Protein AF-A0A7X1NZU0-F1 (afdb_monomer)

pLDDT: mean 84.85, std 11.04, range [37.91, 98.69]

Structure (mmCIF, N/CA/C/O backbone):
data_AF-A0A7X1NZU0-F1
#
_entry.id   AF-A0A7X1NZU0-F1
#
loop_
_atom_site.group_PDB
_atom_site.id
_atom_site.type_symbol
_atom_site.label_atom_id
_atom_site.label_alt_id
_atom_site.label_comp_id
_atom_site.label_asym_id
_atom_site.label_entity_id
_atom_site.label_seq_id
_atom_site.pdbx_PDB_ins_code
_atom_site.Cartn_x
_atom_site.Cartn_y
_atom_site.Cartn_z
_atom_site.occupancy
_atom_site.B_iso_or_equiv
_atom_site.auth_seq_id
_atom_site.auth_comp_id
_atom_site.auth_asym_id
_atom_site.auth_atom_id
_atom_site.pdbx_PDB_model_num
ATOM 1 N N . MET A 1 1 ? -29.567 12.110 51.178 1.00 80.38 1 MET A N 1
ATOM 2 C CA . MET A 1 1 ? -29.678 10.906 50.322 1.00 80.38 1 MET A CA 1
ATOM 3 C C . MET A 1 1 ? -31.088 10.750 49.734 1.00 80.38 1 MET A C 1
ATOM 5 O O . MET A 1 1 ? -32.025 10.454 50.471 1.00 80.38 1 MET A O 1
ATOM 9 N N . ASN A 1 2 ? -31.245 10.931 48.419 1.00 90.25 2 ASN A N 1
ATOM 10 C CA . ASN A 1 2 ? -32.491 10.744 47.661 1.00 90.25 2 ASN A CA 1
ATOM 11 C C . ASN A 1 2 ? -32.398 9.494 46.767 1.00 90.25 2 ASN A C 1
ATOM 13 O O . ASN A 1 2 ? -31.315 9.110 46.330 1.00 90.25 2 ASN A O 1
ATOM 17 N N . ARG A 1 3 ? -33.528 8.828 46.491 1.00 91.94 3 ARG A N 1
ATOM 18 C CA . ARG A 1 3 ? -33.565 7.568 45.722 1.00 91.94 3 ARG A CA 1
ATOM 19 C C . ARG A 1 3 ? -34.517 7.679 44.540 1.00 91.94 3 ARG A C 1
ATOM 21 O O . ARG A 1 3 ? -35.705 7.935 44.725 1.00 91.94 3 ARG A O 1
ATOM 28 N N . PHE A 1 4 ? -34.007 7.399 43.350 1.00 92.56 4 PHE A N 1
ATOM 29 C CA . PHE A 1 4 ? -34.728 7.475 42.088 1.00 92.56 4 PHE A CA 1
ATOM 30 C C . PHE A 1 4 ? -34.817 6.083 41.447 1.00 92.56 4 PHE A C 1
ATOM 32 O O . PHE A 1 4 ? -33.901 5.265 41.548 1.00 92.56 4 PHE A O 1
ATOM 39 N N . SER A 1 5 ? -35.950 5.794 40.806 1.00 91.25 5 SER A N 1
ATOM 40 C CA . SER A 1 5 ? -36.188 4.535 40.094 1.00 91.25 5 SER A CA 1
ATOM 41 C C . SER A 1 5 ? -37.012 4.800 38.845 1.00 91.25 5 SER A C 1
ATOM 43 O O . SER A 1 5 ? -38.098 5.372 38.948 1.00 91.25 5 SER A O 1
ATOM 45 N N . SER A 1 6 ? -36.524 4.303 37.710 1.00 89.56 6 SER A N 1
ATOM 46 C CA . SER A 1 6 ? -37.203 4.318 36.402 1.00 89.56 6 SER A CA 1
ATOM 47 C C . SER A 1 6 ? -38.642 3.784 36.454 1.00 89.56 6 SER A C 1
ATOM 49 O O . SER A 1 6 ? -39.528 4.310 35.790 1.00 89.56 6 SER A O 1
ATOM 51 N N . ARG A 1 7 ? -38.917 2.787 37.312 1.00 92.12 7 ARG A N 1
ATOM 52 C CA . ARG A 1 7 ? -40.268 2.233 37.528 1.00 92.12 7 ARG A CA 1
ATOM 53 C C . ARG A 1 7 ? -41.239 3.238 38.143 1.00 92.12 7 ARG A C 1
ATOM 55 O O . ARG A 1 7 ? -42.443 3.120 37.944 1.00 92.12 7 ARG A O 1
ATOM 62 N N . ARG A 1 8 ? -40.743 4.149 38.983 1.00 90.00 8 ARG A N 1
ATOM 63 C CA . ARG A 1 8 ? -41.583 5.109 39.717 1.00 90.00 8 ARG A CA 1
ATOM 64 C C . ARG A 1 8 ? -41.727 6.425 38.970 1.00 90.00 8 ARG A C 1
ATOM 66 O O . ARG A 1 8 ? -42.782 7.040 39.052 1.00 90.00 8 ARG A O 1
ATOM 73 N N . GLN A 1 9 ? -40.667 6.856 38.296 1.00 91.00 9 GLN A N 1
ATOM 74 C CA . GLN A 1 9 ? -40.617 8.122 37.582 1.00 91.00 9 GLN A CA 1
ATOM 75 C C . GLN A 1 9 ? -39.526 8.091 36.501 1.00 91.00 9 GLN A C 1
ATOM 77 O O . GLN A 1 9 ? -38.510 7.419 36.698 1.00 91.00 9 GLN A O 1
ATOM 82 N N . PRO A 1 10 ? -39.691 8.843 35.398 1.00 87.44 10 PRO A N 1
ATOM 83 C CA . PRO A 1 10 ? -38.648 8.998 34.385 1.00 87.44 10 PRO A CA 1
ATOM 84 C C . PRO A 1 10 ? -37.390 9.623 35.002 1.00 87.44 10 PRO A C 1
ATOM 86 O O . PRO A 1 10 ? -37.458 10.702 35.598 1.00 87.44 10 PRO A O 1
ATOM 89 N N . LEU A 1 11 ? -36.250 8.930 34.935 1.00 89.19 11 LEU A N 1
ATOM 90 C CA . LEU A 1 11 ? -35.016 9.359 35.609 1.00 89.19 11 LEU A CA 1
ATOM 91 C C . LEU A 1 11 ? -34.400 10.600 34.960 1.00 89.19 11 LEU A C 1
ATOM 93 O O . LEU A 1 11 ? -33.833 11.447 35.648 1.00 89.19 11 LEU A O 1
ATOM 97 N N . ASP A 1 12 ? -34.553 10.731 33.650 1.00 86.31 12 ASP A N 1
ATOM 98 C CA . ASP A 1 12 ? -34.140 11.897 32.883 1.00 86.31 12 ASP A CA 1
ATOM 99 C C . ASP A 1 12 ? -34.797 13.189 33.388 1.00 86.31 12 ASP A C 1
ATOM 101 O O . ASP A 1 12 ? -34.105 14.156 33.703 1.00 86.31 12 ASP A O 1
ATOM 105 N N . ALA A 1 13 ? -36.124 13.184 33.531 1.00 86.00 13 ALA A N 1
ATOM 106 C CA . ALA A 1 13 ? -36.895 14.360 33.913 1.00 86.00 13 ALA A CA 1
ATOM 107 C C . ALA A 1 13 ? -36.887 14.607 35.428 1.00 86.00 13 ALA A C 1
ATOM 109 O O . ALA A 1 13 ? -36.926 15.753 35.867 1.00 86.00 13 ALA A O 1
ATOM 110 N N . SER A 1 14 ? -36.849 13.541 36.236 1.00 88.25 14 SER A N 1
ATOM 111 C CA . SER A 1 14 ? -36.921 13.655 37.700 1.00 88.25 14 SER A CA 1
ATOM 112 C C . SER A 1 14 ? -35.572 13.894 38.378 1.00 88.25 14 SER A C 1
ATOM 114 O O . SER A 1 14 ? -35.549 14.463 39.469 1.00 88.25 14 SER A O 1
ATOM 116 N N . PHE A 1 15 ? -34.463 13.478 37.758 1.00 90.56 15 PHE A N 1
ATOM 117 C CA . PHE A 1 15 ? -33.125 13.574 38.342 1.00 90.56 15 PHE A CA 1
ATOM 118 C C . PHE A 1 15 ? -32.142 14.318 37.436 1.00 90.56 15 PHE A C 1
ATOM 120 O O . PHE A 1 15 ? -31.637 15.371 37.821 1.00 90.56 15 PHE A O 1
ATOM 127 N N . LEU A 1 16 ? -31.871 13.802 36.237 1.00 87.75 16 LEU A N 1
ATOM 128 C CA . LEU A 1 16 ? -30.718 14.245 35.451 1.00 87.75 16 LEU A CA 1
ATOM 129 C C . LEU A 1 16 ? -30.868 15.689 34.942 1.00 87.75 16 LEU A C 1
ATOM 131 O O . LEU A 1 16 ? -30.032 16.545 35.238 1.00 87.75 16 LEU A O 1
ATOM 135 N N . ALA A 1 17 ? -31.949 15.985 34.217 1.00 87.50 17 ALA A N 1
ATOM 136 C CA . ALA A 1 17 ? -32.152 17.295 33.603 1.00 87.50 17 ALA A CA 1
ATOM 137 C C . ALA A 1 17 ? -32.243 18.445 34.631 1.00 87.50 17 ALA A C 1
ATOM 139 O O . ALA A 1 17 ? -31.556 19.451 34.440 1.00 87.50 17 ALA A O 1
ATOM 140 N N . PRO A 1 18 ? -32.982 18.319 35.755 1.00 88.25 18 PRO A N 1
ATOM 141 C CA . PRO A 1 18 ? -33.034 19.371 36.772 1.00 88.25 18 PRO A CA 1
ATOM 142 C C . PRO A 1 18 ? -31.688 19.676 37.439 1.00 88.25 18 PRO A C 1
ATOM 144 O O . PRO A 1 18 ? -31.484 20.796 37.897 1.00 88.25 18 PRO A O 1
ATOM 147 N N . ARG A 1 19 ? -30.791 18.687 37.551 1.00 90.00 19 ARG A N 1
ATOM 148 C CA . ARG A 1 19 ? -29.483 18.849 38.214 1.00 90.00 19 ARG A CA 1
ATOM 149 C C . ARG A 1 19 ? -28.446 19.456 37.284 1.00 90.00 19 ARG A C 1
ATOM 151 O O . ARG A 1 19 ? -27.620 20.243 37.734 1.00 90.00 19 ARG A O 1
ATOM 158 N N . LEU A 1 20 ? -28.505 19.110 36.002 1.00 88.19 20 LEU A N 1
ATOM 159 C CA . LEU A 1 20 ? -27.616 19.666 34.985 1.00 88.19 20 LEU A CA 1
ATOM 160 C C . LEU A 1 20 ? -28.007 21.093 34.574 1.00 88.19 20 LEU A C 1
ATOM 162 O O . LEU A 1 20 ? -27.150 21.843 34.108 1.00 88.19 20 LEU A O 1
ATOM 166 N N . ALA A 1 21 ? -29.264 21.490 34.804 1.00 86.88 21 ALA A N 1
ATOM 167 C CA . ALA A 1 21 ? -29.762 22.831 34.521 1.00 86.88 21 ALA A CA 1
ATOM 168 C C . ALA A 1 21 ? -28.911 23.932 35.189 1.00 86.88 21 ALA A C 1
ATOM 170 O O . ALA A 1 21 ? -28.971 24.134 36.403 1.00 86.88 21 ALA A O 1
ATOM 171 N N . GLY A 1 22 ? -28.109 24.659 34.402 1.00 84.81 22 GLY A N 1
ATOM 172 C CA . GLY A 1 22 ? -27.225 25.716 34.915 1.00 84.81 22 GLY A CA 1
ATOM 173 C C . GLY A 1 22 ? -26.055 25.221 35.777 1.00 84.81 22 GLY A C 1
ATOM 174 O O . GLY A 1 22 ? -25.446 26.024 36.488 1.00 84.81 22 GLY A O 1
ATOM 175 N N . ALA A 1 23 ? -25.739 23.923 35.751 1.00 90.75 23 ALA A N 1
ATOM 176 C CA . ALA A 1 23 ? -24.642 23.348 36.526 1.00 90.75 23 ALA A CA 1
ATOM 177 C C . ALA A 1 23 ? -23.287 23.981 36.159 1.00 90.75 23 ALA A C 1
ATOM 179 O O . ALA A 1 23 ? -23.013 24.289 34.999 1.00 90.75 23 ALA A O 1
ATOM 180 N N . ARG A 1 24 ? -22.415 24.165 37.156 1.00 92.69 24 ARG A N 1
ATOM 181 C CA . ARG A 1 24 ? -21.053 24.692 36.981 1.00 92.69 24 ARG A CA 1
ATOM 182 C C . ARG A 1 24 ? -20.054 23.632 36.531 1.00 92.69 24 ARG A C 1
ATOM 184 O O . ARG A 1 24 ? -19.055 23.992 35.929 1.00 92.69 24 ARG A O 1
ATOM 191 N N . SER A 1 25 ? -20.280 22.359 36.839 1.00 93.12 25 SER A N 1
ATOM 192 C CA . SER A 1 25 ? -19.470 21.252 36.322 1.00 93.12 25 SER A CA 1
ATOM 193 C C . SER A 1 25 ? -20.208 19.927 36.464 1.00 93.12 25 SER A C 1
ATOM 195 O O . SER A 1 25 ? -21.092 19.796 37.319 1.00 93.12 25 SER A O 1
ATOM 197 N N . TYR A 1 26 ? -19.821 18.949 35.650 1.00 94.19 26 TYR A N 1
ATOM 198 C CA . TYR A 1 26 ? -20.347 17.592 35.717 1.00 94.19 26 TYR A CA 1
ATOM 199 C C . TYR A 1 26 ? -19.242 16.570 35.444 1.00 94.19 26 TYR A C 1
ATOM 201 O O . TYR A 1 26 ? -18.741 16.485 34.326 1.00 94.19 26 TYR A O 1
ATOM 209 N N . ASP A 1 27 ? -18.892 15.790 36.462 1.00 95.25 27 ASP A N 1
ATOM 210 C CA . ASP A 1 27 ? -17.913 14.709 36.374 1.00 95.25 27 ASP A CA 1
ATOM 211 C C . ASP A 1 27 ? -18.631 13.362 36.393 1.00 95.25 27 ASP A C 1
ATOM 213 O O . ASP A 1 27 ? -19.483 13.116 37.253 1.00 95.25 27 ASP A O 1
ATOM 217 N N . ARG A 1 28 ? -18.315 12.488 35.436 1.00 93.25 28 ARG A N 1
ATOM 218 C CA . ARG A 1 28 ? -19.093 11.275 35.182 1.00 93.25 28 ARG A CA 1
ATOM 219 C C . ARG A 1 28 ? -18.225 10.050 34.929 1.00 93.25 28 ARG A C 1
ATOM 221 O O . ARG A 1 28 ? -17.462 10.019 33.972 1.00 93.25 28 ARG A O 1
ATOM 228 N N . ILE A 1 29 ? -18.431 9.008 35.732 1.00 93.12 29 ILE A N 1
ATOM 229 C CA . ILE A 1 29 ? -17.956 7.644 35.480 1.00 93.12 29 ILE A CA 1
ATOM 230 C C . ILE A 1 29 ? -19.071 6.872 34.762 1.00 93.12 29 ILE A C 1
ATOM 232 O O . ILE A 1 29 ? -20.167 6.698 35.309 1.00 93.12 29 ILE A O 1
ATOM 236 N N . ALA A 1 30 ? -18.802 6.425 33.537 1.00 88.19 30 ALA A N 1
ATOM 237 C CA . ALA A 1 30 ? -19.724 5.672 32.691 1.00 88.19 30 ALA A CA 1
ATOM 238 C C . ALA A 1 30 ? -19.099 4.345 32.234 1.00 88.19 30 ALA A C 1
ATOM 240 O O . ALA A 1 30 ? -17.885 4.211 32.165 1.00 88.19 30 ALA A O 1
ATOM 241 N N . GLY A 1 31 ? -19.925 3.358 31.886 1.00 82.38 31 GLY A N 1
ATOM 242 C CA . GLY A 1 31 ? -19.428 2.076 31.380 1.00 82.38 31 GLY A CA 1
ATOM 243 C C . GLY A 1 31 ? -18.942 2.119 29.928 1.00 82.38 31 GLY A C 1
ATOM 244 O O . GLY A 1 31 ? -18.157 1.273 29.543 1.00 82.38 31 GLY A O 1
ATOM 245 N N . TYR A 1 32 ? -19.410 3.064 29.113 1.00 79.50 32 TYR A N 1
ATOM 246 C CA . TYR A 1 32 ? -18.971 3.273 27.726 1.00 79.50 32 TYR A CA 1
ATOM 247 C C . TYR A 1 32 ? -19.440 4.648 27.241 1.00 79.50 32 TYR A C 1
ATOM 249 O O . TYR A 1 32 ? -20.365 5.238 27.814 1.00 79.50 32 TYR A O 1
ATOM 257 N N . PHE A 1 33 ? -18.822 5.158 26.178 1.00 81.62 33 PHE A N 1
ATOM 258 C CA . PHE A 1 33 ? -19.240 6.399 25.533 1.00 81.62 33 PHE A CA 1
ATOM 259 C C . PHE A 1 33 ? -20.371 6.156 24.521 1.00 81.62 33 PHE A C 1
ATOM 261 O O . PHE A 1 33 ? -20.329 5.216 23.731 1.00 81.62 33 PHE A O 1
ATOM 268 N N . SER A 1 34 ? -21.390 7.021 24.511 1.00 79.56 34 SER A N 1
ATOM 269 C CA . SER A 1 34 ? -22.478 6.962 23.529 1.00 79.56 34 SER A CA 1
ATOM 270 C C . SER A 1 34 ? -22.952 8.353 23.134 1.00 79.56 34 SER A C 1
ATOM 272 O O . SER A 1 34 ? -23.269 9.182 23.984 1.00 79.56 34 SER A O 1
ATOM 274 N N . SER A 1 35 ? -23.116 8.584 21.829 1.00 72.94 35 SER A N 1
ATOM 275 C CA . SER A 1 35 ? -23.696 9.833 21.315 1.00 72.94 35 SER A CA 1
ATOM 276 C C . SER A 1 35 ? -25.173 10.022 21.694 1.00 72.94 35 SER A C 1
ATOM 278 O O . SER A 1 35 ? -25.672 11.148 21.675 1.00 72.94 35 SER A O 1
ATOM 280 N N . SER A 1 36 ? -25.868 8.942 22.077 1.00 74.44 36 SER A N 1
ATOM 281 C CA . SER A 1 36 ? -27.295 8.942 22.437 1.00 74.44 36 SER A CA 1
ATOM 282 C C . SER A 1 36 ? -27.631 9.777 23.675 1.00 74.44 36 SER A C 1
ATOM 284 O O . SER A 1 36 ? -28.788 10.158 23.846 1.00 74.44 36 SER A O 1
ATOM 286 N N . ILE A 1 37 ? -26.650 10.124 24.518 1.00 73.19 37 ILE A N 1
ATOM 287 C CA . ILE A 1 37 ? -26.910 10.925 25.720 1.00 73.19 37 ILE A CA 1
ATOM 288 C C . ILE A 1 37 ? -27.588 12.267 25.413 1.00 73.19 37 ILE A C 1
ATOM 290 O O . ILE A 1 37 ? -28.444 12.739 26.166 1.00 73.19 37 ILE A O 1
ATOM 294 N N . LEU A 1 38 ? -27.268 12.869 24.269 1.00 72.88 38 LEU A N 1
ATOM 295 C CA . LEU A 1 38 ? -27.811 14.172 23.893 1.00 72.88 38 LEU A CA 1
ATOM 296 C C . LEU A 1 38 ? -29.312 14.146 23.575 1.00 72.88 38 LEU A C 1
ATOM 298 O O . LEU A 1 38 ? -29.935 15.203 23.553 1.00 72.88 38 LEU A O 1
ATOM 302 N N . GLU A 1 39 ? -29.915 12.975 23.364 1.00 67.44 39 GLU A N 1
ATOM 303 C CA . GLU A 1 39 ? -31.372 12.841 23.205 1.00 67.44 39 GLU A CA 1
ATOM 304 C C . GLU A 1 39 ? -32.126 12.900 24.539 1.00 67.44 39 GLU A C 1
ATOM 306 O O . GLU A 1 39 ? -33.325 13.182 24.579 1.00 67.44 39 GLU A O 1
ATOM 311 N N . VAL A 1 40 ? -31.433 12.615 25.639 1.00 61.59 40 VAL A N 1
ATOM 312 C CA . VAL A 1 40 ? -32.014 12.615 26.985 1.00 61.59 40 VAL A CA 1
ATOM 313 C C . VAL A 1 40 ? -31.716 13.913 27.695 1.00 61.59 40 VAL A C 1
ATOM 315 O O . VAL A 1 40 ? -32.620 14.554 28.219 1.00 61.59 40 VAL A O 1
ATOM 318 N N . ALA A 1 41 ? -30.439 14.277 27.726 1.00 62.31 41 ALA A N 1
ATOM 319 C CA . ALA A 1 41 ? -29.941 15.359 28.552 1.00 62.31 41 ALA A CA 1
ATOM 320 C C . ALA A 1 41 ? -29.442 16.539 27.723 1.00 62.31 41 ALA A C 1
ATOM 322 O O . ALA A 1 41 ? -28.926 17.478 28.305 1.00 62.31 41 ALA A O 1
ATOM 323 N N . GLY A 1 42 ? -29.575 16.521 26.391 1.00 66.81 42 GLY A N 1
ATOM 324 C CA . GLY A 1 42 ? -28.952 17.513 25.509 1.00 66.81 42 GLY A CA 1
ATOM 325 C C . GLY A 1 42 ? -29.249 18.960 25.897 1.00 66.81 42 GLY A C 1
ATOM 326 O O . GLY A 1 42 ? -28.319 19.737 26.045 1.00 66.81 42 GLY A O 1
ATOM 327 N N . GLU A 1 43 ? -30.513 19.311 26.144 1.00 68.62 43 GLU A N 1
ATOM 328 C CA . GLU A 1 43 ? -30.887 20.677 26.557 1.00 68.62 43 GLU A CA 1
ATOM 329 C C . GLU A 1 43 ? -30.343 21.037 27.949 1.00 68.62 43 GLU A C 1
ATOM 331 O O . GLU A 1 43 ? -29.894 22.159 28.183 1.00 68.62 43 GLU A O 1
ATOM 336 N N . ALA A 1 44 ? -30.317 20.072 28.871 1.00 71.81 44 ALA A N 1
ATOM 337 C CA . ALA A 1 44 ? -29.794 20.276 30.216 1.00 71.81 44 ALA A CA 1
ATOM 338 C C . ALA A 1 44 ? -28.258 20.393 30.225 1.00 71.81 44 ALA A C 1
ATOM 340 O O . ALA A 1 44 ? -27.717 21.286 30.872 1.00 71.81 44 ALA A O 1
ATOM 341 N N . LEU A 1 45 ? -27.561 19.568 29.441 1.00 77.81 45 LEU A N 1
ATOM 342 C CA . LEU A 1 45 ? -26.121 19.659 29.190 1.00 77.81 45 LEU A CA 1
ATOM 343 C C . LEU A 1 45 ? -25.766 20.981 28.491 1.00 77.81 45 LEU A C 1
ATOM 345 O O . LEU A 1 45 ? -24.744 21.576 28.811 1.00 77.81 45 LEU A O 1
ATOM 349 N N . GLU A 1 46 ? -26.606 21.477 27.573 1.00 77.38 46 GLU A N 1
ATOM 350 C CA . GLU A 1 46 ? -26.407 22.771 26.888 1.00 77.38 46 GLU A CA 1
ATOM 351 C C . GLU A 1 46 ? -26.550 23.960 27.836 1.00 77.38 46 GLU A C 1
ATOM 353 O O . GLU A 1 46 ? -25.858 24.967 27.674 1.00 77.38 46 GLU A O 1
ATOM 358 N N . SER A 1 47 ? -27.413 23.828 28.843 1.00 78.25 47 SER A N 1
ATOM 359 C CA . SER A 1 47 ? -27.602 24.846 29.874 1.00 78.25 47 SER A CA 1
ATOM 360 C C . SER A 1 47 ? -26.498 24.867 30.940 1.00 78.25 47 SER A C 1
ATOM 362 O O . SER A 1 47 ? -26.398 25.848 31.683 1.00 78.25 47 SER A O 1
ATOM 364 N N . ALA A 1 48 ? -25.674 23.818 31.036 1.00 81.25 48 ALA A N 1
ATOM 365 C CA . ALA A 1 48 ? -24.540 23.787 31.951 1.00 81.25 48 ALA A CA 1
ATOM 366 C C . ALA A 1 48 ? -23.506 24.860 31.555 1.00 81.25 48 ALA A C 1
ATOM 368 O O . ALA A 1 48 ? -23.183 25.056 30.381 1.00 81.25 48 ALA A O 1
ATOM 369 N N . GLN A 1 49 ? -22.999 25.594 32.544 1.00 81.00 49 GLN A N 1
ATOM 370 C CA . GLN A 1 49 ? -22.121 26.748 32.332 1.00 81.00 49 GLN A CA 1
ATOM 371 C C . GLN A 1 49 ? -20.631 26.394 32.329 1.00 81.00 49 GLN A C 1
ATOM 373 O O . GLN A 1 49 ? -19.839 27.170 31.795 1.00 81.00 49 GLN A O 1
ATOM 378 N N . GLY A 1 50 ? -20.241 25.251 32.898 1.00 81.69 50 GLY A N 1
ATOM 379 C CA . GLY A 1 50 ? -18.840 24.826 32.952 1.00 81.69 50 GLY A CA 1
ATOM 380 C C . GLY A 1 50 ? -18.598 23.399 32.450 1.00 81.69 50 GLY A C 1
ATOM 381 O O . GLY A 1 50 ? -19.453 22.845 31.759 1.00 81.69 50 GLY A O 1
ATOM 382 N N . PRO A 1 51 ? -17.403 22.838 32.706 1.00 88.38 51 PRO A N 1
ATOM 383 C CA . PRO A 1 51 ? -16.908 21.668 31.989 1.00 88.38 51 PRO A CA 1
ATOM 384 C C . PRO A 1 51 ? -17.653 20.387 32.368 1.00 88.38 51 PRO A C 1
ATOM 386 O O . PRO A 1 51 ? -17.999 20.164 33.533 1.00 88.38 51 PRO A O 1
ATOM 389 N N . ILE A 1 52 ? -17.848 19.530 31.368 1.00 91.81 52 ILE A N 1
ATOM 390 C CA . ILE A 1 52 ? -18.358 18.170 31.514 1.00 91.81 52 ILE A CA 1
ATOM 391 C C . ILE A 1 52 ? -17.196 17.213 31.247 1.00 91.81 52 ILE A C 1
ATOM 393 O O . ILE A 1 52 ? -16.635 17.217 30.151 1.00 91.81 52 ILE A O 1
ATOM 397 N N . ARG A 1 53 ? -16.832 16.394 32.233 1.00 94.25 53 ARG A N 1
ATOM 398 C CA . ARG A 1 53 ? -15.749 15.411 32.131 1.00 94.25 53 ARG A CA 1
ATOM 399 C C . ARG A 1 53 ? -16.322 14.008 32.266 1.00 94.25 53 ARG A C 1
ATOM 401 O O . ARG A 1 53 ? -16.956 13.688 33.268 1.00 94.25 53 ARG A O 1
ATOM 408 N N . LEU A 1 54 ? -16.104 13.166 31.265 1.00 92.19 54 LEU A N 1
ATOM 409 C CA . LEU A 1 54 ? -16.627 11.805 31.226 1.00 92.19 54 LEU A CA 1
ATOM 410 C C . LEU A 1 54 ? -15.492 10.797 31.085 1.00 92.19 54 LEU A C 1
ATOM 412 O O . LEU A 1 54 ? -14.702 10.870 30.148 1.00 92.19 54 LEU A O 1
ATOM 416 N N . ILE A 1 55 ? -15.432 9.837 32.002 1.00 91.81 55 ILE A N 1
ATOM 417 C CA . ILE A 1 55 ? -14.530 8.694 31.914 1.00 91.81 55 ILE A CA 1
ATOM 418 C C . ILE A 1 55 ? -15.318 7.423 31.631 1.00 91.81 55 ILE A C 1
ATOM 420 O O . ILE A 1 55 ? -16.388 7.211 32.207 1.00 91.81 55 ILE A O 1
ATOM 424 N N . CYS A 1 56 ? -14.813 6.599 30.718 1.00 88.69 56 CYS A N 1
ATOM 425 C CA . CYS A 1 56 ? -15.474 5.365 30.318 1.00 88.69 56 CYS A CA 1
ATOM 426 C C . CYS A 1 56 ? -14.506 4.242 29.948 1.00 88.69 56 CYS A C 1
ATOM 428 O O . CYS A 1 56 ? -13.321 4.484 29.734 1.00 88.69 56 CYS A O 1
ATOM 430 N N . ASN A 1 57 ? -15.018 3.014 29.892 1.00 86.38 57 ASN A N 1
ATOM 431 C CA . ASN A 1 57 ? -14.287 1.861 29.374 1.00 86.38 57 ASN A CA 1
ATOM 432 C C . ASN A 1 57 ? -14.315 1.796 27.847 1.00 86.38 57 ASN A C 1
ATOM 434 O O . ASN A 1 57 ? -15.160 2.413 27.195 1.00 86.38 57 ASN A O 1
ATOM 438 N N . SER A 1 58 ? -13.395 0.994 27.323 1.00 78.88 58 SER A N 1
ATOM 439 C CA . SER A 1 58 ? -13.280 0.597 25.921 1.00 78.88 58 SER A CA 1
ATOM 440 C C . SER A 1 58 ? -12.679 -0.791 25.824 1.00 78.88 58 SER A C 1
ATOM 442 O O . SER A 1 58 ? -11.913 -1.195 26.703 1.00 78.88 58 SER A O 1
ATOM 444 N N . GLY A 1 59 ? -12.878 -1.436 24.677 1.00 66.88 59 GLY A N 1
ATOM 445 C CA . GLY A 1 59 ? -12.162 -2.661 24.308 1.00 66.88 59 GLY A CA 1
ATOM 446 C C . GLY A 1 59 ? -10.651 -2.488 24.063 1.00 66.88 59 GLY A C 1
ATOM 447 O O . GLY A 1 59 ? -10.075 -3.291 23.330 1.00 66.88 59 GLY A O 1
ATOM 448 N N . LEU A 1 60 ? -10.012 -1.447 24.612 1.00 69.06 60 LEU A N 1
ATOM 449 C CA . LEU A 1 60 ? -8.571 -1.212 24.523 1.00 69.06 60 LEU A CA 1
ATOM 450 C C . LEU A 1 60 ? -7.782 -2.250 25.338 1.00 69.06 60 LEU A C 1
ATOM 452 O O . LEU A 1 60 ? -8.074 -2.492 26.512 1.00 69.06 60 LEU A O 1
ATOM 456 N N . ASP A 1 61 ? -6.732 -2.797 24.726 1.00 64.94 61 ASP A N 1
ATOM 457 C CA . ASP A 1 61 ? -5.719 -3.626 25.387 1.00 64.94 61 ASP A CA 1
ATOM 458 C C . ASP A 1 61 ? -4.818 -2.748 26.274 1.00 64.94 61 ASP A C 1
ATOM 460 O O . ASP A 1 61 ? -4.498 -1.603 25.926 1.00 64.94 61 ASP A O 1
ATOM 464 N N . ALA A 1 62 ? -4.381 -3.259 27.429 1.00 71.06 62 ALA A N 1
ATOM 465 C CA . ALA A 1 62 ? -3.519 -2.493 28.328 1.00 71.06 62 ALA A CA 1
ATOM 466 C C . ALA A 1 62 ? -2.165 -2.126 27.683 1.00 71.06 62 ALA A C 1
ATOM 468 O O . ALA A 1 62 ? -1.572 -1.101 28.035 1.00 71.06 62 ALA A O 1
ATOM 469 N N . GLN A 1 63 ? -1.687 -2.931 26.731 1.00 64.00 63 GLN A N 1
ATOM 470 C CA . GLN A 1 63 ? -0.471 -2.686 25.956 1.00 64.00 63 GLN A CA 1
ATOM 471 C C . GLN A 1 63 ? -0.656 -1.582 24.910 1.00 64.00 63 GLN A C 1
ATOM 473 O O . GLN A 1 63 ? 0.283 -0.826 24.655 1.00 64.00 63 GLN A O 1
ATOM 478 N N . ASP A 1 64 ? -1.858 -1.425 24.347 1.00 65.50 64 ASP A N 1
ATOM 479 C CA . ASP A 1 64 ? -2.142 -0.385 23.349 1.00 65.50 64 ASP A CA 1
ATOM 480 C C . ASP A 1 64 ? -2.084 1.022 23.969 1.00 65.50 64 ASP A C 1
ATOM 482 O O . ASP A 1 64 ? -1.786 2.004 23.291 1.00 65.50 64 ASP A O 1
ATOM 486 N N . VAL A 1 65 ? -2.276 1.133 25.284 1.00 66.75 65 VAL A N 1
ATOM 487 C CA . VAL A 1 65 ? -2.175 2.402 26.021 1.00 66.75 65 VAL A CA 1
ATOM 488 C C . VAL A 1 65 ? -0.725 2.846 26.255 1.00 66.75 65 VAL A C 1
ATOM 490 O O . VAL A 1 65 ? -0.473 4.018 26.529 1.00 66.75 65 VAL A O 1
ATOM 493 N N . VAL A 1 66 ? 0.256 1.948 26.095 1.00 66.31 66 VAL A N 1
ATOM 494 C CA . VAL A 1 66 ? 1.683 2.273 26.289 1.00 66.31 66 VAL A CA 1
ATOM 495 C C . VAL A 1 66 ? 2.159 3.330 25.290 1.00 66.31 66 VAL A C 1
ATOM 497 O O . VAL A 1 66 ? 3.042 4.126 25.610 1.00 66.31 66 VAL A O 1
ATOM 500 N N . THR A 1 67 ? 1.554 3.382 24.099 1.00 68.25 67 THR A N 1
ATOM 501 C CA . THR A 1 67 ? 1.833 4.426 23.106 1.00 68.25 67 THR A CA 1
ATOM 502 C C . THR A 1 67 ? 0.568 5.223 22.810 1.00 68.25 67 THR A C 1
ATOM 504 O O . THR A 1 67 ? -0.494 4.661 22.551 1.00 68.25 67 THR A O 1
ATOM 507 N N . ALA A 1 68 ? 0.679 6.554 22.766 1.00 67.75 68 ALA A N 1
ATOM 508 C CA . ALA A 1 68 ? -0.458 7.416 22.434 1.00 67.75 68 ALA A CA 1
ATOM 509 C C . ALA A 1 68 ? -1.076 7.060 21.066 1.00 67.75 68 ALA A C 1
ATOM 511 O O . ALA A 1 68 ? -2.282 7.170 20.872 1.00 67.75 68 ALA A O 1
ATOM 512 N N . LYS A 1 69 ? -0.257 6.587 20.121 1.00 67.94 69 LYS A N 1
ATOM 513 C CA . LYS A 1 69 ? -0.679 6.245 18.760 1.00 67.94 69 LYS A CA 1
ATOM 514 C C . LYS A 1 69 ? -1.537 4.978 18.699 1.00 67.94 69 LYS A C 1
ATOM 516 O O . LYS A 1 69 ? -2.553 4.985 18.006 1.00 67.94 69 LYS A O 1
ATOM 521 N N . ALA A 1 70 ? -1.149 3.914 19.406 1.00 68.88 70 ALA A N 1
ATOM 522 C CA . ALA A 1 70 ? -1.917 2.668 19.421 1.00 68.88 70 ALA A CA 1
ATOM 523 C C . ALA A 1 70 ? -3.289 2.872 20.079 1.00 68.88 70 ALA A C 1
ATOM 525 O O . ALA A 1 70 ? -4.301 2.464 19.510 1.00 68.88 70 ALA A O 1
ATOM 526 N N . ALA A 1 71 ? -3.344 3.624 21.182 1.00 74.06 71 ALA A N 1
ATOM 527 C CA . ALA A 1 71 ? -4.605 3.964 21.830 1.00 74.06 71 ALA A CA 1
ATOM 528 C C . ALA A 1 71 ? -5.552 4.767 20.919 1.00 74.06 71 ALA A C 1
ATOM 530 O O . ALA A 1 71 ? -6.735 4.449 20.819 1.00 74.06 71 ALA A O 1
ATOM 531 N N . GLN A 1 72 ? -5.043 5.771 20.194 1.00 80.12 72 GLN A N 1
ATOM 532 C CA . GLN A 1 72 ? -5.847 6.545 19.235 1.00 80.12 72 GLN A CA 1
ATOM 533 C C . GLN A 1 72 ? -6.400 5.670 18.098 1.00 80.12 72 GLN A C 1
ATOM 535 O O . GLN A 1 72 ? -7.567 5.801 17.723 1.00 80.12 72 GLN A O 1
ATOM 540 N N . ALA A 1 73 ? -5.583 4.758 17.560 1.00 75.19 73 ALA A N 1
ATOM 541 C CA . ALA A 1 73 ? -5.999 3.847 16.495 1.00 75.19 73 ALA A CA 1
ATOM 542 C C . ALA A 1 73 ? -7.083 2.863 16.961 1.00 75.19 73 ALA A C 1
ATOM 544 O O . ALA A 1 73 ? -8.053 2.630 16.239 1.00 75.19 73 ALA A O 1
ATOM 545 N N . ALA A 1 74 ? -6.953 2.321 18.169 1.00 75.88 74 ALA A N 1
ATOM 546 C CA . ALA A 1 74 ? -7.909 1.361 18.698 1.00 75.88 74 ALA A CA 1
ATOM 547 C C . ALA A 1 74 ? -9.250 2.021 19.092 1.00 75.88 74 ALA A C 1
ATOM 549 O O . ALA A 1 74 ? -10.306 1.476 18.771 1.00 75.88 74 ALA A O 1
ATOM 550 N N . LEU A 1 75 ? -9.239 3.253 19.624 1.00 81.12 75 LEU A N 1
ATOM 551 C CA . LEU A 1 75 ? -10.463 4.053 19.816 1.00 81.12 75 LEU A CA 1
ATOM 552 C C . LEU A 1 75 ? -11.192 4.346 18.498 1.00 81.12 75 LEU A C 1
ATOM 554 O O . LEU A 1 75 ? -12.420 4.300 18.433 1.00 81.12 75 LEU A O 1
ATOM 558 N N . ARG A 1 76 ? -10.442 4.637 17.429 1.00 85.25 76 ARG A N 1
ATOM 559 C CA . ARG A 1 76 ? -11.014 4.790 16.087 1.00 85.25 76 ARG A CA 1
ATOM 560 C C . ARG A 1 76 ? -11.687 3.502 15.616 1.00 85.25 76 ARG A C 1
ATOM 562 O O . ARG A 1 76 ? -12.797 3.569 15.096 1.00 85.25 76 ARG A O 1
ATOM 569 N N . GLN A 1 77 ? -11.031 2.354 15.782 1.00 79.88 77 GLN A N 1
ATOM 570 C CA . GLN A 1 77 ? -11.594 1.063 15.380 1.00 79.88 77 GLN A CA 1
ATOM 571 C C . GLN A 1 77 ? -12.880 0.740 16.140 1.00 79.88 77 GLN A C 1
ATOM 573 O O . GLN A 1 77 ? -13.851 0.311 15.524 1.00 79.88 77 GLN A O 1
ATOM 578 N N . GLU A 1 78 ? -12.918 0.996 17.448 1.00 81.25 78 GLU A N 1
ATOM 579 C CA . GLU A 1 78 ? -14.127 0.818 18.256 1.00 81.25 78 GLU A CA 1
ATOM 580 C C . GLU A 1 78 ? -15.265 1.734 17.785 1.00 81.25 78 GLU A C 1
ATOM 582 O O . GLU A 1 78 ? -16.387 1.273 17.560 1.00 81.25 78 GLU A O 1
ATOM 587 N N . TRP A 1 79 ? -14.972 3.020 17.558 1.00 85.94 79 TRP A N 1
ATOM 588 C CA . TRP A 1 79 ? -15.953 3.975 17.047 1.00 85.94 79 TRP A CA 1
ATOM 589 C C . TRP A 1 79 ? -16.530 3.538 15.698 1.00 85.94 79 TRP A C 1
ATOM 591 O O . TRP A 1 79 ? -17.750 3.447 15.553 1.00 85.94 79 TRP A O 1
ATOM 601 N N . CYS A 1 80 ? -15.679 3.219 14.723 1.00 86.12 80 CYS A N 1
ATOM 602 C CA . CYS A 1 80 ? -16.128 2.773 13.408 1.00 86.12 80 CYS A CA 1
ATOM 603 C C . CYS A 1 80 ? -16.848 1.419 13.452 1.00 86.12 80 CYS A C 1
ATOM 605 O O . CYS A 1 80 ? -17.824 1.234 12.730 1.00 86.12 80 CYS A O 1
ATOM 607 N N . GLY A 1 81 ? -16.418 0.500 14.322 1.00 84.19 81 GLY A N 1
ATOM 608 C CA . GLY A 1 81 ? -17.051 -0.807 14.520 1.00 84.19 81 GLY A CA 1
ATOM 609 C C . GLY A 1 81 ? -18.466 -0.725 15.100 1.00 84.19 81 GLY A C 1
ATOM 610 O O . GLY A 1 81 ? -19.250 -1.657 14.943 1.00 84.19 81 GLY A O 1
ATOM 611 N N . SER A 1 82 ? -18.833 0.403 15.719 1.00 81.94 82 SER A N 1
ATOM 612 C CA . SER A 1 82 ? -20.221 0.677 16.122 1.00 81.94 82 SER A CA 1
ATOM 613 C C . SER A 1 82 ? -21.131 1.107 14.960 1.00 81.94 82 SER A C 1
ATOM 615 O O . SER A 1 82 ? -22.337 1.270 15.154 1.00 81.94 82 SER A O 1
ATOM 617 N N . HIS A 1 83 ? -20.568 1.282 13.759 1.00 87.38 83 HIS A N 1
ATOM 618 C CA . HIS A 1 83 ? -21.246 1.721 12.538 1.00 87.38 83 HIS A CA 1
ATOM 619 C C . HIS A 1 83 ? -22.144 2.964 12.728 1.00 87.38 83 HIS A C 1
ATOM 621 O O . HIS A 1 83 ? -23.342 2.927 12.419 1.00 87.38 83 HIS A O 1
ATOM 627 N N . PRO A 1 84 ? -21.609 4.088 13.243 1.00 86.56 84 PRO A N 1
ATOM 628 C CA . PRO A 1 84 ? -22.385 5.296 13.531 1.00 86.56 84 PRO A CA 1
ATOM 629 C C . PRO A 1 84 ? -23.060 5.915 12.293 1.00 86.56 84 PRO A C 1
ATOM 631 O O . PRO A 1 84 ? -24.073 6.603 12.429 1.00 86.56 84 PRO A O 1
ATOM 634 N N . GLU A 1 85 ? -22.553 5.641 11.092 1.00 87.38 85 GLU A N 1
ATOM 635 C CA . GLU A 1 85 ? -23.139 6.002 9.798 1.00 87.38 85 GLU A CA 1
ATOM 636 C C . GLU A 1 85 ? -24.518 5.360 9.553 1.00 87.38 85 GLU A C 1
ATOM 638 O O . GLU A 1 85 ? -25.352 5.942 8.856 1.00 87.38 85 GLU A O 1
ATOM 643 N N . ASN A 1 86 ? -24.805 4.218 10.189 1.00 87.94 86 ASN A N 1
ATOM 644 C CA . ASN A 1 86 ? -26.063 3.481 10.032 1.00 87.94 86 ASN A CA 1
ATOM 645 C C . ASN A 1 86 ? -27.201 4.016 10.919 1.00 87.94 86 ASN A C 1
ATOM 647 O O . ASN A 1 86 ? -28.335 3.554 10.812 1.00 87.94 86 ASN A O 1
ATOM 651 N N . LEU A 1 87 ? -26.940 5.012 11.777 1.00 81.38 87 LEU A N 1
ATOM 652 C CA . LEU A 1 87 ? -27.943 5.585 12.690 1.00 81.38 87 LEU A CA 1
ATOM 653 C C . LEU A 1 87 ? -28.976 6.494 11.987 1.00 81.38 87 LEU A C 1
ATOM 655 O O . LEU A 1 87 ? -29.930 6.946 12.624 1.00 81.38 87 LEU A O 1
ATOM 659 N N . GLY A 1 88 ? -28.816 6.736 10.682 1.00 75.75 88 GLY A N 1
ATOM 660 C CA . GLY A 1 88 ? -29.794 7.412 9.826 1.00 75.75 88 GLY A CA 1
ATOM 661 C C . GLY A 1 88 ? -29.903 8.932 10.020 1.00 75.75 88 GLY A C 1
ATOM 662 O O . GLY A 1 88 ? -29.196 9.547 10.817 1.00 75.75 88 GLY A O 1
ATOM 663 N N . GLU A 1 89 ? -30.824 9.557 9.277 1.00 77.38 89 GLU A N 1
ATOM 664 C CA . GLU A 1 89 ? -31.038 11.019 9.259 1.00 77.38 89 GLU A CA 1
ATOM 665 C C . GLU A 1 89 ? -31.393 11.606 10.634 1.00 77.38 89 GLU A C 1
ATOM 667 O O . GLU A 1 89 ? -30.936 12.694 10.989 1.00 77.38 89 GLU A O 1
ATOM 672 N N . GLY A 1 90 ? -32.156 10.866 11.448 1.00 75.12 90 GLY A N 1
ATOM 673 C CA . GLY A 1 90 ? -32.562 11.304 12.789 1.00 75.12 90 GLY A CA 1
ATOM 674 C C . GLY A 1 90 ? -31.381 11.577 13.731 1.00 75.12 90 GLY A C 1
ATOM 675 O O . GLY A 1 90 ? -31.493 12.396 14.643 1.00 75.12 90 GLY A O 1
ATOM 676 N N . ALA A 1 91 ? -30.221 10.963 13.477 1.00 82.75 91 ALA A N 1
ATOM 677 C CA . ALA A 1 91 ? -29.013 11.143 14.272 1.00 82.75 91 ALA A CA 1
ATOM 678 C C . ALA A 1 91 ? -28.210 12.411 13.927 1.00 82.75 91 ALA A C 1
ATOM 680 O O . ALA A 1 91 ? -27.371 12.825 14.729 1.00 82.75 91 ALA A O 1
ATOM 681 N N . LYS A 1 92 ? -28.444 13.070 12.781 1.00 85.75 92 LYS A N 1
ATOM 682 C CA . LYS A 1 92 ? -27.616 14.213 12.341 1.00 85.75 92 LYS A CA 1
ATOM 683 C C . LYS A 1 92 ? -27.633 15.373 13.321 1.00 85.75 92 LYS A C 1
ATOM 685 O O . LYS A 1 92 ? -26.586 15.899 13.690 1.00 85.75 92 LYS A O 1
ATOM 690 N N . HIS A 1 93 ? -28.820 15.747 13.792 1.00 84.62 93 HIS A N 1
ATOM 691 C CA . HIS A 1 93 ? -28.968 16.832 14.757 1.00 84.62 93 HIS A CA 1
ATOM 692 C C . HIS A 1 93 ? -28.265 16.512 16.087 1.00 84.62 93 HIS A C 1
ATOM 694 O O . HIS A 1 93 ? -27.630 17.381 16.689 1.00 84.62 93 HIS A O 1
ATOM 700 N N . ARG A 1 94 ? -28.305 15.241 16.505 1.00 83.69 94 ARG A N 1
ATOM 701 C CA . ARG A 1 94 ? -27.587 14.735 17.679 1.00 83.69 94 ARG A CA 1
ATOM 702 C C . ARG A 1 94 ? -26.074 14.832 17.498 1.00 83.69 94 ARG A C 1
ATOM 704 O O . ARG A 1 94 ? -25.399 15.371 18.370 1.00 83.69 94 ARG A O 1
ATOM 711 N N . PHE A 1 95 ? -25.544 14.389 16.359 1.00 89.00 95 PHE A N 1
ATOM 712 C CA . PHE A 1 95 ? -24.123 14.534 16.039 1.00 89.00 95 PHE A CA 1
ATOM 713 C C . PHE A 1 95 ? -23.697 16.005 15.954 1.00 89.00 95 PHE A C 1
ATOM 715 O O . PHE A 1 95 ? -22.653 16.368 16.486 1.00 89.00 95 PHE A O 1
ATOM 722 N N . ALA A 1 96 ? -24.531 16.884 15.388 1.00 89.00 96 ALA A N 1
ATOM 723 C CA . ALA A 1 96 ? -24.255 18.319 15.305 1.00 89.00 96 ALA A CA 1
ATOM 724 C C . ALA A 1 96 ? -24.149 18.980 16.686 1.00 89.00 96 ALA A C 1
ATOM 726 O O . ALA A 1 96 ? -23.351 19.901 16.879 1.00 89.00 96 ALA A O 1
ATOM 727 N N . ARG A 1 97 ? -24.971 18.541 17.647 1.00 86.75 97 ARG A N 1
ATOM 728 C CA . ARG A 1 97 ? -24.854 18.960 19.047 1.00 86.75 97 ARG A CA 1
ATOM 729 C C . ARG A 1 97 ? -23.575 18.394 19.663 1.00 86.75 97 ARG A C 1
ATOM 731 O O . ARG A 1 97 ? -22.782 19.169 20.184 1.00 86.75 97 ARG A O 1
ATOM 738 N N . LEU A 1 98 ? -23.317 17.092 19.524 1.00 87.38 98 LEU A N 1
ATOM 739 C CA . LEU A 1 98 ? -22.133 16.438 20.095 1.00 87.38 98 LEU A CA 1
ATOM 740 C C . LEU A 1 98 ? -20.827 17.071 19.624 1.00 87.38 98 LEU A C 1
ATOM 742 O O . LEU A 1 98 ? -19.967 17.392 20.441 1.00 87.38 98 LEU A O 1
ATOM 746 N N . TYR A 1 99 ? -20.715 17.314 18.319 1.00 90.12 99 TYR A N 1
ATOM 747 C CA . TYR A 1 99 ? -19.558 17.962 17.722 1.00 90.12 99 TYR A CA 1
ATOM 748 C C . TYR A 1 99 ? -19.290 19.330 18.354 1.00 90.12 99 TYR A C 1
ATOM 750 O O . TYR A 1 99 ? -18.155 19.624 18.709 1.00 90.12 99 TYR A O 1
ATOM 758 N N . ARG A 1 100 ? -20.330 20.149 18.577 1.00 88.69 100 ARG A N 1
ATOM 759 C CA . ARG A 1 100 ? -20.182 21.458 19.234 1.00 88.69 100 ARG A CA 1
ATOM 760 C C . ARG A 1 100 ? -19.614 21.335 20.648 1.00 88.69 100 ARG A C 1
ATOM 762 O O . ARG A 1 100 ? -18.766 22.143 21.019 1.00 88.69 100 ARG A O 1
ATOM 769 N N . PHE A 1 101 ? -20.039 20.343 21.429 1.00 87.12 101 PHE A N 1
ATOM 770 C CA . PHE A 1 101 ? -19.514 20.118 22.782 1.00 87.12 101 PHE A CA 1
ATOM 771 C C . PHE A 1 101 ? -18.059 19.655 22.787 1.00 87.12 101 PHE A C 1
ATOM 773 O O . PHE A 1 101 ? -17.258 20.194 23.551 1.00 87.12 101 PHE A O 1
ATOM 780 N N . LEU A 1 102 ? -17.723 18.690 21.929 1.00 87.94 102 LEU A N 1
ATOM 781 C CA . LEU A 1 102 ? -16.371 18.144 21.827 1.00 87.94 102 LEU A CA 1
ATOM 782 C C . LEU A 1 102 ? -15.394 19.191 21.268 1.00 87.94 102 LEU A C 1
ATOM 784 O O . LEU A 1 102 ? -14.362 19.461 21.876 1.00 87.94 102 LEU A O 1
ATOM 788 N N . ALA A 1 103 ? -15.753 19.862 20.168 1.00 87.81 103 ALA A N 1
ATOM 789 C CA . ALA A 1 103 ? -14.905 20.866 19.522 1.00 87.81 103 ALA A CA 1
ATOM 790 C C . ALA A 1 103 ? -14.681 22.115 20.394 1.00 87.81 103 ALA A C 1
ATOM 792 O O . ALA A 1 103 ? -13.602 22.699 20.369 1.00 87.81 103 ALA A O 1
ATOM 793 N N . SER A 1 104 ? -15.671 22.514 21.206 1.00 87.88 104 SER A N 1
ATOM 794 C CA . SER A 1 104 ? -15.517 23.621 22.167 1.00 87.88 104 SER A CA 1
ATOM 795 C C . SER A 1 104 ? -14.812 23.225 23.469 1.00 87.88 104 SER A C 1
ATOM 797 O O . SER A 1 104 ? -14.638 24.081 24.335 1.00 87.88 104 SER A O 1
ATOM 799 N N . ARG A 1 105 ? -14.435 21.945 23.633 1.00 86.50 105 ARG A N 1
ATOM 800 C CA . ARG A 1 105 ? -13.918 21.357 24.884 1.00 86.50 105 ARG A CA 1
ATOM 801 C C . ARG A 1 105 ? -14.841 21.554 26.094 1.00 86.50 105 ARG A C 1
ATOM 803 O O . ARG A 1 105 ? -14.397 21.522 27.235 1.00 86.50 105 ARG A O 1
ATOM 810 N N . ARG A 1 106 ? -16.144 21.743 25.860 1.00 87.56 106 ARG A N 1
ATOM 811 C CA . ARG A 1 106 ? -17.157 21.716 26.928 1.00 87.56 106 ARG A CA 1
ATOM 812 C C . ARG A 1 106 ? -17.417 20.303 27.431 1.00 87.56 106 ARG A C 1
ATOM 814 O O . ARG A 1 106 ? -17.783 20.146 28.590 1.00 87.56 106 ARG A O 1
ATOM 821 N N . LEU A 1 107 ? -17.247 19.310 26.562 1.00 89.75 107 LEU A N 1
ATOM 822 C CA . LEU A 1 107 ? -17.250 17.895 26.909 1.00 89.75 107 LEU A CA 1
ATOM 823 C C . LEU A 1 107 ? -15.857 17.325 26.659 1.00 89.75 107 LEU A C 1
ATOM 825 O O . LEU A 1 107 ? -15.386 17.319 25.523 1.00 89.75 107 LEU A O 1
ATOM 829 N N . GLU A 1 108 ? -15.231 16.815 27.710 1.00 92.56 108 GLU A N 1
ATOM 830 C CA . GLU A 1 108 ? -13.981 16.070 27.639 1.00 92.56 108 GLU A CA 1
ATOM 831 C C . GLU A 1 108 ? -14.252 14.605 27.965 1.00 92.56 108 GLU A C 1
ATOM 833 O O . GLU A 1 108 ? -14.874 14.290 28.980 1.00 92.56 108 GLU A O 1
ATOM 838 N N . VAL A 1 109 ? -13.773 13.705 27.110 1.00 90.81 109 VAL A N 1
ATOM 839 C CA . VAL A 1 109 ? -13.942 12.262 27.285 1.00 90.81 109 VAL A CA 1
ATOM 840 C C . VAL A 1 109 ? -12.569 11.613 27.408 1.00 90.81 109 VAL A C 1
ATOM 842 O O . VAL A 1 109 ? -11.698 11.846 26.566 1.00 90.81 109 VAL A O 1
ATOM 845 N N . ARG A 1 110 ? -12.384 10.795 28.447 1.00 92.06 110 ARG A N 1
ATOM 846 C CA . ARG A 1 110 ? -11.233 9.900 28.606 1.00 92.06 110 ARG A CA 1
ATOM 847 C C . ARG A 1 110 ? -11.687 8.451 28.646 1.00 92.06 110 ARG A C 1
ATOM 849 O O . ARG A 1 110 ? -12.775 8.141 29.131 1.00 92.06 110 ARG A O 1
ATOM 856 N N . VAL A 1 111 ? -10.837 7.576 28.136 1.00 89.25 111 VAL A N 1
ATOM 857 C CA . VAL A 1 111 ? -11.151 6.172 27.928 1.00 89.25 111 VAL A CA 1
ATOM 858 C C . VAL A 1 111 ? -10.097 5.288 28.592 1.00 89.25 111 VAL A C 1
ATOM 860 O O . VAL A 1 111 ? -8.905 5.600 28.549 1.00 89.25 111 VAL A O 1
ATOM 863 N N . LEU A 1 112 ? -10.552 4.223 29.252 1.00 88.75 112 LEU A N 1
ATOM 864 C CA . LEU A 1 112 ? -9.746 3.279 30.025 1.00 88.75 112 LEU A CA 1
ATOM 865 C C . LEU A 1 112 ? -9.740 1.877 29.381 1.00 88.75 112 LEU A C 1
ATOM 867 O O . LEU A 1 112 ? -10.763 1.467 28.825 1.00 88.75 112 LEU A O 1
ATOM 871 N N . PRO A 1 113 ? -8.625 1.126 29.496 1.00 84.00 113 PRO A N 1
ATOM 872 C CA . PRO A 1 113 ? -8.513 -0.237 28.977 1.00 84.00 113 PRO A CA 1
ATOM 873 C C . PRO A 1 113 ? -9.188 -1.283 29.877 1.00 84.00 113 PRO A C 1
ATOM 875 O O . PRO A 1 113 ? -8.908 -1.358 31.081 1.00 84.00 113 PRO A O 1
ATOM 878 N N . ASP A 1 114 ? -10.014 -2.141 29.273 1.00 82.25 114 ASP A N 1
ATOM 879 C CA . ASP A 1 114 ? -10.774 -3.196 29.960 1.00 82.25 114 ASP A CA 1
ATOM 880 C C . ASP A 1 114 ? -9.881 -4.212 30.682 1.00 82.25 114 ASP A C 1
ATOM 882 O O . ASP A 1 114 ? -10.188 -4.629 31.796 1.00 82.25 114 ASP A O 1
ATOM 886 N N . GLU A 1 115 ? -8.751 -4.599 30.091 1.00 76.44 115 GLU A N 1
ATOM 887 C CA . GLU A 1 115 ? -7.880 -5.650 30.638 1.00 76.44 115 GLU A CA 1
ATOM 888 C C . GLU A 1 115 ? -7.272 -5.276 32.001 1.00 76.44 115 GLU A C 1
ATOM 890 O O . GLU A 1 115 ? -7.032 -6.136 32.850 1.00 76.44 115 GLU A O 1
ATOM 895 N N . ARG A 1 116 ? -7.050 -3.977 32.236 1.00 80.56 116 ARG A N 1
ATOM 896 C CA . ARG A 1 116 ? -6.415 -3.483 33.462 1.00 80.56 116 ARG A CA 1
ATOM 897 C C . ARG A 1 116 ? -7.415 -3.130 34.551 1.00 80.56 116 ARG A C 1
ATOM 899 O O . ARG A 1 116 ? -7.158 -3.394 35.723 1.00 80.56 116 ARG A O 1
ATOM 906 N N . PHE A 1 117 ? -8.499 -2.462 34.175 1.00 81.69 117 PHE A N 1
ATOM 907 C CA . PHE A 1 117 ? -9.473 -1.932 35.130 1.00 81.69 117 PHE A CA 1
ATOM 908 C C . PHE A 1 117 ? -10.697 -2.844 35.284 1.00 81.69 117 PHE A C 1
ATOM 910 O O . PHE A 1 117 ? -11.528 -2.606 36.160 1.00 81.69 117 PHE A O 1
ATOM 917 N N . GLY A 1 118 ? -10.805 -3.896 34.463 1.00 77.00 118 GLY A N 1
ATOM 918 C CA . GLY A 1 118 ? -12.057 -4.612 34.262 1.00 77.00 118 GLY A CA 1
ATOM 919 C C . GLY A 1 118 ? -13.113 -3.697 33.640 1.00 77.00 118 GLY A C 1
ATOM 920 O O . GLY A 1 118 ? -12.888 -2.506 33.422 1.00 77.00 118 GLY A O 1
ATOM 921 N N . LEU A 1 119 ? -14.310 -4.231 33.398 1.00 74.38 119 LEU A N 1
ATOM 922 C CA . LEU A 1 119 ? -15.450 -3.386 33.053 1.00 74.38 119 LEU A CA 1
ATOM 923 C C . LEU A 1 119 ? -15.800 -2.513 34.271 1.00 74.38 119 LEU A C 1
ATOM 925 O O . LEU A 1 119 ? -16.141 -3.053 35.328 1.00 74.38 119 LEU A O 1
ATOM 929 N N . ILE A 1 120 ? -15.771 -1.179 34.154 1.00 76.50 120 ILE A N 1
ATOM 930 C CA . ILE A 1 120 ? -16.226 -0.313 35.249 1.00 76.50 120 ILE A CA 1
ATOM 931 C C . ILE A 1 120 ? -17.735 -0.492 35.418 1.00 76.50 120 ILE A C 1
ATOM 933 O O . ILE A 1 120 ? -18.577 0.029 34.681 1.00 76.50 120 ILE A O 1
ATOM 937 N N . HIS A 1 121 ? -18.089 -1.277 36.432 1.00 71.38 121 HIS A N 1
ATOM 938 C CA . HIS A 1 121 ? -19.475 -1.573 36.759 1.00 71.38 121 HIS A CA 1
ATOM 939 C C . HIS A 1 121 ? -20.152 -0.434 37.528 1.00 71.38 121 HIS A C 1
ATOM 941 O O . HIS A 1 121 ? -21.372 -0.288 37.403 1.00 71.38 121 HIS A O 1
ATOM 947 N N . GLY A 1 122 ? -19.394 0.358 38.293 1.00 75.94 122 GLY A N 1
ATOM 948 C CA . GLY A 1 122 ? -19.903 1.476 39.086 1.00 75.94 122 GLY A CA 1
ATOM 949 C C . GLY A 1 122 ? -20.151 2.714 38.228 1.00 75.94 122 GLY A C 1
ATOM 950 O O . GLY A 1 122 ? -19.206 3.325 37.743 1.00 75.94 122 GLY A O 1
ATOM 951 N N . LYS A 1 123 ? -21.420 3.104 38.048 1.00 90.31 123 LYS A N 1
ATOM 952 C CA . LYS A 1 123 ? -21.771 4.364 37.380 1.00 90.31 123 LYS A CA 1
ATOM 953 C C . LYS A 1 123 ? -22.007 5.404 38.447 1.00 90.31 123 LYS A C 1
ATOM 955 O O . LYS A 1 123 ? -23.019 5.354 39.145 1.00 90.31 123 LYS A O 1
ATOM 960 N N . ALA A 1 124 ? -21.093 6.352 38.541 1.00 93.56 124 ALA A N 1
ATOM 961 C CA . ALA A 1 124 ? -21.140 7.413 39.530 1.00 93.56 124 ALA A CA 1
ATOM 962 C C . ALA A 1 124 ? -20.893 8.775 38.882 1.00 93.56 124 ALA A C 1
ATOM 964 O O . ALA A 1 124 ? -20.452 8.848 37.735 1.00 93.56 124 ALA A O 1
ATOM 965 N N . GLY A 1 125 ? -21.222 9.856 39.569 1.00 94.88 125 GLY A N 1
ATOM 966 C CA . GLY A 1 125 ? -20.899 11.193 39.095 1.00 94.88 125 GLY A CA 1
ATOM 967 C C . GLY A 1 125 ? -21.086 12.257 40.158 1.00 94.88 125 GLY A C 1
ATOM 968 O O . GLY A 1 125 ? -21.811 12.052 41.130 1.00 94.88 125 GLY A O 1
ATOM 969 N N . VAL A 1 126 ? -20.435 13.397 39.950 1.00 96.25 126 VAL A N 1
ATOM 970 C CA . VAL A 1 126 ? -20.534 14.591 40.792 1.00 96.25 126 VAL A CA 1
ATOM 971 C C . VAL A 1 126 ? -21.028 15.742 39.930 1.00 96.25 126 VAL A C 1
ATOM 973 O O . VAL A 1 126 ? -20.468 16.031 38.873 1.00 96.25 126 VAL A O 1
ATOM 976 N N . ILE A 1 127 ? -22.084 16.413 40.382 1.00 94.88 127 ILE A N 1
ATOM 977 C CA . ILE A 1 127 ? -22.629 17.605 39.734 1.00 94.88 127 ILE A CA 1
ATOM 978 C C . ILE A 1 127 ? -22.410 18.790 40.669 1.00 94.88 127 ILE A C 1
ATOM 980 O O . ILE A 1 127 ? -22.878 18.786 41.811 1.00 94.88 127 ILE A O 1
ATOM 984 N N . THR A 1 128 ? -21.728 19.824 40.177 1.00 95.00 128 THR A N 1
ATOM 985 C CA . THR A 1 128 ? -21.661 21.119 40.860 1.00 95.00 128 THR A CA 1
ATOM 986 C C . THR A 1 128 ? -22.821 21.975 40.369 1.00 95.00 128 THR A C 1
ATOM 988 O O . THR A 1 128 ? -22.840 22.409 39.220 1.00 95.00 128 THR A O 1
ATOM 991 N N . LEU A 1 129 ? -23.796 22.226 41.233 1.00 92.25 129 LEU A N 1
ATOM 992 C CA . LEU A 1 129 ? -25.011 22.977 40.929 1.00 92.25 129 LEU A CA 1
ATOM 993 C C . LEU A 1 129 ? -24.714 24.471 40.707 1.00 92.25 129 LEU A C 1
ATOM 995 O O . LEU A 1 129 ? -23.664 24.993 41.090 1.00 92.25 129 LEU A O 1
ATOM 999 N N . ALA A 1 130 ? -25.674 25.196 40.126 1.00 88.00 130 ALA A N 1
ATOM 1000 C CA . ALA A 1 130 ? -25.551 26.628 39.824 1.00 88.00 130 ALA A CA 1
ATOM 1001 C C . ALA A 1 130 ? -25.174 27.491 41.051 1.00 88.00 130 ALA A C 1
ATOM 1003 O O . ALA A 1 130 ? -24.397 28.448 40.947 1.00 88.00 130 ALA A O 1
ATOM 1004 N N . ASN A 1 131 ? -25.687 27.121 42.231 1.00 89.06 131 ASN A N 1
ATOM 1005 C CA . ASN A 1 131 ? -25.429 27.789 43.510 1.00 89.06 131 ASN A CA 1
ATOM 1006 C C . ASN A 1 131 ? -24.058 27.446 44.132 1.00 89.06 131 ASN A C 1
ATOM 1008 O O . ASN A 1 131 ? -23.723 27.985 45.182 1.00 89.06 131 ASN A O 1
ATOM 1012 N N . GLY A 1 132 ? -23.266 26.578 43.495 1.00 88.00 132 GLY A N 1
ATOM 1013 C CA . GLY A 1 132 ? -21.963 26.121 43.981 1.00 88.00 132 GLY A CA 1
ATOM 1014 C C . GLY A 1 132 ? -22.013 24.909 44.918 1.00 88.00 132 GLY A C 1
ATOM 1015 O O . GLY A 1 132 ? -20.958 24.365 45.232 1.00 88.00 132 GLY A O 1
ATOM 1016 N N . GLY A 1 133 ? -23.202 24.461 45.335 1.00 92.25 133 GLY A N 1
ATOM 1017 C CA . GLY A 1 133 ? -23.369 23.195 46.050 1.00 92.25 133 GLY A CA 1
ATOM 1018 C C . GLY A 1 133 ? -23.035 22.005 45.153 1.00 92.25 133 GLY A C 1
ATOM 1019 O O . GLY A 1 133 ? -23.195 22.079 43.935 1.00 92.25 133 GLY A O 1
ATOM 1020 N N . LYS A 1 134 ? -22.572 20.904 45.743 1.00 95.38 134 LYS A N 1
ATOM 1021 C CA . LYS A 1 134 ? -22.254 19.671 45.019 1.00 95.38 134 LYS A CA 1
ATOM 1022 C C . LYS A 1 134 ? -23.198 18.553 45.431 1.00 95.38 134 LYS A C 1
ATOM 1024 O O . LYS A 1 134 ? -23.594 18.474 46.589 1.00 95.38 134 LYS A O 1
ATOM 1029 N N . THR A 1 135 ? -23.516 17.677 44.492 1.00 95.06 135 THR A N 1
ATOM 1030 C CA . THR A 1 135 ? -24.201 16.420 44.785 1.00 95.06 135 THR A CA 1
ATOM 1031 C C . THR A 1 135 ? -23.523 15.285 44.037 1.00 95.06 135 THR A C 1
ATOM 1033 O O . THR A 1 135 ? -23.117 15.453 42.884 1.00 95.06 135 THR A O 1
ATOM 1036 N N . ALA A 1 136 ? -23.361 14.150 44.705 1.00 95.94 136 ALA A N 1
ATOM 1037 C CA . ALA A 1 136 ? -22.885 12.921 44.105 1.00 95.94 136 ALA A CA 1
ATOM 1038 C C . ALA A 1 136 ? -24.058 11.990 43.828 1.00 95.94 136 ALA A C 1
ATOM 1040 O O . ALA A 1 136 ? -25.072 12.002 44.525 1.00 95.94 136 ALA A O 1
ATOM 1041 N N . PHE A 1 137 ? -23.922 11.146 42.816 1.00 94.69 137 PHE A N 1
ATOM 1042 C CA . PHE A 1 137 ? -24.882 10.087 42.570 1.00 94.69 137 PHE A CA 1
ATOM 1043 C C . PHE A 1 137 ? -24.204 8.811 42.106 1.00 94.69 137 PHE A C 1
ATOM 1045 O O . PHE A 1 137 ? -23.134 8.846 41.505 1.00 94.69 137 PHE A O 1
ATOM 1052 N N . MET A 1 138 ? -24.853 7.682 42.376 1.00 93.19 138 MET A N 1
ATOM 1053 C CA . MET A 1 138 ? -24.412 6.352 41.969 1.00 93.19 138 MET A CA 1
ATOM 1054 C C . MET A 1 138 ? -25.593 5.490 41.541 1.00 93.19 138 MET A C 1
ATOM 1056 O O . MET A 1 138 ? -26.702 5.641 42.056 1.00 93.19 138 MET A O 1
ATOM 1060 N N . GLY A 1 139 ? -25.372 4.560 40.618 1.00 90.25 139 GLY A N 1
ATOM 1061 C CA . GLY A 1 139 ? -26.432 3.671 40.168 1.00 90.25 139 GLY A CA 1
ATOM 1062 C C . GLY A 1 139 ? -26.037 2.732 39.040 1.00 90.25 139 GLY A C 1
ATOM 1063 O O . GLY A 1 139 ? -24.860 2.488 38.772 1.00 90.25 139 GLY A O 1
ATOM 1064 N N . SER A 1 140 ? -27.062 2.202 38.379 1.00 86.50 140 SER A N 1
ATOM 1065 C CA . SER A 1 140 ? -26.925 1.288 37.242 1.00 86.50 140 SER A CA 1
ATOM 1066 C C . SER A 1 140 ? -27.014 1.992 35.878 1.00 86.50 140 SER A C 1
ATOM 1068 O O . SER A 1 140 ? -26.554 1.436 34.880 1.00 86.50 140 SER A O 1
ATOM 1070 N N . ALA A 1 141 ? -27.501 3.240 35.846 1.00 85.31 141 ALA A N 1
ATOM 1071 C CA . ALA A 1 141 ? -27.696 4.002 34.617 1.00 85.31 141 ALA A CA 1
ATOM 1072 C C . ALA A 1 141 ? -26.363 4.411 33.968 1.00 85.31 141 ALA A C 1
ATOM 1074 O O . ALA A 1 141 ? -25.568 5.136 34.571 1.00 85.31 141 ALA A O 1
ATOM 1075 N N . ASN A 1 142 ? -26.144 3.973 32.726 1.00 84.00 142 ASN A N 1
ATOM 1076 C CA . ASN A 1 142 ? -25.086 4.468 31.840 1.00 84.00 142 ASN A CA 1
ATOM 1077 C C . ASN A 1 142 ? -25.481 5.780 31.149 1.00 84.00 142 ASN A C 1
ATOM 1079 O O . ASN A 1 142 ? -26.650 6.151 31.112 1.00 84.00 142 ASN A O 1
ATOM 1083 N N . GLU A 1 143 ? -24.508 6.451 30.535 1.00 83.94 143 GLU A N 1
ATOM 1084 C CA . GLU A 1 143 ? -24.712 7.729 29.850 1.00 83.94 143 GLU A CA 1
ATOM 1085 C C . GLU A 1 143 ? -25.303 7.536 28.438 1.00 83.94 143 GLU A C 1
ATOM 1087 O O . GLU A 1 143 ? -24.662 7.783 27.420 1.00 83.94 143 GLU A O 1
ATOM 1092 N N . THR A 1 144 ? -26.533 7.011 28.371 1.00 80.94 144 THR A N 1
ATOM 1093 C CA . THR A 1 144 ? -27.217 6.667 27.111 1.00 80.94 144 THR A CA 1
ATOM 1094 C C . THR A 1 144 ? -28.707 6.977 27.140 1.00 80.94 144 THR A C 1
ATOM 1096 O O . THR A 1 144 ? -29.311 7.069 28.211 1.00 80.94 144 THR A O 1
ATOM 1099 N N . PHE A 1 145 ? -29.329 7.040 25.956 1.00 81.00 145 PHE A N 1
ATOM 1100 C CA . PHE A 1 145 ? -30.782 7.180 25.858 1.00 81.00 145 PHE A CA 1
ATOM 1101 C C . PHE A 1 145 ? -31.541 6.052 26.546 1.00 81.00 145 PHE A C 1
ATOM 1103 O O . PHE A 1 145 ? -32.428 6.290 27.368 1.00 81.00 145 PHE A O 1
ATOM 1110 N N . SER A 1 146 ? -31.152 4.816 26.235 1.00 82.94 146 SER A N 1
ATOM 1111 C CA . SER A 1 146 ? -31.803 3.632 26.784 1.00 82.94 146 SER A CA 1
ATOM 1112 C C . SER A 1 146 ? -31.740 3.599 28.310 1.00 82.94 146 SER A C 1
ATOM 1114 O O . SER A 1 146 ? -32.774 3.422 28.939 1.00 82.94 146 SER A O 1
ATOM 1116 N N . ALA A 1 147 ? -30.582 3.871 28.917 1.00 83.62 147 ALA A N 1
ATOM 1117 C CA . ALA A 1 147 ? -30.424 3.846 30.369 1.00 83.62 147 ALA A CA 1
ATOM 1118 C C . ALA A 1 147 ? -31.334 4.866 31.070 1.00 83.62 147 ALA A C 1
ATOM 1120 O O . ALA A 1 147 ? -32.059 4.532 32.000 1.00 83.62 147 ALA A O 1
ATOM 1121 N N . TRP A 1 148 ? -31.352 6.113 30.607 1.00 87.06 148 TRP A N 1
ATOM 1122 C CA . TRP A 1 148 ? -32.083 7.160 31.316 1.00 87.06 148 TRP A CA 1
ATOM 1123 C C . TRP A 1 148 ? -33.600 7.167 31.060 1.00 87.06 148 TRP A C 1
ATOM 1125 O O . TRP A 1 148 ? -34.338 7.670 31.911 1.00 87.06 148 TRP A O 1
ATOM 1135 N N . LYS A 1 149 ? -34.076 6.614 29.931 1.00 83.69 149 LYS A N 1
ATOM 1136 C CA . LYS A 1 149 ? -35.504 6.642 29.547 1.00 83.69 149 LYS A CA 1
ATOM 1137 C C . LYS A 1 149 ? -36.194 5.287 29.412 1.00 83.69 149 LYS A C 1
ATOM 1139 O O . LYS A 1 149 ? -37.390 5.211 29.677 1.00 83.69 149 LYS A O 1
ATOM 1144 N N . LEU A 1 150 ? -35.499 4.252 28.945 1.00 84.81 150 LEU A N 1
ATOM 1145 C CA . LEU A 1 150 ? -36.133 2.990 28.533 1.00 84.81 150 LEU A CA 1
ATOM 1146 C C . LEU A 1 150 ? -35.883 1.844 29.517 1.00 84.81 150 LEU A C 1
ATOM 1148 O O . LEU A 1 150 ? -36.770 1.027 29.755 1.00 84.81 150 LEU A O 1
ATOM 1152 N N . ASN A 1 151 ? -34.677 1.769 30.072 1.00 89.12 151 ASN A N 1
ATOM 1153 C CA . ASN A 1 151 ? -34.228 0.644 30.872 1.00 89.12 151 ASN A CA 1
ATOM 1154 C C . ASN A 1 151 ? -34.710 0.763 32.316 1.00 89.12 151 ASN A C 1
ATOM 1156 O O . ASN A 1 151 ? -34.905 1.851 32.867 1.00 89.12 151 ASN A O 1
ATOM 1160 N N . TYR A 1 152 ? -34.838 -0.393 32.963 1.00 91.50 152 TYR A N 1
ATOM 1161 C CA . TYR A 1 152 ? -35.034 -0.432 34.400 1.00 91.50 152 TYR A CA 1
ATOM 1162 C C . TYR A 1 152 ? -33.727 -0.074 35.121 1.00 91.50 152 TYR A C 1
ATOM 1164 O O . TYR A 1 152 ? -32.868 -0.926 35.326 1.00 91.50 152 TYR A O 1
ATOM 1172 N N . GLU A 1 153 ? -33.598 1.189 35.520 1.00 91.50 153 GLU A N 1
ATOM 1173 C CA . GLU A 1 153 ? -32.450 1.700 36.272 1.00 91.50 153 GLU A CA 1
ATOM 1174 C C . GLU A 1 153 ? -32.813 2.211 37.677 1.00 91.50 153 GLU A C 1
ATOM 1176 O O . GLU A 1 153 ? -33.952 2.630 37.950 1.00 91.50 153 GLU A O 1
ATOM 1181 N N . LEU A 1 154 ? -31.808 2.214 38.558 1.00 92.25 154 LEU A N 1
ATOM 1182 C CA . LEU A 1 154 ? -31.838 2.802 39.897 1.00 92.25 154 LEU A CA 1
ATOM 1183 C C . LEU A 1 154 ? -30.706 3.823 40.044 1.00 92.25 154 LEU A C 1
ATOM 1185 O O . LEU A 1 154 ? -29.575 3.550 39.642 1.00 92.25 154 LEU A O 1
ATOM 1189 N N . VAL A 1 155 ? -31.007 4.976 40.650 1.00 92.31 155 VAL A N 1
ATOM 1190 C CA . VAL A 1 155 ? -30.034 6.052 40.910 1.00 92.31 155 VAL A CA 1
ATOM 1191 C C . VAL A 1 155 ? -30.207 6.576 42.330 1.00 92.31 155 VAL A C 1
ATOM 1193 O O . VAL A 1 155 ? -31.321 6.871 42.766 1.00 92.31 155 VAL A O 1
ATOM 1196 N N . TRP A 1 156 ? -29.111 6.659 43.073 1.00 93.75 156 TRP A N 1
ATOM 1197 C CA . TRP A 1 156 ? -29.051 7.186 44.434 1.00 93.75 156 TRP A CA 1
ATOM 1198 C C . TRP A 1 156 ? -28.256 8.487 44.418 1.00 93.75 156 TRP A C 1
ATOM 1200 O O . TRP A 1 156 ? -27.140 8.499 43.917 1.00 93.75 156 TRP A O 1
ATOM 1210 N N . GLU A 1 157 ? -28.833 9.559 44.951 1.00 95.25 157 GLU A N 1
ATOM 1211 C CA . GLU A 1 157 ? -28.233 10.896 45.061 1.00 95.25 157 GLU A CA 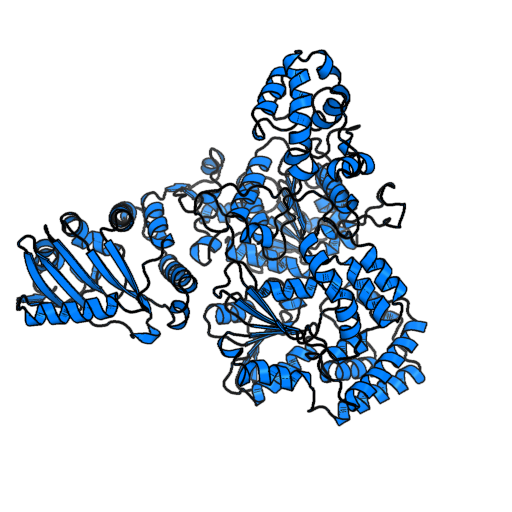1
ATOM 1212 C C . GLU A 1 157 ? -27.861 11.156 46.526 1.00 95.25 157 GLU A C 1
ATOM 1214 O O . GLU A 1 157 ? -28.666 10.898 47.425 1.00 95.25 157 GLU A O 1
ATOM 1219 N N . ASP A 1 158 ? -26.668 11.680 46.780 1.00 94.75 158 ASP A N 1
ATOM 1220 C CA . ASP A 1 158 ? -26.174 12.053 48.102 1.00 94.75 158 ASP A CA 1
ATOM 1221 C C . ASP A 1 158 ? -25.371 13.359 48.016 1.00 94.75 158 ASP A C 1
ATOM 1223 O O . ASP A 1 158 ? -24.404 13.480 47.269 1.00 94.75 158 ASP A O 1
ATOM 1227 N N . ASP A 1 159 ? -25.820 14.374 48.745 1.00 93.94 159 ASP A N 1
ATOM 1228 C CA . ASP A 1 159 ? -25.232 15.710 48.825 1.00 93.94 159 ASP A CA 1
ATOM 1229 C C . ASP A 1 159 ? -24.365 15.912 50.079 1.00 93.94 159 ASP A C 1
ATOM 1231 O O . ASP A 1 159 ? -23.891 17.022 50.330 1.00 93.94 159 ASP A O 1
ATOM 1235 N N . SER A 1 160 ? -24.128 14.858 50.869 1.00 95.56 160 SER A N 1
ATOM 1236 C CA . SER A 1 160 ? -23.208 14.935 52.001 1.00 95.56 160 SER A CA 1
ATOM 1237 C C . SER A 1 160 ? -21.766 15.190 51.533 1.00 95.56 160 SER A C 1
ATOM 1239 O O . SER A 1 160 ? -21.341 14.644 50.508 1.00 95.56 160 SER A O 1
ATOM 1241 N N . PRO A 1 161 ? -20.978 15.992 52.280 1.00 93.56 161 PRO A N 1
ATOM 1242 C CA . PRO A 1 161 ? -19.582 16.256 51.937 1.00 93.56 161 PRO A CA 1
ATOM 1243 C C . PRO A 1 161 ? -18.753 14.980 51.759 1.00 93.56 161 PRO A C 1
ATOM 1245 O O . PRO A 1 161 ? -17.964 14.908 50.822 1.00 93.56 161 PRO A O 1
ATOM 1248 N N . ASP A 1 162 ? -18.986 13.970 52.602 1.00 94.19 162 ASP A N 1
ATOM 1249 C CA . ASP A 1 162 ? -18.266 12.694 52.561 1.00 94.19 162 ASP A CA 1
ATOM 1250 C C . ASP A 1 162 ? -18.573 11.906 51.279 1.00 94.19 162 ASP A C 1
ATOM 1252 O O . ASP A 1 162 ? -17.654 11.421 50.622 1.00 94.19 162 ASP A O 1
ATOM 1256 N N . ALA A 1 163 ? -19.846 11.813 50.869 1.00 93.38 163 ALA A N 1
ATOM 1257 C CA . ALA A 1 163 ? -20.220 11.109 49.641 1.00 93.38 163 ALA A CA 1
ATOM 1258 C C . ALA A 1 163 ? -19.705 11.828 48.386 1.00 93.38 163 ALA A C 1
ATOM 1260 O O . ALA A 1 163 ? -19.224 11.185 47.451 1.00 93.38 163 ALA A O 1
ATOM 1261 N N . VAL A 1 164 ? -19.776 13.164 48.373 1.00 96.19 164 VAL A N 1
ATOM 1262 C CA . VAL A 1 164 ? -19.225 13.984 47.288 1.00 96.19 164 VAL A CA 1
ATOM 1263 C C . VAL A 1 164 ? -17.715 13.814 47.186 1.00 96.19 164 VAL A C 1
ATOM 1265 O O . VAL A 1 164 ? -17.217 13.611 46.082 1.00 96.19 164 VAL A O 1
ATOM 1268 N N . ALA A 1 165 ? -16.998 13.885 48.310 1.00 95.31 165 ALA A N 1
ATOM 1269 C CA . ALA A 1 165 ? -15.553 13.692 48.341 1.00 95.31 165 ALA A CA 1
ATOM 1270 C C . ALA A 1 165 ? -15.174 12.295 47.839 1.00 95.31 165 ALA A C 1
ATOM 1272 O O . ALA A 1 165 ? -14.340 12.188 46.950 1.00 95.31 165 ALA A O 1
ATOM 1273 N N . TRP A 1 166 ? -15.861 11.252 48.311 1.00 95.88 166 TRP A N 1
ATOM 1274 C CA . TRP A 1 166 ? -15.583 9.874 47.913 1.00 95.88 166 TRP A CA 1
ATOM 1275 C C . TRP A 1 166 ? -15.765 9.640 46.404 1.00 95.88 166 TRP A C 1
ATOM 1277 O O . TRP A 1 166 ? -14.863 9.131 45.745 1.00 95.88 166 TRP A O 1
ATOM 1287 N N . VAL A 1 167 ? -16.895 10.062 45.814 1.00 95.25 167 VAL A N 1
ATOM 1288 C CA . VAL A 1 167 ? -17.106 9.896 44.360 1.00 95.25 167 VAL A CA 1
ATOM 1289 C C . VAL A 1 167 ? -16.132 10.760 43.551 1.00 95.25 167 VAL A C 1
ATOM 1291 O O . VAL A 1 167 ? -15.680 10.335 42.488 1.00 95.25 167 VAL A O 1
ATOM 1294 N N . GLN A 1 168 ? -15.803 11.964 44.031 1.00 96.69 168 GLN A N 1
ATOM 1295 C CA . GLN A 1 168 ? -14.827 12.833 43.373 1.00 96.69 168 GLN A CA 1
ATOM 1296 C C . GLN A 1 168 ? -13.421 12.218 43.394 1.00 96.69 168 GLN A C 1
ATOM 1298 O O . GLN A 1 168 ? -12.748 12.260 42.371 1.00 96.69 168 GLN A O 1
ATOM 1303 N N . GLU A 1 169 ? -12.996 11.630 44.515 1.00 96.00 169 GLU A N 1
ATOM 1304 C CA . GLU A 1 169 ? -11.707 10.941 44.646 1.00 96.00 169 GLU A CA 1
ATOM 1305 C C . GLU A 1 169 ? -11.604 9.760 43.674 1.00 96.00 169 GLU A C 1
ATOM 1307 O O . GLU A 1 169 ? -10.611 9.654 42.954 1.00 96.00 169 GLU A O 1
ATOM 1312 N N . GLU A 1 170 ? -12.649 8.932 43.573 1.00 94.25 170 GLU A N 1
ATOM 1313 C CA . GLU A 1 170 ? -12.705 7.836 42.596 1.00 94.25 170 GLU A CA 1
ATOM 1314 C C . GLU A 1 170 ? -12.635 8.356 41.152 1.00 94.25 170 GLU A C 1
ATOM 1316 O O . GLU A 1 170 ? -11.878 7.838 40.326 1.00 94.25 170 GLU A O 1
ATOM 1321 N N . PHE A 1 171 ? -13.388 9.415 40.836 1.00 94.88 171 PHE A N 1
ATOM 1322 C CA . PHE A 1 171 ? -13.344 10.028 39.511 1.00 94.88 171 PHE A CA 1
ATOM 1323 C C . PHE A 1 171 ? -11.953 10.584 39.194 1.00 94.88 171 PHE A C 1
ATOM 1325 O O . PHE A 1 171 ? -11.419 10.304 38.124 1.00 94.88 171 PHE A O 1
ATOM 1332 N N . ASP A 1 172 ? -11.353 11.355 40.102 1.00 95.69 172 ASP A N 1
ATOM 1333 C CA . ASP A 1 172 ? -10.056 11.994 39.885 1.00 95.69 172 ASP A CA 1
ATOM 1334 C C . ASP A 1 172 ? -8.920 10.957 39.817 1.00 95.69 172 ASP A C 1
ATOM 1336 O O . ASP A 1 172 ? -7.988 11.135 39.029 1.00 95.69 172 ASP A O 1
ATOM 1340 N N . ALA A 1 173 ? -9.018 9.840 40.550 1.00 93.19 173 ALA A N 1
ATOM 1341 C CA . ALA A 1 173 ? -8.083 8.718 40.456 1.00 93.19 173 ALA A CA 1
ATOM 1342 C C . ALA A 1 173 ? -8.115 8.054 39.070 1.00 93.19 173 ALA A C 1
ATOM 1344 O O . ALA A 1 173 ? -7.067 7.803 38.469 1.00 93.19 173 ALA A O 1
ATOM 1345 N N . LEU A 1 174 ? -9.313 7.813 38.530 1.00 93.12 174 LEU A N 1
ATOM 1346 C CA . LEU A 1 174 ? -9.475 7.273 37.181 1.00 93.12 174 LEU A CA 1
ATOM 1347 C C . LEU A 1 174 ? -9.062 8.299 36.119 1.00 93.12 174 LEU A C 1
ATOM 1349 O O . LEU A 1 174 ? -8.324 7.969 35.192 1.00 93.12 174 LEU A O 1
ATOM 1353 N N . TRP A 1 175 ? -9.496 9.552 36.261 1.00 93.69 175 TRP A N 1
ATOM 1354 C CA . TRP A 1 175 ? -9.221 10.633 35.315 1.00 93.69 175 TRP A CA 1
ATOM 1355 C C . TRP A 1 175 ? -7.729 10.948 35.232 1.00 93.69 175 TRP A C 1
ATOM 1357 O O . TRP A 1 175 ? -7.207 11.149 34.137 1.00 93.69 175 TRP A O 1
ATOM 1367 N N . GLY A 1 176 ? -7.040 10.982 36.375 1.00 91.94 176 GLY A N 1
ATOM 1368 C CA . GLY A 1 176 ? -5.605 11.241 36.498 1.00 91.94 176 GLY A CA 1
ATOM 1369 C C . GLY A 1 176 ? -4.709 10.031 36.224 1.00 91.94 176 GLY A C 1
ATOM 1370 O O . GLY A 1 176 ? -3.486 10.170 36.257 1.00 91.94 176 GLY A O 1
ATOM 1371 N N . SER A 1 177 ? -5.284 8.857 35.948 1.00 89.94 177 SER A N 1
ATOM 1372 C CA . SER A 1 177 ? -4.532 7.653 35.599 1.00 89.94 177 SER A CA 1
ATOM 1373 C C . SER A 1 177 ? -3.646 7.885 34.374 1.00 89.94 177 SER A C 1
ATOM 1375 O O . SER A 1 177 ? -4.083 8.439 33.366 1.00 89.94 177 SER A O 1
ATOM 1377 N N . LEU A 1 178 ? -2.418 7.361 34.419 1.00 84.44 178 LEU A N 1
ATOM 1378 C CA . LEU A 1 178 ? -1.504 7.341 33.268 1.00 84.44 178 LEU A CA 1
ATOM 1379 C C . LEU A 1 178 ? -2.067 6.550 32.075 1.00 84.44 178 LEU A C 1
ATOM 1381 O O . LEU A 1 178 ? -1.577 6.701 30.962 1.00 84.44 178 LEU A O 1
ATOM 1385 N N . PHE A 1 179 ? -3.083 5.715 32.312 1.00 84.94 179 PHE A N 1
ATOM 1386 C CA . PHE A 1 179 ? -3.726 4.878 31.299 1.00 84.94 179 PHE A CA 1
ATOM 1387 C C . PHE A 1 179 ? -5.044 5.464 30.773 1.00 84.94 179 PHE A C 1
ATOM 1389 O O . PHE A 1 179 ? -5.683 4.847 29.926 1.00 84.94 179 PHE A O 1
ATOM 1396 N N . ALA A 1 180 ? -5.479 6.621 31.280 1.00 87.88 180 ALA A N 1
ATOM 1397 C CA . ALA A 1 180 ? -6.678 7.296 30.799 1.00 87.88 180 ALA A CA 1
ATOM 1398 C C . ALA A 1 180 ? -6.345 8.123 29.554 1.00 87.88 180 ALA A C 1
ATOM 1400 O O . ALA A 1 180 ? -5.712 9.178 29.637 1.00 87.88 180 ALA A O 1
ATOM 1401 N N . VAL A 1 181 ? -6.783 7.646 28.390 1.00 88.00 181 VAL A N 1
ATOM 1402 C CA . VAL A 1 181 ? -6.451 8.261 27.100 1.00 88.00 181 VAL A CA 1
ATOM 1403 C C . VAL A 1 181 ? -7.580 9.195 26.659 1.00 88.00 181 VAL A C 1
ATOM 1405 O O . VAL A 1 181 ? -8.745 8.810 26.754 1.00 88.00 181 VAL A O 1
ATOM 1408 N N . PRO A 1 182 ? -7.292 10.417 26.175 1.00 89.94 182 PRO A N 1
ATOM 1409 C CA . PRO A 1 182 ? -8.311 11.275 25.576 1.00 89.94 182 PRO A CA 1
ATOM 1410 C C . PRO A 1 182 ? -9.012 10.601 24.392 1.00 89.94 182 PRO A C 1
ATOM 1412 O O . PRO A 1 182 ? -8.383 9.852 23.640 1.00 89.94 182 PRO A O 1
ATOM 1415 N N . LEU A 1 183 ? -10.295 10.915 24.196 1.00 86.56 183 LEU A N 1
ATOM 1416 C CA . LEU A 1 183 ? -11.046 10.493 23.013 1.00 86.56 183 LEU A CA 1
ATOM 1417 C C . LEU A 1 183 ? -10.289 10.859 21.734 1.00 86.56 183 LEU A C 1
ATOM 1419 O O . LEU A 1 183 ? -9.680 11.928 21.648 1.00 86.56 183 LEU A O 1
ATOM 1423 N N . ALA A 1 184 ? -10.329 9.965 20.749 1.00 86.00 184 ALA A N 1
ATOM 1424 C CA . ALA A 1 184 ? -9.543 10.155 19.548 1.00 86.00 184 ALA A CA 1
ATOM 1425 C C . ALA A 1 184 ? -10.007 11.356 18.715 1.00 86.00 184 ALA A C 1
ATOM 1427 O O . ALA A 1 184 ? -11.208 11.559 18.528 1.00 86.00 184 ALA A O 1
ATOM 1428 N N . GLU A 1 185 ? -9.056 12.124 18.178 1.00 85.00 185 GLU A N 1
ATOM 1429 C CA . GLU A 1 185 ? -9.341 13.314 17.356 1.00 85.00 185 GLU A CA 1
ATOM 1430 C C . GLU A 1 185 ? -10.205 12.956 16.140 1.00 85.00 185 GLU A C 1
ATOM 1432 O O . GLU A 1 185 ? -11.226 13.595 15.890 1.00 85.00 185 GLU A O 1
ATOM 1437 N N . PHE A 1 186 ? -9.889 11.828 15.495 1.00 86.62 186 PHE A N 1
ATOM 1438 C CA . PHE A 1 186 ? -10.692 11.246 14.419 1.00 86.62 186 PHE A CA 1
ATOM 1439 C C . PHE A 1 186 ? -12.173 11.078 14.796 1.00 86.62 186 PHE A C 1
ATOM 1441 O O . PHE A 1 186 ? -13.047 11.330 13.975 1.00 86.62 186 PHE A O 1
ATOM 1448 N N . VAL A 1 187 ? -12.483 10.663 16.031 1.00 87.25 187 VAL A N 1
ATOM 1449 C CA . VAL A 1 187 ? -13.878 10.475 16.468 1.00 87.25 187 VAL A CA 1
ATOM 1450 C C . VAL A 1 187 ? -14.602 11.817 16.513 1.00 87.25 187 VAL A C 1
ATOM 1452 O O . VAL A 1 187 ? -15.754 11.913 16.097 1.00 87.25 187 VAL A O 1
ATOM 1455 N N . VAL A 1 188 ? -13.930 12.874 16.974 1.00 88.31 188 VAL A N 1
ATOM 1456 C CA . VAL A 1 188 ? -14.497 14.228 17.002 1.00 88.31 188 VAL A CA 1
ATOM 1457 C C . VAL A 1 188 ? -14.771 14.724 15.579 1.00 88.31 188 VAL A C 1
ATOM 1459 O O . VAL A 1 188 ? -15.863 15.228 15.304 1.00 88.31 188 VAL A O 1
ATOM 1462 N N . GLU A 1 189 ? -13.816 14.549 14.668 1.00 89.56 189 GLU A N 1
ATOM 1463 C CA . GLU A 1 189 ? -13.956 14.929 13.259 1.00 89.56 189 GLU A CA 1
ATOM 1464 C C . GLU A 1 189 ? -15.064 14.142 12.551 1.00 89.56 189 GLU A C 1
ATOM 1466 O O . GLU A 1 189 ? -15.922 14.744 11.897 1.00 89.56 189 GLU A O 1
ATOM 1471 N N . ASP A 1 190 ? -15.114 12.820 12.743 1.00 90.56 190 ASP A N 1
ATOM 1472 C CA . ASP A 1 190 ? -16.121 11.944 12.143 1.00 90.56 190 ASP A CA 1
ATOM 1473 C C . ASP A 1 190 ? -17.525 12.270 12.669 1.00 90.56 190 ASP A C 1
ATOM 1475 O O . ASP A 1 190 ? -18.472 12.322 11.891 1.00 90.56 190 ASP A O 1
ATOM 1479 N N . VAL A 1 191 ? -17.687 12.611 13.954 1.00 89.81 191 VAL A N 1
ATOM 1480 C CA . VAL A 1 191 ? -18.965 13.130 14.480 1.00 89.81 191 VAL A CA 1
ATOM 1481 C C . VAL A 1 191 ? -19.373 14.423 13.759 1.00 89.81 191 VAL A C 1
ATOM 1483 O O . VAL A 1 191 ? -20.541 14.589 13.397 1.00 89.81 191 VAL A O 1
ATOM 1486 N N . GLY A 1 192 ? -18.428 15.333 13.507 1.00 91.31 192 GLY A N 1
ATOM 1487 C CA . GLY A 1 192 ? -18.676 16.560 12.745 1.00 91.31 192 GLY A CA 1
ATOM 1488 C C . GLY A 1 192 ? -19.055 16.300 11.284 1.00 91.31 192 GLY A C 1
ATOM 1489 O O . GLY A 1 192 ? -19.942 16.968 10.745 1.00 91.31 192 GLY A O 1
ATOM 1490 N N . ARG A 1 193 ? -18.425 15.306 10.653 1.00 93.00 193 ARG A N 1
ATOM 1491 C CA . ARG A 1 193 ? -18.747 14.823 9.303 1.00 93.00 193 ARG A CA 1
ATOM 1492 C C . ARG A 1 193 ? -20.147 14.208 9.257 1.00 93.00 193 ARG A C 1
ATOM 1494 O O . ARG A 1 193 ? -20.975 14.638 8.456 1.00 93.00 193 ARG A O 1
ATOM 1501 N N . LEU A 1 194 ? -20.447 13.277 10.164 1.00 91.75 194 LEU A N 1
ATOM 1502 C CA . LEU A 1 194 ? -21.737 12.589 10.282 1.00 91.75 194 LEU A CA 1
ATOM 1503 C C . LEU A 1 194 ? -22.900 13.560 10.521 1.00 91.75 194 LEU A C 1
ATOM 1505 O O . LEU A 1 194 ? -23.990 13.363 9.988 1.00 91.75 194 LEU A O 1
ATOM 1509 N N . ALA A 1 195 ? -22.663 14.650 11.254 1.00 91.12 195 ALA A N 1
ATOM 1510 C CA . ALA A 1 195 ? -23.640 15.720 11.451 1.00 91.12 195 ALA A CA 1
ATOM 1511 C C . ALA A 1 195 ? -24.090 16.395 10.143 1.00 91.12 195 ALA A C 1
ATOM 1513 O O . ALA A 1 195 ? -25.217 16.885 10.062 1.00 91.12 195 ALA A O 1
ATOM 1514 N N . ARG A 1 196 ? -23.215 16.431 9.132 1.00 93.25 196 ARG A N 1
ATOM 1515 C CA . ARG A 1 196 ? -23.453 17.052 7.820 1.00 93.25 196 ARG A CA 1
ATOM 1516 C C . ARG A 1 196 ? -23.644 16.032 6.697 1.00 93.25 196 ARG A C 1
ATOM 1518 O O . ARG A 1 196 ? -23.795 16.443 5.552 1.00 93.25 196 ARG A O 1
ATOM 1525 N N . ARG A 1 197 ? -23.603 14.731 7.009 1.00 93.06 197 ARG A N 1
ATOM 1526 C CA . ARG A 1 197 ? -23.530 13.642 6.026 1.00 93.06 197 ARG A CA 1
ATOM 1527 C C . ARG A 1 197 ? -24.628 13.754 4.969 1.00 93.06 197 ARG A C 1
ATOM 1529 O O . ARG A 1 197 ? -25.781 13.946 5.327 1.00 93.06 197 ARG A O 1
ATOM 1536 N N . GLU A 1 198 ? -24.314 13.580 3.695 1.00 92.56 198 GLU A N 1
ATOM 1537 C CA . GLU A 1 198 ? -25.289 13.572 2.598 1.00 92.56 198 GLU A CA 1
ATOM 1538 C C . GLU A 1 198 ? -25.020 12.372 1.688 1.00 92.56 198 GLU A C 1
ATOM 1540 O O . GLU A 1 198 ? -23.894 12.183 1.239 1.00 92.56 198 GLU A O 1
ATOM 1545 N N . VAL A 1 199 ? -26.044 11.558 1.412 1.00 93.50 199 VAL A N 1
ATOM 1546 C CA . VAL A 1 199 ? -25.904 10.407 0.509 1.00 93.50 199 VAL A CA 1
ATOM 1547 C C . VAL A 1 199 ? -26.271 10.816 -0.913 1.00 93.50 199 VAL A C 1
ATOM 1549 O O . VAL A 1 199 ? -27.395 11.241 -1.184 1.00 93.50 199 VAL A O 1
ATOM 1552 N N . VAL A 1 200 ? -25.336 10.637 -1.839 1.00 94.81 200 VAL A N 1
ATOM 1553 C CA . VAL A 1 200 ? -25.576 10.771 -3.275 1.00 94.81 200 VAL A CA 1
ATOM 1554 C C . VAL A 1 200 ? -26.053 9.418 -3.798 1.00 94.81 200 VAL A C 1
ATOM 1556 O O . VAL A 1 200 ? -25.306 8.444 -3.814 1.00 94.81 200 VAL A O 1
ATOM 1559 N N . HIS A 1 201 ? -27.328 9.343 -4.178 1.00 92.44 201 HIS A N 1
ATOM 1560 C CA . HIS A 1 201 ? -28.001 8.082 -4.513 1.00 92.44 201 HIS A CA 1
ATOM 1561 C C . HIS A 1 201 ? -27.820 7.605 -5.962 1.00 92.44 201 HIS A C 1
ATOM 1563 O O . HIS A 1 201 ? -28.221 6.489 -6.260 1.00 92.44 201 HIS A O 1
ATOM 1569 N N . SER A 1 202 ? -27.249 8.424 -6.850 1.00 93.69 202 SER A N 1
ATOM 1570 C CA . SER A 1 202 ? -27.024 8.083 -8.263 1.00 93.69 202 SER A CA 1
ATOM 1571 C C . SER A 1 202 ? -25.612 8.481 -8.679 1.00 93.69 202 SER A C 1
ATOM 1573 O O . SER A 1 202 ? -25.097 9.523 -8.256 1.00 93.69 202 SER A O 1
ATOM 1575 N N . ILE A 1 203 ? -24.998 7.652 -9.523 1.00 92.88 203 ILE A N 1
ATOM 1576 C CA . ILE A 1 203 ? -23.662 7.896 -10.071 1.00 92.88 203 ILE A CA 1
ATOM 1577 C C . ILE A 1 203 ? -23.691 9.057 -11.062 1.00 92.88 203 ILE A C 1
ATOM 1579 O O . ILE A 1 203 ? -22.775 9.872 -11.061 1.00 92.88 203 ILE A O 1
ATOM 1583 N N . GLU A 1 204 ? -24.755 9.200 -11.849 1.00 92.75 204 GLU A N 1
ATOM 1584 C CA . GLU A 1 204 ? -24.954 10.320 -12.771 1.00 92.75 204 GLU A CA 1
ATOM 1585 C C . GLU A 1 204 ? -24.934 11.653 -12.024 1.00 92.75 204 GLU A C 1
ATOM 1587 O O . GLU A 1 204 ? -24.196 12.557 -12.408 1.00 92.75 204 GLU A O 1
ATOM 1592 N N . LYS A 1 205 ? -25.657 11.748 -10.898 1.00 93.12 205 LYS A N 1
ATOM 1593 C CA . LYS A 1 205 ? -25.637 12.952 -10.054 1.00 93.12 205 LYS A CA 1
ATOM 1594 C C . LYS A 1 205 ? -24.240 13.217 -9.486 1.00 93.12 205 LYS A C 1
ATOM 1596 O O . LYS A 1 205 ? -23.814 14.365 -9.411 1.00 93.12 205 LYS A O 1
ATOM 1601 N N . TRP A 1 206 ? -23.515 12.171 -9.088 1.00 94.31 206 TRP A N 1
ATOM 1602 C CA . TRP A 1 206 ? -22.138 12.324 -8.611 1.00 94.31 206 TRP A CA 1
ATOM 1603 C C . TRP A 1 206 ? -21.187 12.789 -9.729 1.00 94.31 206 TRP A C 1
ATOM 1605 O O . TRP A 1 206 ? -20.343 13.647 -9.489 1.00 94.31 206 TRP A O 1
ATOM 1615 N N . ARG A 1 207 ? -21.357 12.307 -10.969 1.00 93.62 207 ARG A N 1
ATOM 1616 C CA . ARG A 1 207 ? -20.543 12.689 -12.141 1.00 93.62 207 ARG A CA 1
ATOM 1617 C C . ARG A 1 207 ? -20.643 14.174 -12.503 1.00 93.62 207 ARG A C 1
ATOM 1619 O O . ARG A 1 207 ? -19.699 14.705 -13.086 1.00 93.62 207 ARG A O 1
ATOM 1626 N N . GLU A 1 208 ? -21.747 14.845 -12.175 1.00 91.31 208 GLU A N 1
ATOM 1627 C CA . GLU A 1 208 ? -21.922 16.284 -12.435 1.00 91.31 208 GLU A CA 1
ATOM 1628 C C . GLU A 1 208 ? -20.923 17.142 -11.642 1.00 91.31 208 GLU A C 1
ATOM 1630 O O . GLU A 1 208 ? -20.367 18.112 -12.163 1.00 91.31 208 GLU A O 1
ATOM 1635 N N . ALA A 1 209 ? -20.659 16.763 -10.391 1.00 90.44 209 ALA A N 1
ATOM 1636 C CA . ALA A 1 209 ? -19.716 17.429 -9.500 1.00 90.44 209 ALA A CA 1
ATOM 1637 C C . ALA A 1 209 ? -18.966 16.374 -8.667 1.00 90.44 209 ALA A C 1
ATOM 1639 O O . ALA A 1 209 ? -19.260 16.202 -7.483 1.00 90.44 209 ALA A O 1
ATOM 1640 N N . PRO A 1 210 ? -18.016 15.642 -9.280 1.00 90.31 210 PRO A N 1
ATOM 1641 C CA . PRO A 1 210 ? -17.403 14.493 -8.638 1.00 90.31 210 PRO A CA 1
ATOM 1642 C C . PRO A 1 210 ? -16.487 14.962 -7.514 1.00 90.31 210 PRO A C 1
ATOM 1644 O O . PRO A 1 210 ? -15.470 15.616 -7.756 1.00 90.31 210 PRO A O 1
ATOM 1647 N N . GLU A 1 211 ? -16.861 14.600 -6.291 1.00 92.38 211 GLU A N 1
ATOM 1648 C CA . GLU A 1 211 ? -16.037 14.710 -5.091 1.00 92.38 211 GLU A CA 1
ATOM 1649 C C . GLU A 1 211 ? -15.369 13.346 -4.838 1.00 92.38 211 GLU A C 1
ATOM 1651 O O . GLU A 1 211 ? -16.068 12.401 -4.452 1.00 92.38 211 GLU A O 1
ATOM 1656 N N . PRO A 1 212 ? -14.048 13.203 -5.071 1.00 92.44 212 PRO A N 1
ATOM 1657 C CA . PRO A 1 212 ? -13.326 11.941 -4.905 1.00 92.44 212 PRO A CA 1
ATOM 1658 C C . PRO A 1 212 ? -13.507 11.288 -3.537 1.00 92.44 212 PRO A C 1
ATOM 1660 O O . PRO A 1 212 ? -13.693 10.074 -3.451 1.00 92.44 212 PRO A O 1
ATOM 1663 N N . ALA A 1 213 ? -13.496 12.088 -2.466 1.00 93.75 213 ALA A N 1
ATOM 1664 C CA . ALA A 1 213 ? -13.614 11.567 -1.110 1.00 93.75 213 ALA A CA 1
ATOM 1665 C C . ALA A 1 213 ? -14.954 10.850 -0.884 1.00 93.75 213 ALA A C 1
ATOM 1667 O O . ALA A 1 213 ? -15.002 9.858 -0.156 1.00 93.75 213 ALA A O 1
ATOM 1668 N N . ALA A 1 214 ? -16.025 11.284 -1.558 1.00 94.31 214 ALA A N 1
ATOM 1669 C CA . ALA A 1 214 ? -17.360 10.721 -1.386 1.00 94.31 214 ALA A CA 1
ATOM 1670 C C . ALA A 1 214 ? -17.453 9.243 -1.796 1.00 94.31 214 ALA A C 1
ATOM 1672 O O . ALA A 1 214 ? -18.287 8.518 -1.256 1.00 94.31 214 ALA A O 1
ATOM 1673 N N . ALA A 1 215 ? -16.600 8.779 -2.714 1.00 92.69 215 ALA A N 1
ATOM 1674 C CA . ALA A 1 215 ? -16.560 7.375 -3.114 1.00 92.69 215 ALA A CA 1
ATOM 1675 C C . ALA A 1 215 ? -15.850 6.477 -2.086 1.00 92.69 215 ALA A C 1
ATOM 1677 O O . ALA A 1 215 ? -16.127 5.285 -2.053 1.00 92.69 215 ALA A O 1
ATOM 1678 N N . VAL A 1 216 ? -14.970 7.023 -1.232 1.00 92.56 216 VAL A N 1
ATOM 1679 C CA . VAL A 1 216 ? -14.007 6.227 -0.440 1.00 92.56 216 VAL A CA 1
ATOM 1680 C C . VAL A 1 216 ? -14.133 6.441 1.073 1.00 92.56 216 VAL A C 1
ATOM 1682 O O . VAL A 1 216 ? -13.752 5.560 1.841 1.00 92.56 216 VAL A O 1
ATOM 1685 N N . ILE A 1 217 ? -14.677 7.569 1.541 1.00 91.56 217 ILE A N 1
ATOM 1686 C CA . ILE A 1 217 ? -14.639 7.982 2.960 1.00 91.56 217 ILE A CA 1
ATOM 1687 C C . ILE A 1 217 ? -15.353 7.019 3.929 1.00 91.56 217 ILE A C 1
ATOM 1689 O O . ILE A 1 217 ? -15.034 6.980 5.116 1.00 91.56 217 ILE A O 1
ATOM 1693 N N . GLU A 1 218 ? -16.287 6.205 3.430 1.00 91.75 218 GLU A N 1
ATOM 1694 C CA . GLU A 1 218 ? -16.972 5.150 4.199 1.00 91.75 218 GLU A CA 1
ATOM 1695 C C . GLU A 1 218 ? -16.573 3.725 3.786 1.00 91.75 218 GLU A C 1
ATOM 1697 O O . GLU A 1 218 ? -17.168 2.757 4.248 1.00 91.75 218 GLU A O 1
ATOM 1702 N N . SER A 1 219 ? -15.537 3.575 2.958 1.00 91.88 219 SER A N 1
ATOM 1703 C CA . SER A 1 219 ? -14.981 2.263 2.615 1.00 91.88 219 SER A CA 1
ATOM 1704 C C . SER A 1 219 ? -14.164 1.658 3.776 1.00 91.88 219 SER A C 1
ATOM 1706 O O . SER A 1 219 ? -13.748 2.385 4.695 1.00 91.88 219 SER A O 1
ATOM 1708 N N . PRO A 1 220 ? -13.880 0.340 3.751 1.00 90.38 220 PRO A N 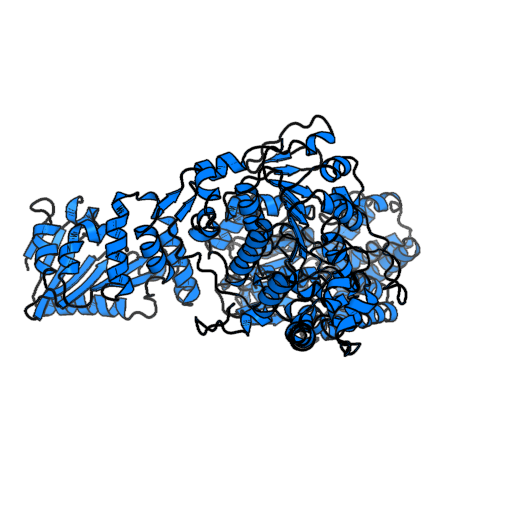1
ATOM 1709 C CA . PRO A 1 220 ? -13.126 -0.335 4.812 1.00 90.38 220 PRO A CA 1
ATOM 1710 C C . PRO A 1 220 ? -11.756 0.288 5.125 1.00 90.38 220 PRO A C 1
ATOM 1712 O O . PRO A 1 220 ? -11.296 0.227 6.266 1.00 90.38 220 PRO A O 1
ATOM 1715 N N . VAL A 1 221 ? -11.092 0.946 4.170 1.00 88.94 221 VAL A N 1
ATOM 1716 C CA . VAL A 1 221 ? -9.810 1.626 4.417 1.00 88.94 221 VAL A CA 1
ATOM 1717 C C . VAL A 1 221 ? -9.945 2.775 5.422 1.00 88.94 221 VAL A C 1
ATOM 1719 O O . VAL A 1 221 ? -9.031 3.018 6.209 1.00 88.94 221 VAL A O 1
ATOM 1722 N N . TYR A 1 222 ? -11.091 3.461 5.451 1.00 87.94 222 TYR A N 1
ATOM 1723 C CA . TYR A 1 222 ? -11.367 4.540 6.400 1.00 87.94 222 TYR A CA 1
ATOM 1724 C C . TYR A 1 222 ? -12.079 4.046 7.660 1.00 87.94 222 TYR A C 1
ATOM 1726 O O . TYR A 1 222 ? -11.807 4.567 8.745 1.00 87.94 222 TYR A O 1
ATOM 1734 N N . ARG A 1 223 ? -12.967 3.053 7.538 1.00 87.56 223 ARG A N 1
ATOM 1735 C CA . ARG A 1 223 ? -13.757 2.554 8.673 1.00 87.56 223 ARG A CA 1
ATOM 1736 C C . ARG A 1 223 ? -13.007 1.504 9.494 1.00 87.56 223 ARG A C 1
ATOM 1738 O O . ARG A 1 223 ? -12.990 1.590 10.712 1.00 87.56 223 ARG A O 1
ATOM 1745 N N . GLU A 1 224 ? -12.322 0.562 8.862 1.00 81.75 224 GLU A N 1
ATOM 1746 C CA . GLU A 1 224 ? -11.652 -0.549 9.560 1.00 81.75 224 GLU A CA 1
ATOM 1747 C C . GLU A 1 224 ? -10.139 -0.331 9.728 1.00 81.75 224 GLU A C 1
ATOM 1749 O O . GLU A 1 224 ? -9.504 -0.915 10.612 1.00 81.75 224 GLU A O 1
ATOM 1754 N N . HIS A 1 225 ? -9.555 0.535 8.895 1.00 80.69 225 HIS A N 1
ATOM 1755 C CA . HIS A 1 225 ? -8.126 0.848 8.887 1.00 80.69 225 HIS A CA 1
ATOM 1756 C C . HIS A 1 225 ? -7.874 2.335 9.195 1.00 80.69 225 HIS A C 1
ATOM 1758 O O . HIS A 1 225 ? -8.762 3.068 9.626 1.00 80.69 225 HIS A O 1
ATOM 1764 N N . VAL A 1 226 ? -6.628 2.789 9.021 1.00 74.81 226 VAL A N 1
ATOM 1765 C CA . VAL A 1 226 ? -6.169 4.138 9.398 1.00 74.81 226 VAL A CA 1
ATOM 1766 C C . VAL A 1 226 ? -6.422 5.217 8.332 1.00 74.81 226 VAL A C 1
ATOM 1768 O O . VAL A 1 226 ? -6.043 6.371 8.532 1.00 74.81 226 VAL A O 1
ATOM 1771 N N . GLY A 1 227 ? -7.147 4.911 7.254 1.00 84.00 227 GLY A N 1
ATOM 1772 C CA . GLY A 1 227 ? -7.409 5.842 6.154 1.00 84.00 227 GLY A CA 1
ATOM 1773 C C . GLY A 1 227 ? -6.194 6.036 5.246 1.00 84.00 227 GLY A C 1
ATOM 1774 O O . GLY A 1 227 ? -5.315 5.176 5.181 1.00 84.00 227 GLY A O 1
ATOM 1775 N N . LEU A 1 228 ? -6.162 7.166 4.536 1.00 87.69 228 LEU A N 1
ATOM 1776 C CA . LEU A 1 228 ? -5.114 7.501 3.570 1.00 87.69 228 LEU A CA 1
ATOM 1777 C C . LEU A 1 228 ? -4.174 8.579 4.096 1.00 87.69 228 LEU A C 1
ATOM 1779 O O . LEU A 1 228 ? -4.596 9.567 4.696 1.00 87.69 228 LEU A O 1
ATOM 1783 N N . TRP A 1 229 ? -2.892 8.436 3.781 1.00 85.88 229 TRP A N 1
ATOM 1784 C CA . TRP A 1 229 ? -1.893 9.460 4.082 1.00 85.88 229 TRP A CA 1
ATOM 1785 C C . TRP A 1 229 ? -1.941 10.612 3.080 1.00 85.88 229 TRP A C 1
ATOM 1787 O O . TRP A 1 229 ? -2.413 10.464 1.950 1.00 85.88 229 TRP A O 1
ATOM 1797 N N . ALA A 1 230 ? -1.416 11.771 3.483 1.00 85.88 230 ALA A N 1
ATOM 1798 C CA . ALA A 1 230 ? -1.452 12.993 2.681 1.00 85.88 230 ALA A CA 1
ATOM 1799 C C . ALA A 1 230 ? -0.872 12.795 1.271 1.00 85.88 230 ALA A C 1
ATOM 1801 O O . ALA A 1 230 ? -1.482 13.212 0.287 1.00 85.88 230 ALA A O 1
ATOM 1802 N N . HIS A 1 231 ? 0.254 12.082 1.145 1.00 86.62 231 HIS A N 1
ATOM 1803 C CA . HIS A 1 231 ? 0.860 11.804 -0.158 1.00 86.62 231 HIS A CA 1
ATOM 1804 C C . HIS A 1 231 ? -0.038 10.927 -1.037 1.00 86.62 231 HIS A C 1
ATOM 1806 O O . HIS A 1 231 ? -0.137 11.163 -2.242 1.00 86.62 231 HIS A O 1
ATOM 1812 N N . GLN A 1 232 ? -0.740 9.957 -0.452 1.00 91.62 232 GLN A N 1
ATOM 1813 C CA . GLN A 1 232 ? -1.654 9.102 -1.205 1.00 91.62 232 GLN A CA 1
ATOM 1814 C C . GLN A 1 232 ? -2.828 9.909 -1.750 1.00 91.62 232 GLN A C 1
ATOM 1816 O O . GLN A 1 232 ? -3.098 9.853 -2.948 1.00 91.62 232 GLN A O 1
ATOM 1821 N N . LYS A 1 233 ? -3.464 10.723 -0.897 1.00 92.38 233 LYS A N 1
ATOM 1822 C CA . LYS A 1 233 ? -4.566 11.607 -1.303 1.00 92.38 233 LYS A CA 1
ATOM 1823 C C . LYS A 1 233 ? -4.126 12.590 -2.390 1.00 92.38 233 LYS A C 1
ATOM 1825 O O . LYS A 1 233 ? -4.843 12.781 -3.370 1.00 92.38 233 LYS A O 1
ATOM 1830 N N . HIS A 1 234 ? -2.925 13.157 -2.260 1.00 90.88 234 HIS A N 1
ATOM 1831 C CA . HIS A 1 234 ? -2.355 14.067 -3.252 1.00 90.88 234 HIS A CA 1
ATOM 1832 C C . HIS A 1 234 ? -2.195 13.409 -4.629 1.00 90.88 234 HIS A C 1
ATOM 1834 O O . HIS A 1 234 ? -2.622 13.983 -5.627 1.00 90.88 234 HIS A O 1
ATOM 1840 N N . PHE A 1 235 ? -1.633 12.197 -4.701 1.00 93.75 235 PHE A N 1
ATOM 1841 C CA . PHE A 1 235 ? -1.477 11.505 -5.985 1.00 93.75 235 PHE A CA 1
ATOM 1842 C C . PHE A 1 235 ? -2.822 11.118 -6.597 1.00 93.75 235 PHE A C 1
ATOM 1844 O O . PHE A 1 235 ? -3.019 11.326 -7.790 1.00 93.75 235 PHE A O 1
ATOM 1851 N N . VAL A 1 236 ? -3.754 10.592 -5.796 1.00 95.88 236 VAL A N 1
ATOM 1852 C CA . VAL A 1 236 ? -5.087 10.230 -6.296 1.00 95.88 236 VAL A CA 1
ATOM 1853 C C . VAL A 1 236 ? -5.786 11.457 -6.880 1.00 95.88 236 VAL A C 1
ATOM 1855 O O . VAL A 1 236 ? -6.322 11.390 -7.985 1.00 95.88 236 VAL A O 1
ATOM 1858 N N . LYS A 1 237 ? -5.718 12.601 -6.188 1.00 93.25 237 LYS A N 1
ATOM 1859 C CA . LYS A 1 237 ? -6.241 13.872 -6.695 1.00 93.25 237 LYS A CA 1
ATOM 1860 C C . LYS A 1 237 ? -5.554 14.290 -7.997 1.00 93.25 237 LYS A C 1
ATOM 1862 O O . LYS A 1 237 ? -6.244 14.585 -8.967 1.00 93.25 237 LYS A O 1
ATOM 1867 N N . LEU A 1 238 ? -4.221 14.279 -8.031 1.00 92.94 238 LEU A N 1
ATOM 1868 C CA . LEU A 1 238 ? -3.431 14.624 -9.215 1.00 92.94 238 LEU A CA 1
ATOM 1869 C C . LEU A 1 238 ? -3.823 13.766 -10.428 1.00 92.94 238 LEU A C 1
ATOM 1871 O O . LEU A 1 238 ? -4.080 14.294 -11.510 1.00 92.94 238 LEU A O 1
ATOM 1875 N N . ALA A 1 239 ? -3.893 12.447 -10.246 1.00 95.94 239 ALA A N 1
ATOM 1876 C CA . ALA A 1 239 ? -4.223 11.509 -11.307 1.00 95.94 239 ALA A CA 1
ATOM 1877 C C . ALA A 1 239 ? -5.685 11.641 -11.755 1.00 95.94 239 ALA A C 1
ATOM 1879 O O . ALA A 1 239 ? -5.959 11.637 -12.954 1.00 95.94 239 ALA A O 1
ATOM 1880 N N . PHE A 1 240 ? -6.625 11.817 -10.826 1.00 96.31 240 PHE A N 1
ATOM 1881 C CA . PHE A 1 240 ? -8.036 11.990 -11.164 1.00 96.31 240 PHE A CA 1
ATOM 1882 C C . PHE A 1 240 ? -8.308 13.318 -11.885 1.00 96.31 240 PHE A C 1
ATOM 1884 O O . PHE A 1 240 ? -8.985 13.332 -12.914 1.00 96.31 240 PHE A O 1
ATOM 1891 N N . ASP A 1 241 ? -7.721 14.424 -11.419 1.00 93.25 241 ASP A N 1
ATOM 1892 C CA . ASP A 1 241 ? -7.834 15.728 -12.081 1.00 93.25 241 ASP A CA 1
ATOM 1893 C C . ASP A 1 241 ? -7.233 15.677 -13.499 1.00 93.25 241 ASP A C 1
ATOM 1895 O O . ASP A 1 241 ? -7.835 16.180 -14.451 1.00 93.25 241 ASP A O 1
ATOM 1899 N N . ALA A 1 242 ? -6.095 14.995 -13.678 1.00 93.75 242 ALA A N 1
ATOM 1900 C CA . ALA A 1 242 ? -5.499 14.772 -14.995 1.00 93.75 242 ALA A CA 1
ATOM 1901 C C . ALA A 1 242 ? -6.371 13.887 -15.903 1.00 93.75 242 ALA A C 1
ATOM 1903 O O . ALA A 1 242 ? -6.503 14.178 -17.093 1.00 93.75 242 ALA A O 1
ATOM 1904 N N . HIS A 1 243 ? -7.011 12.842 -15.361 1.00 95.62 243 HIS A N 1
ATOM 1905 C CA . HIS A 1 243 ? -7.941 11.997 -16.116 1.00 95.62 243 HIS A CA 1
ATOM 1906 C C . HIS A 1 243 ? -9.140 12.788 -16.646 1.00 95.62 243 HIS A C 1
ATOM 1908 O O . HIS A 1 243 ? -9.566 12.575 -17.783 1.00 95.62 243 HIS A O 1
ATOM 1914 N N . ARG A 1 244 ? -9.675 13.715 -15.845 1.00 92.62 244 ARG A N 1
ATOM 1915 C CA . ARG A 1 244 ? -10.758 14.619 -16.263 1.00 92.62 244 ARG A CA 1
ATOM 1916 C C . ARG A 1 244 ? -10.298 15.654 -17.290 1.00 92.62 244 ARG A C 1
ATOM 1918 O O . ARG A 1 244 ? -11.123 16.194 -18.024 1.00 92.62 244 ARG A O 1
ATOM 1925 N N . GLY A 1 245 ? -8.994 15.909 -17.359 1.00 90.62 245 GLY A N 1
ATOM 1926 C CA . GLY A 1 245 ? -8.369 16.724 -18.389 1.00 90.62 245 GLY A CA 1
ATOM 1927 C C . GLY A 1 245 ? -8.432 16.100 -19.793 1.00 90.62 245 GLY A C 1
ATOM 1928 O O . GLY A 1 245 ? -8.867 14.962 -19.986 1.00 90.62 245 GLY A O 1
ATOM 1929 N N . PRO A 1 246 ? -7.984 16.837 -20.817 1.00 88.88 246 PRO A N 1
ATOM 1930 C CA . PRO A 1 246 ? -8.144 16.422 -22.210 1.00 88.88 246 PRO A CA 1
ATOM 1931 C C . PRO A 1 246 ? -7.233 15.264 -22.638 1.00 88.88 246 PRO A C 1
ATOM 1933 O O . PRO A 1 246 ? -7.570 14.554 -23.581 1.00 88.88 246 PRO A O 1
ATOM 1936 N N . PHE A 1 247 ? -6.113 15.042 -21.945 1.00 90.88 247 PHE A N 1
ATOM 1937 C CA . PHE A 1 247 ? -5.100 14.044 -22.325 1.00 90.88 247 PHE A CA 1
ATOM 1938 C C . PHE A 1 247 ? -5.137 12.756 -21.494 1.00 90.88 247 PHE A C 1
ATOM 1940 O O . PHE A 1 247 ? -4.333 11.854 -21.735 1.00 90.88 247 PHE A O 1
ATOM 1947 N N . GLY A 1 248 ? -6.041 12.678 -20.514 1.00 94.06 248 GLY A N 1
ATOM 1948 C CA . GLY A 1 248 ? -6.041 11.614 -19.519 1.00 94.06 248 GLY A CA 1
ATOM 1949 C C . GLY A 1 248 ? -4.849 11.687 -18.552 1.00 94.06 248 GLY A C 1
ATOM 1950 O O . GLY A 1 248 ? -3.962 12.536 -18.664 1.00 94.06 248 GLY A O 1
ATOM 1951 N N . ALA A 1 249 ? -4.824 10.779 -17.578 1.00 96.44 249 ALA A N 1
ATOM 1952 C CA . ALA A 1 249 ? -3.742 10.681 -16.605 1.00 96.44 249 ALA A CA 1
ATOM 1953 C C . ALA A 1 249 ? -2.602 9.825 -17.166 1.00 96.44 249 ALA A C 1
ATOM 1955 O O . ALA A 1 249 ? -2.808 8.660 -17.491 1.00 96.44 249 ALA A O 1
ATOM 1956 N N . ARG A 1 250 ? -1.395 10.384 -17.273 1.00 96.94 250 ARG A N 1
ATOM 1957 C CA . ARG A 1 250 ? -0.209 9.683 -17.786 1.00 96.94 250 ARG A CA 1
ATOM 1958 C C . ARG A 1 250 ? 0.916 9.830 -16.773 1.00 96.94 250 ARG A C 1
ATOM 1960 O O . ARG A 1 250 ? 1.579 10.860 -16.773 1.00 96.94 250 ARG A O 1
ATOM 1967 N N . PHE A 1 251 ? 1.108 8.859 -15.885 1.00 96.94 251 PHE A N 1
ATOM 1968 C CA . PHE A 1 251 ? 2.077 8.993 -14.789 1.00 96.94 251 PHE A CA 1
ATOM 1969 C C . PHE A 1 251 ? 2.872 7.714 -14.543 1.00 96.94 251 PHE A C 1
ATOM 1971 O O . PHE A 1 251 ? 2.340 6.611 -14.640 1.00 96.94 251 PHE A O 1
ATOM 1978 N N . VAL A 1 252 ? 4.133 7.887 -14.152 1.00 95.25 252 VAL A N 1
ATOM 1979 C CA . VAL A 1 252 ? 4.937 6.884 -13.459 1.00 95.25 252 VAL A CA 1
ATOM 1980 C C . VAL A 1 252 ? 4.857 7.181 -11.962 1.00 95.25 252 VAL A C 1
ATOM 1982 O O . VAL A 1 252 ? 5.448 8.149 -11.485 1.00 95.25 252 VAL A O 1
ATOM 1985 N N . LEU A 1 253 ? 4.123 6.364 -11.211 1.00 94.19 253 LEU A N 1
ATOM 1986 C CA . LEU A 1 253 ? 4.140 6.374 -9.753 1.00 94.19 253 LEU A CA 1
ATOM 1987 C C . LEU A 1 253 ? 5.370 5.600 -9.271 1.00 94.19 253 LEU A C 1
ATOM 1989 O O . LEU A 1 253 ? 5.361 4.372 -9.184 1.00 94.19 253 LEU A O 1
ATOM 1993 N N . ALA A 1 254 ? 6.424 6.347 -8.967 1.00 88.69 254 ALA A N 1
ATOM 1994 C CA . ALA A 1 254 ? 7.737 5.854 -8.581 1.00 88.69 254 ALA A CA 1
ATOM 1995 C C . ALA A 1 254 ? 7.957 5.809 -7.054 1.00 88.69 254 ALA A C 1
ATOM 1997 O O . ALA A 1 254 ? 9.089 5.714 -6.598 1.00 88.69 254 ALA A O 1
ATOM 1998 N N . ASP A 1 255 ? 6.902 5.922 -6.242 1.00 86.19 255 ASP A N 1
ATOM 1999 C CA . ASP A 1 255 ? 7.007 5.891 -4.779 1.00 86.19 255 ASP A CA 1
ATOM 2000 C C . ASP A 1 255 ? 7.811 4.694 -4.254 1.00 86.19 255 ASP A C 1
ATOM 2002 O O . ASP A 1 255 ? 7.626 3.549 -4.687 1.00 86.19 255 ASP A O 1
ATOM 2006 N N . GLN A 1 256 ? 8.614 4.942 -3.218 1.00 79.12 256 GLN A N 1
ATOM 2007 C CA . GLN A 1 256 ? 9.341 3.895 -2.506 1.00 79.12 256 GLN A CA 1
ATOM 2008 C C . GLN A 1 256 ? 8.406 2.772 -2.003 1.00 79.12 256 GLN A C 1
ATOM 2010 O O . GLN A 1 256 ? 7.216 2.970 -1.720 1.00 79.12 256 GLN A O 1
ATOM 2015 N N . VAL A 1 257 ? 8.944 1.552 -1.894 1.00 76.38 257 VAL A N 1
ATOM 2016 C CA . VAL A 1 257 ? 8.239 0.388 -1.333 1.00 76.38 257 VAL A CA 1
ATOM 2017 C C . VAL A 1 257 ? 7.643 0.724 0.040 1.00 76.38 257 VAL A C 1
ATOM 2019 O O . VAL A 1 257 ? 8.276 1.360 0.878 1.00 76.38 257 VAL A O 1
ATOM 2022 N N . GLY A 1 258 ? 6.402 0.291 0.272 1.00 74.75 258 GLY A N 1
ATOM 2023 C CA . GLY A 1 258 ? 5.703 0.504 1.543 1.00 74.75 258 GLY A CA 1
ATOM 2024 C C . GLY A 1 258 ? 4.941 1.829 1.667 1.00 74.75 258 GLY A C 1
ATOM 2025 O O . GLY A 1 258 ? 4.221 1.994 2.648 1.00 74.75 258 GLY A O 1
ATOM 2026 N N . LEU A 1 259 ? 5.009 2.729 0.676 1.00 81.56 259 LEU A N 1
ATOM 2027 C CA . LEU A 1 259 ? 4.213 3.972 0.649 1.00 81.56 259 LEU A CA 1
ATOM 2028 C C . LEU A 1 259 ? 2.773 3.792 0.116 1.00 81.56 259 LEU A C 1
ATOM 2030 O O . LEU A 1 259 ? 2.011 4.756 0.038 1.00 81.56 259 LEU A O 1
ATOM 2034 N N . GLY A 1 260 ? 2.383 2.558 -0.225 1.00 85.56 260 GLY A N 1
ATOM 2035 C CA . GLY A 1 260 ? 1.019 2.192 -0.620 1.00 85.56 260 GLY A CA 1
ATOM 2036 C C . GLY A 1 260 ? 0.653 2.580 -2.056 1.00 85.56 260 GLY A C 1
ATOM 2037 O O . GLY A 1 260 ? -0.347 3.261 -2.264 1.00 85.56 260 GLY A O 1
ATOM 2038 N N . LYS A 1 261 ? 1.467 2.171 -3.042 1.00 89.94 261 LYS A N 1
ATOM 2039 C CA . LYS A 1 261 ? 1.199 2.388 -4.479 1.00 89.94 261 LYS A CA 1
ATOM 2040 C C . LYS A 1 261 ? -0.082 1.699 -4.953 1.00 89.94 261 LYS A C 1
ATOM 2042 O O . LYS A 1 261 ? -0.886 2.332 -5.623 1.00 89.94 261 LYS A O 1
ATOM 2047 N N . THR A 1 262 ? -0.291 0.445 -4.553 1.00 90.06 262 THR A N 1
ATOM 2048 C CA . THR A 1 262 ? -1.467 -0.356 -4.931 1.00 90.06 262 THR A CA 1
ATOM 2049 C C . THR A 1 262 ? -2.764 0.349 -4.553 1.00 90.06 262 THR A C 1
ATOM 2051 O O . THR A 1 262 ? -3.604 0.575 -5.410 1.00 90.06 262 THR A O 1
ATOM 2054 N N . LEU A 1 263 ? -2.876 0.828 -3.311 1.00 91.31 263 LEU A N 1
ATOM 2055 C CA . LEU A 1 263 ? -4.048 1.566 -2.835 1.00 91.31 263 LEU A CA 1
ATOM 2056 C C . LEU A 1 263 ? -4.269 2.898 -3.578 1.00 91.31 263 LEU A C 1
ATOM 2058 O O . LEU A 1 263 ? -5.397 3.230 -3.930 1.00 91.31 263 LEU A O 1
ATOM 2062 N N . GLN A 1 264 ? -3.196 3.647 -3.859 1.00 94.88 264 GLN A N 1
ATOM 2063 C CA . GLN A 1 264 ? -3.260 4.880 -4.659 1.00 94.88 264 GLN A CA 1
ATOM 2064 C C . GLN A 1 264 ? -3.809 4.615 -6.070 1.00 94.88 264 GLN A C 1
ATOM 2066 O O . GLN A 1 264 ? -4.683 5.332 -6.560 1.00 94.88 264 GLN A O 1
ATOM 2071 N N . LEU A 1 265 ? -3.307 3.566 -6.718 1.00 97.19 265 LEU A N 1
ATOM 2072 C CA . LEU A 1 265 ? -3.732 3.147 -8.048 1.00 97.19 265 LEU A CA 1
ATOM 2073 C C . LEU A 1 265 ? -5.158 2.583 -8.054 1.00 97.19 265 LEU A C 1
ATOM 2075 O O . LEU A 1 265 ? -5.932 2.925 -8.940 1.00 97.19 265 LEU A O 1
ATOM 2079 N N . ALA A 1 266 ? -5.515 1.781 -7.053 1.00 96.12 266 ALA A N 1
ATOM 2080 C CA . ALA A 1 266 ? -6.835 1.188 -6.866 1.00 96.12 266 ALA A CA 1
ATOM 2081 C C . ALA A 1 266 ? -7.936 2.247 -6.738 1.00 96.12 266 ALA A C 1
ATOM 2083 O O . ALA A 1 266 ? -8.930 2.195 -7.457 1.00 96.12 266 ALA A O 1
ATOM 2084 N N . ILE A 1 267 ? -7.729 3.255 -5.886 1.00 96.88 267 ILE A N 1
ATOM 2085 C CA . ILE A 1 267 ? -8.692 4.352 -5.730 1.00 96.88 267 ILE A CA 1
ATOM 2086 C C . ILE A 1 267 ? -8.766 5.182 -7.013 1.00 96.88 267 ILE A C 1
ATOM 2088 O O . ILE A 1 267 ? -9.845 5.579 -7.443 1.00 96.88 267 ILE A O 1
ATOM 2092 N N . THR A 1 268 ? -7.628 5.428 -7.665 1.00 97.88 268 THR A N 1
ATOM 2093 C CA . THR A 1 268 ? -7.623 6.130 -8.954 1.00 97.88 268 THR A CA 1
ATOM 2094 C C . THR A 1 268 ? -8.415 5.345 -10.008 1.00 97.88 268 THR A C 1
ATOM 2096 O O . THR A 1 268 ? -9.203 5.938 -10.739 1.00 97.88 268 THR A O 1
ATOM 2099 N N . ALA A 1 269 ? -8.264 4.018 -10.058 1.00 97.38 269 ALA A N 1
ATOM 2100 C CA . ALA A 1 269 ? -9.033 3.134 -10.931 1.00 97.38 269 ALA A CA 1
ATOM 2101 C C . ALA A 1 269 ? -10.532 3.168 -10.619 1.00 97.38 269 ALA A C 1
ATOM 2103 O O . ALA A 1 269 ? -11.325 3.266 -11.550 1.00 97.38 269 ALA A O 1
ATOM 2104 N N . GLU A 1 270 ? -10.919 3.132 -9.340 1.00 97.12 270 GLU A N 1
ATOM 2105 C CA . GLU A 1 270 ? -12.313 3.267 -8.903 1.00 97.12 270 GLU A CA 1
ATOM 2106 C C . GLU A 1 270 ? -12.916 4.587 -9.389 1.00 97.12 270 GLU A C 1
ATOM 2108 O O . GLU A 1 270 ? -13.948 4.586 -10.056 1.00 97.12 270 GLU A O 1
ATOM 2113 N N . LEU A 1 271 ? -12.257 5.714 -9.112 1.00 97.12 271 LEU A N 1
ATOM 2114 C CA . LEU A 1 271 ? -12.753 7.034 -9.496 1.00 97.12 271 LEU A CA 1
ATOM 2115 C C . LEU A 1 271 ? -12.878 7.176 -11.016 1.00 97.12 271 LEU A C 1
ATOM 2117 O O . LEU A 1 271 ? -13.893 7.677 -11.500 1.00 97.12 271 LEU A O 1
ATOM 2121 N N . ILE A 1 272 ? -11.880 6.696 -11.768 1.00 97.31 272 ILE A N 1
ATOM 2122 C CA . ILE A 1 272 ? -11.920 6.681 -13.234 1.00 97.31 272 ILE A CA 1
ATOM 2123 C C . ILE A 1 272 ? -13.053 5.781 -13.732 1.00 97.31 272 ILE A C 1
ATOM 2125 O O . ILE A 1 272 ? -13.807 6.198 -14.608 1.00 97.31 272 ILE A O 1
ATOM 2129 N N . ALA A 1 273 ? -13.220 4.586 -13.160 1.00 96.25 273 ALA A N 1
ATOM 2130 C CA . ALA A 1 273 ? -14.307 3.686 -13.519 1.00 96.25 273 ALA A CA 1
ATOM 2131 C C . ALA A 1 273 ? -15.670 4.335 -13.257 1.00 96.25 273 ALA A C 1
ATOM 2133 O O . ALA A 1 273 ? -16.544 4.247 -14.110 1.00 96.25 273 ALA A O 1
ATOM 2134 N N . LEU A 1 274 ? -15.850 5.025 -12.128 1.00 95.56 274 LEU A N 1
ATOM 2135 C CA . LEU A 1 274 ? -17.101 5.704 -11.789 1.00 95.56 274 LEU A CA 1
ATOM 2136 C C . LEU A 1 274 ? -17.417 6.875 -12.728 1.00 95.56 274 LEU A C 1
ATOM 2138 O O . LEU A 1 274 ? -18.594 7.142 -12.960 1.00 95.56 274 LEU A O 1
ATOM 2142 N N . THR A 1 275 ? -16.417 7.555 -13.298 1.00 94.00 275 THR A N 1
ATOM 2143 C CA . THR A 1 275 ? -16.631 8.652 -14.265 1.00 94.00 275 THR A CA 1
ATOM 2144 C C . THR A 1 275 ? -16.662 8.225 -15.729 1.00 94.00 275 THR A C 1
ATOM 2146 O O . THR A 1 275 ? -17.265 8.922 -16.540 1.00 94.00 275 THR A O 1
ATOM 2149 N N . GLY A 1 276 ? -15.996 7.125 -16.067 1.00 91.62 276 GLY A N 1
ATOM 2150 C CA . GLY A 1 276 ? -15.863 6.611 -17.424 1.00 91.62 276 GLY A CA 1
ATOM 2151 C C . GLY A 1 276 ? -16.921 5.570 -17.779 1.00 91.62 276 GLY A C 1
ATOM 2152 O O . GLY A 1 276 ? -17.748 5.189 -16.949 1.00 91.62 276 GLY A O 1
ATOM 2153 N N . ASP A 1 277 ? -16.872 5.066 -19.005 1.00 90.06 277 ASP A N 1
ATOM 2154 C CA . ASP A 1 277 ? -17.778 4.023 -19.511 1.00 90.06 277 ASP A CA 1
ATOM 2155 C C . ASP A 1 277 ? -17.019 2.836 -20.133 1.00 90.06 277 ASP A C 1
ATOM 2157 O O . ASP A 1 277 ? -17.619 1.799 -20.409 1.00 90.06 277 ASP A O 1
ATOM 2161 N N . LYS A 1 278 ? -15.700 2.958 -20.321 1.00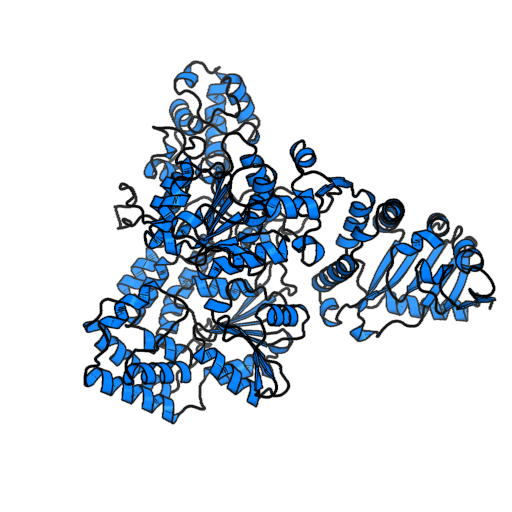 95.56 278 LYS A N 1
ATOM 2162 C CA . LYS A 1 278 ? -14.829 1.924 -20.882 1.00 95.56 278 LYS A CA 1
ATOM 2163 C C . LYS A 1 278 ? -14.187 1.061 -19.780 1.00 95.56 278 LYS A C 1
ATOM 2165 O O . LYS A 1 278 ? -14.130 1.459 -18.612 1.00 95.56 278 LYS A O 1
ATOM 2170 N N . PRO A 1 279 ? -13.677 -0.128 -20.144 1.00 97.12 279 PRO A N 1
ATOM 2171 C CA . PRO A 1 279 ? -12.952 -1.019 -19.242 1.00 97.12 279 PRO A CA 1
ATOM 2172 C C . PRO A 1 279 ? -11.742 -0.401 -18.527 1.00 97.12 279 PRO A C 1
ATOM 2174 O O . PRO A 1 279 ? -11.089 0.515 -19.039 1.00 97.12 279 PRO A O 1
ATOM 2177 N N . ILE A 1 280 ? -11.397 -0.991 -17.377 1.00 98.19 280 ILE A N 1
ATOM 2178 C CA . ILE A 1 280 ? -10.139 -0.771 -16.654 1.00 98.19 280 ILE A CA 1
ATOM 2179 C C . ILE A 1 280 ? -9.332 -2.070 -16.630 1.00 98.19 280 ILE A C 1
ATOM 2181 O O . ILE A 1 280 ? -9.843 -3.105 -16.196 1.00 98.19 280 ILE A O 1
ATOM 2185 N N . LEU A 1 281 ? -8.066 -2.010 -17.044 1.00 98.38 281 LEU A N 1
ATOM 2186 C CA . LEU A 1 281 ? -7.150 -3.152 -17.046 1.00 98.38 281 LEU A CA 1
ATOM 2187 C C . LEU A 1 281 ? -5.994 -2.929 -16.069 1.00 98.38 281 LEU A C 1
ATOM 2189 O O . LEU A 1 281 ? -5.287 -1.927 -16.149 1.00 98.38 281 LEU A O 1
ATOM 2193 N N . VAL A 1 282 ? -5.759 -3.899 -15.191 1.00 98.50 282 VAL A N 1
ATOM 2194 C CA . VAL A 1 282 ? -4.587 -3.954 -14.313 1.00 98.50 282 VAL A CA 1
ATOM 2195 C C . VAL A 1 282 ? -3.675 -5.087 -14.772 1.00 98.50 282 VAL A C 1
ATOM 2197 O O . VAL A 1 282 ? -4.091 -6.240 -14.849 1.00 98.50 282 VAL A O 1
ATOM 2200 N N . LEU A 1 283 ? -2.418 -4.764 -15.059 1.00 97.81 283 LEU A N 1
ATOM 2201 C CA . LEU A 1 283 ? -1.356 -5.709 -15.372 1.00 97.81 283 LEU A CA 1
ATOM 2202 C C . LEU A 1 283 ? -0.428 -5.822 -14.169 1.00 97.81 283 LEU A C 1
ATOM 2204 O O . LEU A 1 283 ? 0.256 -4.859 -13.831 1.00 97.81 283 LEU A O 1
ATOM 2208 N N . ALA A 1 284 ? -0.380 -6.995 -13.542 1.00 93.75 284 ALA A N 1
ATOM 2209 C CA . ALA A 1 284 ? 0.461 -7.243 -12.372 1.00 93.75 284 ALA A CA 1
ATOM 2210 C C . ALA A 1 284 ? 1.249 -8.560 -12.510 1.00 93.75 284 ALA A C 1
ATOM 2212 O O . ALA A 1 284 ? 0.823 -9.463 -13.233 1.00 93.75 284 ALA A O 1
ATOM 2213 N N . PRO A 1 285 ? 2.407 -8.718 -11.847 1.00 87.19 285 PRO A N 1
ATOM 2214 C CA . PRO A 1 285 ? 3.071 -10.016 -11.701 1.00 87.19 285 PRO A CA 1
ATOM 2215 C C . PRO A 1 285 ? 2.121 -11.116 -11.201 1.00 87.19 285 PRO A C 1
ATOM 2217 O O . PRO A 1 285 ? 1.234 -10.846 -10.397 1.00 87.19 285 PRO A O 1
ATOM 2220 N N . LYS A 1 286 ? 2.321 -12.371 -11.637 1.00 82.12 286 LYS A N 1
ATOM 2221 C CA . LYS A 1 286 ? 1.465 -13.516 -11.254 1.00 82.12 286 LYS A CA 1
ATOM 2222 C C . LYS A 1 286 ? 1.259 -13.666 -9.732 1.00 82.12 286 LYS A C 1
ATOM 2224 O O . LYS A 1 286 ? 0.117 -13.897 -9.350 1.00 82.12 286 LYS A O 1
ATOM 2229 N N . PRO A 1 287 ? 2.269 -13.486 -8.859 1.00 76.12 287 PRO A N 1
ATOM 2230 C CA . PRO A 1 287 ? 2.051 -13.553 -7.409 1.00 76.12 287 PRO A CA 1
ATOM 2231 C C . PRO A 1 287 ? 1.117 -12.455 -6.874 1.00 76.12 287 PRO A C 1
ATOM 2233 O O . PRO A 1 287 ? 0.420 -12.659 -5.884 1.00 76.12 287 PRO A O 1
ATOM 2236 N N . LEU A 1 288 ? 1.056 -11.308 -7.559 1.00 83.25 288 LEU A N 1
ATOM 2237 C CA . LEU A 1 288 ? 0.328 -10.121 -7.114 1.00 83.25 288 LEU A CA 1
ATOM 2238 C C . LEU A 1 288 ? -1.109 -10.036 -7.647 1.00 83.25 288 LEU A C 1
ATOM 2240 O O . LEU A 1 288 ? -1.879 -9.244 -7.116 1.00 83.25 288 LEU A O 1
ATOM 2244 N N . VAL A 1 289 ? -1.512 -10.823 -8.656 1.00 88.88 289 VAL A N 1
ATOM 2245 C CA . VAL A 1 289 ? -2.859 -10.684 -9.263 1.00 88.88 289 VAL A CA 1
ATOM 2246 C C . VAL A 1 289 ? -3.987 -10.923 -8.254 1.00 88.88 289 VAL A C 1
ATOM 2248 O O . VAL A 1 289 ? -4.942 -10.152 -8.201 1.00 88.88 289 VAL A O 1
ATOM 2251 N N . TRP A 1 290 ? -3.844 -11.942 -7.405 1.00 85.00 290 TRP A N 1
ATOM 2252 C CA . TRP A 1 290 ? -4.815 -12.252 -6.355 1.00 85.00 290 TRP A CA 1
ATOM 2253 C C . TRP A 1 290 ? -4.739 -11.247 -5.210 1.00 85.00 290 TRP A C 1
ATOM 2255 O O . TRP A 1 290 ? -5.768 -10.816 -4.710 1.00 85.00 290 TRP A O 1
ATOM 2265 N N . GLN A 1 291 ? -3.532 -10.790 -4.864 1.00 82.44 291 GLN A N 1
ATOM 2266 C CA . GLN A 1 291 ? -3.360 -9.726 -3.876 1.00 82.44 291 GLN A CA 1
ATOM 2267 C C . GLN A 1 291 ? -4.073 -8.440 -4.312 1.00 82.44 291 GLN A C 1
ATOM 2269 O O . GLN A 1 291 ? -4.705 -7.785 -3.491 1.00 82.44 291 GLN A O 1
ATOM 2274 N N . TRP A 1 292 ? -3.994 -8.082 -5.596 1.00 91.75 292 TRP A N 1
ATOM 2275 C CA . TRP A 1 292 ? -4.723 -6.946 -6.150 1.00 91.75 292 TRP A CA 1
ATOM 2276 C C . TRP A 1 292 ? -6.233 -7.107 -5.958 1.00 91.75 292 TRP A C 1
ATOM 2278 O O . TRP A 1 292 ? -6.867 -6.198 -5.429 1.00 91.75 292 TRP A O 1
ATOM 2288 N N . GLN A 1 293 ? -6.807 -8.257 -6.324 1.00 93.69 293 GLN A N 1
ATOM 2289 C CA . GLN A 1 293 ? -8.236 -8.525 -6.123 1.00 93.69 293 GLN A CA 1
ATOM 2290 C C . GLN A 1 293 ? -8.627 -8.469 -4.639 1.00 93.69 293 GLN A C 1
ATOM 2292 O O . GLN A 1 293 ? -9.599 -7.800 -4.287 1.00 93.69 293 GLN A O 1
ATOM 2297 N N . ASP A 1 294 ? -7.836 -9.098 -3.769 1.00 85.56 294 ASP A N 1
ATOM 2298 C CA . ASP A 1 294 ? -8.056 -9.110 -2.324 1.00 85.56 294 ASP A CA 1
ATOM 2299 C C . ASP A 1 294 ? -7.993 -7.702 -1.722 1.00 85.56 294 ASP A C 1
ATOM 2301 O O . ASP A 1 294 ? -8.799 -7.367 -0.855 1.00 85.56 294 ASP A O 1
ATOM 2305 N N . GLU A 1 295 ? -7.038 -6.865 -2.134 1.00 87.75 295 GLU A N 1
ATOM 2306 C CA . GLU A 1 295 ? -6.920 -5.491 -1.638 1.00 87.75 295 GLU A CA 1
ATOM 2307 C C . GLU A 1 295 ? -8.089 -4.620 -2.113 1.00 87.75 295 GLU A C 1
ATOM 2309 O O . GLU A 1 295 ? -8.652 -3.880 -1.306 1.00 87.75 295 GLU A O 1
ATOM 2314 N N . LEU A 1 296 ? -8.501 -4.739 -3.380 1.00 93.38 296 LEU A N 1
ATOM 2315 C CA . LEU A 1 296 ? -9.669 -4.032 -3.921 1.00 93.38 296 LEU A CA 1
ATOM 2316 C C . LEU A 1 296 ? -10.942 -4.414 -3.145 1.00 93.38 296 LEU A C 1
ATOM 2318 O O . LEU A 1 296 ? -11.675 -3.534 -2.685 1.00 93.38 296 LEU A O 1
ATOM 2322 N N . ALA A 1 297 ? -11.161 -5.708 -2.907 1.00 91.06 297 ALA A N 1
ATOM 2323 C CA . ALA A 1 297 ? -12.322 -6.195 -2.171 1.00 91.06 297 ALA A CA 1
ATOM 2324 C C . ALA A 1 297 ? -12.285 -5.794 -0.684 1.00 91.06 297 ALA A C 1
ATOM 2326 O O . ALA A 1 297 ? -13.240 -5.213 -0.174 1.00 91.06 297 ALA A O 1
ATOM 2327 N N . ASN A 1 298 ? -11.178 -6.052 0.020 1.00 85.88 298 ASN A N 1
ATOM 2328 C CA . ASN A 1 298 ? -11.117 -5.904 1.478 1.00 85.88 298 ASN A CA 1
ATOM 2329 C C . ASN A 1 298 ? -10.861 -4.470 1.956 1.00 85.88 298 ASN A C 1
ATOM 2331 O O . ASN A 1 298 ? -11.216 -4.145 3.086 1.00 85.88 298 ASN A O 1
ATOM 2335 N N . LEU A 1 299 ? -10.203 -3.619 1.159 1.00 88.31 299 LEU A N 1
ATOM 2336 C CA . LEU A 1 299 ? -9.909 -2.236 1.556 1.00 88.31 299 LEU A CA 1
ATOM 2337 C C . LEU A 1 299 ? -10.925 -1.241 0.999 1.00 88.31 299 LEU A C 1
ATOM 2339 O O . LEU A 1 299 ? -11.193 -0.237 1.654 1.00 88.31 299 LEU A O 1
ATOM 2343 N N . LEU A 1 300 ? -11.491 -1.496 -0.183 1.00 92.06 300 LEU A N 1
ATOM 2344 C CA . LEU A 1 300 ? -12.349 -0.529 -0.878 1.00 92.06 300 LEU A CA 1
ATOM 2345 C C . LEU A 1 300 ? -13.792 -1.020 -1.086 1.00 92.06 300 LEU A C 1
ATOM 2347 O O . LEU A 1 300 ? -14.658 -0.215 -1.443 1.00 92.06 300 LEU A O 1
ATOM 2351 N N . ASP A 1 301 ? -14.078 -2.299 -0.806 1.00 92.69 301 ASP A N 1
ATOM 2352 C CA . ASP A 1 301 ? -15.325 -2.973 -1.209 1.00 92.69 301 ASP A CA 1
ATOM 2353 C C . ASP A 1 301 ? -15.565 -2.827 -2.723 1.00 92.69 301 ASP A C 1
ATOM 2355 O O . ASP A 1 301 ? -16.649 -2.461 -3.188 1.00 92.69 301 ASP A O 1
ATOM 2359 N N . LEU A 1 302 ? -14.495 -3.051 -3.492 1.00 94.56 302 LEU A N 1
ATOM 2360 C CA . LEU A 1 302 ? -14.437 -2.817 -4.928 1.00 94.56 302 LEU A CA 1
ATOM 2361 C C . LEU A 1 302 ? -14.450 -4.147 -5.708 1.00 94.56 302 LEU A C 1
ATOM 2363 O O . LEU A 1 302 ? -13.500 -4.923 -5.592 1.00 94.56 302 LEU A O 1
ATOM 2367 N N . PRO A 1 303 ? -15.490 -4.416 -6.522 1.00 96.38 303 PRO A N 1
ATOM 2368 C CA . PRO A 1 303 ? -15.563 -5.611 -7.364 1.00 96.38 303 PRO A CA 1
ATOM 2369 C C . PRO A 1 303 ? -14.491 -5.629 -8.460 1.00 96.38 303 PRO A C 1
ATOM 2371 O O . PRO A 1 303 ? -14.300 -4.635 -9.167 1.00 96.38 303 PRO A O 1
ATOM 2374 N N . ALA A 1 304 ? -13.831 -6.772 -8.642 1.00 97.69 304 ALA A N 1
ATOM 2375 C CA . ALA A 1 304 ? -12.801 -6.971 -9.660 1.00 97.69 304 ALA A CA 1
ATOM 2376 C C . ALA A 1 304 ? -12.664 -8.456 -10.014 1.00 97.69 304 ALA A C 1
ATOM 2378 O O . ALA A 1 304 ? -12.895 -9.326 -9.174 1.00 97.69 304 ALA A O 1
ATOM 2379 N N . ALA A 1 305 ? -12.245 -8.754 -11.244 1.00 97.88 305 ALA A N 1
ATOM 2380 C CA . ALA A 1 305 ? -12.021 -10.130 -11.687 1.00 97.88 305 ALA A CA 1
ATOM 2381 C C . ALA A 1 305 ? -10.580 -10.364 -12.144 1.00 97.88 305 ALA A C 1
ATOM 2383 O O . ALA A 1 305 ? -9.962 -9.492 -12.753 1.00 97.88 305 ALA A O 1
ATOM 2384 N N . VAL A 1 306 ? -10.058 -11.557 -11.868 1.00 97.50 306 VAL A N 1
ATOM 2385 C CA . VAL A 1 306 ? -8.714 -12.010 -12.242 1.00 97.50 306 VAL A CA 1
ATOM 2386 C C . VAL A 1 306 ? -8.812 -12.994 -13.398 1.00 97.50 306 VAL A C 1
ATOM 2388 O O . VAL A 1 306 ? -9.627 -13.913 -13.366 1.00 97.50 306 VAL A O 1
ATOM 2391 N N . TRP A 1 307 ? -7.965 -12.831 -14.412 1.00 95.69 307 TRP A N 1
ATOM 2392 C CA . TRP A 1 307 ? -7.774 -13.849 -15.439 1.00 95.69 307 TRP A CA 1
ATOM 2393 C C . TRP A 1 307 ? -6.751 -14.881 -14.955 1.00 95.69 307 TRP A C 1
ATOM 2395 O O . TRP A 1 307 ? -5.557 -14.584 -14.861 1.00 95.69 307 TRP A O 1
ATOM 2405 N N . ASP A 1 308 ? -7.202 -16.105 -14.676 1.00 87.81 308 ASP A N 1
ATOM 2406 C CA . ASP A 1 308 ? -6.362 -17.182 -14.122 1.00 87.81 308 ASP A CA 1
ATOM 2407 C C . ASP A 1 308 ? -5.444 -17.859 -15.164 1.00 87.81 308 ASP A C 1
ATOM 2409 O O . ASP A 1 308 ? -4.644 -18.736 -14.838 1.00 87.81 308 ASP A O 1
ATOM 2413 N N . GLY A 1 309 ? -5.542 -17.430 -16.426 1.00 86.81 309 GLY A N 1
ATOM 2414 C CA . GLY A 1 309 ? -4.874 -18.027 -17.582 1.00 86.81 309 GLY A CA 1
ATOM 2415 C C . GLY A 1 309 ? -5.841 -18.718 -18.543 1.00 86.81 309 GLY A C 1
ATOM 2416 O O . GLY A 1 309 ? -5.506 -18.883 -19.716 1.00 86.81 309 GLY A O 1
ATOM 2417 N N . ARG A 1 310 ? -7.050 -19.055 -18.086 1.00 88.38 310 ARG A N 1
ATOM 2418 C CA . ARG A 1 310 ? -8.090 -19.738 -18.862 1.00 88.38 310 ARG A CA 1
ATOM 2419 C C . ARG A 1 310 ? -9.434 -19.013 -18.822 1.00 88.38 310 ARG A C 1
ATOM 2421 O O . ARG A 1 310 ? -10.137 -19.012 -19.836 1.00 88.38 310 ARG A O 1
ATOM 2428 N N . GLN A 1 311 ? -9.806 -18.462 -17.674 1.00 93.50 311 GLN A N 1
ATOM 2429 C CA . GLN A 1 311 ? -11.117 -17.882 -17.404 1.00 93.50 311 GLN A CA 1
ATOM 2430 C C . GLN A 1 311 ? -11.032 -16.725 -16.401 1.00 93.50 311 GLN A C 1
ATOM 2432 O O . GLN A 1 311 ? -10.003 -16.503 -15.761 1.00 93.50 311 GLN A O 1
ATOM 2437 N N . TRP A 1 312 ? -12.126 -15.972 -16.282 1.00 97.06 312 TRP A N 1
ATOM 2438 C CA . TRP A 1 312 ? -12.252 -14.920 -15.278 1.00 97.06 312 TRP A CA 1
ATOM 2439 C C . TRP A 1 312 ? -12.757 -15.501 -13.959 1.00 97.06 312 TRP A C 1
ATOM 2441 O O . TRP A 1 312 ? -13.732 -16.248 -13.949 1.00 97.06 312 TRP A O 1
ATOM 2451 N N . VAL A 1 313 ? -12.132 -15.110 -12.855 1.00 96.25 313 VAL A N 1
ATOM 2452 C CA . VAL A 1 313 ? -12.557 -15.434 -11.491 1.00 96.25 313 VAL A CA 1
ATOM 2453 C C . VAL A 1 313 ? -12.847 -14.128 -10.769 1.00 96.25 313 VAL A C 1
ATOM 2455 O O . VAL A 1 313 ? -11.969 -13.271 -10.668 1.00 96.25 313 VAL A O 1
ATOM 2458 N N . ASP A 1 314 ? -14.083 -13.932 -10.319 1.00 95.94 314 ASP A N 1
ATOM 2459 C CA . ASP A 1 314 ? -14.469 -12.702 -9.622 1.00 95.94 314 ASP A CA 1
ATOM 2460 C C . ASP A 1 314 ? -14.128 -12.722 -8.125 1.00 95.94 314 ASP A C 1
ATOM 2462 O O . ASP A 1 314 ? -13.636 -13.717 -7.593 1.00 95.94 314 ASP A O 1
ATOM 2466 N N . GLU A 1 315 ? -14.366 -11.602 -7.441 1.00 92.75 315 GLU A N 1
ATOM 2467 C CA . GLU A 1 315 ? -14.057 -11.429 -6.018 1.00 92.75 315 GLU A CA 1
ATOM 2468 C C . GLU A 1 315 ? -14.811 -12.393 -5.083 1.00 92.75 315 GLU A C 1
ATOM 2470 O O . GLU A 1 315 ? -14.435 -12.543 -3.922 1.00 92.75 315 GLU A O 1
ATOM 2475 N N . ALA A 1 316 ? -15.870 -13.050 -5.569 1.00 91.12 316 ALA A N 1
ATOM 2476 C CA . ALA A 1 316 ? -16.608 -14.074 -4.836 1.00 91.12 316 ALA A CA 1
ATOM 2477 C C . ALA A 1 316 ? -16.083 -15.497 -5.115 1.00 91.12 316 ALA A C 1
ATOM 2479 O O . ALA A 1 316 ? -16.652 -16.471 -4.617 1.00 91.12 316 ALA A O 1
ATOM 2480 N N . GLY A 1 317 ? -15.017 -15.632 -5.912 1.00 90.19 317 GLY A N 1
ATOM 2481 C CA . GLY A 1 317 ? -14.468 -16.913 -6.347 1.00 90.19 317 GLY A CA 1
ATOM 2482 C C . GLY A 1 317 ? -15.314 -17.603 -7.418 1.00 90.19 317 GLY A C 1
ATOM 2483 O O . GLY A 1 317 ? -15.156 -18.804 -7.636 1.00 90.19 317 GLY A O 1
ATOM 2484 N N . ILE A 1 318 ? -16.232 -16.883 -8.072 1.00 93.75 318 ILE A N 1
ATOM 2485 C CA . ILE A 1 318 ? -17.057 -17.452 -9.137 1.00 93.75 318 ILE A CA 1
ATOM 2486 C C . ILE A 1 318 ? -16.231 -17.485 -10.419 1.00 93.75 318 ILE A C 1
ATOM 2488 O O . ILE A 1 318 ? -15.755 -16.457 -10.902 1.00 93.75 318 ILE A O 1
ATOM 2492 N N . GLU A 1 319 ? -16.096 -18.682 -10.979 1.00 95.62 319 GLU A N 1
ATOM 2493 C CA . GLU A 1 319 ? -15.465 -18.921 -12.272 1.00 95.62 319 GLU A CA 1
ATOM 2494 C C . GLU A 1 319 ? -16.460 -18.641 -13.407 1.00 95.62 319 GLU A C 1
ATOM 2496 O O . GLU A 1 319 ? -17.536 -19.242 -13.481 1.00 95.62 319 GLU A O 1
ATOM 2501 N N . HIS A 1 320 ? -16.102 -17.734 -14.313 1.00 93.38 320 HIS A N 1
ATOM 2502 C CA . HIS A 1 320 ? -16.921 -17.349 -15.461 1.00 93.38 320 HIS A CA 1
ATOM 2503 C C . HIS A 1 320 ? -16.473 -18.134 -16.702 1.00 93.38 320 HIS A C 1
ATOM 2505 O O . HIS A 1 320 ? -15.357 -17.911 -17.181 1.00 93.38 320 HIS A O 1
ATOM 2511 N N . PRO A 1 321 ? -17.310 -19.039 -17.252 1.00 86.00 321 PRO A N 1
ATOM 2512 C CA . PRO A 1 321 ? -16.902 -19.957 -18.310 1.00 86.00 321 PRO A CA 1
ATOM 2513 C C . PRO A 1 321 ? -16.325 -19.255 -19.543 1.00 86.00 321 PRO A C 1
ATOM 2515 O O . PRO A 1 321 ? -16.927 -18.341 -20.106 1.00 86.00 321 PRO A O 1
ATOM 2518 N N . SER A 1 322 ? -15.176 -19.747 -20.001 1.00 87.19 322 SER A N 1
ATOM 2519 C CA . SER A 1 322 ? -14.461 -19.243 -21.175 1.00 87.19 322 SER A CA 1
ATOM 2520 C C . SER A 1 322 ? -14.670 -20.157 -22.384 1.00 87.19 322 SER A C 1
ATOM 2522 O O . SER A 1 322 ? -14.534 -21.378 -22.285 1.00 87.19 322 SER A O 1
ATOM 2524 N N . ALA A 1 323 ? -14.978 -19.563 -23.538 1.00 85.25 323 ALA A N 1
ATOM 2525 C CA . ALA A 1 323 ? -15.101 -20.251 -24.827 1.00 85.25 323 ALA A CA 1
ATOM 2526 C C . ALA A 1 323 ? -13.775 -20.287 -25.617 1.00 85.25 323 ALA A C 1
ATOM 2528 O O . ALA A 1 323 ? -13.756 -20.709 -26.771 1.00 85.25 323 ALA A O 1
ATOM 2529 N N . GLY A 1 324 ? -12.670 -19.842 -25.006 1.00 87.50 324 GLY A N 1
ATOM 2530 C CA . GLY A 1 324 ? -11.353 -19.729 -25.634 1.00 87.50 324 GLY A CA 1
ATOM 2531 C C . GLY A 1 324 ? -10.636 -18.415 -25.287 1.00 87.50 324 GLY A C 1
ATOM 2532 O O . GLY A 1 324 ? -11.166 -17.620 -24.504 1.00 87.50 324 GLY A O 1
ATOM 2533 N N . PRO A 1 325 ? -9.455 -18.164 -25.886 1.00 85.81 325 PRO A N 1
ATOM 2534 C CA . PRO A 1 325 ? -8.612 -16.989 -25.624 1.00 85.81 325 PRO A CA 1
ATOM 2535 C C . PRO A 1 325 ? -9.333 -15.639 -25.733 1.00 85.81 325 PRO A C 1
ATOM 2537 O O . PRO A 1 325 ? -9.094 -14.743 -24.929 1.00 85.81 325 PRO A O 1
ATOM 2540 N N . GLU A 1 326 ? -10.271 -15.511 -26.676 1.00 90.19 326 GLU A N 1
ATOM 2541 C CA . GLU A 1 326 ? -11.071 -14.297 -26.896 1.00 90.19 326 GLU A CA 1
ATOM 2542 C C . GLU A 1 326 ? -11.959 -13.907 -25.703 1.00 90.19 326 GLU A C 1
ATOM 2544 O O . GLU A 1 326 ? -12.378 -12.753 -25.586 1.00 90.19 326 GLU A O 1
ATOM 2549 N N . SER A 1 327 ? -12.230 -14.847 -24.791 1.00 92.69 327 SER A N 1
ATOM 2550 C CA . SER A 1 327 ? -13.070 -14.613 -23.610 1.00 92.69 327 SER A CA 1
ATOM 2551 C C . SER A 1 327 ? -12.446 -13.612 -22.640 1.00 92.69 327 SER A C 1
ATOM 2553 O O . SER A 1 327 ? -13.164 -13.033 -21.826 1.00 92.69 327 SER A O 1
ATOM 2555 N N . ILE A 1 328 ? -11.144 -13.324 -22.763 1.00 93.88 328 ILE A N 1
ATOM 2556 C CA . ILE A 1 328 ? -10.506 -12.240 -22.012 1.00 93.88 328 ILE A CA 1
ATOM 2557 C C . ILE A 1 328 ? -11.173 -10.881 -22.285 1.00 93.88 328 ILE A C 1
ATOM 2559 O O . ILE A 1 328 ? -11.188 -10.021 -21.416 1.00 93.88 328 ILE A O 1
ATOM 2563 N N . ARG A 1 329 ? -11.823 -10.685 -23.441 1.00 93.81 329 ARG A N 1
ATOM 2564 C CA . ARG A 1 329 ? -12.571 -9.449 -23.735 1.00 93.81 329 ARG A CA 1
ATOM 2565 C C . ARG A 1 329 ? -13.828 -9.273 -22.880 1.00 93.81 329 ARG A C 1
ATOM 2567 O O . ARG A 1 329 ? -14.364 -8.175 -22.815 1.00 93.81 329 ARG A O 1
ATOM 2574 N N . LYS A 1 330 ? -14.306 -10.344 -22.243 1.00 93.94 330 LYS A N 1
ATOM 2575 C CA . LYS A 1 330 ? -15.578 -10.406 -21.511 1.00 93.94 330 LYS A CA 1
ATOM 2576 C C . LYS A 1 330 ? -15.346 -10.501 -20.003 1.00 93.94 330 LYS A C 1
ATOM 2578 O O . LYS A 1 330 ? -15.850 -11.417 -19.356 1.00 93.94 330 LYS A O 1
ATOM 2583 N N . CYS A 1 331 ? -14.551 -9.588 -19.446 1.00 96.31 331 CYS A N 1
ATOM 2584 C CA . CYS A 1 331 ? -14.393 -9.505 -17.996 1.00 96.31 331 CYS A CA 1
ATOM 2585 C C . CYS A 1 331 ? -15.766 -9.266 -17.341 1.00 96.31 331 CYS A C 1
ATOM 2587 O O . CYS A 1 331 ? -16.495 -8.377 -17.785 1.00 96.31 331 CYS A O 1
ATOM 2589 N N . PRO A 1 332 ? -16.139 -10.007 -16.286 1.00 96.56 332 PRO A N 1
ATOM 2590 C CA . PRO A 1 332 ? -17.439 -9.870 -15.631 1.00 96.56 332 PRO A CA 1
ATOM 2591 C C . PRO A 1 332 ? -17.528 -8.646 -14.705 1.00 96.56 332 PRO A C 1
ATOM 2593 O O . PRO A 1 332 ? -18.536 -8.480 -14.022 1.00 96.56 332 PRO A O 1
ATOM 2596 N N . ARG A 1 333 ? -16.474 -7.823 -14.634 1.00 96.88 333 ARG A N 1
ATOM 2597 C CA . ARG A 1 333 ? -16.365 -6.618 -13.800 1.00 96.88 333 ARG A CA 1
ATOM 2598 C C . ARG A 1 333 ? -15.758 -5.472 -14.601 1.00 96.88 333 ARG A C 1
ATOM 2600 O O . ARG A 1 333 ? -15.055 -5.704 -15.582 1.00 96.88 333 ARG A O 1
ATOM 2607 N N . ARG A 1 334 ? -15.945 -4.232 -14.137 1.00 96.62 334 ARG A N 1
ATOM 2608 C CA . ARG A 1 334 ? -15.342 -3.040 -14.759 1.00 96.62 334 ARG A CA 1
ATOM 2609 C C . ARG A 1 334 ? -13.817 -3.070 -14.690 1.00 96.62 334 ARG A C 1
ATOM 2611 O O . ARG A 1 334 ? -13.157 -2.593 -15.612 1.00 96.62 334 ARG A O 1
ATOM 2618 N N . ILE A 1 335 ? -13.274 -3.657 -13.624 1.00 98.25 335 ILE A N 1
ATOM 2619 C CA . ILE A 1 335 ? -11.839 -3.801 -13.372 1.00 98.25 335 ILE A CA 1
ATOM 2620 C C . ILE A 1 335 ? -11.438 -5.261 -13.591 1.00 98.25 335 ILE A C 1
ATOM 2622 O O . ILE A 1 335 ? -11.870 -6.149 -12.855 1.00 98.25 335 ILE A O 1
ATOM 2626 N N . GLY A 1 336 ? -10.612 -5.496 -14.611 1.00 98.00 336 GLY A N 1
ATOM 2627 C CA . GLY A 1 336 ? -10.006 -6.797 -14.891 1.00 98.00 336 GLY A CA 1
ATOM 2628 C C . GLY A 1 336 ? -8.513 -6.793 -14.578 1.00 98.00 336 GLY A C 1
ATOM 2629 O O . GLY A 1 336 ? -7.803 -5.852 -14.929 1.00 98.00 336 GLY A O 1
ATOM 2630 N N . ILE A 1 337 ? -8.035 -7.851 -13.930 1.00 98.38 337 ILE A N 1
ATOM 2631 C CA . ILE A 1 337 ? -6.642 -8.034 -13.520 1.00 98.38 337 ILE A CA 1
ATOM 2632 C C . ILE A 1 337 ? -6.043 -9.189 -14.321 1.00 98.38 337 ILE A C 1
ATOM 2634 O O . ILE A 1 337 ? -6.588 -10.292 -14.350 1.00 98.38 337 ILE A O 1
ATOM 2638 N N . VAL A 1 338 ? -4.906 -8.947 -14.968 1.00 96.75 338 VAL A N 1
ATOM 2639 C CA . VAL A 1 338 ? -4.243 -9.910 -15.851 1.00 96.75 338 VAL A CA 1
ATOM 2640 C C . VAL A 1 338 ? -2.760 -9.992 -15.506 1.00 96.75 338 VAL A C 1
ATOM 2642 O O . VAL A 1 338 ? -2.104 -8.990 -15.219 1.00 96.75 338 VAL A O 1
ATOM 2645 N N . SER A 1 339 ? -2.206 -11.205 -15.545 1.00 94.38 339 SER A N 1
ATOM 2646 C CA . SER A 1 339 ? -0.784 -11.393 -15.275 1.00 94.38 339 SER A CA 1
ATOM 2647 C C . SER A 1 339 ? 0.093 -10.820 -16.392 1.00 94.38 339 SER A C 1
ATOM 2649 O O . SER A 1 339 ? -0.066 -11.177 -17.562 1.00 94.38 339 SER A O 1
ATOM 2651 N N . THR A 1 340 ? 1.111 -10.036 -16.030 1.00 92.31 340 THR A N 1
ATOM 2652 C CA . THR A 1 340 ? 2.177 -9.617 -16.959 1.00 92.31 340 THR A CA 1
ATOM 2653 C C . THR A 1 340 ? 2.940 -10.807 -17.549 1.00 92.31 340 THR A C 1
ATOM 2655 O O . THR A 1 340 ? 3.488 -10.685 -18.643 1.00 92.31 340 THR A O 1
ATOM 2658 N N . GLY A 1 341 ? 2.916 -11.977 -16.897 1.00 88.38 341 GLY A N 1
ATOM 2659 C CA . GLY A 1 341 ? 3.514 -13.218 -17.401 1.00 88.38 341 GLY A CA 1
ATOM 2660 C C . GLY A 1 341 ? 2.926 -13.697 -18.736 1.00 88.38 341 GLY A C 1
ATOM 2661 O O . GLY A 1 341 ? 3.625 -14.294 -19.554 1.00 88.38 341 GLY A O 1
ATOM 2662 N N . LEU A 1 342 ? 1.650 -13.395 -19.004 1.00 88.50 342 LEU A N 1
ATOM 2663 C CA . LEU A 1 342 ? 1.014 -13.721 -20.286 1.00 88.50 342 LEU A CA 1
ATOM 2664 C C . LEU A 1 342 ? 1.572 -12.854 -21.421 1.00 88.50 342 LEU A C 1
ATOM 2666 O O . LEU A 1 342 ? 1.789 -13.346 -22.528 1.00 88.50 342 LEU A O 1
ATOM 2670 N N . VAL A 1 343 ? 1.870 -11.587 -21.116 1.00 87.81 343 VAL A N 1
ATOM 2671 C CA . VAL A 1 343 ? 2.471 -10.627 -22.052 1.00 87.81 343 VAL A CA 1
ATOM 2672 C C . VAL A 1 343 ? 3.929 -10.990 -22.317 1.00 87.81 343 VAL A C 1
ATOM 2674 O O . VAL A 1 343 ? 4.375 -11.018 -23.465 1.00 87.81 343 VAL A O 1
ATOM 2677 N N . THR A 1 344 ? 4.695 -11.319 -21.271 1.00 85.38 344 THR A N 1
ATOM 2678 C CA . THR A 1 344 ? 6.114 -11.673 -21.428 1.00 85.38 344 THR A CA 1
ATOM 2679 C C . THR A 1 344 ? 6.306 -12.927 -22.278 1.00 85.38 344 THR A C 1
ATOM 2681 O O . THR A 1 344 ? 7.266 -12.979 -23.047 1.00 85.38 344 THR A O 1
ATOM 2684 N N . ARG A 1 345 ? 5.369 -13.882 -22.233 1.00 85.00 345 ARG A N 1
ATOM 2685 C CA . ARG A 1 345 ? 5.373 -15.104 -23.058 1.00 85.00 345 ARG A CA 1
ATOM 2686 C C . ARG A 1 345 ? 4.787 -14.946 -24.459 1.00 85.00 345 ARG A C 1
ATOM 2688 O O . ARG A 1 345 ? 4.859 -15.901 -25.225 1.00 85.00 345 ARG A O 1
ATOM 2695 N N . ARG A 1 346 ? 4.249 -13.771 -24.810 1.00 82.88 346 ARG A N 1
ATOM 2696 C CA . ARG A 1 346 ? 3.502 -13.545 -26.064 1.00 82.88 346 ARG A CA 1
ATOM 2697 C C . ARG A 1 346 ? 2.359 -14.548 -26.240 1.00 82.88 346 ARG A C 1
ATOM 2699 O O . ARG A 1 346 ? 2.243 -15.196 -27.277 1.00 82.88 346 ARG A O 1
ATOM 2706 N N . SER A 1 347 ? 1.558 -14.718 -25.193 1.00 83.88 347 SER A N 1
ATOM 2707 C CA . SER A 1 347 ? 0.342 -15.521 -25.292 1.00 83.88 347 SER A CA 1
ATOM 2708 C C . SER A 1 347 ? -0.613 -14.897 -26.311 1.00 83.88 347 SER A C 1
ATOM 2710 O O . SER A 1 347 ? -0.834 -13.691 -26.278 1.00 83.88 347 SER A O 1
ATOM 2712 N N . GLU A 1 348 ? -1.251 -15.709 -27.154 1.00 87.31 348 GLU A N 1
ATOM 2713 C CA . GLU A 1 348 ? -2.290 -15.245 -28.095 1.00 87.31 348 GLU A CA 1
ATOM 2714 C C . GLU A 1 348 ? -3.439 -14.502 -27.387 1.00 87.31 348 GLU A C 1
ATOM 2716 O O . GLU A 1 348 ? -4.101 -13.642 -27.959 1.00 87.31 348 GLU A O 1
ATOM 2721 N N . VAL A 1 349 ? -3.652 -14.795 -26.099 1.00 86.75 349 VAL A N 1
ATOM 2722 C CA . VAL A 1 349 ? -4.653 -14.139 -25.253 1.00 86.75 349 VAL A CA 1
ATOM 2723 C C . VAL A 1 349 ? -4.381 -12.634 -25.116 1.00 86.75 349 VAL A C 1
ATOM 2725 O O . VAL A 1 349 ? -5.322 -11.860 -24.961 1.00 86.75 349 VAL A O 1
ATOM 2728 N N . THR A 1 350 ? -3.122 -12.187 -25.174 1.00 87.38 350 THR A N 1
ATOM 2729 C CA . THR A 1 350 ? -2.786 -10.767 -24.971 1.00 87.38 350 THR A CA 1
ATOM 2730 C C . THR A 1 350 ? -3.020 -9.898 -26.202 1.00 87.38 350 THR A C 1
ATOM 2732 O O . THR A 1 350 ? -3.184 -8.689 -26.054 1.00 87.38 350 THR A O 1
ATOM 2735 N N . ASP A 1 351 ? -3.157 -10.492 -27.387 1.00 87.88 351 ASP A N 1
ATOM 2736 C CA . ASP A 1 351 ? -3.452 -9.752 -28.623 1.00 87.88 351 ASP A CA 1
ATOM 2737 C C . ASP A 1 351 ? -4.870 -9.151 -28.594 1.00 87.88 351 ASP A C 1
ATOM 2739 O O . ASP A 1 351 ? -5.156 -8.115 -29.193 1.00 87.88 351 ASP A O 1
ATOM 2743 N N . TYR A 1 352 ? -5.786 -9.771 -27.845 1.00 90.75 352 TYR A N 1
ATOM 2744 C CA . TYR A 1 352 ? -7.158 -9.294 -27.709 1.00 90.75 352 TYR A CA 1
ATOM 2745 C C . TYR A 1 352 ? -7.267 -7.957 -26.961 1.00 90.75 352 TYR A C 1
ATOM 2747 O O . TYR A 1 352 ? -7.875 -7.051 -27.539 1.00 90.75 352 TYR A O 1
ATOM 2755 N N . PRO A 1 353 ? -6.732 -7.801 -25.728 1.00 88.62 353 PRO A N 1
ATOM 2756 C CA . PRO A 1 353 ? -6.751 -6.528 -25.017 1.00 88.62 353 PRO A CA 1
ATOM 2757 C C . PRO A 1 353 ? -5.852 -5.466 -25.660 1.00 88.62 353 PRO A C 1
ATOM 2759 O O . PRO A 1 353 ? -6.167 -4.293 -25.526 1.00 88.62 353 PRO A O 1
ATOM 2762 N N . ALA A 1 354 ? -4.796 -5.818 -26.405 1.00 88.62 354 ALA A N 1
ATOM 2763 C CA . ALA A 1 354 ? -3.947 -4.826 -27.087 1.00 88.62 354 ALA A CA 1
ATOM 2764 C C . ALA A 1 354 ? -4.722 -3.899 -28.050 1.00 88.62 354 ALA A C 1
ATOM 2766 O O . ALA A 1 354 ? -4.301 -2.774 -28.309 1.00 88.62 354 ALA A O 1
ATOM 2767 N N . HIS A 1 355 ? -5.868 -4.363 -28.558 1.00 87.12 355 HIS A N 1
ATOM 2768 C CA . HIS A 1 355 ? -6.714 -3.645 -29.517 1.00 87.12 355 HIS A CA 1
ATOM 2769 C C . HIS A 1 355 ? -8.071 -3.208 -28.941 1.00 87.12 355 HIS A C 1
ATOM 2771 O O . HIS A 1 355 ? -8.986 -2.881 -29.697 1.00 87.12 355 HIS A O 1
ATOM 2777 N N . MET A 1 356 ? -8.233 -3.245 -27.617 1.00 94.56 356 MET A N 1
ATOM 2778 C CA . MET A 1 356 ? -9.412 -2.717 -26.930 1.00 94.56 356 MET A CA 1
ATOM 2779 C C . MET A 1 356 ? -9.148 -1.297 -26.439 1.00 94.56 356 MET A C 1
ATOM 2781 O O . MET A 1 356 ? -8.027 -0.970 -26.056 1.00 94.56 356 MET A O 1
ATOM 2785 N N . ASP A 1 357 ? -10.194 -0.473 -26.396 1.00 96.50 357 ASP A N 1
ATOM 2786 C CA . ASP A 1 357 ? -10.097 0.844 -25.779 1.00 96.50 357 ASP A CA 1
ATOM 2787 C C . ASP A 1 357 ? -10.355 0.771 -24.267 1.00 96.50 357 ASP A C 1
ATOM 2789 O O . ASP A 1 357 ? -11.367 0.219 -23.831 1.00 96.50 357 ASP A O 1
ATOM 2793 N N . PHE A 1 358 ? -9.505 1.425 -23.476 1.00 97.62 358 PHE A N 1
ATOM 2794 C CA . PHE A 1 358 ? -9.611 1.471 -22.014 1.00 97.62 358 PHE A CA 1
ATOM 2795 C C . PHE A 1 358 ? -9.726 2.903 -21.495 1.00 97.62 358 PHE A C 1
ATOM 2797 O O . PHE A 1 358 ? -9.075 3.822 -22.004 1.00 97.62 358 PHE A O 1
ATOM 2804 N N . ASP A 1 359 ? -10.488 3.092 -20.416 1.00 97.62 359 ASP A N 1
ATOM 2805 C CA . ASP A 1 359 ? -10.454 4.351 -19.663 1.00 97.62 359 ASP A CA 1
ATOM 2806 C C . ASP A 1 359 ? -9.186 4.448 -18.811 1.00 97.62 359 ASP A C 1
ATOM 2808 O O . ASP A 1 359 ? -8.617 5.534 -18.659 1.00 97.62 359 ASP A O 1
ATOM 2812 N N . CYS A 1 360 ? -8.705 3.311 -18.304 1.00 98.38 360 CYS A N 1
ATOM 2813 C CA . CYS A 1 360 ? -7.441 3.232 -17.591 1.00 98.38 360 CYS A CA 1
ATOM 2814 C C . CYS A 1 360 ? -6.739 1.887 -17.802 1.00 98.38 360 CYS A C 1
ATOM 2816 O O . CYS A 1 360 ? -7.363 0.831 -17.687 1.00 98.38 360 CYS A O 1
ATOM 2818 N N . VAL A 1 361 ? -5.430 1.935 -18.039 1.00 98.56 361 VAL A N 1
ATOM 2819 C CA . VAL A 1 361 ? -4.533 0.781 -17.924 1.00 98.56 361 VAL A CA 1
ATOM 2820 C C . VAL A 1 361 ? -3.517 1.074 -16.829 1.00 98.56 361 VAL A C 1
ATOM 2822 O O . VAL A 1 361 ? -2.900 2.142 -16.799 1.00 98.56 361 VAL A O 1
ATOM 2825 N N . ILE A 1 362 ? -3.336 0.114 -15.931 1.00 98.69 362 ILE A N 1
ATOM 2826 C CA . ILE A 1 362 ? -2.375 0.172 -14.835 1.00 98.69 362 ILE A CA 1
ATOM 2827 C C . ILE A 1 362 ? -1.357 -0.938 -15.041 1.00 98.69 362 ILE A C 1
ATOM 2829 O O . ILE A 1 362 ? -1.737 -2.088 -15.235 1.00 98.69 362 ILE A O 1
ATOM 2833 N N . VAL A 1 363 ? -0.070 -0.606 -14.988 1.00 98.00 363 VAL A N 1
ATOM 2834 C CA . VAL A 1 363 ? 1.017 -1.590 -15.054 1.00 98.00 363 VAL A CA 1
ATOM 2835 C C . VAL A 1 363 ? 1.799 -1.530 -13.757 1.00 98.00 363 VAL A C 1
ATOM 2837 O O . VAL A 1 363 ? 2.522 -0.564 -13.511 1.00 98.00 363 VAL A O 1
ATOM 2840 N N . ASP A 1 364 ? 1.632 -2.550 -12.926 1.00 94.75 364 ASP A N 1
ATOM 2841 C CA . ASP A 1 364 ? 2.388 -2.714 -11.692 1.00 94.75 364 ASP A CA 1
ATOM 2842 C C . ASP A 1 364 ? 3.744 -3.377 -11.971 1.00 94.75 364 ASP A C 1
ATOM 2844 O O . ASP A 1 364 ? 3.898 -4.161 -12.912 1.00 94.75 364 ASP A O 1
ATOM 2848 N N . GLU A 1 365 ? 4.744 -3.035 -11.164 1.00 89.56 365 GLU A N 1
ATOM 2849 C CA . GLU A 1 365 ? 6.153 -3.392 -11.378 1.00 89.56 365 GLU A CA 1
ATOM 2850 C C . GLU A 1 365 ? 6.674 -3.076 -12.795 1.00 89.56 365 GLU A C 1
ATOM 2852 O O . GLU A 1 365 ? 7.375 -3.855 -13.449 1.00 89.56 365 GLU A O 1
ATOM 2857 N N . ALA A 1 366 ? 6.361 -1.867 -13.266 1.00 92.31 366 ALA A N 1
ATOM 2858 C CA . ALA A 1 366 ? 6.693 -1.366 -14.595 1.00 92.31 366 ALA A CA 1
ATOM 2859 C C . ALA A 1 366 ? 8.204 -1.298 -14.889 1.00 92.31 366 ALA A C 1
ATOM 2861 O O . ALA A 1 366 ? 8.576 -1.221 -16.056 1.00 92.31 366 ALA A O 1
ATOM 2862 N N . HIS A 1 367 ? 9.090 -1.406 -13.889 1.00 85.62 367 HIS A N 1
ATOM 2863 C CA . HIS A 1 367 ? 10.536 -1.557 -14.126 1.00 85.62 367 HIS A CA 1
ATOM 2864 C C . HIS A 1 367 ? 10.879 -2.814 -14.949 1.00 85.62 367 HIS A C 1
ATOM 2866 O O . HIS A 1 367 ? 11.941 -2.888 -15.567 1.00 85.62 367 HIS A O 1
ATOM 2872 N N . ARG A 1 368 ? 9.972 -3.800 -15.007 1.00 87.38 368 ARG A N 1
ATOM 2873 C CA . ARG A 1 368 ? 10.092 -4.970 -15.887 1.00 87.38 368 ARG A CA 1
ATOM 2874 C C . ARG A 1 368 ? 9.911 -4.622 -17.368 1.00 87.38 368 ARG A C 1
ATOM 2876 O O . ARG A 1 368 ? 10.340 -5.395 -18.224 1.00 87.38 368 ARG A O 1
ATOM 2883 N N . ALA A 1 369 ? 9.298 -3.486 -17.705 1.00 90.19 369 ALA A N 1
ATOM 2884 C CA . ALA A 1 369 ? 9.155 -2.994 -19.073 1.00 90.19 369 ALA A CA 1
ATOM 2885 C C . ALA A 1 369 ? 10.436 -2.257 -19.497 1.00 90.19 369 ALA A C 1
ATOM 2887 O O . ALA A 1 369 ? 10.565 -1.050 -19.319 1.00 90.19 369 ALA A O 1
ATOM 2888 N N . ARG A 1 370 ? 11.401 -2.991 -20.063 1.00 86.06 370 ARG A N 1
ATOM 2889 C CA . ARG A 1 370 ? 12.753 -2.477 -20.338 1.00 86.06 370 ARG A CA 1
ATOM 2890 C C . ARG A 1 370 ? 13.243 -2.777 -21.747 1.00 86.06 370 ARG A C 1
ATOM 2892 O O . ARG A 1 370 ? 12.777 -3.702 -22.418 1.00 86.06 370 ARG A O 1
ATOM 2899 N N . ARG A 1 371 ? 14.250 -2.022 -22.179 1.00 88.69 371 ARG A N 1
ATOM 2900 C CA . ARG A 1 371 ? 15.043 -2.336 -23.373 1.00 88.69 371 ARG A CA 1
ATOM 2901 C C . ARG A 1 371 ? 16.018 -3.492 -23.112 1.00 88.69 371 ARG A C 1
ATOM 2903 O O . ARG A 1 371 ? 16.495 -3.681 -21.994 1.00 88.69 371 ARG A O 1
ATOM 2910 N N . LYS A 1 372 ? 16.324 -4.260 -24.159 1.00 84.25 372 LYS A N 1
ATOM 2911 C 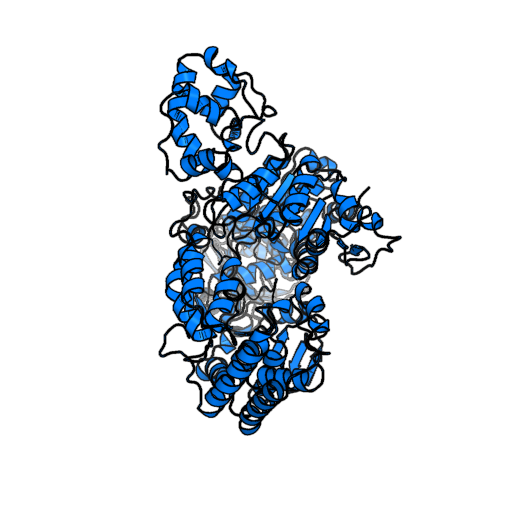CA . LYS A 1 372 ? 17.277 -5.385 -24.133 1.00 84.25 372 LYS A CA 1
ATOM 2912 C C . LYS A 1 372 ? 18.721 -4.949 -24.398 1.00 84.25 372 LYS A C 1
ATOM 2914 O O . LYS A 1 372 ? 19.652 -5.596 -23.934 1.00 84.25 372 LYS A O 1
ATOM 2919 N N . ASN A 1 373 ? 18.915 -3.867 -25.149 1.00 81.94 373 ASN A N 1
ATOM 2920 C CA . ASN A 1 373 ? 20.221 -3.357 -25.568 1.00 81.94 373 ASN A CA 1
ATOM 2921 C C . ASN A 1 373 ? 20.739 -2.262 -24.617 1.00 81.94 373 ASN A C 1
ATOM 2923 O O . ASN A 1 373 ? 20.671 -1.079 -24.926 1.00 81.94 373 ASN A O 1
ATOM 2927 N N . LEU A 1 374 ? 21.252 -2.670 -23.453 1.00 74.31 374 LEU A N 1
ATOM 2928 C CA . LEU A 1 374 ? 21.884 -1.794 -22.445 1.00 74.31 374 LEU A CA 1
ATOM 2929 C C . LEU A 1 374 ? 23.374 -2.126 -22.255 1.00 74.31 374 LEU A C 1
ATOM 2931 O O . LEU A 1 374 ? 23.886 -2.149 -21.139 1.00 74.31 374 LEU A O 1
ATOM 2935 N N . ALA A 1 375 ? 24.085 -2.443 -23.340 1.00 70.31 375 ALA A N 1
ATOM 2936 C CA . ALA A 1 375 ? 25.537 -2.564 -23.256 1.00 70.31 375 ALA A CA 1
ATOM 2937 C C . ALA A 1 375 ? 26.174 -1.169 -23.131 1.00 70.31 375 ALA A C 1
ATOM 2939 O O . ALA A 1 375 ? 25.662 -0.195 -23.681 1.00 70.31 375 ALA A O 1
ATOM 2940 N N . SER A 1 376 ? 27.306 -1.081 -22.429 1.00 63.06 376 SER A N 1
ATOM 2941 C CA . SER A 1 376 ? 28.031 0.185 -22.261 1.00 63.06 376 SER A CA 1
ATOM 2942 C C . SER A 1 376 ? 28.372 0.811 -23.619 1.00 63.06 376 SER A C 1
ATOM 2944 O O . SER A 1 376 ? 28.961 0.146 -24.475 1.00 63.06 376 SER A O 1
ATOM 2946 N N . GLY A 1 377 ? 27.992 2.075 -23.807 1.00 68.19 377 GLY A N 1
ATOM 2947 C CA . GLY A 1 377 ? 28.143 2.824 -25.058 1.00 68.19 377 GLY A CA 1
ATOM 2948 C C . GLY A 1 377 ? 26.966 2.705 -26.037 1.00 68.19 377 GLY A C 1
ATOM 2949 O O . GLY A 1 377 ? 27.000 3.358 -27.078 1.00 68.19 377 GLY A O 1
ATOM 2950 N N . GLN A 1 378 ? 25.946 1.897 -25.724 1.00 74.88 378 GLN A N 1
ATOM 2951 C CA . GLN A 1 378 ? 24.723 1.714 -26.524 1.00 74.88 378 GLN A CA 1
ATOM 2952 C C . GLN A 1 378 ? 23.479 2.312 -25.848 1.00 74.88 378 GLN A C 1
ATOM 2954 O O . GLN A 1 378 ? 22.352 2.082 -26.284 1.00 74.88 378 GLN A O 1
ATOM 2959 N N . GLU A 1 379 ? 23.652 3.089 -24.775 1.00 78.88 379 GLU A N 1
ATOM 2960 C CA . GLU A 1 379 ? 22.556 3.594 -23.940 1.00 78.88 379 GLU A CA 1
ATOM 2961 C C . GLU A 1 379 ? 21.567 4.455 -24.740 1.00 78.88 379 GLU A C 1
ATOM 2963 O O . GLU A 1 379 ? 20.376 4.476 -24.443 1.00 78.88 379 GLU A O 1
ATOM 2968 N N . TYR A 1 380 ? 22.045 5.136 -25.782 1.00 81.75 380 TYR A N 1
ATOM 2969 C CA . TYR A 1 380 ? 21.250 6.039 -26.616 1.00 81.75 380 TYR A CA 1
ATOM 2970 C C . TYR A 1 380 ? 20.954 5.496 -28.019 1.00 81.75 380 TYR A C 1
ATOM 2972 O O . TYR A 1 380 ? 20.414 6.230 -28.850 1.00 81.75 380 TYR A O 1
ATOM 2980 N N . ASP A 1 381 ? 21.265 4.224 -28.276 1.00 83.06 381 ASP A N 1
ATOM 2981 C CA . ASP A 1 381 ? 20.826 3.541 -29.489 1.00 83.06 381 ASP A CA 1
ATOM 2982 C C . ASP A 1 381 ? 19.300 3.351 -29.478 1.00 83.06 381 ASP A C 1
ATOM 2984 O O . ASP A 1 381 ? 18.632 3.459 -28.441 1.00 83.06 381 ASP A O 1
ATOM 2988 N N . ALA A 1 382 ? 18.734 3.046 -30.651 1.00 81.81 382 ALA A N 1
ATOM 2989 C CA . ALA A 1 382 ? 17.316 2.727 -30.769 1.00 81.81 382 ALA A CA 1
ATOM 2990 C C . ALA A 1 382 ? 16.953 1.575 -29.817 1.00 81.81 382 ALA A C 1
ATOM 2992 O O . ALA A 1 382 ? 17.556 0.499 -29.865 1.00 81.81 382 ALA A O 1
ATOM 2993 N N . ALA A 1 383 ? 15.975 1.810 -28.940 1.00 85.06 383 ALA A N 1
ATOM 2994 C CA . ALA A 1 383 ? 15.569 0.833 -27.941 1.00 85.06 383 ALA A CA 1
ATOM 2995 C C . ALA A 1 383 ? 15.050 -0.443 -28.616 1.00 85.06 383 ALA A C 1
ATOM 2997 O O . ALA A 1 383 ? 14.139 -0.387 -29.442 1.00 85.06 383 ALA A O 1
ATOM 2998 N N . GLN A 1 384 ? 15.592 -1.597 -28.229 1.00 89.62 384 GLN A N 1
ATOM 2999 C CA . GLN A 1 384 ? 15.025 -2.905 -28.545 1.00 89.62 384 GLN A CA 1
ATOM 3000 C C . GLN A 1 384 ? 14.146 -3.336 -27.368 1.00 89.62 384 GLN A C 1
ATOM 3002 O O . GLN A 1 384 ? 14.679 -3.849 -26.378 1.00 89.62 384 GLN A O 1
ATOM 3007 N N . PRO A 1 385 ? 12.823 -3.098 -27.410 1.00 91.56 385 PRO A N 1
ATOM 3008 C CA . PRO A 1 385 ? 11.966 -3.360 -26.265 1.00 91.56 385 PRO A CA 1
ATOM 3009 C C . PRO A 1 385 ? 11.872 -4.860 -25.973 1.00 91.56 385 PRO A C 1
ATOM 3011 O O . PRO A 1 385 ? 11.887 -5.706 -26.875 1.00 91.56 385 PRO A O 1
ATOM 3014 N N . ASN A 1 386 ? 11.751 -5.209 -24.694 1.00 92.25 386 ASN A N 1
ATOM 3015 C CA . ASN A 1 386 ? 11.225 -6.514 -24.322 1.00 92.25 386 ASN A CA 1
ATOM 3016 C C . ASN A 1 386 ? 9.713 -6.594 -24.586 1.00 92.25 386 ASN A C 1
ATOM 3018 O O . ASN A 1 386 ? 9.082 -5.616 -24.980 1.00 92.25 386 ASN A O 1
ATOM 3022 N N . ASN A 1 387 ? 9.139 -7.785 -24.411 1.00 92.12 387 ASN A N 1
ATOM 3023 C CA . ASN A 1 387 ? 7.740 -8.027 -24.766 1.00 92.12 387 ASN A CA 1
ATOM 3024 C C . ASN A 1 387 ? 6.782 -7.130 -23.967 1.00 92.12 387 ASN A C 1
ATOM 3026 O O . ASN A 1 387 ? 5.835 -6.608 -24.540 1.00 92.12 387 ASN A O 1
ATOM 3030 N N . LEU A 1 388 ? 7.075 -6.878 -22.685 1.00 93.62 388 LEU A N 1
ATOM 3031 C CA . LEU A 1 388 ? 6.255 -5.997 -21.856 1.00 93.62 388 LEU A CA 1
ATOM 3032 C C . LEU A 1 388 ? 6.336 -4.533 -22.314 1.00 93.62 388 LEU A C 1
ATOM 3034 O O . LEU A 1 388 ? 5.300 -3.909 -22.498 1.00 93.62 388 LEU A O 1
ATOM 3038 N N . LEU A 1 389 ? 7.532 -3.987 -22.565 1.00 94.81 389 LEU A N 1
ATOM 3039 C CA . LEU A 1 389 ? 7.670 -2.610 -23.062 1.00 94.81 389 LEU A CA 1
ATOM 3040 C C . LEU A 1 389 ? 7.028 -2.429 -24.445 1.00 94.81 389 LEU A C 1
ATOM 3042 O O . LEU A 1 389 ? 6.415 -1.395 -24.705 1.00 94.81 389 LEU A O 1
ATOM 3046 N N . ALA A 1 390 ? 7.146 -3.429 -25.323 1.00 94.69 390 ALA A N 1
ATOM 3047 C CA . ALA A 1 390 ? 6.490 -3.417 -26.628 1.00 94.69 390 ALA A CA 1
ATOM 3048 C C . ALA A 1 390 ? 4.962 -3.375 -26.481 1.00 94.69 390 ALA A C 1
ATOM 3050 O O . ALA A 1 390 ? 4.322 -2.517 -27.080 1.00 94.69 390 ALA A O 1
ATOM 3051 N N . PHE A 1 391 ? 4.406 -4.225 -25.616 1.00 95.56 391 PHE A N 1
ATOM 3052 C CA . PHE A 1 391 ? 2.974 -4.268 -25.334 1.00 95.56 391 PHE A CA 1
ATOM 3053 C C . PHE A 1 391 ? 2.449 -2.957 -24.734 1.00 95.56 391 PHE A C 1
ATOM 3055 O O . PHE A 1 391 ? 1.423 -2.442 -25.167 1.00 95.56 391 PHE A O 1
ATOM 3062 N N . VAL A 1 392 ? 3.167 -2.362 -23.772 1.00 96.19 392 VAL A N 1
ATOM 3063 C CA . VAL A 1 392 ? 2.761 -1.074 -23.180 1.00 96.19 392 VAL A CA 1
ATOM 3064 C C . VAL A 1 392 ? 2.744 0.031 -24.241 1.00 96.19 392 VAL A C 1
ATOM 3066 O O . VAL A 1 392 ? 1.819 0.839 -24.265 1.00 96.19 392 VAL A O 1
ATOM 3069 N N . ARG A 1 393 ? 3.719 0.057 -25.159 1.00 95.62 393 ARG A N 1
ATOM 3070 C CA . ARG A 1 393 ? 3.728 1.006 -26.288 1.00 95.62 393 ARG A CA 1
ATOM 3071 C C . ARG A 1 393 ? 2.563 0.785 -27.254 1.00 95.62 393 ARG A C 1
ATOM 3073 O O . ARG A 1 393 ? 2.051 1.759 -27.797 1.00 95.62 393 ARG A O 1
ATOM 3080 N N . GLU A 1 394 ? 2.158 -0.464 -27.456 1.00 95.44 394 GLU A N 1
ATOM 3081 C CA . GLU A 1 394 ? 1.053 -0.845 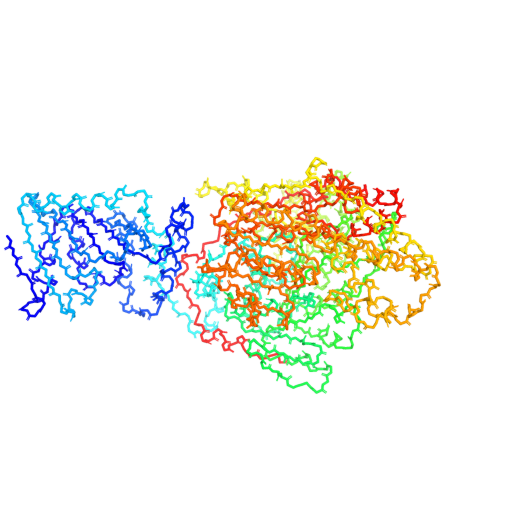-28.339 1.00 95.44 394 GLU A CA 1
ATOM 3082 C C . GLU A 1 394 ? -0.323 -0.483 -27.763 1.00 95.44 394 GLU A C 1
ATOM 3084 O O . GLU A 1 394 ? -1.152 0.066 -28.482 1.00 95.44 394 GLU A O 1
ATOM 3089 N N . ILE A 1 395 ? -0.552 -0.706 -26.464 1.00 96.06 395 ILE A N 1
ATOM 3090 C CA . ILE A 1 395 ? -1.844 -0.423 -25.812 1.00 96.06 395 ILE A CA 1
ATOM 3091 C C . ILE A 1 395 ? -2.025 1.063 -25.442 1.00 96.06 395 ILE A C 1
ATOM 3093 O O . ILE A 1 395 ? -3.146 1.553 -25.291 1.00 96.06 395 ILE A O 1
ATOM 3097 N N . SER A 1 396 ? -0.927 1.812 -25.299 1.00 96.44 396 SER A N 1
ATOM 3098 C CA . SER A 1 396 ? -0.929 3.212 -24.845 1.00 96.44 396 SER A CA 1
ATOM 3099 C C . SER A 1 396 ? -1.795 4.173 -25.692 1.00 96.44 396 SER A C 1
ATOM 3101 O O . SER A 1 396 ? -2.504 4.990 -25.089 1.00 96.44 396 SER A O 1
ATOM 3103 N N . PRO A 1 397 ? -1.840 4.077 -27.041 1.00 96.06 397 PRO A N 1
ATOM 3104 C CA . PRO A 1 397 ? -2.739 4.880 -27.878 1.00 96.06 397 PRO A CA 1
ATOM 3105 C C . PRO A 1 397 ? -4.230 4.557 -27.703 1.00 96.06 397 PRO A C 1
ATOM 3107 O O . PRO A 1 397 ? -5.065 5.429 -27.926 1.00 96.06 397 PRO A O 1
ATOM 3110 N N . HIS A 1 398 ? -4.564 3.333 -27.286 1.00 95.81 398 HIS A N 1
ATOM 3111 C CA . HIS A 1 398 ? -5.938 2.871 -27.041 1.00 95.81 398 HIS A CA 1
ATOM 3112 C C . HIS A 1 398 ? -6.407 3.120 -25.602 1.00 95.81 398 HIS A C 1
ATOM 3114 O O . HIS A 1 398 ? -7.490 2.714 -25.187 1.00 95.81 398 HIS A O 1
ATOM 3120 N N . THR A 1 399 ? -5.593 3.807 -24.810 1.00 96.81 399 THR A N 1
ATOM 3121 C CA . THR A 1 399 ? -5.842 4.010 -23.390 1.00 96.81 399 THR A CA 1
ATOM 3122 C C . THR A 1 399 ? -6.039 5.494 -23.112 1.00 96.81 399 THR A C 1
ATOM 3124 O O . THR A 1 399 ? -5.218 6.307 -23.520 1.00 96.81 399 THR A O 1
ATOM 3127 N N . ARG A 1 400 ? -7.084 5.892 -22.380 1.00 96.38 400 ARG A N 1
ATOM 3128 C CA . ARG A 1 400 ? -7.230 7.295 -21.949 1.00 96.38 400 ARG A CA 1
ATOM 3129 C C . ARG A 1 400 ? -6.206 7.644 -20.864 1.00 96.38 400 ARG A C 1
ATOM 3131 O O . ARG A 1 400 ? -5.383 8.536 -21.069 1.00 96.38 400 ARG A O 1
ATOM 3138 N N . SER A 1 401 ? -6.221 6.922 -19.743 1.00 98.19 401 SER A N 1
ATOM 3139 C CA . SER A 1 401 ? -5.244 7.064 -18.655 1.00 98.19 401 SER A CA 1
ATOM 3140 C C . SER A 1 401 ? -4.294 5.867 -18.567 1.00 98.19 401 SER A C 1
ATOM 3142 O O . SER A 1 401 ? -4.743 4.740 -18.426 1.00 98.19 401 SER A O 1
ATOM 3144 N N . LEU A 1 402 ? -2.982 6.092 -18.587 1.00 98.38 402 LEU A N 1
ATOM 3145 C CA . LEU A 1 402 ? -1.971 5.044 -18.423 1.00 98.38 402 LEU A CA 1
ATOM 3146 C C . LEU A 1 402 ? -1.121 5.343 -17.187 1.00 98.38 402 LEU A C 1
ATOM 3148 O O . LEU A 1 402 ? -0.429 6.363 -17.134 1.00 98.38 402 LEU A O 1
ATOM 3152 N N . LEU A 1 403 ? -1.183 4.455 -16.196 1.00 98.50 403 LEU A N 1
ATOM 3153 C CA . LEU A 1 403 ? -0.463 4.585 -14.932 1.00 98.50 403 LEU A CA 1
ATOM 3154 C C . LEU A 1 403 ? 0.553 3.449 -14.803 1.00 98.50 403 LEU A C 1
ATOM 3156 O O . LEU A 1 403 ? 0.195 2.275 -14.794 1.00 98.50 403 LEU A O 1
ATOM 3160 N N . LEU A 1 404 ? 1.829 3.797 -14.692 1.00 97.88 404 LEU A N 1
ATOM 3161 C CA . LEU A 1 404 ? 2.921 2.848 -14.490 1.00 97.88 404 LEU A CA 1
ATOM 3162 C C . LEU A 1 404 ? 3.367 2.939 -13.032 1.00 97.88 404 LEU A C 1
ATOM 3164 O O . LEU A 1 404 ? 3.710 4.024 -12.576 1.00 97.88 404 LEU A O 1
ATOM 3168 N N . ALA A 1 405 ? 3.382 1.839 -12.287 1.00 94.69 405 ALA A N 1
ATOM 3169 C CA . ALA A 1 405 ? 3.900 1.813 -10.922 1.00 94.69 405 ALA A CA 1
ATOM 3170 C C . ALA A 1 405 ? 5.212 1.047 -10.844 1.00 94.69 405 ALA A C 1
ATOM 3172 O O . ALA A 1 405 ? 5.361 -0.037 -11.397 1.00 94.69 405 ALA A O 1
ATOM 3173 N N . THR A 1 406 ? 6.178 1.615 -10.134 1.00 88.38 406 THR A N 1
ATOM 3174 C CA . THR A 1 406 ? 7.450 0.958 -9.831 1.00 88.38 406 THR A CA 1
ATOM 3175 C C . THR A 1 406 ? 8.056 1.589 -8.583 1.00 88.38 406 THR A C 1
ATOM 3177 O O . THR A 1 406 ? 7.726 2.716 -8.238 1.00 88.38 406 THR A O 1
ATOM 3180 N N . ALA A 1 407 ? 8.914 0.882 -7.855 1.00 79.19 407 ALA A N 1
ATOM 3181 C CA . ALA A 1 407 ? 9.775 1.529 -6.862 1.00 79.19 407 ALA A CA 1
ATOM 3182 C C . ALA A 1 407 ? 11.083 2.052 -7.477 1.00 79.19 407 ALA A C 1
ATOM 3184 O O . ALA A 1 407 ? 11.689 2.959 -6.926 1.00 79.19 407 ALA A O 1
ATOM 3185 N N . THR A 1 408 ? 11.506 1.497 -8.617 1.00 74.25 408 THR A N 1
ATOM 3186 C CA . THR A 1 408 ? 12.800 1.761 -9.260 1.00 74.25 408 THR A CA 1
ATOM 3187 C C . THR A 1 408 ? 12.580 2.211 -10.708 1.00 74.25 408 THR A C 1
ATOM 3189 O O . THR A 1 408 ? 12.656 1.408 -11.638 1.00 74.25 408 THR A O 1
ATOM 3192 N N . PRO A 1 409 ? 12.260 3.496 -10.957 1.00 72.19 409 PRO A N 1
ATOM 3193 C CA . PRO A 1 409 ? 12.126 4.004 -12.327 1.00 72.19 409 PRO A CA 1
ATOM 3194 C C . PRO A 1 409 ? 13.468 4.008 -13.080 1.00 72.19 409 PRO A C 1
ATOM 3196 O O . PRO A 1 409 ? 13.485 4.040 -14.305 1.00 72.19 409 PRO A O 1
ATOM 3199 N N . VAL A 1 410 ? 14.587 3.967 -12.349 1.00 77.00 410 VAL A N 1
ATOM 3200 C CA . VAL A 1 410 ? 15.948 3.796 -12.865 1.00 77.00 410 VAL A CA 1
ATOM 3201 C C . VAL A 1 410 ? 16.583 2.613 -12.142 1.00 77.00 410 VAL A C 1
ATOM 3203 O O . VAL A 1 410 ? 16.505 2.544 -10.916 1.00 77.00 410 VAL A O 1
ATOM 3206 N N . GLN A 1 411 ? 17.215 1.705 -12.886 1.00 70.69 411 GLN A N 1
ATOM 3207 C CA . GLN A 1 411 ? 17.953 0.570 -12.330 1.00 70.69 411 GLN A CA 1
ATOM 3208 C C . GLN A 1 411 ? 19.461 0.812 -12.422 1.00 70.69 411 GLN A C 1
ATOM 3210 O O . GLN A 1 411 ? 20.157 0.859 -11.411 1.00 70.69 411 GLN A O 1
ATOM 3215 N N . LEU A 1 412 ? 19.958 1.005 -13.641 1.00 71.56 412 LEU A N 1
ATOM 3216 C CA . LEU A 1 412 ? 21.364 1.298 -13.925 1.00 71.56 412 LEU A CA 1
ATOM 3217 C C . LEU A 1 412 ? 21.523 2.621 -14.659 1.00 71.56 412 LEU A C 1
ATOM 3219 O O . LEU A 1 412 ? 22.451 3.376 -14.379 1.00 71.56 412 LEU A O 1
ATOM 3223 N N . HIS A 1 413 ? 20.627 2.902 -15.604 1.00 78.56 413 HIS A N 1
ATOM 3224 C CA . HIS A 1 413 ? 20.816 3.981 -16.559 1.00 78.56 413 HIS A CA 1
ATOM 3225 C C . HIS A 1 413 ? 19.584 4.895 -16.596 1.00 78.56 413 HIS A C 1
ATOM 3227 O O . HIS A 1 413 ? 18.465 4.403 -16.730 1.00 78.56 413 HIS A O 1
ATOM 3233 N N . PRO A 1 414 ? 19.749 6.232 -16.572 1.00 82.56 414 PRO A N 1
ATOM 3234 C CA . PRO A 1 414 ? 18.623 7.180 -16.583 1.00 82.56 414 PRO A CA 1
ATOM 3235 C C . PRO A 1 414 ? 17.687 7.035 -17.793 1.00 82.56 414 PRO A C 1
ATOM 3237 O O . PRO A 1 414 ? 16.523 7.427 -17.736 1.00 82.56 414 PRO A O 1
ATOM 3240 N N . ILE A 1 415 ? 18.190 6.440 -18.880 1.00 87.25 415 ILE A N 1
ATOM 3241 C CA . ILE A 1 415 ? 17.416 6.093 -20.072 1.00 87.25 415 ILE A CA 1
ATOM 3242 C C . ILE A 1 415 ? 16.220 5.181 -19.771 1.00 87.25 415 ILE A C 1
ATOM 3244 O O . ILE A 1 415 ? 15.211 5.265 -20.459 1.00 87.25 415 ILE A O 1
ATOM 3248 N N . GLU A 1 416 ? 16.295 4.356 -18.728 1.00 86.81 416 GLU A N 1
ATOM 3249 C CA . GLU A 1 416 ? 15.220 3.434 -18.351 1.00 86.81 416 GLU A CA 1
ATOM 3250 C C . GLU A 1 416 ? 13.964 4.200 -17.907 1.00 86.81 416 GLU A C 1
ATOM 3252 O O . GLU A 1 416 ? 12.858 3.875 -18.332 1.00 86.81 416 GLU A O 1
ATOM 3257 N N . ALA A 1 417 ? 14.125 5.296 -17.159 1.00 88.31 417 ALA A N 1
ATOM 3258 C CA . ALA A 1 417 ? 13.005 6.171 -16.811 1.00 88.31 417 ALA A CA 1
ATOM 3259 C C . ALA A 1 417 ? 12.443 6.892 -18.046 1.00 88.31 417 ALA A C 1
ATOM 3261 O O . ALA A 1 417 ? 11.231 7.083 -18.162 1.00 88.31 417 ALA A O 1
ATOM 3262 N N . TRP A 1 418 ? 13.312 7.268 -18.991 1.00 92.00 418 TRP A N 1
ATOM 3263 C CA . TRP A 1 418 ? 12.876 7.852 -20.257 1.00 92.00 418 TRP A CA 1
ATOM 3264 C C . TRP A 1 418 ? 12.086 6.847 -21.109 1.00 92.00 418 TRP A C 1
ATOM 3266 O O . TRP A 1 418 ? 11.099 7.239 -21.719 1.00 92.00 418 TRP A O 1
ATOM 3276 N N . ASP A 1 419 ? 12.441 5.558 -21.109 1.00 93.19 419 ASP A N 1
ATOM 3277 C CA . ASP A 1 419 ? 11.691 4.518 -21.831 1.00 93.19 419 ASP A CA 1
ATOM 3278 C C . ASP A 1 419 ? 10.250 4.382 -21.335 1.00 93.19 419 ASP A C 1
ATOM 3280 O O . ASP A 1 419 ? 9.333 4.207 -22.144 1.00 93.19 419 ASP A O 1
ATOM 3284 N N . LEU A 1 420 ? 10.043 4.495 -20.019 1.00 93.94 420 LEU A N 1
ATOM 3285 C CA . LEU A 1 420 ? 8.708 4.507 -19.421 1.00 93.94 420 LEU A CA 1
ATOM 3286 C C . LEU A 1 420 ? 7.921 5.753 -19.852 1.00 93.94 420 LEU A C 1
ATOM 3288 O O . LEU A 1 420 ? 6.748 5.645 -20.208 1.00 93.94 420 LEU A O 1
ATOM 3292 N N . LEU A 1 421 ? 8.564 6.925 -19.887 1.00 94.25 421 LEU A N 1
ATOM 3293 C CA . LEU A 1 421 ? 7.946 8.158 -20.389 1.00 94.25 421 LEU A CA 1
ATOM 3294 C C . LEU A 1 421 ? 7.619 8.087 -21.883 1.00 94.25 421 LEU A C 1
ATOM 3296 O O . LEU A 1 421 ? 6.573 8.575 -22.302 1.00 94.25 421 LEU A O 1
ATOM 3300 N N . ASP A 1 422 ? 8.482 7.473 -22.688 1.00 95.06 422 ASP A N 1
ATOM 3301 C CA . ASP A 1 422 ? 8.241 7.262 -24.114 1.00 95.06 422 ASP A CA 1
ATOM 3302 C C . ASP A 1 422 ? 7.035 6.343 -24.335 1.00 95.06 422 ASP A C 1
ATOM 3304 O O . ASP A 1 422 ? 6.173 6.650 -25.156 1.00 95.06 422 ASP A O 1
ATOM 3308 N N . ALA A 1 423 ? 6.897 5.285 -23.529 1.00 95.56 423 ALA A N 1
ATOM 3309 C CA . ALA A 1 423 ? 5.709 4.436 -23.541 1.00 95.56 423 ALA A CA 1
ATOM 3310 C C . ALA A 1 423 ? 4.431 5.202 -23.132 1.00 95.56 423 ALA A C 1
ATOM 3312 O O . ALA A 1 423 ? 3.386 5.048 -23.770 1.00 95.56 423 ALA A O 1
ATOM 3313 N N . LEU A 1 424 ? 4.513 6.088 -22.129 1.00 95.81 424 LEU A N 1
ATOM 3314 C CA . LEU A 1 424 ? 3.414 6.996 -21.765 1.00 95.81 424 LEU A CA 1
ATOM 3315 C C . LEU A 1 424 ? 3.060 7.989 -22.886 1.00 95.81 424 LEU A C 1
ATOM 3317 O O . LEU A 1 424 ? 1.894 8.359 -23.014 1.00 95.81 424 LEU A O 1
ATOM 3321 N N . ALA A 1 425 ? 4.047 8.418 -23.678 1.00 95.75 425 ALA A N 1
ATOM 3322 C CA . ALA A 1 425 ? 3.900 9.393 -24.760 1.00 95.75 425 ALA A CA 1
ATOM 3323 C C . ALA A 1 425 ? 3.355 8.798 -26.072 1.00 95.75 425 ALA A C 1
ATOM 3325 O O . ALA A 1 425 ? 3.049 9.544 -27.009 1.00 95.75 425 ALA A O 1
ATOM 3326 N N . CYS A 1 426 ? 3.250 7.472 -26.187 1.00 94.44 426 CYS A N 1
ATOM 3327 C CA . CYS A 1 426 ? 2.631 6.824 -27.342 1.00 94.44 426 CYS A CA 1
ATOM 3328 C C . CYS A 1 426 ? 1.141 7.202 -27.426 1.00 94.44 426 CYS A C 1
ATOM 3330 O O . CYS A 1 426 ? 0.355 6.887 -26.540 1.00 94.44 426 CYS A O 1
ATOM 3332 N N . GLY A 1 427 ? 0.749 7.901 -28.495 1.00 89.88 427 GLY A N 1
ATOM 3333 C CA . GLY A 1 427 ? -0.626 8.384 -28.678 1.00 89.88 427 GLY A CA 1
ATOM 3334 C C . GLY A 1 427 ? -0.986 9.648 -27.883 1.00 89.88 427 GLY A C 1
ATOM 3335 O O . GLY A 1 427 ? -2.137 10.069 -27.931 1.00 89.88 427 GLY A O 1
ATOM 3336 N N . SER A 1 428 ? -0.031 10.280 -27.184 1.00 93.19 428 SER A N 1
ATOM 3337 C CA . SER A 1 428 ? -0.260 11.537 -26.459 1.00 93.19 428 SER A CA 1
ATOM 3338 C C . SER A 1 428 ? 0.940 12.482 -26.533 1.00 93.19 428 SER A C 1
ATOM 3340 O O . SER A 1 428 ? 2.013 12.216 -25.989 1.00 93.19 428 SER A O 1
ATOM 3342 N N . ASP A 1 429 ? 0.732 13.649 -27.143 1.00 93.62 429 ASP A N 1
ATOM 3343 C CA . ASP A 1 429 ? 1.756 14.694 -27.237 1.00 93.62 429 ASP A CA 1
ATOM 3344 C C . ASP A 1 429 ? 1.963 15.449 -25.916 1.00 93.62 429 ASP A C 1
ATOM 3346 O O . ASP A 1 429 ? 2.928 16.193 -25.781 1.00 93.62 429 ASP A O 1
ATOM 3350 N N . ALA A 1 430 ? 1.098 15.259 -24.915 1.00 92.88 430 ALA A N 1
ATOM 3351 C CA . ALA A 1 430 ? 1.184 15.974 -23.641 1.00 92.88 430 ALA A CA 1
ATOM 3352 C C . ALA A 1 430 ? 2.377 15.552 -22.769 1.00 92.88 430 ALA A C 1
ATOM 3354 O O . ALA A 1 430 ? 2.780 16.328 -21.900 1.00 92.88 430 ALA A O 1
ATOM 3355 N N . VAL A 1 431 ? 2.934 14.357 -23.017 1.00 95.19 431 VAL A N 1
ATOM 3356 C CA . VAL A 1 431 ? 4.012 13.766 -22.211 1.00 95.19 431 VAL A CA 1
ATOM 3357 C C . VAL A 1 431 ? 5.383 14.243 -22.682 1.00 95.19 431 VAL A C 1
ATOM 3359 O O . VAL A 1 431 ? 5.997 15.063 -22.016 1.00 95.19 431 VAL A O 1
ATOM 3362 N N . LEU A 1 432 ? 5.865 13.783 -23.844 1.00 96.06 432 LEU A N 1
ATOM 3363 C CA . LEU A 1 432 ? 7.178 14.165 -24.398 1.00 96.06 432 LEU A CA 1
ATOM 3364 C C . LEU A 1 432 ? 7.086 15.148 -25.577 1.00 96.06 432 LEU A C 1
ATOM 3366 O O . LEU A 1 432 ? 8.100 15.433 -26.213 1.00 96.06 432 LEU A O 1
ATOM 3370 N N . GLY A 1 433 ? 5.897 15.672 -25.880 1.00 94.06 433 GLY A N 1
ATOM 3371 C CA . GLY A 1 433 ? 5.674 16.530 -27.042 1.00 94.06 433 GLY A CA 1
ATOM 3372 C C . GLY A 1 433 ? 5.379 15.750 -28.326 1.00 94.06 433 GLY A C 1
ATOM 3373 O O . GLY A 1 433 ? 5.485 14.524 -28.383 1.00 94.06 433 GLY A O 1
ATOM 3374 N N . ALA A 1 434 ? 5.043 16.479 -29.383 1.00 93.06 434 ALA A N 1
ATOM 3375 C CA . ALA A 1 434 ? 4.859 15.971 -30.736 1.00 93.06 434 ALA A CA 1
ATOM 3376 C C . ALA A 1 434 ? 6.191 15.612 -31.419 1.00 93.06 434 ALA A C 1
ATOM 3378 O O . ALA A 1 434 ? 7.287 15.786 -30.872 1.00 93.06 434 ALA A O 1
ATOM 3379 N N . TYR A 1 435 ? 6.103 15.128 -32.660 1.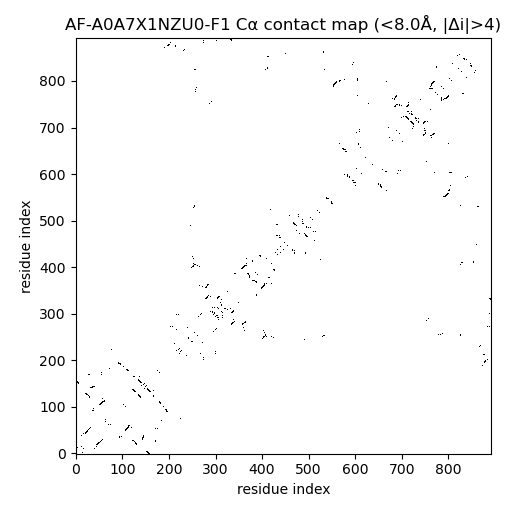00 86.88 435 TYR A N 1
ATOM 3380 C CA . TYR A 1 435 ? 7.269 14.832 -33.491 1.00 86.88 435 TYR A CA 1
ATOM 3381 C C . TYR A 1 435 ? 8.265 16.007 -33.530 1.00 86.88 435 TYR A C 1
ATOM 3383 O O . TYR A 1 435 ? 7.892 17.168 -33.698 1.00 86.88 435 TYR A O 1
ATOM 3391 N N . GLY A 1 436 ? 9.554 15.696 -33.363 1.00 87.12 436 GLY A N 1
ATOM 3392 C CA . GLY A 1 436 ? 10.636 16.685 -33.351 1.00 87.12 436 GLY A CA 1
ATOM 3393 C C . GLY A 1 436 ? 10.871 17.399 -32.014 1.00 87.12 436 GLY A C 1
ATOM 3394 O O . GLY A 1 436 ? 11.823 18.174 -31.934 1.00 87.12 436 GLY A O 1
ATOM 3395 N N . ALA A 1 437 ? 10.073 17.132 -30.971 1.00 93.69 437 ALA A N 1
ATOM 3396 C CA . ALA A 1 437 ? 10.315 17.646 -29.622 1.00 93.69 437 ALA A CA 1
ATOM 3397 C C . ALA A 1 437 ? 11.735 17.300 -29.124 1.00 93.69 437 ALA A C 1
ATOM 3399 O O . ALA A 1 437 ? 12.143 16.137 -29.228 1.00 93.69 437 ALA A O 1
ATOM 3400 N N . PRO A 1 438 ? 12.481 18.252 -28.530 1.00 94.12 438 PRO A N 1
ATOM 3401 C CA . PRO A 1 438 ? 13.787 17.964 -27.935 1.00 94.12 438 PRO A CA 1
ATOM 3402 C C . PRO A 1 438 ? 13.732 16.877 -26.848 1.00 94.12 438 PRO A C 1
ATOM 3404 O O . PRO A 1 438 ? 14.653 16.072 -26.741 1.00 94.12 438 PRO A O 1
ATOM 3407 N N . TRP A 1 439 ? 12.618 16.773 -26.114 1.00 94.81 439 TRP A N 1
ATOM 3408 C CA . TRP A 1 439 ? 12.396 15.747 -25.084 1.00 94.81 439 TRP A CA 1
ATOM 3409 C C . TRP A 1 439 ? 12.344 14.316 -25.621 1.00 94.81 439 TRP A C 1
ATOM 3411 O O . TRP A 1 439 ? 12.639 13.376 -24.884 1.00 94.81 439 TRP A O 1
ATOM 3421 N N . ARG A 1 440 ? 12.028 14.135 -26.912 1.00 93.25 440 ARG A N 1
ATOM 3422 C CA . ARG A 1 440 ? 12.074 12.827 -27.581 1.00 93.25 440 ARG A CA 1
ATOM 3423 C C . ARG A 1 440 ? 13.496 12.395 -27.963 1.00 93.25 440 ARG A C 1
ATOM 3425 O O . ARG A 1 440 ? 13.680 11.312 -28.508 1.00 93.25 440 ARG A O 1
ATOM 3432 N N . ARG A 1 441 ? 14.511 13.227 -27.696 1.00 93.25 441 ARG A N 1
ATOM 3433 C CA . ARG A 1 441 ? 15.933 12.904 -27.881 1.00 93.25 441 ARG A CA 1
ATOM 3434 C C . ARG A 1 441 ? 16.545 12.621 -26.508 1.00 93.25 441 ARG A C 1
ATOM 3436 O O . ARG A 1 441 ? 16.999 13.561 -25.853 1.00 93.25 441 ARG A O 1
ATOM 3443 N N . PRO A 1 442 ? 16.582 11.354 -26.062 1.00 90.62 442 PRO A N 1
ATOM 3444 C CA . PRO A 1 442 ? 16.877 11.021 -24.671 1.00 90.62 442 PRO A CA 1
ATOM 3445 C C . PRO A 1 442 ? 18.212 11.577 -24.186 1.00 90.62 442 PRO A C 1
ATOM 3447 O O . PRO A 1 442 ? 18.273 12.120 -23.093 1.00 90.62 442 PRO A O 1
ATOM 3450 N N . ARG A 1 443 ? 19.261 11.523 -25.016 1.00 90.31 443 ARG A N 1
ATOM 3451 C CA . ARG A 1 443 ? 20.578 12.066 -24.664 1.00 90.31 443 ARG A CA 1
ATOM 3452 C C . ARG A 1 443 ? 20.517 13.551 -24.309 1.00 90.31 443 ARG A C 1
ATOM 3454 O O . ARG A 1 443 ? 20.925 13.933 -23.225 1.00 90.31 443 ARG A O 1
ATOM 3461 N N . GLN A 1 444 ? 19.943 14.366 -25.197 1.00 91.19 444 GLN A N 1
ATOM 3462 C CA . GLN A 1 444 ? 19.835 15.815 -24.992 1.00 91.19 444 GLN A CA 1
ATOM 3463 C C . GLN A 1 444 ? 18.948 16.143 -23.785 1.00 91.19 444 GLN A C 1
ATOM 3465 O O . GLN A 1 444 ? 19.269 17.034 -23.006 1.00 91.19 444 GLN A O 1
ATOM 3470 N N . ALA A 1 445 ? 17.828 15.430 -23.636 1.00 91.00 445 ALA A N 1
ATOM 3471 C CA . ALA A 1 445 ? 16.876 15.659 -22.556 1.00 91.00 445 ALA A CA 1
ATOM 3472 C C . ALA A 1 445 ? 17.460 15.300 -21.183 1.00 91.00 445 ALA A C 1
ATOM 3474 O O . ALA A 1 445 ? 17.333 16.077 -20.238 1.00 91.00 445 ALA A O 1
ATOM 3475 N N . LEU A 1 446 ? 18.115 14.142 -21.082 1.00 88.56 446 LEU A N 1
ATOM 3476 C CA . LEU A 1 446 ? 18.705 13.661 -19.839 1.00 88.56 446 LEU A CA 1
ATOM 3477 C C . LEU A 1 446 ? 19.929 14.498 -19.458 1.00 88.56 446 LEU A C 1
ATOM 3479 O O . LEU A 1 446 ? 19.950 15.011 -18.346 1.00 88.56 446 LEU A O 1
ATOM 3483 N N . GLU A 1 447 ? 20.875 14.748 -20.371 1.00 87.19 447 GLU A N 1
ATOM 3484 C CA . GLU A 1 447 ? 22.044 15.610 -20.103 1.00 87.19 447 GLU A CA 1
ATOM 3485 C C . GLU A 1 447 ? 21.616 17.000 -19.569 1.00 87.19 447 GLU A C 1
ATOM 3487 O O . GLU A 1 447 ? 22.225 17.535 -18.639 1.00 87.19 447 GLU A O 1
ATOM 3492 N N . LEU A 1 448 ? 20.520 17.569 -20.095 1.00 87.94 448 LEU A N 1
ATOM 3493 C CA . LEU A 1 448 ? 19.972 18.852 -19.642 1.00 87.94 448 LEU A CA 1
ATOM 3494 C C . LEU A 1 448 ? 19.324 18.773 -18.248 1.00 87.94 448 LEU A C 1
ATOM 3496 O O . LEU A 1 448 ? 19.595 19.618 -17.396 1.00 87.94 448 LEU A O 1
ATOM 3500 N N . VAL A 1 449 ? 18.462 17.781 -17.998 1.00 84.88 449 VAL A N 1
ATOM 3501 C CA . VAL A 1 449 ? 17.731 17.649 -16.719 1.00 84.88 449 VAL A CA 1
ATOM 3502 C C . VAL A 1 449 ? 18.656 17.233 -15.576 1.00 84.88 449 VAL A C 1
ATOM 3504 O O . VAL A 1 449 ? 18.487 17.693 -14.445 1.00 84.88 449 VAL A O 1
ATOM 3507 N N . MET A 1 450 ? 19.658 16.406 -15.870 1.00 81.44 450 MET A N 1
ATOM 3508 C CA . MET A 1 450 ? 20.688 16.006 -14.910 1.00 81.44 450 MET A CA 1
ATOM 3509 C C . MET A 1 450 ? 21.693 17.140 -14.634 1.00 81.44 450 MET A C 1
ATOM 3511 O O . MET A 1 450 ? 22.443 17.082 -13.662 1.00 81.44 450 MET A O 1
ATOM 3515 N N . GLY A 1 451 ? 21.678 18.210 -15.440 1.00 82.81 451 GLY A N 1
ATOM 3516 C CA . GLY A 1 451 ? 22.584 19.351 -15.301 1.00 82.81 451 GLY A CA 1
ATOM 3517 C C . GLY A 1 451 ? 24.010 19.066 -15.773 1.00 82.81 451 GLY A C 1
ATOM 3518 O O . GLY A 1 451 ? 24.931 19.776 -15.375 1.00 82.81 451 GLY A O 1
ATOM 3519 N N . GLU A 1 452 ? 24.196 18.043 -16.609 1.00 83.94 452 GLU A N 1
ATOM 3520 C CA . GLU A 1 452 ? 25.477 17.716 -17.249 1.00 83.94 452 GLU A CA 1
ATOM 3521 C C . GLU A 1 452 ? 25.834 18.739 -18.336 1.00 83.94 452 GLU A C 1
ATOM 3523 O O . GLU A 1 452 ? 27.009 18.995 -18.602 1.00 83.94 452 GLU A O 1
ATOM 3528 N N . VAL A 1 453 ? 24.815 19.365 -18.932 1.00 88.00 453 VAL A N 1
ATOM 3529 C CA . VAL A 1 453 ? 24.943 20.457 -19.902 1.00 88.00 453 VAL A CA 1
ATOM 3530 C C . VAL A 1 453 ? 24.235 21.703 -19.353 1.00 88.00 453 VAL A C 1
ATOM 3532 O O . VAL A 1 453 ? 23.130 21.592 -18.812 1.00 88.00 453 VAL A O 1
ATOM 3535 N N . PRO A 1 454 ? 24.831 22.909 -19.468 1.00 88.75 454 PRO A N 1
ATOM 3536 C CA . PRO A 1 454 ? 24.184 24.134 -19.011 1.00 88.75 454 PRO A CA 1
ATOM 3537 C C . PRO A 1 454 ? 22.891 24.420 -19.796 1.00 88.75 454 PRO A C 1
ATOM 3539 O O . PRO A 1 454 ? 22.832 24.153 -21.001 1.00 88.75 454 PRO A O 1
ATOM 3542 N N . PRO A 1 455 ? 21.869 25.022 -19.156 1.00 89.50 455 PRO A N 1
ATOM 3543 C CA . PRO A 1 455 ? 20.661 25.440 -19.854 1.00 89.50 455 PRO A CA 1
ATOM 3544 C C . PRO A 1 455 ? 20.972 26.368 -21.038 1.00 89.50 455 PRO A C 1
ATOM 3546 O O . PRO A 1 455 ? 21.835 27.243 -20.910 1.00 89.50 455 PRO A O 1
ATOM 3549 N N . PRO A 1 456 ? 20.266 26.232 -22.176 1.00 92.69 456 PRO A N 1
ATOM 3550 C CA . PRO A 1 456 ? 20.420 27.149 -23.297 1.00 92.69 456 PRO A CA 1
ATOM 3551 C C . PRO A 1 456 ? 20.154 28.594 -22.866 1.00 92.69 456 PRO A C 1
ATOM 3553 O O . PRO A 1 456 ? 19.212 28.864 -22.120 1.00 92.69 456 PRO A O 1
ATOM 3556 N N . VAL A 1 457 ? 20.973 29.523 -23.362 1.00 89.00 457 VAL A N 1
ATOM 3557 C CA . VAL A 1 457 ? 20.858 30.963 -23.061 1.00 89.00 457 VAL A CA 1
ATOM 3558 C C . VAL A 1 457 ? 19.937 31.672 -24.060 1.00 89.00 457 VAL A C 1
ATOM 3560 O O . VAL A 1 457 ? 19.294 32.661 -23.723 1.00 89.00 457 VAL A O 1
ATOM 3563 N N . GLU A 1 458 ? 19.847 31.160 -25.288 1.00 91.56 458 GLU A N 1
ATOM 3564 C CA . GLU A 1 458 ? 19.024 31.740 -26.349 1.00 91.56 458 GLU A CA 1
ATOM 3565 C C . GLU A 1 458 ? 17.531 31.461 -26.125 1.00 91.56 458 GLU A C 1
ATOM 3567 O O . GLU A 1 458 ? 17.105 30.304 -26.087 1.00 91.56 458 GLU A O 1
ATOM 3572 N N . GLU A 1 459 ? 16.718 32.522 -26.055 1.00 89.94 459 GLU A N 1
ATOM 3573 C CA . GLU A 1 459 ? 15.266 32.439 -25.820 1.00 89.94 459 GLU A CA 1
ATOM 3574 C C . GLU A 1 459 ? 14.539 31.566 -26.853 1.00 89.94 459 GLU A C 1
ATOM 3576 O O . GLU A 1 459 ? 13.584 30.871 -26.515 1.00 89.94 459 GLU A O 1
ATOM 3581 N N . LEU A 1 460 ? 15.004 31.561 -28.108 1.00 90.31 460 LEU A N 1
ATOM 3582 C CA . LEU A 1 460 ? 14.427 30.725 -29.163 1.00 90.31 460 LEU A CA 1
ATOM 3583 C C . LEU A 1 460 ? 14.665 29.231 -28.899 1.00 90.31 460 LEU A C 1
ATOM 3585 O O . LEU A 1 460 ? 13.773 28.416 -29.114 1.00 90.31 460 LEU A O 1
ATOM 3589 N N . VAL A 1 461 ? 15.846 28.863 -28.399 1.00 92.88 461 VAL A N 1
ATOM 3590 C CA . VAL A 1 461 ? 16.152 27.471 -28.044 1.00 92.88 461 VAL A CA 1
ATOM 3591 C C . VAL A 1 461 ? 15.357 27.069 -26.804 1.00 92.88 461 VAL A C 1
ATOM 3593 O O . VAL A 1 461 ? 14.764 25.995 -26.776 1.00 92.88 461 VAL A O 1
ATOM 3596 N N . GLN A 1 462 ? 15.276 27.946 -25.802 1.00 94.25 462 GLN A N 1
ATOM 3597 C CA . GLN A 1 462 ? 14.435 27.742 -24.618 1.00 94.25 462 GLN A CA 1
ATOM 3598 C C . GLN A 1 462 ? 12.959 27.553 -24.989 1.00 94.25 462 GLN A C 1
ATOM 3600 O O . GLN A 1 462 ? 12.280 26.691 -24.431 1.00 94.25 462 GLN A O 1
ATOM 3605 N N . TRP A 1 463 ? 12.470 28.318 -25.968 1.00 94.06 463 TRP A N 1
ATOM 3606 C CA . TRP A 1 463 ? 11.125 28.178 -26.511 1.00 94.06 463 TRP A CA 1
ATOM 3607 C C . TRP A 1 463 ? 10.887 26.795 -27.120 1.00 94.06 463 TRP A C 1
ATOM 3609 O O . TRP A 1 463 ? 9.850 26.203 -26.842 1.00 94.06 463 TRP A O 1
ATOM 3619 N N . GLU A 1 464 ? 11.834 26.232 -27.876 1.00 94.06 464 GLU A N 1
ATOM 3620 C CA . GLU A 1 464 ? 11.689 24.879 -28.440 1.00 94.06 464 GLU A CA 1
ATOM 3621 C C . GLU A 1 464 ? 11.529 23.793 -27.363 1.00 94.06 464 GLU A C 1
ATOM 3623 O O . GLU A 1 464 ? 10.751 22.856 -27.546 1.00 94.06 464 GLU A O 1
ATOM 3628 N N . TRP A 1 465 ? 12.212 23.936 -26.224 1.00 94.81 465 TRP A N 1
ATOM 3629 C CA . TRP A 1 465 ? 12.059 23.040 -25.072 1.00 94.81 465 TRP A CA 1
ATOM 3630 C C . TRP A 1 465 ? 10.739 23.264 -24.326 1.00 94.81 465 TRP A C 1
ATOM 3632 O O . TRP A 1 465 ? 10.083 22.302 -23.931 1.00 94.81 465 TRP A O 1
ATOM 3642 N N . LEU A 1 466 ? 10.333 24.521 -24.138 1.00 94.38 466 LEU A N 1
ATOM 3643 C CA . LEU A 1 466 ? 9.118 24.880 -23.405 1.00 94.38 466 LEU A CA 1
ATOM 3644 C C . LEU A 1 466 ? 7.837 24.588 -24.197 1.00 94.38 466 LEU A C 1
ATOM 3646 O O . LEU A 1 466 ? 6.822 24.269 -23.601 1.00 94.38 466 LEU A O 1
ATOM 3650 N N . ARG A 1 467 ? 7.842 24.741 -25.524 1.00 93.69 467 ARG A N 1
ATOM 3651 C CA . ARG A 1 467 ? 6.631 24.704 -26.365 1.00 93.69 467 ARG A CA 1
ATOM 3652 C C . ARG A 1 467 ? 6.091 23.318 -26.665 1.00 93.69 467 ARG A C 1
ATOM 3654 O O . ARG A 1 467 ? 4.958 23.206 -27.126 1.00 93.69 467 ARG A O 1
ATOM 3661 N N . ASN A 1 468 ? 6.919 22.293 -26.511 1.00 94.00 468 ASN A N 1
ATOM 3662 C CA . ASN A 1 468 ? 6.656 20.977 -27.066 1.00 94.00 468 ASN A CA 1
ATOM 3663 C C . ASN A 1 468 ? 7.140 19.884 -26.103 1.00 94.00 468 ASN A C 1
ATOM 3665 O O . ASN A 1 468 ? 8.209 19.338 -26.360 1.00 94.00 468 ASN A O 1
ATOM 3669 N N . PRO A 1 469 ? 6.404 19.583 -25.015 1.00 94.75 469 PRO A N 1
ATOM 3670 C CA . PRO A 1 469 ? 5.043 20.048 -24.724 1.00 94.75 469 PRO A CA 1
ATOM 3671 C C . PRO A 1 469 ? 4.984 21.308 -23.850 1.00 94.75 469 PRO A C 1
ATOM 3673 O O . PRO A 1 469 ? 5.830 21.516 -22.983 1.00 94.75 469 PRO A O 1
ATOM 3676 N N . PHE A 1 470 ? 3.943 22.121 -24.055 1.00 94.19 470 PHE A N 1
ATOM 3677 C CA . PHE A 1 470 ? 3.703 23.353 -23.304 1.00 94.19 470 PHE A CA 1
ATOM 3678 C C . PHE A 1 470 ? 2.974 23.089 -21.975 1.00 94.19 470 PHE A C 1
ATOM 3680 O O . PHE A 1 470 ? 1.925 22.436 -21.988 1.00 94.19 470 PHE A O 1
ATOM 3687 N N . PRO A 1 471 ? 3.460 23.621 -20.832 1.00 91.81 471 PRO A N 1
ATOM 3688 C CA . PRO A 1 471 ? 2.821 23.407 -19.534 1.00 91.81 471 PRO A CA 1
ATOM 3689 C C . PRO A 1 471 ? 1.358 23.896 -19.467 1.00 91.81 471 PRO A C 1
ATOM 3691 O O . PRO A 1 471 ? 0.994 24.897 -20.103 1.00 91.81 471 PRO A O 1
ATOM 3694 N N . PRO A 1 472 ? 0.493 23.218 -18.691 1.00 89.44 472 PRO A N 1
ATOM 3695 C CA . PRO A 1 472 ? -0.900 23.604 -18.491 1.00 89.44 472 PRO A CA 1
ATOM 3696 C C . PRO A 1 472 ? -1.022 24.892 -17.662 1.00 89.44 472 PRO A C 1
ATOM 3698 O O . PRO A 1 472 ? -0.128 25.272 -16.904 1.00 89.44 472 PRO A O 1
ATOM 3701 N N . ALA A 1 473 ? -2.167 25.574 -17.775 1.00 89.25 473 ALA A N 1
ATOM 3702 C CA . ALA A 1 473 ? -2.421 26.839 -17.074 1.00 89.25 473 ALA A CA 1
ATOM 3703 C C . ALA A 1 473 ? -2.479 26.707 -15.537 1.00 89.25 473 ALA A C 1
ATOM 3705 O O . ALA A 1 473 ? -2.365 27.704 -14.810 1.00 89.25 473 ALA A O 1
ATOM 3706 N N . THR A 1 474 ? -2.720 25.492 -15.045 1.00 85.62 474 THR A N 1
ATOM 3707 C CA . THR A 1 474 ? -2.833 25.152 -13.622 1.00 85.62 474 THR A CA 1
ATOM 3708 C C . THR A 1 474 ? -1.480 25.138 -12.916 1.00 85.62 474 THR A C 1
ATOM 3710 O O . THR A 1 474 ? -1.424 25.451 -11.733 1.00 85.62 474 THR A O 1
ATOM 3713 N N . GLU A 1 475 ? -0.383 24.890 -13.637 1.00 84.38 475 GLU A N 1
ATOM 3714 C CA . GLU A 1 475 ? 0.968 24.804 -13.061 1.00 84.38 475 GLU A CA 1
ATOM 3715 C C . GLU A 1 475 ? 1.596 26.170 -12.736 1.00 84.38 475 GLU A C 1
ATOM 3717 O O . GLU A 1 475 ? 2.640 26.242 -12.090 1.00 84.38 475 GLU A O 1
ATOM 3722 N N . GLY A 1 476 ? 0.992 27.283 -13.168 1.00 87.75 476 GLY A N 1
ATOM 3723 C CA . GLY A 1 476 ? 1.518 28.600 -12.828 1.00 87.75 476 GLY A CA 1
ATOM 3724 C C . GLY A 1 476 ? 0.879 29.770 -13.564 1.00 87.75 476 GLY A C 1
ATOM 3725 O O . GLY A 1 476 ? 0.403 29.661 -14.694 1.00 87.75 476 GLY A O 1
ATOM 3726 N N . VAL A 1 477 ? 0.926 30.940 -12.922 1.00 90.94 477 VAL A N 1
ATOM 3727 C CA . VAL A 1 477 ? 0.421 32.203 -13.490 1.00 90.94 477 VAL A CA 1
ATOM 3728 C C . VAL A 1 477 ? 1.160 32.566 -14.781 1.00 90.94 477 VAL A C 1
ATOM 3730 O O . VAL A 1 477 ? 0.531 33.007 -15.739 1.00 90.94 477 VAL A O 1
ATOM 3733 N N . ASP A 1 478 ? 2.475 32.333 -14.832 1.00 92.69 478 ASP A N 1
ATOM 3734 C CA . ASP A 1 478 ? 3.289 32.587 -16.023 1.00 92.69 478 ASP A CA 1
ATOM 3735 C C . ASP A 1 478 ? 2.820 31.751 -17.230 1.00 92.69 478 ASP A C 1
ATOM 3737 O O . ASP A 1 478 ? 2.675 32.291 -18.327 1.00 92.69 478 ASP A O 1
ATOM 3741 N N . TYR A 1 479 ? 2.511 30.465 -17.026 1.00 92.75 479 TYR A N 1
ATOM 3742 C CA . TYR A 1 479 ? 1.996 29.595 -18.087 1.00 92.75 479 TYR A CA 1
ATOM 3743 C C . TYR A 1 479 ? 0.606 30.028 -18.539 1.00 92.75 479 TYR A C 1
ATOM 3745 O O . TYR A 1 479 ? 0.355 30.104 -19.736 1.00 92.75 479 TYR A O 1
ATOM 3753 N N . ARG A 1 480 ? -0.279 30.400 -17.606 1.00 93.62 480 ARG A N 1
ATOM 3754 C CA . ARG A 1 480 ? -1.618 30.916 -17.932 1.00 93.62 480 ARG A CA 1
ATOM 3755 C C . ARG A 1 480 ? -1.564 32.158 -18.819 1.00 93.62 480 ARG A C 1
ATOM 3757 O O . ARG A 1 480 ? -2.283 32.216 -19.812 1.00 93.62 480 ARG A O 1
ATOM 3764 N N . ILE A 1 481 ? -0.699 33.119 -18.485 1.00 93.00 481 ILE A N 1
ATOM 3765 C CA . ILE A 1 481 ? -0.499 34.334 -19.289 1.00 93.00 481 ILE A CA 1
ATOM 3766 C C . ILE A 1 481 ? -0.014 33.959 -20.692 1.00 93.00 481 ILE A C 1
ATOM 3768 O O . ILE A 1 481 ? -0.594 34.405 -21.676 1.00 93.00 481 ILE A O 1
ATOM 3772 N N . LEU A 1 482 ? 0.998 33.093 -20.799 1.00 92.69 482 LEU A N 1
ATOM 3773 C CA . LEU A 1 482 ? 1.525 32.683 -22.101 1.00 92.69 482 LEU A CA 1
ATOM 3774 C C . LEU A 1 482 ? 0.490 31.923 -22.941 1.00 92.69 482 LEU A C 1
ATOM 3776 O O . LEU A 1 482 ? 0.370 32.207 -24.130 1.00 92.69 482 LEU A O 1
ATOM 3780 N N . ARG A 1 483 ? -0.302 31.015 -22.349 1.00 93.00 483 ARG A N 1
ATOM 3781 C CA . ARG A 1 483 ? -1.402 30.333 -23.060 1.00 93.00 483 ARG A CA 1
ATOM 3782 C C . ARG A 1 483 ? -2.417 31.338 -23.599 1.00 93.00 483 ARG A C 1
ATOM 3784 O O . ARG A 1 483 ? -2.811 31.223 -24.753 1.00 93.00 483 ARG A O 1
ATOM 3791 N N . GLN A 1 484 ? -2.781 32.359 -22.818 1.00 92.50 484 GLN A N 1
ATOM 3792 C CA . GLN A 1 484 ? -3.673 33.432 -23.272 1.00 92.50 484 GLN A CA 1
ATOM 3793 C C . GLN A 1 484 ? -3.064 34.237 -24.428 1.00 92.50 484 GLN A C 1
ATOM 3795 O O . GLN A 1 484 ? -3.730 34.427 -25.447 1.00 92.50 484 GLN A O 1
ATOM 3800 N N . SER A 1 485 ? -1.796 34.649 -24.316 1.00 91.50 485 SER A N 1
ATOM 3801 C CA . SER A 1 485 ? -1.081 35.367 -25.381 1.00 91.50 485 SER A CA 1
ATOM 3802 C C . SER A 1 485 ? -0.995 34.555 -26.678 1.00 91.50 485 SER A C 1
ATOM 3804 O O . SER A 1 485 ? -1.106 35.109 -27.770 1.00 91.50 485 SER A O 1
ATOM 3806 N N . LEU A 1 486 ? -0.840 33.235 -26.562 1.00 91.00 486 LEU A N 1
ATOM 3807 C CA . LEU A 1 486 ? -0.739 32.295 -27.681 1.00 91.00 486 LEU A CA 1
ATOM 3808 C C . LEU A 1 486 ? -2.097 31.771 -28.172 1.00 91.00 486 LEU A C 1
ATOM 3810 O O . LEU A 1 486 ? -2.136 31.060 -29.173 1.00 91.00 486 LEU A O 1
ATOM 3814 N N . ARG A 1 487 ? -3.197 32.119 -27.488 1.00 91.50 487 ARG A N 1
ATOM 3815 C CA . ARG A 1 487 ? -4.552 31.582 -27.715 1.00 91.50 487 ARG A CA 1
ATOM 3816 C C . ARG A 1 487 ? -4.616 30.051 -27.655 1.00 91.50 487 ARG A C 1
ATOM 3818 O O . ARG A 1 487 ? -5.355 29.435 -28.415 1.00 91.50 487 ARG A O 1
ATOM 3825 N N . LEU A 1 488 ? -3.847 29.456 -26.747 1.00 91.38 488 LEU A N 1
ATOM 3826 C CA . LEU A 1 488 ? -3.864 28.021 -26.479 1.00 91.38 488 LEU A CA 1
ATOM 3827 C C . LEU A 1 488 ? -4.977 27.694 -25.486 1.00 91.38 488 LEU A C 1
ATOM 3829 O O . LEU A 1 488 ? -5.038 28.257 -24.391 1.00 91.38 488 LEU A O 1
ATOM 3833 N N . SER A 1 489 ? -5.827 26.754 -25.869 1.00 90.25 489 SER A N 1
ATOM 3834 C CA . SER A 1 489 ? -6.801 26.093 -24.999 1.00 90.25 489 SER A CA 1
ATOM 3835 C C . SER A 1 489 ? -6.129 24.979 -24.195 1.00 90.25 489 SER A C 1
ATOM 3837 O O . SER A 1 489 ? -5.043 24.543 -24.561 1.00 90.25 489 SER A O 1
ATOM 3839 N N . ASP A 1 490 ? -6.732 24.466 -23.120 1.00 84.19 490 ASP A N 1
ATOM 3840 C CA . ASP A 1 490 ? -6.125 23.377 -22.327 1.00 84.19 490 ASP A CA 1
ATOM 3841 C C . ASP A 1 490 ? -5.989 22.047 -23.096 1.00 84.19 490 ASP A C 1
ATOM 3843 O O . ASP A 1 490 ? -5.194 21.196 -22.702 1.00 84.19 490 ASP A O 1
ATOM 3847 N N . THR A 1 491 ? -6.685 21.891 -24.228 1.00 88.12 491 THR A N 1
ATOM 3848 C CA . THR A 1 491 ? -6.535 20.758 -25.162 1.00 88.12 491 THR A CA 1
ATOM 3849 C C . THR A 1 491 ? -5.301 20.859 -26.060 1.00 88.12 491 THR A C 1
ATOM 3851 O O . THR A 1 491 ? -4.970 19.894 -26.744 1.00 88.12 491 THR A O 1
ATOM 3854 N N . ASP A 1 492 ? -4.589 21.990 -26.056 1.00 92.50 492 ASP A N 1
ATOM 3855 C CA . ASP A 1 492 ? -3.377 22.177 -26.856 1.00 92.50 492 ASP A CA 1
ATOM 3856 C C . ASP A 1 492 ? -2.128 21.774 -26.056 1.00 92.50 492 ASP A C 1
ATOM 3858 O O . ASP A 1 492 ? -1.643 22.514 -25.194 1.00 92.50 492 ASP A O 1
ATOM 3862 N N . ALA A 1 493 ? -1.581 20.591 -26.343 1.00 91.62 493 ALA A N 1
ATOM 3863 C CA . ALA A 1 493 ? -0.350 20.107 -25.708 1.00 91.62 493 ALA A CA 1
ATOM 3864 C C . ALA A 1 493 ? 0.906 20.820 -26.231 1.00 91.62 493 ALA A C 1
ATOM 3866 O O . ALA A 1 493 ? 1.935 20.844 -25.558 1.00 91.62 493 ALA A O 1
ATOM 3867 N N . VAL A 1 494 ? 0.842 21.381 -27.442 1.00 93.94 494 VAL A N 1
ATOM 3868 C CA . VAL A 1 494 ? 2.001 21.910 -28.163 1.00 93.94 494 VAL A CA 1
ATOM 3869 C C . VAL A 1 494 ? 1.698 23.307 -28.679 1.00 93.94 494 VAL A C 1
ATOM 3871 O O . VAL A 1 494 ? 0.703 23.523 -29.366 1.00 93.94 494 VAL A O 1
ATOM 3874 N N . ALA A 1 495 ? 2.589 24.256 -28.396 1.00 92.50 495 ALA A N 1
ATOM 3875 C CA . ALA A 1 495 ? 2.507 25.583 -28.986 1.00 92.50 495 ALA A CA 1
ATOM 3876 C C . ALA A 1 495 ? 3.225 25.623 -30.356 1.00 92.50 495 ALA A C 1
ATOM 3878 O O . ALA A 1 495 ? 4.306 25.029 -30.511 1.00 92.50 495 ALA A O 1
ATOM 3879 N N . PRO A 1 496 ? 2.676 26.334 -31.364 1.00 88.50 496 PRO A N 1
ATOM 3880 C CA . PRO A 1 496 ? 3.283 26.413 -32.692 1.00 88.50 496 PRO A CA 1
ATOM 3881 C C . PRO A 1 496 ? 4.695 27.016 -32.653 1.00 88.50 496 PRO A C 1
ATOM 3883 O O . PRO A 1 496 ? 4.917 28.045 -32.018 1.00 88.50 496 PRO A O 1
ATOM 3886 N N . GLY A 1 497 ? 5.651 26.427 -33.381 1.00 82.88 497 GLY A N 1
ATOM 3887 C CA . GLY A 1 497 ? 7.046 26.900 -33.388 1.00 82.88 497 GLY A CA 1
ATOM 3888 C C . GLY A 1 497 ? 7.192 28.356 -33.837 1.00 82.88 497 GLY A C 1
ATOM 3889 O O . GLY A 1 497 ? 7.817 29.162 -33.150 1.00 82.88 497 GLY A O 1
ATOM 3890 N N . GLY A 1 498 ? 6.505 28.733 -34.921 1.00 84.19 498 GLY A N 1
ATOM 3891 C CA . GLY A 1 498 ? 6.495 30.110 -35.431 1.00 84.19 498 GLY A CA 1
ATOM 3892 C C . GLY A 1 498 ? 5.832 31.137 -34.503 1.00 84.19 498 GLY A C 1
ATOM 3893 O O . GLY A 1 498 ? 5.979 32.337 -34.729 1.00 84.19 498 GLY A O 1
ATOM 3894 N N . ALA A 1 499 ? 5.133 30.708 -33.444 1.00 86.50 499 ALA A N 1
ATOM 3895 C CA . ALA A 1 499 ? 4.446 31.625 -32.537 1.00 86.50 499 ALA A CA 1
ATOM 3896 C C . ALA A 1 499 ? 5.413 32.522 -31.747 1.00 86.50 499 ALA A C 1
ATOM 3898 O O . ALA A 1 499 ? 5.031 33.630 -31.376 1.00 86.50 499 ALA A O 1
ATOM 3899 N N . PHE A 1 500 ? 6.673 32.108 -31.561 1.00 87.94 500 PHE A N 1
ATOM 3900 C CA . PHE A 1 500 ? 7.684 32.906 -30.858 1.00 87.94 500 PHE A CA 1
ATOM 3901 C C . PHE A 1 500 ? 7.879 34.300 -31.465 1.00 87.94 500 PHE A C 1
ATOM 3903 O O . PHE A 1 500 ? 7.988 35.293 -30.746 1.00 87.94 500 PHE A O 1
ATOM 3910 N N . GLN A 1 501 ? 7.877 34.395 -32.799 1.00 86.06 501 GLN A N 1
ATOM 3911 C CA . GLN A 1 501 ? 8.069 35.665 -33.507 1.00 86.06 501 GLN A CA 1
ATOM 3912 C C . GLN A 1 501 ? 6.894 36.627 -33.286 1.00 86.06 501 GLN A C 1
ATOM 3914 O O . GLN A 1 501 ? 7.085 37.842 -33.242 1.00 86.06 501 GLN A O 1
ATOM 3919 N N . ASN A 1 502 ? 5.701 36.071 -33.072 1.00 84.25 502 ASN A N 1
ATOM 3920 C CA . ASN A 1 502 ? 4.459 36.812 -32.881 1.00 84.25 502 ASN A CA 1
ATOM 3921 C C . ASN A 1 502 ? 4.194 37.177 -31.411 1.00 84.25 502 ASN A C 1
ATOM 3923 O O . ASN A 1 502 ? 3.278 37.952 -31.137 1.00 84.25 502 ASN A O 1
ATOM 3927 N N . LEU A 1 503 ? 4.978 36.648 -30.462 1.00 87.75 503 LEU A N 1
ATOM 3928 C CA . LEU A 1 503 ? 4.845 36.994 -29.048 1.00 87.75 503 LEU A CA 1
ATOM 3929 C C . LEU A 1 503 ? 5.276 38.447 -28.783 1.00 87.75 503 LEU A C 1
ATOM 3931 O O . LEU A 1 503 ? 6.317 38.882 -29.288 1.00 87.75 503 LEU A O 1
ATOM 3935 N N . PRO A 1 504 ? 4.545 39.197 -27.939 1.00 88.19 504 PRO A N 1
ATOM 3936 C CA . PRO A 1 504 ? 4.994 40.496 -27.453 1.00 88.19 504 PRO A CA 1
ATOM 3937 C C . PRO A 1 504 ? 6.373 40.406 -26.784 1.00 88.19 504 PRO A C 1
ATOM 3939 O O . PRO A 1 504 ? 6.692 39.419 -26.120 1.00 88.19 504 PRO A O 1
ATOM 3942 N N . ALA A 1 505 ? 7.186 41.463 -26.889 1.00 88.19 505 ALA A N 1
ATOM 3943 C CA . ALA A 1 505 ? 8.517 41.498 -26.270 1.00 88.19 505 ALA A CA 1
ATOM 3944 C C . ALA A 1 505 ? 8.526 41.154 -24.757 1.00 88.19 505 ALA A C 1
ATOM 3946 O O . ALA A 1 505 ? 9.420 40.416 -24.341 1.00 88.19 505 ALA A O 1
ATOM 3947 N N . PRO A 1 506 ? 7.539 41.588 -23.939 1.00 90.25 506 PRO A N 1
ATOM 3948 C CA . PRO A 1 506 ? 7.456 41.177 -22.535 1.00 90.25 506 PRO A CA 1
ATOM 3949 C C . PRO A 1 506 ? 7.284 39.667 -22.328 1.00 90.25 506 PRO A C 1
ATOM 3951 O O . PRO A 1 506 ? 7.823 39.125 -21.363 1.00 90.25 506 PRO A O 1
ATOM 3954 N N . ASP A 1 507 ? 6.562 38.987 -23.221 1.00 90.00 507 ASP A N 1
ATOM 3955 C CA . ASP A 1 507 ? 6.313 37.546 -23.130 1.00 90.00 507 ASP A CA 1
ATOM 3956 C C . ASP A 1 507 ? 7.506 36.728 -23.634 1.00 90.00 507 ASP A C 1
ATOM 3958 O O . ASP A 1 507 ? 7.816 35.690 -23.052 1.00 90.00 507 ASP A O 1
ATOM 3962 N N . ARG A 1 508 ? 8.256 37.231 -24.624 1.00 90.06 508 ARG A N 1
ATOM 3963 C CA . ARG A 1 508 ? 9.552 36.639 -25.003 1.00 90.06 508 ARG A CA 1
ATOM 3964 C C . ARG A 1 508 ? 10.554 36.681 -23.847 1.00 90.06 508 ARG A C 1
ATOM 3966 O O . ARG A 1 508 ? 11.057 35.640 -23.435 1.00 90.06 508 ARG A O 1
ATOM 3973 N N . ALA A 1 509 ? 10.702 37.841 -23.205 1.00 89.50 509 ALA A N 1
ATOM 3974 C CA . ALA A 1 509 ? 11.534 37.971 -22.007 1.00 89.50 509 ALA A CA 1
ATOM 3975 C C . ALA A 1 509 ? 11.004 37.144 -20.814 1.00 89.50 509 ALA A C 1
ATOM 3977 O O . ALA A 1 509 ? 11.760 36.763 -19.914 1.00 89.50 509 ALA A O 1
ATOM 3978 N N . ARG A 1 510 ? 9.691 36.865 -20.761 1.00 92.38 510 ARG A N 1
ATOM 3979 C CA . ARG A 1 510 ? 9.103 35.965 -19.758 1.00 92.38 510 ARG A CA 1
ATOM 3980 C C . ARG A 1 510 ? 9.604 34.538 -19.948 1.00 92.38 510 ARG A C 1
ATOM 3982 O O . ARG A 1 510 ? 9.949 33.936 -18.937 1.00 92.38 510 ARG A O 1
ATOM 3989 N N . ILE A 1 511 ? 9.702 34.038 -21.186 1.00 91.06 511 ILE A N 1
ATOM 3990 C CA . ILE A 1 511 ? 10.228 32.693 -21.491 1.00 91.06 511 ILE A CA 1
ATOM 3991 C C . ILE A 1 511 ? 11.611 32.508 -20.859 1.00 91.06 511 ILE A C 1
ATOM 3993 O O . ILE A 1 511 ? 11.788 31.586 -20.065 1.00 91.06 511 ILE A O 1
ATOM 3997 N N . GLY A 1 512 ? 12.546 33.435 -21.091 1.00 90.75 512 GLY A N 1
ATOM 3998 C CA . GLY A 1 512 ? 13.886 33.339 -20.500 1.00 90.75 512 GLY A CA 1
ATOM 3999 C C . GLY A 1 512 ? 13.907 33.369 -18.975 1.00 90.75 512 GLY A C 1
ATOM 4000 O O . GLY A 1 512 ? 14.675 32.651 -18.338 1.00 90.75 512 GLY A O 1
ATOM 4001 N N . ARG A 1 513 ? 12.998 34.127 -18.359 1.00 91.56 513 ARG A N 1
ATOM 4002 C CA . ARG A 1 513 ? 12.870 34.209 -16.897 1.00 91.56 513 ARG A CA 1
ATOM 4003 C C . ARG A 1 513 ? 12.254 32.958 -16.269 1.00 91.56 513 ARG A C 1
ATOM 4005 O O . ARG A 1 513 ? 12.543 32.644 -15.114 1.00 91.56 513 ARG A O 1
ATOM 4012 N N . ILE A 1 514 ? 11.340 32.290 -16.970 1.00 92.81 514 ILE A N 1
ATOM 4013 C CA . ILE A 1 514 ? 10.667 31.090 -16.455 1.00 92.81 514 ILE A CA 1
ATOM 4014 C C . ILE A 1 514 ? 11.459 29.828 -16.762 1.00 92.81 514 ILE A C 1
ATOM 4016 O O . ILE A 1 514 ? 11.319 28.869 -16.018 1.00 92.81 514 ILE A O 1
ATOM 4020 N N . PHE A 1 515 ? 12.298 29.825 -17.799 1.00 92.38 515 PHE A N 1
ATOM 4021 C CA . PHE A 1 515 ? 12.965 28.619 -18.278 1.00 92.38 515 PHE A CA 1
ATOM 4022 C C . PHE A 1 515 ? 13.755 27.857 -17.196 1.00 92.38 515 PHE A C 1
ATOM 4024 O O . PHE A 1 515 ? 13.570 26.645 -17.100 1.00 92.38 515 PHE A O 1
ATOM 4031 N N . PRO A 1 516 ? 14.534 28.510 -16.305 1.00 88.62 516 PRO A N 1
ATOM 4032 C CA . PRO A 1 516 ? 15.167 27.807 -15.188 1.00 88.62 516 PRO A CA 1
ATOM 4033 C C . PRO A 1 516 ? 14.143 27.135 -14.263 1.00 88.62 516 PRO A C 1
ATOM 4035 O O . PRO A 1 516 ? 14.272 25.960 -13.941 1.00 88.62 516 PRO A O 1
ATOM 4038 N N . ARG A 1 517 ? 13.065 27.844 -13.899 1.00 87.81 517 ARG A N 1
ATOM 4039 C CA . ARG A 1 517 ? 11.984 27.300 -13.055 1.00 87.81 517 ARG A CA 1
ATOM 4040 C C . ARG A 1 517 ? 11.220 26.172 -13.754 1.00 87.81 517 ARG A C 1
ATOM 4042 O O . ARG A 1 517 ? 10.821 25.217 -13.099 1.00 87.81 517 ARG A O 1
ATOM 4049 N N . PHE A 1 518 ? 11.051 26.262 -15.071 1.00 90.38 518 PHE A N 1
ATOM 4050 C CA . PHE A 1 518 ? 10.455 25.220 -15.900 1.00 90.38 518 PHE A CA 1
ATOM 4051 C C . PHE A 1 518 ? 11.319 23.956 -15.902 1.00 90.38 518 PHE A C 1
ATOM 4053 O O . PHE A 1 518 ? 10.805 22.886 -15.588 1.00 90.38 518 PHE A O 1
ATOM 4060 N N . LEU A 1 519 ? 12.626 24.073 -16.164 1.00 87.69 519 LEU A N 1
ATOM 4061 C CA . LEU A 1 519 ? 13.543 22.932 -16.110 1.00 87.69 519 LEU A CA 1
ATOM 4062 C C . LEU A 1 519 ? 13.536 22.261 -14.744 1.00 87.69 519 LEU A C 1
ATOM 4064 O O . LEU A 1 519 ? 13.632 21.044 -14.665 1.00 87.69 519 LEU A O 1
ATOM 4068 N N . GLU A 1 520 ? 13.399 23.026 -13.670 1.00 80.69 520 GLU A N 1
ATOM 4069 C CA . GLU A 1 520 ? 13.418 22.447 -12.339 1.00 80.69 520 GLU A CA 1
ATOM 4070 C C . GLU A 1 520 ? 12.042 21.983 -11.823 1.00 80.69 520 GLU A C 1
ATOM 4072 O O . GLU A 1 520 ? 12.006 21.286 -10.817 1.00 80.69 520 GLU A O 1
ATOM 4077 N N . GLY A 1 521 ? 10.910 22.388 -12.406 1.00 78.50 521 GLY A N 1
ATOM 4078 C CA . GLY A 1 521 ? 9.590 22.152 -11.787 1.00 78.50 521 GLY A CA 1
ATOM 4079 C C . GLY A 1 521 ? 8.448 21.764 -12.721 1.00 78.50 521 GLY A C 1
ATOM 4080 O O . GLY A 1 521 ? 7.454 21.228 -12.249 1.00 78.50 521 GLY A O 1
ATOM 4081 N N . SER A 1 522 ? 8.586 21.993 -14.026 1.00 87.75 522 SER A N 1
ATOM 4082 C CA . SER A 1 522 ? 7.523 21.758 -15.017 1.00 87.75 522 SER A CA 1
ATOM 4083 C C . SER A 1 522 ? 8.041 21.082 -16.288 1.00 87.75 522 SER A C 1
ATOM 4085 O O . SER A 1 522 ? 7.377 21.108 -17.324 1.00 87.75 522 SER A O 1
ATOM 4087 N N . ASN A 1 523 ? 9.235 20.489 -16.255 1.00 90.44 523 ASN A N 1
ATOM 4088 C CA . ASN A 1 523 ? 9.710 19.710 -17.390 1.00 90.44 523 ASN A CA 1
ATOM 4089 C C . ASN A 1 523 ? 8.918 18.387 -17.496 1.00 90.44 523 ASN A C 1
ATOM 4091 O O . ASN A 1 523 ? 8.419 17.894 -16.480 1.00 90.44 523 ASN A O 1
ATOM 4095 N N . PRO A 1 524 ? 8.823 17.780 -18.690 1.00 91.38 524 PRO A N 1
ATOM 4096 C CA . PRO A 1 524 ? 8.137 16.506 -18.908 1.00 91.38 524 PRO A CA 1
ATOM 4097 C C . PRO A 1 524 ? 8.466 15.373 -17.934 1.00 91.38 524 PRO A C 1
ATOM 4099 O O . PRO A 1 524 ? 7.569 14.654 -17.507 1.00 91.38 524 PRO A O 1
ATOM 4102 N N . ILE A 1 525 ? 9.734 15.212 -17.557 1.00 88.44 525 ILE A N 1
ATOM 4103 C CA . ILE A 1 525 ? 10.162 14.128 -16.667 1.00 88.44 525 ILE A CA 1
ATOM 4104 C C . ILE A 1 525 ? 9.565 14.337 -15.272 1.00 88.44 525 ILE A C 1
ATOM 4106 O O . ILE A 1 525 ? 8.957 13.424 -14.725 1.00 88.44 525 ILE A O 1
ATOM 4110 N N . ILE A 1 526 ? 9.667 15.552 -14.724 1.00 85.81 526 ILE A N 1
ATOM 4111 C CA . ILE A 1 526 ? 9.129 15.875 -13.392 1.00 85.81 526 ILE A CA 1
ATOM 4112 C C . ILE A 1 526 ? 7.596 15.876 -13.394 1.00 85.81 526 ILE A C 1
ATOM 4114 O O . ILE A 1 526 ? 6.988 15.420 -12.437 1.00 85.81 526 ILE A O 1
ATOM 4118 N N . ARG A 1 527 ? 6.952 16.343 -14.470 1.00 88.50 527 ARG A N 1
ATOM 4119 C CA . ARG A 1 527 ? 5.482 16.380 -14.560 1.00 88.50 527 ARG A CA 1
ATOM 4120 C C . ARG A 1 527 ? 4.848 14.993 -14.565 1.00 88.50 527 ARG A C 1
ATOM 4122 O O . ARG A 1 527 ? 3.716 14.857 -14.116 1.00 88.50 527 ARG A O 1
ATOM 4129 N N . HIS A 1 528 ? 5.551 13.991 -15.088 1.00 92.38 528 HIS A N 1
ATOM 4130 C CA . HIS A 1 528 ? 4.999 12.657 -15.306 1.00 92.38 528 HIS A CA 1
ATOM 4131 C C . HIS A 1 528 ? 5.599 11.575 -14.397 1.00 92.38 528 HIS A C 1
ATOM 4133 O O . HIS A 1 528 ? 5.014 10.500 -14.321 1.00 92.38 528 HIS A O 1
ATOM 4139 N N . ILE A 1 529 ? 6.700 11.825 -13.679 1.00 90.50 529 ILE A N 1
ATOM 4140 C CA . ILE A 1 529 ? 7.263 10.886 -12.693 1.00 90.50 529 ILE A CA 1
ATOM 4141 C C . ILE A 1 529 ? 7.024 11.406 -11.275 1.00 90.50 529 ILE A C 1
ATOM 4143 O O . ILE A 1 529 ? 7.691 12.329 -10.813 1.00 90.50 529 ILE A O 1
ATOM 4147 N N . VAL A 1 530 ? 6.124 10.742 -10.549 1.00 88.56 530 VAL A N 1
ATOM 4148 C CA . VAL A 1 530 ? 5.839 11.036 -9.143 1.00 88.56 530 VAL A CA 1
ATOM 4149 C C . VAL A 1 530 ? 6.698 10.138 -8.263 1.00 88.56 530 VAL A C 1
ATOM 4151 O O . VAL A 1 530 ? 6.390 8.963 -8.085 1.00 88.56 530 VAL A O 1
ATOM 4154 N N . LEU A 1 531 ? 7.777 10.689 -7.711 1.00 84.31 531 LEU A N 1
ATOM 4155 C CA . LEU A 1 531 ? 8.718 9.973 -6.849 1.00 84.31 531 LEU A CA 1
ATOM 4156 C C . LEU A 1 531 ? 8.731 10.577 -5.443 1.00 84.31 531 LEU A C 1
ATOM 4158 O O . LEU A 1 531 ? 9.065 11.750 -5.261 1.00 84.31 531 LEU A O 1
ATOM 4162 N N . ARG A 1 532 ? 8.401 9.759 -4.439 1.00 83.19 532 ARG A N 1
ATOM 4163 C CA . ARG A 1 532 ? 8.523 10.103 -3.016 1.00 83.19 532 ARG A CA 1
ATOM 4164 C C . ARG A 1 532 ? 9.282 9.013 -2.279 1.00 83.19 532 ARG A C 1
ATOM 4166 O O . ARG A 1 532 ? 9.033 7.823 -2.474 1.00 83.19 532 ARG A O 1
ATOM 4173 N N . THR A 1 533 ? 10.202 9.433 -1.418 1.00 78.69 533 THR A N 1
ATOM 4174 C CA . THR A 1 533 ? 10.945 8.536 -0.532 1.00 78.69 533 THR A CA 1
ATOM 4175 C C . THR A 1 533 ? 10.369 8.608 0.871 1.00 78.69 533 THR A C 1
ATOM 4177 O O . THR A 1 533 ? 9.771 9.605 1.279 1.00 78.69 533 THR A O 1
ATOM 4180 N N . ARG A 1 534 ? 10.579 7.543 1.640 1.00 77.69 534 ARG A N 1
ATOM 4181 C CA . ARG A 1 534 ? 10.226 7.516 3.054 1.00 77.69 534 ARG A CA 1
ATOM 4182 C C . ARG A 1 534 ? 10.986 8.588 3.829 1.00 77.69 534 ARG A C 1
ATOM 4184 O O . ARG A 1 534 ? 10.370 9.317 4.593 1.00 77.69 534 ARG A O 1
ATOM 4191 N N . SER A 1 535 ? 12.289 8.724 3.565 1.00 75.50 535 SER A N 1
ATOM 4192 C CA . SER A 1 535 ? 13.129 9.738 4.209 1.00 75.50 535 SER A CA 1
ATOM 4193 C C . SER A 1 535 ? 12.577 11.144 4.002 1.00 75.50 535 SER A C 1
ATOM 4195 O O . SER A 1 535 ? 12.558 11.904 4.957 1.00 75.50 535 SER A O 1
ATOM 4197 N N . TYR A 1 536 ? 12.114 11.478 2.792 1.00 78.06 536 TYR A N 1
ATOM 4198 C CA . TYR A 1 536 ? 11.496 12.773 2.510 1.00 78.06 536 TYR A CA 1
ATOM 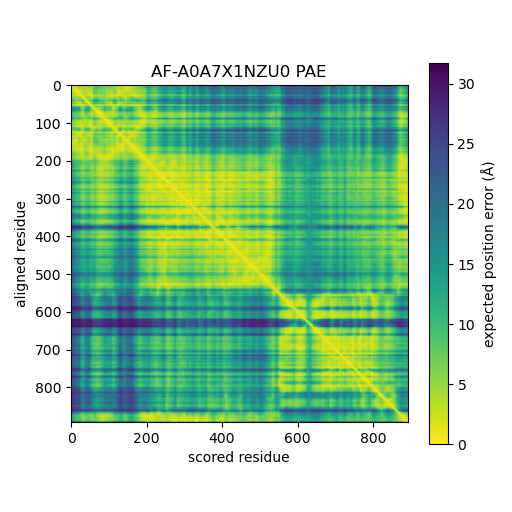4199 C C . TYR A 1 536 ? 10.238 13.001 3.352 1.00 78.06 536 TYR A C 1
ATOM 4201 O O . TYR A 1 536 ? 10.110 14.038 3.992 1.00 78.06 536 TYR A O 1
ATOM 4209 N N . LEU A 1 537 ? 9.332 12.021 3.396 1.00 81.12 537 LEU A N 1
ATOM 4210 C CA . LEU A 1 537 ? 8.095 12.137 4.174 1.00 81.12 537 LEU A CA 1
ATOM 4211 C C . LEU A 1 537 ? 8.360 12.195 5.689 1.00 81.12 537 LEU A C 1
ATOM 4213 O O . LEU A 1 537 ? 7.582 12.803 6.417 1.00 81.12 537 LEU A O 1
ATOM 4217 N N . GLU A 1 538 ? 9.443 11.575 6.160 1.00 80.94 538 GLU A N 1
ATOM 4218 C CA . GLU A 1 538 ? 9.851 11.579 7.569 1.00 80.94 538 GLU A CA 1
ATOM 4219 C C . GLU A 1 538 ? 10.635 12.830 7.989 1.00 80.94 538 GLU A C 1
ATOM 4221 O O . GLU A 1 538 ? 10.620 13.183 9.169 1.00 80.94 538 GLU A O 1
ATOM 4226 N N . SER A 1 539 ? 11.319 13.500 7.056 1.00 77.94 539 SER A N 1
ATOM 4227 C CA . SER A 1 539 ? 12.105 14.707 7.338 1.00 77.94 539 SER A CA 1
ATOM 4228 C C . SER A 1 539 ? 11.343 16.002 7.085 1.00 77.94 539 SER A C 1
ATOM 4230 O O . SER A 1 539 ? 11.569 16.987 7.785 1.00 77.94 539 SER A O 1
ATOM 4232 N N . GLU A 1 540 ? 10.484 16.030 6.066 1.00 78.38 540 GLU A N 1
ATOM 4233 C CA . GLU A 1 540 ? 9.737 17.231 5.715 1.00 78.38 540 GLU A CA 1
ATOM 4234 C C . GLU A 1 540 ? 8.540 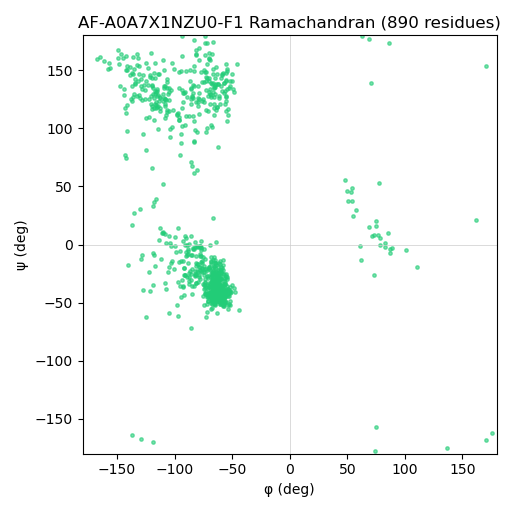17.421 6.630 1.00 78.38 540 GLU A C 1
ATOM 4236 O O . GLU A 1 540 ? 7.682 16.546 6.767 1.00 78.38 540 GLU A O 1
ATOM 4241 N N . VAL A 1 541 ? 8.485 18.610 7.219 1.00 75.44 541 VAL A N 1
ATOM 4242 C CA . VAL A 1 541 ? 7.412 19.031 8.108 1.00 75.44 541 VAL A CA 1
ATOM 4243 C C . VAL A 1 541 ? 6.271 19.588 7.271 1.00 75.44 541 VAL A C 1
ATOM 4245 O O . VAL A 1 541 ? 6.469 20.483 6.444 1.00 75.44 541 VAL A O 1
ATOM 4248 N N . ASP A 1 542 ? 5.071 19.068 7.501 1.00 68.25 542 ASP A N 1
ATOM 4249 C CA . ASP A 1 542 ? 3.852 19.669 6.989 1.00 68.25 542 ASP A CA 1
ATOM 4250 C C . ASP A 1 542 ? 3.690 21.069 7.620 1.00 68.25 542 ASP A C 1
ATOM 4252 O O . ASP A 1 542 ? 3.582 21.183 8.846 1.00 68.25 542 ASP A O 1
ATOM 4256 N N . PRO A 1 543 ? 3.687 22.152 6.816 1.00 65.88 543 PRO A N 1
ATOM 4257 C CA . PRO A 1 543 ? 3.615 23.521 7.322 1.00 65.88 543 PRO A CA 1
ATOM 4258 C C . PRO A 1 543 ? 2.370 23.824 8.162 1.00 65.88 543 PRO A C 1
ATOM 4260 O O . PRO A 1 543 ? 2.369 24.821 8.881 1.00 65.88 543 PRO A O 1
ATOM 4263 N N . GLU A 1 544 ? 1.309 23.022 8.034 1.00 60.19 544 GLU A N 1
ATOM 4264 C CA . GLU A 1 544 ? 0.028 23.258 8.699 1.00 60.19 544 GLU A CA 1
ATOM 4265 C C . GLU A 1 544 ? -0.089 22.513 10.037 1.00 60.19 544 GLU A C 1
ATOM 4267 O O . GLU A 1 544 ? -0.484 23.113 11.036 1.00 60.19 544 GLU A O 1
ATOM 4272 N N . SER A 1 545 ? 0.300 21.233 10.085 1.00 64.44 545 SER A N 1
ATOM 4273 C CA . SER A 1 545 ? 0.310 20.451 11.332 1.00 64.44 545 SER A CA 1
ATOM 4274 C C . SER A 1 545 ? 1.559 20.677 12.190 1.00 64.44 545 SER A C 1
ATOM 4276 O O . SER A 1 545 ? 1.522 20.441 13.397 1.00 64.44 545 SER A O 1
ATOM 4278 N N . GLY A 1 546 ? 2.669 21.133 11.598 1.00 67.56 546 GLY A N 1
ATOM 4279 C CA . GLY A 1 546 ? 3.951 21.266 12.294 1.00 67.56 546 GLY A CA 1
ATOM 4280 C C . GLY A 1 546 ? 4.629 19.926 12.613 1.00 67.56 546 GLY A C 1
ATOM 4281 O O . GLY A 1 546 ? 5.654 19.914 13.296 1.00 67.56 546 GLY A O 1
ATOM 4282 N N . GLU A 1 547 ? 4.093 18.809 12.110 1.00 72.50 547 GLU A N 1
ATOM 4283 C CA . GLU A 1 547 ? 4.659 17.463 12.231 1.00 72.50 547 GLU A CA 1
ATOM 4284 C C . GLU A 1 547 ? 5.175 16.953 10.868 1.00 72.50 547 GLU A C 1
ATOM 4286 O O . GLU A 1 547 ? 4.755 17.446 9.819 1.00 72.50 547 GLU A O 1
ATOM 4291 N N . PRO A 1 548 ? 6.085 15.962 10.833 1.00 75.62 548 PRO A N 1
ATOM 4292 C CA . PRO A 1 548 ? 6.457 15.296 9.587 1.00 75.62 548 PRO A CA 1
ATOM 4293 C C . PRO A 1 548 ? 5.260 14.642 8.880 1.00 75.62 548 PRO A C 1
ATOM 4295 O O . PRO A 1 548 ? 4.397 14.068 9.549 1.00 75.62 548 PRO A O 1
ATOM 4298 N N . TYR A 1 549 ? 5.247 14.626 7.538 1.00 72.75 549 TYR A N 1
ATOM 4299 C CA . TYR A 1 549 ? 4.197 13.938 6.756 1.00 72.75 549 TYR A CA 1
ATOM 4300 C C . TYR A 1 549 ? 4.058 12.451 7.119 1.00 72.75 549 TYR A C 1
ATOM 4302 O O . TYR A 1 549 ? 2.984 11.859 6.979 1.00 72.75 549 TYR A O 1
ATOM 4310 N N . LEU A 1 550 ? 5.150 11.836 7.569 1.00 75.31 550 LEU A N 1
ATOM 4311 C CA . LEU A 1 550 ? 5.203 10.475 8.066 1.00 75.31 550 LEU A CA 1
ATOM 4312 C C . LEU A 1 550 ? 6.053 10.421 9.338 1.00 75.31 550 LEU A C 1
ATOM 4314 O O . LEU A 1 550 ? 7.207 10.823 9.338 1.00 75.31 550 LEU A O 1
ATOM 4318 N N . LYS A 1 551 ? 5.526 9.866 10.432 1.00 72.06 551 LYS A N 1
ATOM 4319 C CA . LYS A 1 551 ? 6.340 9.667 11.642 1.00 72.06 551 LYS A CA 1
ATOM 4320 C C . LYS A 1 551 ? 7.394 8.573 11.405 1.00 72.06 551 LYS A C 1
ATOM 4322 O O . LYS A 1 551 ? 7.011 7.480 10.969 1.00 72.06 551 LYS A O 1
ATOM 4327 N N . PRO A 1 552 ? 8.681 8.827 11.711 1.00 74.81 552 PRO A N 1
ATOM 4328 C CA . PRO A 1 552 ? 9.739 7.863 11.465 1.00 74.81 552 PRO A CA 1
ATOM 4329 C C . PRO A 1 552 ? 9.618 6.633 12.356 1.00 74.81 552 PRO A C 1
ATOM 4331 O O . PRO A 1 552 ? 9.369 6.742 13.554 1.00 74.81 552 PRO A O 1
ATOM 4334 N N . VAL A 1 553 ? 9.843 5.460 11.762 1.00 79.00 553 VAL A N 1
ATOM 4335 C CA . VAL A 1 553 ? 9.968 4.189 12.491 1.00 79.00 553 VAL A CA 1
ATOM 4336 C C . VAL A 1 553 ? 11.433 3.782 12.460 1.00 79.00 553 VAL A C 1
ATOM 4338 O O . VAL A 1 553 ? 11.957 3.438 11.393 1.00 79.00 553 VAL A O 1
ATOM 4341 N N . LYS A 1 554 ? 12.092 3.819 13.622 1.00 83.31 554 LYS A N 1
ATOM 4342 C CA . LYS A 1 554 ? 13.502 3.436 13.753 1.00 83.31 554 LYS A CA 1
ATOM 4343 C C . LYS A 1 554 ? 13.667 1.948 13.452 1.00 83.31 554 LYS A C 1
ATOM 4345 O O . LYS A 1 554 ? 12.873 1.132 13.908 1.00 83.31 554 LYS A O 1
ATOM 4350 N N . VAL A 1 555 ? 14.701 1.595 12.697 1.00 83.88 555 VAL A N 1
ATOM 4351 C CA . VAL A 1 555 ? 15.041 0.199 12.400 1.00 83.88 555 VAL A CA 1
ATOM 4352 C C . VAL A 1 555 ? 16.391 -0.103 13.015 1.00 83.88 555 VAL A C 1
ATOM 4354 O O . VAL A 1 555 ? 17.390 0.503 12.630 1.00 83.88 555 VAL A O 1
ATOM 4357 N N . ASN A 1 556 ? 16.406 -1.057 13.934 1.00 87.88 556 ASN A N 1
ATOM 4358 C CA . ASN A 1 556 ? 17.622 -1.585 14.528 1.00 87.88 556 ASN A CA 1
ATOM 4359 C C . ASN A 1 556 ? 17.972 -2.886 13.795 1.00 87.88 556 ASN A C 1
ATOM 4361 O O . ASN A 1 556 ? 17.220 -3.860 13.854 1.00 87.88 556 ASN A O 1
ATOM 4365 N N . LEU A 1 557 ? 19.069 -2.863 13.035 1.00 86.88 557 LEU A N 1
ATOM 4366 C CA . LEU A 1 557 ? 19.570 -4.019 12.289 1.00 86.88 557 LEU A CA 1
ATOM 4367 C C . LEU A 1 557 ? 20.617 -4.759 13.129 1.00 86.88 557 LEU A C 1
ATOM 4369 O O . LEU A 1 557 ? 21.536 -4.129 13.646 1.00 86.88 557 LEU A O 1
ATOM 4373 N N . HIS A 1 558 ? 20.488 -6.080 13.203 1.00 89.25 558 HIS A N 1
ATOM 4374 C CA . HIS A 1 558 ? 21.406 -7.015 13.861 1.00 89.25 558 HIS A CA 1
ATOM 4375 C C . HIS A 1 558 ? 21.887 -8.058 12.844 1.00 89.25 558 HIS A C 1
ATOM 4377 O O . HIS A 1 558 ? 21.145 -8.393 11.919 1.00 89.25 558 HIS A O 1
ATOM 4383 N N . GLY A 1 559 ? 23.085 -8.614 13.022 1.00 84.25 559 GLY A N 1
ATOM 4384 C CA . GLY A 1 559 ? 23.694 -9.562 12.075 1.00 84.25 559 GLY A CA 1
ATOM 4385 C C . GLY A 1 559 ? 24.449 -8.885 10.923 1.00 84.25 559 GLY A C 1
ATOM 4386 O O . GLY A 1 559 ? 24.845 -9.539 9.954 1.00 84.25 559 GLY A O 1
ATOM 4387 N N . GLU A 1 560 ? 24.653 -7.568 11.016 1.00 80.69 560 GLU A N 1
ATOM 4388 C CA . GLU A 1 560 ? 25.336 -6.774 9.991 1.00 80.69 560 GLU A CA 1
ATOM 4389 C C . GLU A 1 560 ? 26.854 -6.768 10.206 1.00 80.69 560 GLU A C 1
ATOM 4391 O O . GLU A 1 560 ? 27.603 -6.774 9.230 1.00 80.69 560 GLU A O 1
ATOM 4396 N N . GLY A 1 561 ? 27.318 -6.802 11.461 1.00 78.00 561 GLY A N 1
ATOM 4397 C CA . GLY A 1 561 ? 28.744 -6.812 11.806 1.00 78.00 561 GLY A CA 1
ATOM 4398 C C . GLY A 1 561 ? 29.413 -8.176 11.606 1.00 78.00 561 GLY A C 1
ATOM 4399 O O . GLY A 1 561 ? 28.784 -9.219 11.772 1.00 78.00 561 GLY A O 1
ATOM 4400 N N . ASP A 1 562 ? 30.705 -8.187 11.264 1.00 76.56 562 ASP A N 1
ATOM 4401 C CA . ASP A 1 562 ? 31.491 -9.425 11.084 1.00 76.56 562 ASP A CA 1
ATOM 4402 C C . ASP A 1 562 ?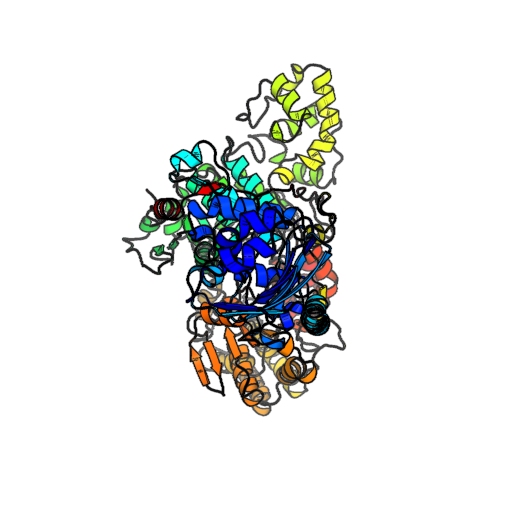 31.568 -10.285 12.353 1.00 76.56 562 ASP A C 1
ATOM 4404 O O . ASP A 1 562 ? 31.692 -11.507 12.282 1.00 76.56 562 ASP A O 1
ATOM 4408 N N . ASP A 1 563 ? 31.473 -9.652 13.518 1.00 80.75 563 ASP A N 1
ATOM 4409 C CA . ASP A 1 563 ? 31.411 -10.286 14.830 1.00 80.75 563 ASP A CA 1
ATOM 4410 C C . ASP A 1 563 ? 30.027 -10.865 15.166 1.00 80.75 563 ASP A C 1
ATOM 4412 O O . ASP A 1 563 ? 29.928 -11.761 16.007 1.00 80.75 563 ASP A O 1
ATOM 4416 N N . GLU A 1 564 ? 28.979 -10.409 14.479 1.00 83.38 564 GLU A N 1
ATOM 4417 C CA . GLU A 1 564 ? 27.604 -10.904 14.609 1.00 83.38 564 GLU A CA 1
ATOM 4418 C C . GLU A 1 564 ? 27.299 -12.066 13.648 1.00 83.38 564 GLU A C 1
ATOM 4420 O O . GLU A 1 564 ? 26.264 -12.726 13.770 1.00 83.38 564 GLU A O 1
ATOM 4425 N N . ALA A 1 565 ? 28.205 -12.345 12.706 1.00 85.62 565 ALA A N 1
ATOM 4426 C CA . ALA A 1 565 ? 28.092 -13.447 11.763 1.00 85.62 565 ALA A CA 1
ATOM 4427 C C . ALA A 1 565 ? 28.127 -14.810 12.472 1.00 85.62 565 ALA A C 1
ATOM 4429 O O . ALA A 1 565 ? 28.955 -15.082 13.348 1.00 85.62 565 ALA A O 1
ATOM 4430 N N . ILE A 1 566 ? 27.263 -15.727 12.039 1.00 89.44 566 ILE A N 1
ATOM 4431 C CA . ILE A 1 566 ? 27.160 -17.056 12.638 1.00 89.44 566 ILE A CA 1
ATOM 4432 C C . ILE A 1 566 ? 28.383 -17.867 12.223 1.00 89.44 566 ILE A C 1
ATOM 4434 O O . ILE A 1 566 ? 28.577 -18.173 11.046 1.00 89.44 566 ILE A O 1
ATOM 4438 N N . LYS A 1 567 ? 29.221 -18.244 13.189 1.00 88.56 567 LYS A N 1
ATOM 4439 C CA . LYS A 1 567 ? 30.399 -19.073 12.915 1.00 88.56 567 LYS A CA 1
ATOM 4440 C C . LYS A 1 567 ? 29.965 -20.423 12.353 1.00 88.56 567 LYS A C 1
ATOM 4442 O O . LYS A 1 567 ? 29.177 -21.118 12.989 1.00 88.56 567 LYS A O 1
ATOM 4447 N N . LEU A 1 568 ? 30.513 -20.800 11.197 1.00 85.06 568 LEU A N 1
ATOM 4448 C CA . LEU A 1 568 ? 30.330 -22.132 10.623 1.00 85.06 568 LEU A CA 1
ATOM 4449 C C . LEU A 1 568 ? 30.987 -23.175 11.534 1.00 85.06 568 LEU A C 1
ATOM 4451 O O . LEU A 1 568 ? 32.208 -23.146 11.707 1.00 85.06 568 LEU A O 1
ATOM 4455 N N . PRO A 1 569 ? 30.223 -24.117 12.109 1.00 86.12 569 PRO A N 1
ATOM 4456 C CA . PRO A 1 569 ? 30.822 -25.260 12.777 1.00 86.12 569 PRO A CA 1
ATOM 4457 C C . PRO A 1 569 ? 31.601 -26.122 11.769 1.00 86.12 569 PRO A C 1
ATOM 4459 O O . PRO A 1 569 ? 31.194 -26.189 10.605 1.00 86.12 569 PRO A O 1
ATOM 4462 N N . PRO A 1 570 ? 32.644 -26.860 12.196 1.00 85.88 570 PRO A N 1
ATOM 4463 C CA . PRO A 1 570 ? 33.467 -27.670 11.292 1.00 85.88 570 PRO A CA 1
ATOM 4464 C C . PRO A 1 570 ? 32.662 -28.616 10.387 1.00 85.88 570 PRO A C 1
ATOM 4466 O O . PRO A 1 570 ? 32.894 -28.672 9.187 1.00 85.88 570 PRO A O 1
ATOM 4469 N N . PHE A 1 571 ? 31.635 -29.282 10.929 1.00 83.69 571 PHE A N 1
ATOM 4470 C CA . PHE A 1 571 ? 30.794 -30.201 10.152 1.00 83.69 571 PHE A CA 1
ATOM 4471 C C . PHE A 1 571 ? 30.009 -29.508 9.024 1.00 83.69 571 PHE A C 1
ATOM 4473 O O . PHE A 1 571 ? 29.780 -30.097 7.967 1.00 83.69 571 PHE A O 1
ATOM 4480 N N . LEU A 1 572 ? 29.579 -28.261 9.241 1.00 85.81 572 LEU A N 1
ATOM 4481 C CA . LEU A 1 572 ? 28.833 -27.487 8.252 1.00 85.81 572 LEU A CA 1
ATOM 4482 C C . LEU A 1 572 ? 29.792 -26.864 7.238 1.00 85.81 572 LEU A C 1
ATOM 4484 O O . LEU A 1 572 ? 29.459 -26.774 6.061 1.00 85.81 572 LEU A O 1
ATOM 4488 N N . GLN A 1 573 ? 31.002 -26.503 7.671 1.00 87.62 573 GLN A N 1
ATOM 4489 C CA . GLN A 1 573 ? 32.080 -26.085 6.781 1.00 87.62 573 GLN A CA 1
ATOM 4490 C C . GLN A 1 573 ? 32.443 -27.197 5.787 1.00 87.62 573 GLN A C 1
ATOM 4492 O O . GLN A 1 573 ? 32.508 -26.933 4.587 1.00 87.62 573 GLN A O 1
ATOM 4497 N N . ASP A 1 574 ? 32.578 -28.441 6.254 1.00 87.38 574 ASP A N 1
ATOM 4498 C CA . ASP A 1 574 ? 32.818 -29.604 5.392 1.00 87.38 574 ASP A CA 1
ATOM 4499 C C . ASP A 1 574 ? 31.671 -29.815 4.390 1.00 87.38 574 ASP A C 1
ATOM 4501 O O . ASP A 1 574 ? 31.903 -30.034 3.200 1.00 87.38 574 ASP A O 1
ATOM 4505 N N . ALA A 1 575 ? 30.416 -29.688 4.839 1.00 88.56 575 ALA A N 1
ATOM 4506 C CA . ALA A 1 575 ? 29.262 -29.735 3.942 1.00 88.56 575 ALA A CA 1
ATOM 4507 C C . ALA A 1 575 ? 29.331 -28.618 2.880 1.00 88.56 575 ALA A C 1
ATOM 4509 O O . ALA A 1 575 ? 29.167 -28.880 1.690 1.00 88.56 575 ALA A O 1
ATOM 4510 N N . TYR A 1 576 ? 29.653 -27.383 3.268 1.00 87.62 576 TYR A N 1
ATOM 4511 C CA . TYR A 1 576 ? 29.815 -26.270 2.329 1.00 87.62 576 TYR A CA 1
ATOM 4512 C C . TYR A 1 576 ? 30.894 -26.530 1.271 1.00 87.62 576 TYR A C 1
ATOM 4514 O O . TYR A 1 576 ? 30.692 -26.183 0.107 1.00 87.62 576 TYR A O 1
ATOM 4522 N N . VAL A 1 577 ? 32.011 -27.164 1.642 1.00 88.50 577 VAL A N 1
ATOM 4523 C CA . VAL A 1 577 ? 33.076 -27.541 0.698 1.00 88.50 577 VAL A CA 1
ATOM 4524 C C . VAL A 1 577 ? 32.543 -28.507 -0.363 1.00 88.50 577 VAL A C 1
ATOM 4526 O O . VAL A 1 577 ? 32.709 -28.250 -1.556 1.00 88.50 577 VAL A O 1
ATOM 4529 N N . HIS A 1 578 ? 31.841 -29.565 0.051 1.00 90.94 578 HIS A N 1
ATOM 4530 C CA . HIS A 1 578 ? 31.257 -30.543 -0.874 1.00 90.94 578 HIS A CA 1
ATOM 4531 C C . HIS A 1 578 ? 30.148 -29.944 -1.751 1.00 90.94 578 HIS A C 1
ATOM 4533 O O . HIS A 1 578 ? 30.082 -30.227 -2.947 1.00 90.94 578 HIS A O 1
ATOM 4539 N N . ALA A 1 579 ? 29.304 -29.070 -1.192 1.00 88.62 579 ALA A N 1
ATOM 4540 C CA . ALA A 1 579 ? 28.283 -28.357 -1.959 1.00 88.62 579 ALA A CA 1
ATOM 4541 C C . ALA A 1 579 ? 28.907 -27.442 -3.022 1.00 88.62 579 ALA A C 1
ATOM 4543 O O . ALA A 1 579 ? 28.430 -27.392 -4.154 1.00 88.62 579 ALA A O 1
ATOM 4544 N N . ASN A 1 580 ? 29.989 -26.739 -2.677 1.00 86.12 580 ASN A N 1
ATOM 4545 C CA . ASN A 1 580 ? 30.684 -25.856 -3.606 1.00 86.12 580 ASN A CA 1
ATOM 4546 C C . ASN A 1 580 ? 31.331 -26.640 -4.755 1.00 86.12 580 ASN A C 1
ATOM 4548 O O . ASN A 1 580 ? 31.225 -26.241 -5.914 1.00 86.12 580 ASN A O 1
ATOM 4552 N N . GLU A 1 581 ? 31.949 -27.782 -4.450 1.00 87.50 581 GLU A N 1
ATOM 4553 C CA . GLU A 1 581 ? 32.549 -28.644 -5.469 1.00 87.50 581 GLU A CA 1
ATOM 4554 C C . GLU A 1 581 ? 31.489 -29.258 -6.394 1.00 87.50 581 GLU A C 1
ATOM 4556 O O . GLU A 1 581 ? 31.650 -29.229 -7.616 1.00 87.50 581 GLU A O 1
ATOM 4561 N N . PHE A 1 582 ? 30.355 -29.711 -5.847 1.00 87.94 582 PHE A N 1
ATOM 4562 C CA . PHE A 1 582 ? 29.211 -30.153 -6.649 1.00 87.94 582 PHE A CA 1
ATOM 4563 C C . PHE A 1 582 ? 28.722 -29.054 -7.604 1.00 87.94 582 PHE A C 1
ATOM 4565 O O . PHE A 1 582 ? 28.581 -29.285 -8.806 1.00 87.94 582 PHE A O 1
ATOM 4572 N N . CYS A 1 583 ? 28.505 -27.842 -7.086 1.00 83.00 583 CYS A N 1
ATOM 4573 C CA . CYS A 1 583 ? 28.078 -26.685 -7.872 1.00 83.00 583 CYS A CA 1
ATOM 4574 C C . CYS A 1 583 ? 29.081 -26.331 -8.982 1.00 83.00 583 CYS A C 1
ATOM 4576 O O . CYS A 1 583 ? 28.680 -26.019 -10.108 1.00 83.00 583 CYS A O 1
ATOM 4578 N N . ARG A 1 584 ? 30.388 -26.424 -8.696 1.00 82.81 584 ARG A N 1
ATOM 4579 C CA . ARG A 1 584 ? 31.466 -26.208 -9.670 1.00 82.81 584 ARG A CA 1
ATOM 4580 C C . ARG A 1 584 ? 31.419 -27.243 -10.793 1.00 82.81 584 ARG A C 1
ATOM 4582 O O . ARG A 1 584 ? 31.479 -26.859 -11.962 1.00 82.81 584 ARG A O 1
ATOM 4589 N N . LEU A 1 585 ? 31.300 -28.530 -10.453 1.00 83.38 585 LEU A N 1
ATOM 4590 C CA . LEU A 1 585 ? 31.196 -29.627 -11.421 1.00 83.38 585 LEU A CA 1
ATOM 4591 C C . LEU A 1 585 ? 29.967 -29.449 -12.317 1.00 83.38 585 LEU A C 1
ATOM 4593 O O . LEU A 1 585 ? 30.107 -29.415 -13.542 1.00 83.38 585 LEU A O 1
ATOM 4597 N N . LEU A 1 586 ? 28.800 -29.207 -11.715 1.00 78.50 586 LEU A N 1
ATOM 4598 C CA . LEU A 1 586 ? 27.553 -28.971 -12.438 1.00 78.50 586 LEU A CA 1
ATOM 4599 C C . LEU A 1 586 ? 27.672 -27.757 -13.374 1.00 78.50 586 LEU A C 1
ATOM 4601 O O . LEU A 1 586 ? 27.295 -27.817 -14.546 1.00 78.50 586 LEU A O 1
ATOM 4605 N N . GLY A 1 587 ? 28.285 -26.669 -12.900 1.00 72.44 587 GLY A N 1
ATOM 4606 C CA . GLY A 1 587 ? 28.479 -25.436 -13.659 1.00 72.44 587 GLY A CA 1
ATOM 4607 C C . GLY A 1 587 ? 29.289 -25.578 -14.945 1.00 72.44 587 GLY A C 1
ATOM 4608 O O . GLY A 1 587 ? 29.077 -24.798 -15.873 1.00 72.44 587 GLY A O 1
ATOM 4609 N N . THR A 1 588 ? 30.150 -26.591 -15.065 1.00 74.94 588 THR A N 1
ATOM 4610 C CA . THR A 1 588 ? 30.867 -26.860 -16.325 1.00 74.94 588 THR A CA 1
ATOM 4611 C C . THR A 1 588 ? 29.941 -27.311 -17.458 1.00 74.94 588 THR A C 1
ATOM 4613 O O . THR A 1 588 ? 30.257 -27.106 -18.629 1.00 74.94 588 THR A O 1
ATOM 4616 N N . ARG A 1 589 ? 28.775 -27.877 -17.122 1.00 70.62 589 ARG A N 1
ATOM 4617 C CA . ARG A 1 589 ? 27.811 -28.451 -18.073 1.00 70.62 589 ARG A CA 1
ATOM 4618 C C . ARG A 1 589 ? 26.596 -27.562 -18.330 1.00 70.62 589 ARG A C 1
ATOM 4620 O O . ARG A 1 589 ? 25.893 -27.778 -19.312 1.00 70.62 589 ARG A O 1
ATOM 4627 N N . THR A 1 590 ? 26.346 -26.562 -17.481 1.00 62.97 590 THR A N 1
ATOM 4628 C CA . THR A 1 590 ? 25.190 -25.659 -17.597 1.00 62.97 590 THR A CA 1
ATOM 4629 C C . THR A 1 590 ? 25.594 -24.196 -17.640 1.00 62.97 590 THR A C 1
ATOM 4631 O O . THR A 1 590 ? 26.481 -23.765 -16.908 1.00 62.97 590 THR A O 1
ATOM 4634 N N . LYS A 1 591 ? 24.911 -23.411 -18.482 1.00 57.31 591 LYS A N 1
ATOM 4635 C CA . LYS A 1 591 ? 25.020 -21.944 -18.506 1.00 57.31 591 LYS A CA 1
ATOM 4636 C C . LYS A 1 591 ? 24.085 -21.253 -17.501 1.00 57.31 591 LYS A C 1
ATOM 4638 O O . LYS A 1 591 ? 24.220 -20.050 -17.321 1.00 57.31 591 LYS A O 1
ATOM 4643 N N . SER A 1 592 ? 23.169 -21.983 -16.859 1.00 59.62 592 SER A N 1
ATOM 4644 C CA . SER A 1 592 ? 22.228 -21.416 -15.885 1.00 59.62 592 SER A CA 1
ATOM 4645 C C . SER A 1 592 ? 22.921 -21.145 -14.545 1.00 59.62 592 SER A C 1
ATOM 4647 O O . SER A 1 592 ? 23.508 -22.047 -13.943 1.00 59.62 592 SER A O 1
ATOM 4649 N N . GLY A 1 593 ? 22.861 -19.890 -14.089 1.00 60.84 593 GLY A N 1
ATOM 4650 C CA . GLY A 1 593 ? 23.396 -19.442 -12.799 1.00 60.84 593 GLY A CA 1
ATOM 4651 C C . GLY A 1 593 ? 22.650 -20.007 -11.585 1.00 60.84 593 GLY A C 1
ATOM 4652 O O . GLY A 1 593 ? 23.259 -20.192 -10.532 1.00 60.84 593 GLY A O 1
ATOM 4653 N N . PHE A 1 594 ? 21.370 -20.355 -11.745 1.00 63.25 594 PHE A N 1
ATOM 4654 C CA . PHE A 1 594 ? 20.520 -20.915 -10.691 1.00 63.25 594 PHE A CA 1
ATOM 4655 C C . PHE A 1 594 ? 21.045 -22.269 -10.193 1.00 63.25 594 PHE A C 1
ATOM 4657 O O . PHE A 1 594 ? 21.464 -22.407 -9.041 1.00 63.25 594 PHE A O 1
ATOM 4664 N N . PHE A 1 595 ? 21.162 -23.250 -11.095 1.00 65.75 595 PHE A N 1
ATOM 4665 C CA . PHE A 1 595 ? 21.649 -24.593 -10.755 1.00 65.75 595 PHE A CA 1
ATOM 4666 C C . PHE A 1 595 ? 23.077 -24.590 -10.208 1.00 65.75 595 PHE A C 1
ATOM 4668 O O . PHE A 1 595 ? 23.431 -25.425 -9.380 1.00 65.75 595 PHE A O 1
ATOM 4675 N N . ARG A 1 596 ? 23.891 -23.615 -10.624 1.00 67.75 596 ARG A N 1
ATOM 4676 C CA . ARG A 1 596 ? 25.258 -23.425 -10.125 1.00 67.75 596 ARG A CA 1
ATOM 4677 C C . ARG A 1 596 ? 25.323 -22.974 -8.665 1.00 67.75 596 ARG A C 1
ATOM 4679 O O . ARG A 1 596 ? 26.412 -22.943 -8.107 1.00 67.75 596 ARG A O 1
ATOM 4686 N N . THR A 1 597 ? 24.204 -22.593 -8.052 1.00 74.12 597 THR A N 1
ATOM 4687 C CA . THR A 1 597 ? 24.181 -22.085 -6.673 1.00 74.12 597 THR A CA 1
ATOM 4688 C C . THR A 1 597 ? 23.153 -22.773 -5.774 1.00 74.12 597 THR A C 1
ATOM 4690 O O . THR A 1 597 ? 23.276 -22.657 -4.558 1.00 74.12 597 THR A O 1
ATOM 4693 N N . LEU A 1 598 ? 22.216 -23.554 -6.326 1.00 78.00 598 LEU A N 1
ATOM 4694 C CA . LEU A 1 598 ? 21.073 -24.164 -5.628 1.00 78.00 598 LEU A CA 1
ATOM 4695 C C . LEU A 1 598 ? 21.404 -24.804 -4.263 1.00 78.00 598 LEU A C 1
ATOM 4697 O O . LEU A 1 598 ? 20.828 -24.411 -3.250 1.00 78.00 598 LEU A O 1
ATOM 4701 N N . LEU A 1 599 ? 22.352 -25.750 -4.194 1.00 83.94 599 LEU A N 1
ATOM 4702 C CA . LEU A 1 599 ? 22.704 -26.405 -2.920 1.00 83.94 599 LEU A CA 1
ATOM 4703 C C . LEU A 1 599 ? 23.286 -25.432 -1.895 1.00 83.94 599 LEU A C 1
ATOM 4705 O O . LEU A 1 599 ? 22.980 -25.549 -0.710 1.00 83.94 599 LEU A O 1
ATOM 4709 N N . LEU A 1 600 ? 24.093 -24.467 -2.349 1.00 83.50 600 LEU A N 1
ATOM 4710 C CA . LEU A 1 600 ? 24.679 -23.439 -1.488 1.00 83.50 600 LEU A CA 1
ATOM 4711 C C . LEU A 1 600 ? 23.593 -22.531 -0.902 1.00 83.50 600 LEU A C 1
ATOM 4713 O O . LEU A 1 600 ? 23.685 -22.180 0.272 1.00 83.50 600 LEU A O 1
ATOM 4717 N N . ARG A 1 601 ? 22.549 -22.203 -1.680 1.00 80.88 601 ARG A N 1
ATOM 4718 C CA . ARG A 1 601 ? 21.399 -21.425 -1.188 1.00 80.88 601 ARG A CA 1
ATOM 4719 C C . ARG A 1 601 ? 20.610 -22.205 -0.133 1.00 80.88 601 ARG A C 1
ATOM 4721 O O . ARG A 1 601 ? 20.278 -21.687 0.929 1.00 80.88 601 ARG A O 1
ATOM 4728 N N . ARG A 1 602 ? 20.336 -23.481 -0.411 1.00 86.31 602 ARG A N 1
ATOM 4729 C CA . ARG A 1 602 ? 19.460 -24.319 0.421 1.00 86.31 602 ARG A CA 1
ATOM 4730 C C . ARG A 1 602 ? 20.114 -24.678 1.755 1.00 86.31 602 ARG A C 1
ATOM 4732 O O . ARG A 1 602 ? 19.460 -24.560 2.786 1.00 86.31 602 ARG A O 1
ATOM 4739 N N . VAL A 1 603 ? 21.403 -25.038 1.753 1.00 88.12 603 VAL A N 1
ATOM 4740 C CA . VAL A 1 603 ? 22.162 -25.294 2.993 1.00 88.12 603 VAL A CA 1
ATOM 4741 C C . VAL A 1 603 ? 22.457 -24.016 3.779 1.00 88.12 603 VAL A C 1
ATOM 4743 O O . VAL A 1 603 ? 22.552 -24.066 5.001 1.00 88.12 603 VAL A O 1
ATOM 4746 N N . GLY A 1 604 ? 22.566 -22.876 3.087 1.00 87.00 604 GLY A N 1
ATOM 4747 C CA . GLY A 1 604 ? 22.667 -21.567 3.726 1.00 87.00 604 GLY A CA 1
ATOM 4748 C C . GLY A 1 604 ? 21.422 -21.208 4.515 1.00 87.00 604 GLY A C 1
ATOM 4749 O O . GLY A 1 604 ? 21.544 -20.642 5.595 1.00 87.00 604 GLY A O 1
ATOM 4750 N N . SER A 1 605 ? 20.240 -21.623 4.058 1.00 88.62 605 SER A N 1
ATOM 4751 C CA . SER A 1 605 ? 18.996 -21.447 4.807 1.00 88.62 605 SER A CA 1
ATOM 4752 C C . SER A 1 605 ? 18.886 -22.382 6.011 1.00 88.62 605 SER A C 1
ATOM 4754 O O . SER A 1 605 ? 18.855 -21.900 7.139 1.00 88.62 605 SER A O 1
ATOM 4756 N N . SER A 1 606 ? 18.868 -23.702 5.800 1.00 90.44 606 SER A N 1
ATOM 4757 C CA . SER A 1 606 ? 18.908 -24.689 6.888 1.00 90.44 606 SER A CA 1
ATOM 4758 C C . SER A 1 606 ? 19.626 -25.964 6.471 1.00 90.44 606 SER A C 1
ATOM 4760 O O . SER A 1 606 ? 19.623 -26.356 5.297 1.00 90.44 606 SER A O 1
ATOM 4762 N N . MET A 1 607 ? 20.163 -26.684 7.456 1.00 90.75 607 MET A N 1
ATOM 4763 C CA . MET A 1 607 ? 20.710 -28.023 7.230 1.00 90.75 607 MET A CA 1
ATOM 4764 C C . MET A 1 607 ? 19.663 -28.973 6.624 1.00 90.75 607 MET A C 1
ATOM 4766 O O . MET A 1 607 ? 19.985 -29.769 5.741 1.00 90.75 607 MET A O 1
ATOM 4770 N N . GLU A 1 608 ? 18.401 -28.876 7.053 1.00 89.94 608 GLU A N 1
ATOM 4771 C CA . GLU A 1 608 ? 17.322 -29.739 6.559 1.00 89.94 608 GLU A CA 1
ATOM 4772 C C . GLU A 1 608 ? 16.951 -29.425 5.100 1.00 89.94 608 GLU A C 1
ATOM 4774 O O . GLU A 1 608 ? 16.811 -30.354 4.301 1.00 89.94 608 GLU A O 1
ATOM 4779 N N . ALA A 1 609 ? 16.869 -28.145 4.714 1.00 89.06 609 ALA A N 1
ATOM 4780 C CA . ALA A 1 609 ? 16.618 -27.757 3.324 1.00 89.06 609 ALA A CA 1
ATOM 4781 C C . ALA A 1 609 ? 17.756 -28.211 2.397 1.00 89.06 609 ALA A C 1
ATOM 4783 O O . ALA A 1 609 ? 17.496 -28.755 1.318 1.00 89.06 609 ALA A O 1
ATOM 4784 N N . GLY A 1 610 ? 19.016 -28.064 2.825 1.00 89.69 610 GLY A N 1
ATOM 4785 C CA . GLY A 1 610 ? 20.172 -28.607 2.106 1.00 89.69 610 GLY A CA 1
ATOM 4786 C C . GLY A 1 610 ? 20.068 -30.123 1.902 1.00 89.69 610 GLY A C 1
ATOM 4787 O O . GLY A 1 610 ? 20.182 -30.608 0.773 1.00 89.69 610 GLY A O 1
ATOM 4788 N N . ARG A 1 611 ? 19.771 -30.870 2.974 1.00 90.50 611 ARG A N 1
ATOM 4789 C CA . ARG A 1 611 ? 19.639 -32.336 2.951 1.00 90.50 611 ARG A CA 1
ATOM 4790 C C . ARG A 1 611 ? 18.527 -32.810 2.011 1.00 90.50 611 ARG A C 1
ATOM 4792 O O . ARG A 1 611 ? 18.787 -33.650 1.154 1.00 90.50 611 ARG A O 1
ATOM 4799 N N . LEU A 1 612 ? 17.316 -32.258 2.140 1.00 87.94 612 LEU A N 1
ATOM 4800 C CA . LEU A 1 612 ? 16.166 -32.614 1.297 1.00 87.94 612 LEU A CA 1
ATOM 4801 C C . LEU A 1 612 ? 16.438 -32.337 -0.184 1.00 87.94 612 LEU A C 1
ATOM 4803 O O . LEU A 1 612 ? 16.049 -33.118 -1.048 1.00 87.94 612 LEU A O 1
ATOM 4807 N N . THR A 1 613 ? 17.143 -31.248 -0.488 1.00 87.62 613 THR A N 1
ATOM 4808 C CA . THR A 1 613 ? 17.517 -30.908 -1.868 1.00 87.62 613 THR A CA 1
ATOM 4809 C C . THR A 1 613 ? 18.481 -31.932 -2.447 1.00 87.62 613 THR A C 1
ATOM 4811 O O . THR A 1 613 ? 18.263 -32.426 -3.550 1.00 87.62 613 THR A O 1
ATOM 4814 N N . ALA A 1 614 ? 19.520 -32.294 -1.696 1.00 88.31 614 ALA A N 1
ATOM 4815 C CA . ALA A 1 614 ? 20.466 -33.314 -2.126 1.00 88.31 614 ALA A CA 1
ATOM 4816 C C . ALA A 1 614 ? 19.795 -34.685 -2.313 1.00 88.31 614 ALA A C 1
ATOM 4818 O O . ALA A 1 614 ? 20.069 -35.374 -3.294 1.00 88.31 614 ALA A O 1
ATOM 4819 N N . GLU A 1 615 ? 18.859 -35.040 -1.432 1.00 87.75 615 GLU A N 1
ATOM 4820 C CA . GLU A 1 615 ? 18.051 -36.253 -1.549 1.00 87.75 615 GLU A CA 1
ATOM 4821 C C . GLU A 1 615 ? 17.213 -36.262 -2.842 1.00 87.75 615 GLU A C 1
ATOM 4823 O O . GLU A 1 615 ? 17.282 -37.225 -3.609 1.00 87.75 615 GLU A O 1
ATOM 4828 N N . ARG A 1 616 ? 16.501 -35.167 -3.149 1.00 85.06 616 ARG A N 1
ATOM 4829 C CA . ARG A 1 616 ? 15.705 -35.025 -4.387 1.00 85.06 616 ARG A CA 1
ATOM 4830 C C . ARG A 1 616 ? 16.571 -35.078 -5.652 1.00 85.06 616 ARG A C 1
ATOM 4832 O O . ARG A 1 616 ? 16.199 -35.730 -6.633 1.00 85.06 616 ARG A O 1
ATOM 4839 N N . ILE A 1 617 ? 17.748 -34.445 -5.629 1.00 83.31 617 ILE A N 1
ATOM 4840 C CA . ILE A 1 617 ? 18.708 -34.484 -6.745 1.00 83.31 617 ILE A CA 1
ATOM 4841 C C . ILE A 1 617 ? 19.216 -35.920 -6.975 1.00 83.31 617 ILE A C 1
ATOM 4843 O O . ILE A 1 617 ? 19.313 -36.353 -8.122 1.00 83.31 617 ILE A O 1
ATOM 4847 N N . LEU A 1 618 ? 19.488 -36.692 -5.913 1.00 83.19 618 LEU A N 1
ATOM 4848 C CA . LEU A 1 618 ? 19.899 -38.098 -6.032 1.00 83.19 618 LEU A CA 1
ATOM 4849 C C . LEU A 1 618 ? 18.786 -39.024 -6.548 1.00 83.19 618 LEU A C 1
ATOM 4851 O O . LEU A 1 618 ? 19.107 -40.060 -7.135 1.00 83.19 618 LEU A O 1
ATOM 4855 N N . GLN A 1 619 ? 17.514 -38.692 -6.298 1.00 78.12 619 GLN A N 1
ATOM 4856 C CA . GLN A 1 619 ? 16.379 -39.581 -6.560 1.00 78.12 619 GLN A CA 1
ATOM 4857 C C . GLN A 1 619 ? 15.734 -39.431 -7.946 1.00 78.12 619 GLN A C 1
ATOM 4859 O O . GLN A 1 619 ? 15.185 -40.440 -8.377 1.00 78.12 619 GLN A O 1
ATOM 4864 N N . ASN A 1 620 ? 15.797 -38.264 -8.629 1.00 65.06 620 ASN A N 1
ATOM 4865 C CA . ASN A 1 620 ? 15.616 -38.072 -10.100 1.00 65.06 620 ASN A CA 1
ATOM 4866 C C . ASN A 1 620 ? 15.311 -36.614 -10.567 1.00 65.06 620 ASN A C 1
ATOM 4868 O O . ASN A 1 620 ? 14.782 -36.443 -11.663 1.00 65.06 620 ASN A O 1
ATOM 4872 N N . TRP A 1 621 ? 15.609 -35.544 -9.815 1.00 64.50 621 TRP A N 1
ATOM 4873 C CA . TRP A 1 621 ? 15.260 -34.141 -10.182 1.00 64.50 621 TRP A CA 1
ATOM 4874 C C . TRP A 1 621 ? 13.750 -33.834 -10.343 1.00 64.50 621 TRP A C 1
ATOM 4876 O O . TRP A 1 621 ? 13.406 -32.692 -10.626 1.00 64.50 621 TRP A O 1
ATOM 4886 N N . VAL A 1 622 ? 12.845 -34.810 -10.176 1.00 45.28 622 VAL A N 1
ATOM 4887 C CA . VAL A 1 622 ? 11.432 -34.691 -10.603 1.00 45.28 622 VAL A CA 1
ATOM 4888 C C . VAL A 1 622 ? 10.576 -33.779 -9.707 1.00 45.28 622 VAL A C 1
ATOM 4890 O O . VAL A 1 622 ? 9.583 -33.268 -10.198 1.00 45.28 622 VAL A O 1
ATOM 4893 N N . ASP A 1 623 ? 10.988 -33.473 -8.471 1.00 48.06 623 ASP A N 1
ATOM 4894 C CA . ASP A 1 623 ? 10.142 -32.757 -7.490 1.00 48.06 623 ASP A CA 1
ATOM 4895 C C . ASP A 1 623 ? 10.828 -31.546 -6.821 1.00 48.06 623 ASP A C 1
ATOM 4897 O O . ASP A 1 623 ? 10.574 -31.225 -5.655 1.00 48.06 623 ASP A O 1
ATOM 4901 N N . ILE A 1 624 ? 11.743 -30.858 -7.513 1.00 51.97 624 ILE A N 1
ATOM 4902 C CA . ILE A 1 624 ? 12.226 -29.543 -7.046 1.00 51.97 624 ILE A CA 1
ATOM 4903 C C . ILE A 1 624 ? 11.221 -28.480 -7.518 1.00 51.97 624 ILE A C 1
ATOM 4905 O O . ILE A 1 624 ? 11.542 -27.628 -8.334 1.00 51.97 624 ILE A O 1
ATOM 4909 N N . GLU A 1 625 ? 9.970 -28.579 -7.060 1.00 44.25 625 GLU A N 1
ATOM 4910 C CA . GLU A 1 625 ? 8.995 -27.494 -7.209 1.00 44.25 625 GLU A CA 1
ATOM 4911 C C . GLU A 1 625 ? 9.403 -26.365 -6.250 1.00 44.25 625 GLU A C 1
ATOM 4913 O O . GLU A 1 625 ? 9.185 -26.455 -5.036 1.00 44.25 625 GLU A O 1
ATOM 4918 N N . GLU A 1 626 ? 10.050 -25.324 -6.777 1.00 47.81 626 GLU A N 1
ATOM 4919 C CA . GLU A 1 626 ? 10.119 -24.022 -6.111 1.00 47.81 626 GLU A CA 1
ATOM 4920 C C . GLU A 1 626 ? 8.934 -23.173 -6.595 1.00 47.81 626 GLU A C 1
ATOM 4922 O O . GLU A 1 626 ? 8.644 -23.110 -7.787 1.00 47.81 626 GLU A O 1
ATOM 4927 N N . ASP A 1 627 ? 8.215 -22.560 -5.651 1.00 41.47 627 ASP A N 1
ATOM 4928 C CA . ASP A 1 627 ? 6.953 -21.843 -5.894 1.00 41.47 627 ASP A CA 1
ATOM 4929 C C . ASP A 1 627 ? 7.126 -20.522 -6.692 1.00 41.47 627 ASP A C 1
ATOM 4931 O O . ASP A 1 627 ? 6.122 -19.863 -6.959 1.00 41.47 627 ASP A O 1
ATOM 4935 N N . ASP A 1 628 ? 8.347 -20.120 -7.088 1.00 40.06 628 ASP A N 1
ATOM 4936 C CA . ASP A 1 628 ? 8.624 -18.715 -7.443 1.00 40.06 628 ASP A CA 1
ATOM 4937 C C . ASP A 1 628 ? 9.049 -18.384 -8.885 1.00 40.06 628 ASP A C 1
ATOM 4939 O O . ASP A 1 628 ? 8.840 -17.236 -9.265 1.00 40.06 628 ASP A O 1
ATOM 4943 N N . ASP A 1 629 ? 9.533 -19.296 -9.739 1.00 39.81 629 ASP A N 1
ATOM 4944 C CA . ASP A 1 629 ? 9.993 -18.888 -11.084 1.00 39.81 629 ASP A CA 1
ATOM 4945 C C . ASP A 1 629 ? 9.640 -19.893 -12.200 1.00 39.81 629 ASP A C 1
ATOM 4947 O O . ASP A 1 629 ? 10.330 -20.869 -12.483 1.00 39.81 629 ASP A O 1
ATOM 4951 N N . GLU A 1 630 ? 8.545 -19.621 -12.922 1.00 38.59 630 GLU A N 1
ATOM 4952 C CA . GLU A 1 630 ? 8.114 -20.442 -14.065 1.00 38.59 630 GLU A CA 1
ATOM 4953 C C . GLU A 1 630 ? 9.074 -20.384 -15.277 1.00 38.59 630 GLU A C 1
ATOM 4955 O O . GLU A 1 630 ? 8.945 -21.212 -16.177 1.00 38.59 630 GLU A O 1
ATOM 4960 N N . GLU A 1 631 ? 10.033 -19.446 -15.330 1.00 37.91 631 GLU A N 1
ATOM 4961 C CA . GLU A 1 631 ? 11.092 -19.447 -16.362 1.00 37.91 631 GLU A CA 1
ATOM 4962 C C . GLU A 1 631 ? 12.083 -20.618 -16.190 1.00 37.91 631 GLU A C 1
ATOM 4964 O O . GLU A 1 631 ? 12.822 -20.947 -17.120 1.00 37.91 631 GLU A O 1
ATOM 4969 N N . GLU A 1 632 ? 12.079 -21.294 -15.036 1.00 46.09 632 GLU A N 1
ATOM 4970 C CA . GLU A 1 632 ? 13.073 -22.312 -14.680 1.00 46.09 632 GLU A CA 1
ATOM 4971 C C . GLU A 1 632 ? 12.645 -23.756 -15.008 1.00 46.09 632 GLU A C 1
ATOM 4973 O O . GLU A 1 632 ? 13.492 -24.652 -15.096 1.00 46.09 632 GLU A O 1
ATOM 4978 N N . ASN A 1 633 ? 11.356 -23.990 -15.289 1.00 39.19 633 ASN A N 1
ATOM 4979 C CA . ASN A 1 633 ? 10.809 -25.332 -15.541 1.00 39.19 633 ASN A CA 1
ATOM 4980 C C . ASN A 1 633 ? 11.250 -25.953 -16.884 1.00 39.19 633 ASN A C 1
ATOM 4982 O O . ASN A 1 633 ? 11.382 -27.175 -16.983 1.00 39.19 633 ASN A O 1
ATOM 4986 N N . ASP A 1 634 ? 11.565 -25.143 -17.900 1.00 38.69 634 ASP A N 1
ATOM 4987 C CA . ASP A 1 634 ? 11.967 -25.642 -19.228 1.00 38.69 634 ASP A CA 1
ATOM 4988 C C . ASP A 1 634 ? 13.417 -26.187 -19.271 1.00 38.69 634 ASP A C 1
ATOM 4990 O O . ASP A 1 634 ? 13.794 -26.905 -20.203 1.00 38.69 634 ASP A O 1
ATOM 4994 N N . LEU A 1 635 ? 14.246 -25.913 -18.251 1.00 42.62 635 LEU A N 1
ATOM 4995 C CA . LEU A 1 635 ? 15.660 -26.332 -18.193 1.00 42.62 635 LEU A CA 1
ATOM 4996 C C . LEU A 1 635 ? 15.885 -27.692 -17.504 1.00 42.62 635 LEU A C 1
ATOM 4998 O O . LEU A 1 635 ? 16.904 -28.346 -17.752 1.00 42.62 635 LEU A O 1
ATOM 5002 N N . VAL A 1 636 ? 14.928 -28.160 -16.695 1.00 47.44 636 VAL A N 1
ATOM 5003 C CA . VAL A 1 636 ? 15.013 -29.420 -15.923 1.00 47.44 636 VAL A CA 1
ATOM 5004 C C . VAL A 1 636 ? 15.107 -30.650 -16.844 1.00 47.44 636 VAL A C 1
ATOM 5006 O O . VAL A 1 636 ? 15.744 -31.656 -16.513 1.00 47.44 636 VAL A O 1
ATOM 5009 N N . GLY A 1 637 ? 14.555 -30.563 -18.059 1.00 49.06 637 GLY A N 1
ATOM 5010 C CA . GLY A 1 637 ? 14.543 -31.653 -19.039 1.00 49.06 637 GLY A CA 1
ATOM 5011 C C . GLY A 1 637 ? 15.928 -32.146 -19.488 1.00 49.06 637 GLY A C 1
ATOM 5012 O O . GLY A 1 637 ? 16.066 -33.322 -19.824 1.00 49.06 637 GLY A O 1
ATOM 5013 N N . GLN A 1 638 ? 16.964 -31.295 -19.453 1.00 49.00 638 GLN A N 1
ATOM 5014 C CA . GLN A 1 638 ? 18.326 -31.640 -19.900 1.00 49.00 638 GLN A CA 1
ATOM 5015 C C . GLN A 1 638 ? 19.228 -32.214 -18.787 1.00 49.00 638 GLN A C 1
ATOM 5017 O O . GLN A 1 638 ? 20.340 -32.662 -19.074 1.00 49.00 638 GLN A O 1
ATOM 5022 N N . MET A 1 639 ? 18.778 -32.222 -17.525 1.00 57.84 639 MET A N 1
ATOM 5023 C CA . MET A 1 639 ? 19.645 -32.402 -16.344 1.00 57.84 639 MET A CA 1
ATOM 5024 C C . MET A 1 639 ? 19.468 -33.722 -15.580 1.00 57.84 639 MET A C 1
ATOM 5026 O O . MET A 1 639 ? 20.061 -33.907 -14.523 1.00 57.84 639 MET A O 1
ATOM 5030 N N . LYS A 1 640 ? 18.715 -34.684 -16.121 1.00 59.91 640 LYS A N 1
ATOM 5031 C CA . LYS A 1 640 ? 18.308 -35.893 -15.380 1.00 59.91 640 LYS A CA 1
ATOM 5032 C C . LYS A 1 640 ? 19.443 -36.847 -14.961 1.00 59.91 640 LYS A C 1
ATOM 5034 O O . LYS A 1 640 ? 19.199 -37.708 -14.121 1.00 59.91 640 LYS A O 1
ATOM 5039 N N . THR A 1 641 ? 20.668 -36.713 -15.485 1.00 68.12 641 THR A N 1
ATOM 5040 C CA . THR A 1 641 ? 21.757 -37.680 -15.228 1.00 68.12 641 THR A CA 1
ATOM 5041 C C . THR A 1 641 ? 22.996 -37.035 -14.596 1.00 68.12 641 THR A C 1
ATOM 5043 O O . THR A 1 641 ? 23.745 -36.307 -15.261 1.00 68.12 641 THR A O 1
ATOM 5046 N N . LEU A 1 642 ? 23.228 -37.360 -13.319 1.00 77.50 642 LEU A N 1
ATOM 5047 C CA . LEU A 1 642 ? 24.437 -37.009 -12.564 1.00 77.50 642 LEU A CA 1
ATOM 5048 C C . LEU A 1 642 ? 25.642 -37.841 -13.026 1.00 77.50 642 LEU A C 1
ATOM 5050 O O . LEU A 1 642 ? 25.525 -39.048 -13.253 1.00 77.50 642 LEU A O 1
ATOM 5054 N N . THR A 1 643 ? 26.814 -37.217 -13.108 1.00 84.62 643 THR A N 1
ATOM 5055 C CA . THR A 1 643 ? 28.093 -37.926 -13.250 1.00 84.62 643 THR A CA 1
ATOM 5056 C C . THR A 1 643 ? 28.461 -38.663 -11.952 1.00 84.62 643 THR A C 1
ATOM 5058 O O . THR A 1 643 ? 27.957 -38.316 -10.878 1.00 84.62 643 THR A O 1
ATOM 5061 N N . PRO A 1 644 ? 29.348 -39.677 -12.004 1.00 85.31 644 PRO A N 1
ATOM 5062 C CA . PRO A 1 644 ? 29.837 -40.349 -10.799 1.00 85.31 644 PRO A CA 1
ATOM 5063 C C . PRO A 1 644 ? 30.461 -39.387 -9.778 1.00 85.31 644 PRO A C 1
ATOM 5065 O O . PRO A 1 644 ? 30.216 -39.544 -8.583 1.00 85.31 644 PRO A O 1
ATOM 5068 N N . ASP A 1 645 ? 31.194 -38.374 -10.247 1.00 86.25 645 ASP A N 1
ATOM 5069 C CA . ASP A 1 645 ? 31.856 -37.382 -9.394 1.00 86.25 645 ASP A CA 1
ATOM 5070 C C . ASP A 1 645 ? 30.844 -36.423 -8.748 1.00 86.25 645 ASP A C 1
ATOM 5072 O O . ASP A 1 645 ? 30.870 -36.233 -7.532 1.00 86.25 645 ASP A O 1
ATOM 5076 N N . GLU A 1 646 ? 29.876 -35.906 -9.521 1.00 87.31 646 GLU A N 1
ATOM 5077 C CA . GLU A 1 646 ? 28.754 -35.108 -8.992 1.00 87.31 646 GLU A CA 1
ATOM 5078 C C . GLU A 1 646 ? 27.986 -35.901 -7.918 1.00 87.31 646 GLU A C 1
ATOM 5080 O O . GLU A 1 646 ? 27.692 -35.396 -6.834 1.00 87.31 646 GLU A O 1
ATOM 5085 N N . ARG A 1 647 ? 27.701 -37.182 -8.177 1.00 88.81 647 ARG A N 1
ATOM 5086 C CA . ARG A 1 647 ? 27.007 -38.052 -7.221 1.00 88.81 647 ARG A CA 1
ATOM 5087 C C . ARG A 1 647 ? 27.831 -38.303 -5.955 1.00 88.81 647 ARG A C 1
ATOM 5089 O O . ARG A 1 647 ? 27.259 -38.337 -4.865 1.00 88.81 647 ARG A O 1
ATOM 5096 N N . ALA A 1 648 ? 29.143 -38.496 -6.081 1.00 90.44 648 ALA A N 1
ATOM 5097 C CA . ALA A 1 648 ? 30.029 -38.750 -4.949 1.00 90.44 648 ALA A CA 1
ATOM 5098 C C . ALA A 1 648 ? 30.111 -37.542 -4.005 1.00 90.44 648 ALA A C 1
ATOM 5100 O O . ALA A 1 648 ? 29.984 -37.715 -2.789 1.00 90.44 648 ALA A O 1
ATOM 5101 N N . GLU A 1 649 ? 30.260 -36.334 -4.553 1.00 91.62 649 GLU A N 1
ATOM 5102 C CA . GLU A 1 649 ? 30.275 -35.093 -3.769 1.00 91.62 649 GLU A CA 1
ATOM 5103 C C . GLU A 1 649 ? 28.927 -34.838 -3.088 1.00 91.62 649 GLU A C 1
ATOM 5105 O O . GLU A 1 649 ? 28.884 -34.544 -1.893 1.00 91.62 649 GLU A O 1
ATOM 5110 N N . LEU A 1 650 ? 27.813 -35.080 -3.783 1.00 89.38 650 LEU A N 1
ATOM 5111 C CA . LEU A 1 650 ? 26.477 -34.929 -3.205 1.00 89.38 650 LEU A CA 1
ATOM 5112 C C . LEU A 1 650 ? 26.210 -35.903 -2.043 1.00 89.38 650 LEU A C 1
ATOM 5114 O O . LEU A 1 650 ? 25.619 -35.537 -1.028 1.00 89.38 650 LEU A O 1
ATOM 5118 N N . GLN A 1 651 ? 26.692 -37.144 -2.147 1.00 91.12 651 GLN A N 1
ATOM 5119 C CA . GLN A 1 651 ? 26.606 -38.118 -1.055 1.00 91.12 651 GLN A CA 1
ATOM 5120 C C . GLN A 1 651 ? 27.503 -37.754 0.134 1.00 91.12 651 GLN A C 1
ATOM 5122 O O . GLN A 1 651 ? 27.136 -38.023 1.278 1.00 91.12 651 GLN A O 1
ATOM 5127 N N . ARG A 1 652 ? 28.689 -37.174 -0.106 1.00 92.19 652 ARG A N 1
ATOM 5128 C CA . ARG A 1 652 ? 29.558 -36.659 0.968 1.00 92.19 652 ARG A CA 1
ATOM 5129 C C . ARG A 1 652 ? 28.880 -35.504 1.695 1.00 92.19 652 ARG A C 1
ATOM 5131 O O . ARG A 1 652 ? 28.785 -35.551 2.916 1.00 92.19 652 ARG A O 1
ATOM 5138 N N . PHE A 1 653 ? 28.323 -34.562 0.939 1.00 91.88 653 PHE A N 1
ATOM 5139 C CA . PHE A 1 653 ? 27.520 -33.461 1.457 1.00 91.88 653 PHE A CA 1
ATOM 5140 C C . PHE A 1 653 ? 26.384 -33.944 2.373 1.00 91.88 653 PHE A C 1
ATOM 5142 O O . PHE A 1 653 ? 26.291 -33.503 3.517 1.00 91.88 653 PHE A O 1
ATOM 5149 N N . MET A 1 654 ? 25.566 -34.901 1.916 1.00 90.31 654 MET A N 1
ATOM 5150 C CA . MET A 1 654 ? 24.465 -35.443 2.725 1.00 90.31 654 MET A CA 1
ATOM 5151 C C . MET A 1 654 ? 24.941 -36.097 4.022 1.00 90.31 654 MET A C 1
ATOM 5153 O O . MET A 1 654 ? 24.382 -35.818 5.081 1.00 90.31 654 MET A O 1
ATOM 5157 N N . ARG A 1 655 ? 25.997 -36.922 3.962 1.00 89.69 655 ARG A N 1
ATOM 5158 C CA . ARG A 1 655 ? 26.546 -37.588 5.155 1.00 89.69 655 ARG A CA 1
ATOM 5159 C C . ARG A 1 655 ? 27.008 -36.588 6.216 1.00 89.69 655 ARG A C 1
ATOM 5161 O O . ARG A 1 655 ? 26.774 -36.822 7.400 1.00 89.69 655 ARG A O 1
ATOM 5168 N N . SER A 1 656 ? 27.626 -35.479 5.806 1.00 87.75 656 SER A N 1
ATOM 5169 C CA . SER A 1 656 ? 28.062 -34.425 6.732 1.00 87.75 656 SER A CA 1
ATOM 5170 C C . SER A 1 656 ? 26.887 -33.779 7.478 1.00 87.75 656 SER A C 1
ATOM 5172 O O . SER A 1 656 ? 27.000 -33.495 8.673 1.00 87.75 656 SER A O 1
ATOM 5174 N N . LEU A 1 657 ? 25.745 -33.595 6.804 1.00 87.75 657 LEU A N 1
ATOM 5175 C CA . LEU A 1 657 ? 24.534 -33.027 7.406 1.00 87.75 657 LEU A CA 1
ATOM 5176 C C . LEU A 1 657 ? 23.797 -34.026 8.312 1.00 87.75 657 LEU A C 1
ATOM 5178 O O . LEU A 1 657 ? 23.396 -33.671 9.420 1.00 87.75 657 LEU A O 1
ATOM 5182 N N . GLU A 1 658 ? 23.642 -35.279 7.877 1.00 85.19 658 GLU A N 1
ATOM 5183 C CA . GLU A 1 658 ? 22.914 -36.318 8.624 1.00 85.19 658 GLU A CA 1
ATOM 5184 C C . GLU A 1 658 ? 23.549 -36.628 9.982 1.00 85.19 658 GLU A C 1
ATOM 5186 O O . GLU A 1 658 ? 22.835 -36.827 10.965 1.00 85.19 658 GLU A O 1
ATOM 5191 N N . ALA A 1 659 ? 24.880 -36.591 10.066 1.00 80.75 659 ALA A N 1
ATOM 5192 C CA . ALA A 1 659 ? 25.609 -36.830 11.308 1.00 80.75 659 ALA A CA 1
ATOM 5193 C C . ALA A 1 659 ? 25.332 -35.783 12.410 1.00 80.75 659 ALA A C 1
ATOM 5195 O O . ALA A 1 659 ? 25.652 -36.031 13.571 1.00 80.75 659 ALA A O 1
ATOM 5196 N N . ASN A 1 660 ? 24.754 -34.620 12.074 1.00 78.81 660 ASN A N 1
ATOM 5197 C CA . ASN A 1 660 ? 24.590 -33.484 12.991 1.00 78.81 660 ASN A CA 1
ATOM 5198 C C . ASN A 1 660 ? 23.194 -32.833 12.922 1.00 78.81 660 ASN A C 1
ATOM 5200 O O . ASN A 1 660 ? 23.049 -31.651 13.229 1.00 78.81 660 ASN A O 1
ATOM 5204 N N . ARG A 1 661 ? 22.156 -33.590 12.542 1.00 69.62 661 ARG A N 1
ATOM 5205 C CA . ARG A 1 661 ? 20.807 -33.069 12.233 1.00 69.62 661 ARG A CA 1
ATOM 5206 C C . ARG A 1 661 ? 20.146 -32.230 13.341 1.00 69.62 661 ARG A C 1
ATOM 5208 O O . ARG A 1 661 ? 19.316 -31.380 13.041 1.00 69.62 661 ARG A O 1
ATOM 5215 N N . GLU A 1 662 ? 20.496 -32.456 14.605 1.00 69.50 662 GLU A N 1
ATOM 5216 C CA . GLU A 1 662 ? 19.911 -31.749 15.758 1.00 69.50 662 GLU A CA 1
ATOM 5217 C C . GLU A 1 662 ? 20.644 -30.448 16.136 1.00 69.50 662 GLU A C 1
ATOM 5219 O O . GLU A 1 662 ? 20.251 -29.786 17.091 1.00 69.50 662 GLU A O 1
ATOM 5224 N N . ARG A 1 663 ? 21.723 -30.075 15.431 1.00 76.06 663 ARG A N 1
ATOM 5225 C CA . ARG A 1 663 ? 22.648 -29.003 15.849 1.00 76.06 663 ARG A CA 1
ATOM 5226 C C . ARG A 1 663 ? 22.724 -27.830 14.874 1.00 76.06 663 ARG A C 1
ATOM 5228 O O . ARG A 1 663 ? 23.794 -27.240 14.720 1.00 76.06 663 ARG A O 1
ATOM 5235 N N . ASP A 1 664 ? 21.628 -27.500 14.196 1.00 86.94 664 ASP A N 1
ATOM 5236 C CA . ASP A 1 664 ? 21.619 -26.349 13.290 1.00 86.94 664 ASP A CA 1
ATOM 5237 C C . ASP A 1 664 ? 21.862 -25.043 14.085 1.00 86.94 664 ASP A C 1
ATOM 5239 O O . ASP A 1 664 ? 21.063 -24.693 14.962 1.00 86.94 664 ASP A O 1
ATOM 5243 N N . PRO A 1 665 ? 22.950 -24.296 13.810 1.00 89.50 665 PRO A N 1
ATOM 5244 C CA . PRO A 1 665 ? 23.290 -23.103 14.583 1.00 89.50 665 PRO A CA 1
ATOM 5245 C C . PRO A 1 665 ? 22.234 -21.997 14.515 1.00 89.50 665 PRO A C 1
ATOM 5247 O O . PRO A 1 665 ? 22.079 -21.245 15.479 1.00 89.50 665 PRO A O 1
ATOM 5250 N N . LYS A 1 666 ? 21.504 -21.883 13.395 1.00 91.94 666 LYS A N 1
ATOM 5251 C CA . LYS A 1 666 ? 20.508 -20.820 13.213 1.00 91.94 666 LYS A CA 1
ATOM 5252 C C . LYS A 1 666 ? 19.312 -21.021 14.136 1.00 91.94 666 LYS A C 1
ATOM 5254 O O . LYS A 1 666 ? 18.794 -20.044 14.670 1.00 91.94 666 LYS A O 1
ATOM 5259 N N . TYR A 1 667 ? 18.929 -22.271 14.408 1.00 92.31 667 TYR A N 1
ATOM 5260 C CA . TYR A 1 667 ? 17.850 -22.581 15.350 1.00 92.31 667 TYR A CA 1
ATOM 5261 C C . TYR A 1 667 ? 18.114 -22.016 16.748 1.00 92.31 667 TYR A C 1
ATOM 5263 O O . TYR A 1 667 ? 17.256 -21.347 17.323 1.00 92.31 667 TYR A O 1
ATOM 5271 N N . HIS A 1 668 ? 19.323 -22.226 17.275 1.00 90.25 668 HIS A N 1
ATOM 5272 C CA . HIS A 1 668 ? 19.680 -21.753 18.611 1.00 90.25 668 HIS A CA 1
ATOM 5273 C C . HIS A 1 668 ? 19.597 -20.229 18.738 1.00 90.25 668 HIS A C 1
ATOM 5275 O O . HIS A 1 668 ? 19.190 -19.731 19.788 1.00 90.25 668 HIS A O 1
ATOM 5281 N N . ILE A 1 669 ? 19.931 -19.501 17.668 1.00 92.69 669 ILE A N 1
ATOM 5282 C CA . ILE A 1 669 ? 19.824 -18.039 17.631 1.00 92.69 669 ILE A CA 1
ATOM 5283 C C . ILE A 1 669 ? 18.362 -17.608 17.528 1.00 92.69 669 ILE A C 1
ATOM 5285 O O . ILE A 1 669 ? 17.961 -16.703 18.251 1.00 92.69 669 ILE A O 1
ATOM 5289 N N . VAL A 1 670 ? 17.536 -18.263 16.700 1.00 94.56 670 VAL A N 1
ATOM 5290 C CA . VAL A 1 670 ? 16.089 -17.970 16.662 1.00 94.56 670 VAL A CA 1
ATOM 5291 C C . VAL A 1 670 ? 15.480 -18.134 18.057 1.00 94.56 670 VAL A C 1
ATOM 5293 O O . VAL A 1 670 ? 14.762 -17.250 18.517 1.00 94.56 670 VAL A O 1
ATOM 5296 N N . ARG A 1 671 ? 15.810 -19.219 18.767 1.00 93.88 671 ARG A N 1
ATOM 5297 C CA . ARG A 1 671 ? 15.346 -19.449 20.142 1.00 93.88 671 ARG A CA 1
ATOM 5298 C C . ARG A 1 671 ? 15.833 -18.361 21.112 1.00 93.88 671 ARG A C 1
ATOM 5300 O O . ARG A 1 671 ? 15.022 -17.854 21.882 1.00 93.88 671 ARG A O 1
ATOM 5307 N N . ASP A 1 672 ? 17.115 -17.980 21.062 1.00 93.88 672 ASP A N 1
ATOM 5308 C CA . ASP A 1 672 ? 17.676 -16.878 21.873 1.00 93.88 672 ASP A CA 1
ATOM 5309 C C . ASP A 1 672 ? 16.911 -15.566 21.647 1.00 93.88 672 ASP A C 1
ATOM 5311 O O . ASP A 1 672 ? 16.474 -14.921 22.598 1.00 93.88 672 ASP A O 1
ATOM 5315 N N . LEU A 1 673 ? 16.681 -15.200 20.383 1.00 95.12 673 LEU A N 1
ATOM 5316 C CA . LEU A 1 673 ? 15.952 -13.987 20.018 1.00 95.12 673 LEU A CA 1
ATOM 5317 C C . LEU A 1 673 ? 14.518 -14.012 20.564 1.00 95.12 673 LEU A C 1
ATOM 5319 O O . LEU A 1 673 ? 14.085 -13.068 21.227 1.00 95.12 673 LEU A O 1
ATOM 5323 N N . LEU A 1 674 ? 13.786 -15.101 20.314 1.00 94.94 674 LEU A N 1
ATOM 5324 C CA . LEU A 1 674 ? 12.381 -15.222 20.701 1.00 94.94 674 LEU A CA 1
ATOM 5325 C C . LEU A 1 674 ? 12.190 -15.233 22.222 1.00 94.94 674 LEU A C 1
ATOM 5327 O O . LEU A 1 674 ? 11.313 -14.524 22.719 1.00 94.94 674 LEU A O 1
ATOM 5331 N N . VAL A 1 675 ? 12.998 -16.018 22.941 1.00 92.94 675 VAL A N 1
ATOM 5332 C CA . VAL A 1 675 ? 12.811 -16.309 24.371 1.00 92.94 675 VAL A CA 1
ATOM 5333 C C . VAL A 1 675 ? 13.676 -15.406 25.243 1.00 92.94 675 VAL A C 1
ATOM 5335 O O . VAL A 1 675 ? 13.147 -14.616 26.022 1.00 92.94 675 VAL A O 1
ATOM 5338 N N . ASP A 1 676 ? 14.999 -15.480 25.095 1.00 92.31 676 ASP A N 1
ATOM 5339 C CA . ASP A 1 676 ? 15.939 -14.844 26.025 1.00 92.31 676 ASP A CA 1
ATOM 5340 C C . ASP A 1 676 ? 15.981 -13.323 25.825 1.00 92.31 676 ASP A C 1
ATOM 5342 O O . ASP A 1 676 ? 15.991 -12.557 26.791 1.00 92.31 676 ASP A O 1
ATOM 5346 N N . ARG A 1 677 ? 15.908 -12.864 24.568 1.00 92.19 677 ARG A N 1
ATOM 5347 C CA . ARG A 1 677 ? 15.757 -11.437 24.228 1.00 92.19 677 ARG A CA 1
ATOM 5348 C C . ARG A 1 677 ? 14.305 -10.969 24.181 1.00 92.19 677 ARG A C 1
ATOM 5350 O O . ARG A 1 677 ? 14.060 -9.795 23.907 1.00 92.19 677 ARG A O 1
ATOM 5357 N N . ARG A 1 678 ? 13.350 -11.863 24.461 1.00 93.19 678 ARG A N 1
ATOM 5358 C CA . ARG A 1 678 ? 11.910 -11.575 24.578 1.00 93.19 678 ARG A CA 1
ATOM 5359 C C . ARG A 1 678 ? 11.292 -10.951 23.318 1.00 93.19 678 ARG A C 1
ATOM 5361 O O . ARG A 1 678 ? 10.313 -10.211 23.410 1.00 93.19 678 ARG A O 1
ATOM 5368 N N . TRP A 1 679 ? 11.811 -11.256 22.123 1.00 94.25 679 TRP A N 1
ATOM 5369 C CA . TRP A 1 679 ? 11.240 -10.738 20.868 1.00 94.25 679 TRP A CA 1
ATOM 5370 C C . TRP A 1 679 ? 9.799 -11.209 20.641 1.00 94.25 679 TRP A C 1
ATOM 5372 O O . TRP A 1 679 ? 9.005 -10.492 20.029 1.00 94.25 679 TRP A O 1
ATOM 5382 N N . LEU A 1 680 ? 9.429 -12.368 21.198 1.00 91.12 680 LEU A N 1
ATOM 5383 C CA . LEU A 1 680 ? 8.067 -12.898 21.138 1.00 91.12 680 LEU A CA 1
ATOM 5384 C C . LEU A 1 680 ? 7.029 -11.962 21.786 1.00 91.12 680 LEU A C 1
ATOM 5386 O O . LEU A 1 680 ? 5.905 -11.863 21.298 1.00 91.12 680 LEU A O 1
ATOM 5390 N N . GLU A 1 681 ? 7.394 -11.219 22.835 1.00 89.31 681 GLU A N 1
ATOM 5391 C CA . GLU A 1 681 ? 6.486 -10.271 23.505 1.00 89.31 681 GLU A CA 1
ATOM 5392 C C . GLU A 1 681 ? 6.134 -9.079 22.618 1.00 89.31 681 GLU A C 1
ATOM 5394 O O . GLU A 1 681 ? 5.026 -8.551 22.674 1.00 89.31 681 GLU A O 1
ATOM 5399 N N . SER A 1 682 ? 7.063 -8.690 21.746 1.00 86.12 682 SER A N 1
ATOM 5400 C CA . SER A 1 682 ? 6.825 -7.671 20.725 1.00 86.12 682 SER A CA 1
ATOM 5401 C C . SER A 1 682 ? 6.170 -8.242 19.460 1.00 86.12 682 SER A C 1
ATOM 5403 O O . SER A 1 682 ? 5.843 -7.490 18.540 1.00 86.12 682 SER A O 1
ATOM 5405 N N . GLY A 1 683 ? 5.956 -9.557 19.398 1.00 91.25 683 GLY A N 1
ATOM 5406 C CA . GLY A 1 683 ? 5.573 -10.276 18.191 1.00 91.25 683 GLY A CA 1
ATOM 5407 C C . GLY A 1 683 ? 6.721 -10.362 17.179 1.00 91.25 683 GLY A C 1
ATOM 5408 O O . GLY A 1 683 ? 7.455 -9.392 16.954 1.00 91.25 683 GLY A O 1
ATOM 5409 N N . CYS A 1 684 ? 6.865 -11.524 16.547 1.00 94.19 684 CYS A N 1
ATOM 5410 C CA . CYS A 1 684 ? 7.965 -11.843 15.648 1.00 94.19 684 CYS A CA 1
ATOM 5411 C C . CYS A 1 684 ? 7.483 -12.507 14.356 1.00 94.19 684 CYS A C 1
ATOM 5413 O O . CYS A 1 684 ? 6.613 -13.380 14.375 1.00 94.19 684 CYS A O 1
ATOM 5415 N N . ILE A 1 685 ? 8.085 -12.113 13.232 1.00 93.75 685 ILE A N 1
ATOM 5416 C CA . ILE A 1 685 ? 8.007 -12.867 11.982 1.00 93.75 685 ILE A CA 1
ATOM 5417 C C . ILE A 1 685 ? 9.380 -13.392 11.574 1.00 93.75 685 ILE A C 1
ATOM 5419 O O . ILE A 1 685 ? 10.349 -12.639 11.525 1.00 93.75 685 ILE A O 1
ATOM 5423 N N . VAL A 1 686 ? 9.449 -14.673 11.225 1.00 94.94 686 VAL A N 1
ATOM 5424 C CA . VAL A 1 686 ? 10.642 -15.300 10.657 1.00 94.94 686 VAL A CA 1
ATOM 5425 C C . VAL A 1 686 ? 10.417 -15.572 9.174 1.00 94.94 686 VAL A C 1
ATOM 5427 O O . VAL A 1 686 ? 9.458 -16.246 8.801 1.00 94.94 686 VAL A O 1
ATOM 5430 N N . PHE A 1 687 ? 11.310 -15.057 8.336 1.00 92.75 687 PHE A N 1
ATOM 5431 C CA . PHE A 1 687 ? 11.274 -15.203 6.885 1.00 92.75 687 PHE A CA 1
ATOM 5432 C C . PHE A 1 687 ? 12.327 -16.173 6.374 1.00 92.75 687 PHE A C 1
ATOM 5434 O O . PHE A 1 687 ? 13.485 -16.108 6.786 1.00 92.75 687 PHE A O 1
ATOM 5441 N N . SER A 1 688 ? 11.940 -16.985 5.395 1.00 90.94 688 SER A N 1
ATOM 5442 C CA . SER A 1 688 ? 12.848 -17.801 4.593 1.00 90.94 688 SER A CA 1
ATOM 5443 C C . SER A 1 688 ? 12.382 -17.843 3.140 1.00 90.94 688 SER A C 1
ATOM 5445 O O . SER A 1 688 ? 11.184 -17.794 2.868 1.00 90.94 688 SER A O 1
ATOM 5447 N N . GLN A 1 689 ? 13.307 -17.985 2.192 1.00 84.25 689 GLN A N 1
ATOM 5448 C CA . GLN A 1 689 ? 12.948 -18.294 0.799 1.00 84.25 689 GLN A CA 1
ATOM 5449 C C . GLN A 1 689 ? 12.271 -19.667 0.668 1.00 84.25 689 GLN A C 1
ATOM 5451 O O . GLN A 1 689 ? 11.526 -19.906 -0.277 1.00 84.25 689 GLN A O 1
ATOM 5456 N N . TYR A 1 690 ? 12.506 -20.579 1.616 1.00 86.25 690 TYR A N 1
ATOM 5457 C CA . TYR A 1 690 ? 12.197 -21.991 1.444 1.00 86.25 690 TYR A CA 1
ATOM 5458 C C . TYR A 1 690 ? 11.166 -22.496 2.446 1.00 86.25 690 TYR A C 1
ATOM 5460 O O . TYR A 1 690 ? 11.367 -22.443 3.661 1.00 86.25 690 TYR A O 1
ATOM 5468 N N . PHE A 1 691 ? 10.097 -23.106 1.926 1.00 88.00 691 PHE A N 1
ATOM 5469 C CA . PHE A 1 691 ? 9.086 -23.757 2.760 1.00 88.00 691 PHE A CA 1
ATOM 5470 C C . PHE A 1 691 ? 9.681 -24.858 3.645 1.00 88.00 691 PHE A C 1
ATOM 5472 O O . PHE A 1 691 ? 9.324 -24.949 4.814 1.00 88.00 691 PHE A O 1
ATOM 5479 N N . ASP A 1 692 ? 10.623 -25.650 3.122 1.00 89.69 692 ASP A N 1
ATOM 5480 C CA . ASP A 1 692 ? 11.267 -26.730 3.881 1.00 89.69 692 ASP A CA 1
ATOM 5481 C C . ASP A 1 692 ? 11.951 -26.204 5.163 1.00 89.69 692 ASP A C 1
ATOM 5483 O O . ASP A 1 692 ? 11.826 -26.821 6.222 1.00 89.69 692 ASP A O 1
ATOM 5487 N N . SER A 1 693 ? 12.602 -25.033 5.097 1.00 92.12 693 SER A N 1
ATOM 5488 C CA . SER A 1 693 ? 13.223 -24.378 6.259 1.00 92.12 693 SER A CA 1
ATOM 5489 C C . SER A 1 693 ? 12.179 -23.892 7.264 1.00 92.12 693 SER A C 1
ATOM 5491 O O . SER A 1 693 ? 12.308 -24.161 8.458 1.00 92.12 693 SER A O 1
ATOM 5493 N N . ILE A 1 694 ? 11.121 -23.220 6.791 1.00 93.31 694 ILE A N 1
ATOM 5494 C CA . ILE A 1 694 ? 10.012 -22.752 7.638 1.00 93.31 694 ILE A CA 1
ATOM 5495 C C . ILE A 1 694 ? 9.336 -23.920 8.348 1.00 93.31 694 ILE A C 1
ATOM 5497 O O . ILE A 1 694 ? 9.130 -23.875 9.559 1.00 93.31 694 ILE A O 1
ATOM 5501 N N . TRP A 1 695 ? 9.018 -24.979 7.607 1.00 92.38 695 TRP A N 1
ATOM 5502 C CA . TRP A 1 695 ? 8.335 -26.150 8.134 1.00 92.38 695 TRP A CA 1
ATOM 5503 C C . TRP A 1 695 ? 9.174 -26.865 9.190 1.00 92.38 695 TRP A C 1
ATOM 5505 O O . TRP A 1 695 ? 8.674 -27.218 10.261 1.00 92.38 695 TRP A O 1
ATOM 5515 N N . TRP A 1 696 ? 10.466 -27.059 8.923 1.00 92.75 696 TRP A N 1
ATOM 5516 C CA . TRP A 1 696 ? 11.379 -27.643 9.897 1.00 92.75 696 TRP A CA 1
ATOM 5517 C C . TRP A 1 696 ? 11.492 -26.775 11.158 1.00 92.75 696 TRP A C 1
ATOM 5519 O O . TRP A 1 696 ? 11.333 -27.298 12.262 1.00 92.75 696 TRP A O 1
ATOM 5529 N N . LEU A 1 697 ? 11.676 -25.460 11.006 1.00 93.94 697 LEU A N 1
ATOM 5530 C CA . LEU A 1 697 ? 11.794 -24.529 12.129 1.00 93.94 697 LEU A CA 1
ATOM 5531 C C . LEU A 1 697 ? 10.530 -24.534 12.997 1.00 93.94 697 LEU A C 1
ATOM 5533 O O . LEU A 1 697 ? 10.621 -24.609 14.221 1.00 93.94 697 LEU A O 1
ATOM 5537 N N . ALA A 1 698 ? 9.356 -24.527 12.366 1.00 93.25 698 ALA A N 1
ATOM 5538 C CA . ALA A 1 698 ? 8.070 -24.587 13.048 1.00 93.25 698 ALA A CA 1
ATOM 5539 C C . ALA A 1 698 ? 7.961 -25.847 13.927 1.00 93.25 698 ALA A C 1
ATOM 5541 O O . ALA A 1 698 ? 7.567 -25.771 15.094 1.00 93.25 698 ALA A O 1
ATOM 5542 N N . ASN A 1 699 ? 8.351 -27.007 13.386 1.00 91.62 699 ASN A N 1
ATOM 5543 C CA . ASN A 1 699 ? 8.312 -28.280 14.107 1.00 91.62 699 ASN A CA 1
ATOM 5544 C C . ASN A 1 699 ? 9.270 -28.312 15.306 1.00 91.62 699 ASN A C 1
ATOM 5546 O O . ASN A 1 699 ? 8.943 -28.933 16.317 1.00 91.62 699 ASN A O 1
ATOM 5550 N N . GLN A 1 700 ? 10.438 -27.668 15.209 1.00 91.25 700 GLN A N 1
ATOM 5551 C CA . GLN A 1 700 ? 11.372 -27.571 16.335 1.00 91.25 700 GLN A CA 1
ATOM 5552 C C . GLN A 1 700 ? 10.838 -26.625 17.414 1.00 91.25 700 GLN A C 1
ATOM 5554 O O . GLN A 1 700 ? 10.707 -27.027 18.568 1.00 91.25 700 GLN A O 1
ATOM 5559 N N . LEU A 1 701 ? 10.432 -25.409 17.029 1.00 92.88 701 LEU A N 1
ATOM 5560 C CA . LEU A 1 701 ? 9.938 -24.398 17.968 1.00 92.88 701 LEU A CA 1
ATOM 5561 C C . LEU A 1 701 ? 8.713 -24.875 18.746 1.00 92.88 701 LEU A C 1
ATOM 5563 O O . LEU A 1 701 ? 8.624 -24.627 19.940 1.00 92.88 701 LEU A O 1
ATOM 5567 N N . THR A 1 702 ? 7.811 -25.626 18.117 1.00 91.38 702 THR A N 1
ATOM 5568 C CA . THR A 1 702 ? 6.610 -26.136 18.799 1.00 91.38 702 THR A CA 1
ATOM 5569 C C . THR A 1 702 ? 6.932 -27.136 19.917 1.00 91.38 702 THR A C 1
ATOM 5571 O O . THR A 1 702 ? 6.144 -27.308 20.845 1.00 91.38 702 THR A O 1
ATOM 5574 N N . ARG A 1 703 ? 8.086 -27.814 19.855 1.00 87.25 703 ARG A N 1
ATOM 5575 C CA . ARG A 1 703 ? 8.523 -28.735 20.917 1.00 87.25 703 ARG A CA 1
ATOM 5576 C C . ARG A 1 703 ? 9.024 -27.986 22.148 1.00 87.25 703 ARG A C 1
ATOM 5578 O O . ARG A 1 703 ? 8.828 -28.468 23.258 1.00 87.25 703 ARG A O 1
ATOM 5585 N N . GLU A 1 704 ? 9.662 -26.835 21.951 1.00 85.38 704 GLU A N 1
ATOM 5586 C CA . GLU A 1 704 ? 10.201 -25.998 23.033 1.00 85.38 704 GLU A CA 1
ATOM 5587 C C . GLU A 1 704 ? 9.205 -24.944 23.541 1.00 85.38 704 GLU A C 1
ATOM 5589 O O . GLU A 1 704 ? 9.271 -24.554 24.704 1.00 85.38 704 GLU A O 1
ATOM 5594 N N . LEU A 1 705 ? 8.259 -24.522 22.699 1.00 89.75 705 LEU A N 1
ATOM 5595 C CA . LEU A 1 705 ? 7.198 -23.558 22.997 1.00 89.75 705 LEU A CA 1
ATOM 5596 C C . LEU A 1 705 ? 5.815 -24.216 22.817 1.00 89.75 705 LEU A C 1
ATOM 5598 O O . LEU A 1 705 ? 5.071 -23.846 21.909 1.00 89.75 705 LEU A O 1
ATOM 5602 N N . PRO A 1 706 ? 5.446 -25.212 23.647 1.00 85.00 706 PRO A N 1
ATOM 5603 C CA . PRO A 1 706 ? 4.228 -26.003 23.445 1.00 85.00 706 PRO A CA 1
ATOM 5604 C C . PRO A 1 706 ? 2.927 -25.206 23.622 1.00 85.00 706 PRO A C 1
ATOM 5606 O O . PRO A 1 706 ? 1.890 -25.616 23.096 1.00 85.00 706 PRO A O 1
ATOM 5609 N N . ASP A 1 707 ? 2.983 -24.094 24.358 1.00 88.00 707 ASP A N 1
ATOM 5610 C CA . ASP A 1 707 ? 1.841 -23.220 24.643 1.00 88.00 707 ASP A CA 1
ATOM 5611 C C . ASP A 1 707 ? 1.725 -22.030 23.675 1.00 88.00 707 ASP A C 1
ATOM 5613 O O . ASP A 1 707 ? 0.750 -21.286 23.754 1.00 88.00 707 ASP A O 1
ATOM 5617 N N . GLU A 1 708 ? 2.691 -21.840 22.768 1.00 91.44 708 GLU A N 1
ATOM 5618 C CA . GLU A 1 708 ? 2.638 -20.765 21.774 1.00 91.44 708 GLU A CA 1
ATOM 5619 C C . GLU A 1 708 ? 2.000 -21.263 20.473 1.00 91.44 708 GLU A C 1
ATOM 5621 O O . GLU A 1 708 ? 2.406 -22.278 19.902 1.00 91.44 708 GLU A O 1
ATOM 5626 N N . ASP A 1 709 ? 1.026 -20.508 19.972 1.00 93.81 709 ASP A N 1
ATOM 5627 C CA . ASP A 1 709 ? 0.466 -20.724 18.643 1.00 93.81 709 ASP A CA 1
ATOM 5628 C C . ASP A 1 709 ? 1.450 -20.200 17.579 1.00 93.81 709 ASP A C 1
ATOM 5630 O O . ASP A 1 709 ? 1.849 -19.033 17.605 1.00 93.81 709 ASP A O 1
ATOM 5634 N N . ILE A 1 710 ? 1.830 -21.049 16.617 1.00 95.12 710 ILE A N 1
ATOM 5635 C CA . ILE A 1 710 ? 2.774 -20.692 15.545 1.00 95.12 710 ILE A CA 1
ATOM 5636 C C . ILE A 1 710 ? 2.050 -20.675 14.202 1.00 95.12 710 ILE A C 1
ATOM 5638 O O . ILE A 1 710 ? 1.614 -21.713 13.704 1.00 95.12 710 ILE A O 1
ATOM 5642 N N . GLY A 1 711 ? 1.949 -19.506 13.573 1.00 93.88 711 GLY A N 1
ATOM 5643 C CA . GLY A 1 711 ? 1.397 -19.386 12.226 1.00 93.88 711 GLY A CA 1
ATOM 5644 C C . GLY A 1 711 ? 2.425 -19.789 11.177 1.00 93.88 711 GLY A C 1
ATOM 5645 O O . GLY A 1 711 ? 3.509 -19.214 11.131 1.00 93.88 711 GLY A O 1
ATOM 5646 N N . VAL A 1 712 ? 2.085 -20.732 10.303 1.00 93.06 712 VAL A N 1
ATOM 5647 C CA . VAL A 1 712 ? 2.870 -21.074 9.112 1.00 93.06 712 VAL A CA 1
ATOM 5648 C C . VAL A 1 712 ? 2.204 -20.433 7.903 1.00 93.06 712 VAL A C 1
ATOM 5650 O O . VAL A 1 712 ? 1.073 -20.763 7.546 1.00 93.06 712 VAL A O 1
ATOM 5653 N N . TYR A 1 713 ? 2.910 -19.504 7.268 1.00 87.88 713 TYR A N 1
ATOM 5654 C CA . TYR A 1 713 ? 2.380 -18.686 6.189 1.00 87.88 713 TYR A CA 1
ATOM 5655 C C . TYR A 1 713 ? 3.092 -19.001 4.865 1.00 87.88 713 TYR A C 1
ATOM 5657 O O . TYR A 1 713 ? 4.207 -18.549 4.607 1.00 87.88 713 TYR A O 1
ATOM 5665 N N . ALA A 1 714 ? 2.447 -19.819 4.032 1.00 84.06 714 ALA A N 1
ATOM 5666 C CA . ALA A 1 714 ? 3.023 -20.395 2.818 1.00 84.06 714 ALA A CA 1
ATOM 5667 C C . ALA A 1 714 ? 2.032 -20.353 1.628 1.00 84.06 714 ALA A C 1
ATOM 5669 O O . ALA A 1 714 ? 1.049 -19.597 1.619 1.00 84.06 714 ALA A O 1
ATOM 5670 N N . GLY A 1 715 ? 2.301 -21.126 0.568 1.00 70.06 715 GLY A N 1
ATOM 5671 C CA . GLY A 1 715 ? 1.368 -21.354 -0.546 1.00 70.06 715 GLY A CA 1
ATOM 5672 C C . GLY A 1 715 ? -0.060 -21.673 -0.064 1.00 70.06 715 GLY A C 1
ATOM 5673 O O . GLY A 1 715 ? -0.243 -22.157 1.052 1.00 70.06 715 GLY A O 1
ATOM 5674 N N . ALA A 1 716 ? -1.088 -21.408 -0.881 1.00 62.72 716 ALA A N 1
ATOM 5675 C CA . ALA A 1 716 ? -2.497 -21.480 -0.457 1.00 62.72 716 ALA A CA 1
ATOM 5676 C C . ALA A 1 716 ? -2.885 -22.843 0.158 1.00 62.72 716 ALA A C 1
ATOM 5678 O O . ALA A 1 716 ? -3.716 -22.911 1.057 1.00 62.72 716 ALA A O 1
ATOM 5679 N N . SER A 1 717 ? -2.234 -23.927 -0.271 1.00 68.88 717 SER A N 1
ATOM 5680 C CA . SER A 1 717 ? -2.448 -25.295 0.221 1.00 68.88 717 SER A CA 1
ATOM 5681 C C . SER A 1 717 ? -1.594 -25.695 1.440 1.00 68.88 717 SER A C 1
ATOM 5683 O O . SER A 1 717 ? -1.799 -26.780 2.002 1.00 68.88 717 SER A O 1
ATOM 5685 N N . ARG A 1 718 ? -0.633 -24.847 1.834 1.00 80.75 718 ARG A N 1
ATOM 5686 C CA . ARG A 1 718 ? 0.400 -25.103 2.857 1.00 80.75 718 ARG A CA 1
ATOM 5687 C C . ARG A 1 718 ? 0.332 -24.150 4.059 1.00 80.75 718 ARG A C 1
ATOM 5689 O O . ARG A 1 718 ? 1.048 -24.375 5.030 1.00 80.75 718 ARG A O 1
ATOM 5696 N N . SER A 1 719 ? -0.512 -23.118 4.017 1.00 87.69 719 SER A N 1
ATOM 5697 C CA . SER A 1 719 ? -0.752 -22.233 5.165 1.00 87.69 719 SER A CA 1
ATOM 5698 C C . SER A 1 719 ? -1.578 -22.900 6.263 1.00 87.69 719 SER A C 1
ATOM 5700 O O . SER A 1 719 ? -2.444 -23.741 6.000 1.00 87.69 719 SER A O 1
ATOM 5702 N N . GLY A 1 720 ? -1.313 -22.507 7.504 1.00 90.88 720 GLY A N 1
ATOM 5703 C CA . GLY A 1 720 ? -2.086 -22.937 8.659 1.00 90.88 720 GLY A CA 1
ATOM 5704 C C . GLY A 1 720 ? -1.450 -22.528 9.975 1.00 90.88 720 GLY A C 1
ATOM 5705 O O . GLY A 1 720 ? -0.509 -21.738 10.009 1.00 90.88 720 GLY A O 1
ATOM 5706 N N . ILE A 1 721 ? -1.960 -23.080 11.065 1.00 93.56 721 ILE A N 1
ATOM 5707 C CA . ILE A 1 721 ? -1.461 -22.827 12.411 1.00 93.56 721 ILE A CA 1
ATOM 5708 C C . ILE A 1 721 ? -0.990 -24.125 13.049 1.00 93.56 721 ILE A C 1
ATOM 5710 O O . ILE A 1 721 ? -1.585 -25.188 12.866 1.00 93.56 721 ILE A O 1
ATOM 5714 N N . MET A 1 722 ? 0.084 -24.041 13.817 1.00 92.62 722 MET A N 1
ATOM 5715 C CA . MET A 1 722 ? 0.583 -25.139 14.617 1.00 92.62 722 MET A CA 1
ATOM 5716 C C . MET A 1 722 ? 0.313 -24.862 16.092 1.00 92.62 722 MET A C 1
ATOM 5718 O O . MET A 1 722 ? 0.759 -23.850 16.628 1.00 92.62 722 MET A O 1
ATOM 5722 N N . ARG A 1 723 ? -0.435 -25.768 16.732 1.00 90.62 723 ARG A N 1
ATOM 5723 C CA . ARG A 1 723 ? -0.801 -25.710 18.154 1.00 90.62 723 ARG A CA 1
ATOM 5724 C C . ARG A 1 723 ? -0.442 -27.033 18.817 1.00 90.62 723 ARG A C 1
ATOM 5726 O O . ARG A 1 723 ? -0.891 -28.084 18.358 1.00 90.62 723 ARG A O 1
ATOM 5733 N N . LYS A 1 724 ? 0.354 -27.014 19.891 1.00 85.75 724 LYS A N 1
ATOM 5734 C CA . LYS A 1 724 ? 0.726 -28.224 20.662 1.00 85.75 724 LYS A CA 1
ATOM 5735 C C . LYS A 1 724 ? 1.265 -29.380 19.797 1.00 85.75 724 LYS A C 1
ATOM 5737 O O . LYS A 1 724 ? 0.960 -30.547 20.028 1.00 85.75 724 LYS A O 1
ATOM 5742 N N . GLY A 1 725 ? 2.032 -29.051 18.762 1.00 82.88 725 GLY A N 1
ATOM 5743 C CA . GLY A 1 725 ? 2.640 -30.013 17.833 1.00 82.88 725 GLY A CA 1
ATOM 5744 C C . GLY A 1 725 ? 1.722 -30.489 16.709 1.00 82.88 725 GLY A C 1
ATOM 5745 O O . GLY A 1 725 ? 2.138 -31.317 15.903 1.00 82.88 725 GLY A O 1
ATOM 5746 N N . VAL A 1 726 ? 0.487 -29.986 16.638 1.00 89.31 726 VAL A N 1
ATOM 5747 C CA . VAL A 1 726 ? -0.497 -30.363 15.621 1.00 89.31 726 VAL A CA 1
ATOM 5748 C C . VAL A 1 726 ? -0.691 -29.210 14.649 1.00 89.31 726 VAL A C 1
ATOM 5750 O O . VAL A 1 726 ? -1.020 -28.095 15.049 1.00 89.31 726 VAL A O 1
ATOM 5753 N N . PHE A 1 727 ? -0.513 -29.496 13.362 1.00 91.81 727 PHE A N 1
ATOM 5754 C CA . PHE A 1 727 ? -0.801 -28.555 12.290 1.00 91.81 727 PHE A CA 1
ATOM 5755 C C . PHE A 1 727 ? -2.278 -28.625 11.895 1.00 91.81 727 PHE A C 1
ATOM 5757 O O . PHE A 1 727 ? -2.786 -29.688 11.532 1.00 91.81 727 PHE A O 1
ATOM 5764 N N . ALA A 1 728 ? -2.952 -27.482 11.930 1.00 91.62 728 ALA A N 1
ATOM 5765 C CA . ALA A 1 728 ? -4.297 -27.292 11.420 1.00 91.62 728 ALA A CA 1
ATOM 5766 C C . ALA A 1 728 ? -4.250 -26.310 10.249 1.00 91.62 728 ALA A C 1
ATOM 5768 O O . ALA A 1 728 ? -3.617 -25.258 10.331 1.00 91.62 728 ALA A O 1
ATOM 5769 N N . ARG A 1 729 ? -4.932 -26.647 9.153 1.00 87.88 729 ARG A N 1
ATOM 5770 C CA . ARG A 1 729 ? -5.081 -25.715 8.035 1.00 87.88 729 ARG A CA 1
ATOM 5771 C C . ARG A 1 729 ? -5.966 -24.552 8.463 1.00 87.88 729 ARG A C 1
ATOM 5773 O O . ARG A 1 729 ? -7.069 -24.768 8.952 1.00 87.88 729 ARG A O 1
ATOM 5780 N N . GLU A 1 730 ? -5.467 -23.354 8.224 1.00 87.75 730 GLU A N 1
ATOM 5781 C CA . GLU A 1 730 ? -6.173 -22.088 8.384 1.00 87.75 730 GLU A CA 1
ATOM 5782 C C . GLU A 1 730 ? -5.825 -21.228 7.166 1.00 87.75 730 GLU A C 1
ATOM 5784 O O . GLU A 1 730 ? -4.735 -21.341 6.587 1.00 87.75 730 GLU A O 1
ATOM 5789 N N . THR A 1 731 ? -6.769 -20.401 6.738 1.00 82.12 731 THR A N 1
ATOM 5790 C CA . THR A 1 731 ? -6.567 -19.509 5.599 1.00 82.12 731 THR A CA 1
ATOM 5791 C C . THR A 1 731 ? -5.584 -18.398 5.959 1.00 82.12 731 THR A C 1
ATOM 5793 O O . THR A 1 731 ? -5.330 -18.075 7.124 1.00 82.12 731 THR A O 1
ATOM 5796 N N . ARG A 1 732 ? -5.006 -17.768 4.937 1.00 79.25 732 ARG A N 1
ATOM 5797 C CA . ARG A 1 732 ? -4.092 -16.635 5.129 1.00 79.25 732 ARG A CA 1
ATOM 5798 C C . ARG A 1 732 ? -4.803 -15.469 5.820 1.00 79.25 732 ARG A C 1
ATOM 5800 O O . ARG A 1 732 ? -4.205 -14.768 6.633 1.00 79.25 732 ARG A O 1
ATOM 5807 N N . GLU A 1 733 ? -6.080 -15.288 5.522 1.00 74.69 733 GLU A N 1
ATOM 5808 C CA . GLU A 1 733 ? -6.964 -14.246 6.033 1.00 74.69 733 GLU A CA 1
ATOM 5809 C C . GLU A 1 733 ? -7.244 -14.456 7.524 1.00 74.69 733 GLU A C 1
ATOM 5811 O O . GLU A 1 733 ? -7.169 -13.503 8.304 1.00 74.69 733 GLU A O 1
ATOM 5816 N N . GLU A 1 734 ? -7.461 -15.706 7.939 1.00 83.50 734 GLU A N 1
ATOM 5817 C CA . GLU A 1 734 ? -7.608 -16.090 9.347 1.00 83.50 734 GLU A CA 1
ATOM 5818 C C . GLU A 1 734 ? -6.335 -15.793 10.148 1.00 83.50 734 GLU A C 1
ATOM 5820 O O . GLU A 1 734 ? -6.409 -15.152 11.202 1.00 83.50 734 GLU A O 1
ATOM 5825 N N . LEU A 1 735 ? -5.162 -16.171 9.627 1.00 86.62 735 LEU A N 1
ATOM 5826 C CA . LEU A 1 735 ? -3.872 -15.874 10.262 1.00 86.62 735 LEU A CA 1
ATOM 5827 C C . LEU A 1 735 ? -3.636 -14.356 10.371 1.00 86.62 735 LEU A C 1
ATOM 5829 O O . LEU A 1 735 ? -3.283 -13.850 11.440 1.00 86.62 735 LEU A O 1
ATOM 5833 N N . LYS A 1 736 ? -3.908 -13.596 9.298 1.00 80.81 736 LYS A N 1
ATOM 5834 C CA . LYS A 1 736 ? -3.834 -12.120 9.286 1.00 80.81 736 LYS A CA 1
ATOM 5835 C C . LYS A 1 736 ? -4.738 -11.498 10.350 1.00 80.81 736 LYS A C 1
ATOM 5837 O O . LYS A 1 736 ? -4.340 -10.542 11.018 1.00 80.81 736 LYS A O 1
ATOM 5842 N N . ALA A 1 737 ? -5.967 -11.991 10.482 1.00 79.62 737 ALA A N 1
ATOM 5843 C CA . ALA A 1 737 ? -6.924 -11.485 11.458 1.00 79.62 737 ALA A CA 1
ATOM 5844 C C . ALA A 1 737 ? -6.467 -11.772 12.897 1.00 79.62 737 ALA A C 1
ATOM 5846 O O . ALA A 1 737 ? -6.607 -10.908 13.766 1.00 79.62 737 ALA A O 1
ATOM 5847 N N . GLN A 1 738 ? -5.879 -12.945 13.149 1.00 86.25 738 GLN A N 1
ATOM 5848 C CA . GLN A 1 738 ? -5.334 -13.301 14.460 1.00 86.25 738 GLN A CA 1
ATOM 5849 C C . GLN A 1 738 ? -4.143 -12.426 14.856 1.00 86.25 738 GLN A C 1
ATOM 5851 O O . GLN A 1 738 ? -4.103 -11.964 15.998 1.00 86.25 738 GLN A O 1
ATOM 5856 N N . VAL A 1 739 ? -3.234 -12.113 13.923 1.00 85.00 739 VAL A N 1
ATOM 5857 C CA . VAL A 1 739 ? -2.146 -11.156 14.190 1.00 85.00 739 VAL A CA 1
ATOM 5858 C C . VAL A 1 739 ? -2.692 -9.769 14.472 1.00 85.00 739 VAL A C 1
ATOM 5860 O O . VAL A 1 739 ? -2.291 -9.163 15.457 1.00 85.00 739 VAL A O 1
ATOM 5863 N N . ARG A 1 740 ? -3.631 -9.261 13.661 1.00 76.81 740 ARG A N 1
ATOM 5864 C CA . ARG A 1 740 ? -4.231 -7.927 13.868 1.00 76.81 740 ARG A CA 1
ATOM 5865 C C . ARG A 1 740 ? -4.864 -7.786 15.256 1.00 76.81 740 ARG A C 1
ATOM 5867 O O . ARG A 1 740 ? -4.691 -6.752 15.898 1.00 76.81 740 ARG A O 1
ATOM 5874 N N . LYS A 1 741 ? -5.528 -8.842 15.735 1.00 75.56 741 LYS A N 1
ATOM 5875 C CA . LYS A 1 741 ? -6.147 -8.922 17.071 1.00 75.56 741 LYS A CA 1
ATOM 5876 C C . LYS A 1 741 ? -5.158 -9.208 18.210 1.00 75.56 741 LYS A C 1
ATOM 5878 O O . LYS A 1 741 ? -5.593 -9.312 19.347 1.00 75.56 741 LYS A O 1
ATOM 5883 N N . GLY A 1 742 ? -3.868 -9.397 17.921 1.00 76.69 742 GLY A N 1
ATOM 5884 C CA . GLY A 1 742 ? -2.849 -9.718 18.927 1.00 76.69 742 GLY A CA 1
ATOM 5885 C C . GLY A 1 742 ? -2.902 -11.148 19.475 1.00 76.69 742 GLY A C 1
ATOM 5886 O O . GLY A 1 742 ? -2.175 -11.455 20.412 1.00 76.69 742 GLY A O 1
ATOM 5887 N N . ARG A 1 743 ? -3.728 -12.036 18.900 1.00 85.06 743 ARG A N 1
ATOM 5888 C CA . ARG A 1 743 ? -3.854 -13.440 19.340 1.00 85.06 743 ARG A CA 1
ATOM 5889 C C . ARG A 1 743 ? -2.707 -14.319 18.853 1.00 85.06 743 ARG A C 1
ATOM 5891 O O . ARG A 1 743 ? -2.366 -15.284 19.519 1.00 85.06 743 ARG A O 1
ATOM 5898 N N . LEU A 1 744 ? -2.139 -13.981 17.695 1.00 89.56 744 LEU A N 1
ATOM 5899 C CA . LEU A 1 744 ? -1.003 -14.680 17.106 1.00 89.56 744 LEU A CA 1
ATOM 5900 C C . LEU A 1 744 ? 0.221 -13.764 17.124 1.00 89.56 744 LEU A C 1
ATOM 5902 O O . LEU A 1 744 ? 0.208 -12.706 16.490 1.00 89.56 744 LEU A O 1
ATOM 5906 N N . ARG A 1 745 ? 1.267 -14.166 17.851 1.00 92.56 745 ARG A N 1
ATOM 5907 C CA . ARG A 1 745 ? 2.485 -13.361 18.037 1.00 92.56 745 ARG A CA 1
ATOM 5908 C C . ARG A 1 745 ? 3.671 -13.862 17.223 1.00 92.56 745 ARG A C 1
ATOM 5910 O O . ARG A 1 745 ? 4.587 -13.080 16.990 1.00 92.56 745 ARG A O 1
ATOM 5917 N N . LEU A 1 746 ? 3.653 -15.118 16.771 1.00 94.88 746 LEU A N 1
ATOM 5918 C CA . LEU A 1 746 ? 4.724 -15.720 15.981 1.00 94.88 746 LEU A CA 1
ATOM 5919 C C . LEU A 1 746 ? 4.213 -16.196 14.617 1.00 94.88 746 LEU A C 1
ATOM 5921 O O . LEU A 1 746 ? 3.331 -17.050 14.531 1.00 94.88 746 LEU A O 1
ATOM 5925 N N . ILE A 1 747 ? 4.805 -15.661 13.548 1.00 94.00 747 ILE A N 1
ATOM 5926 C CA . ILE A 1 747 ? 4.590 -16.131 12.174 1.00 94.00 747 ILE A CA 1
ATOM 5927 C C . ILE A 1 747 ? 5.909 -16.601 11.571 1.00 94.00 747 ILE A C 1
ATOM 5929 O O . ILE A 1 747 ? 6.928 -15.925 11.675 1.00 94.00 747 ILE A O 1
ATOM 5933 N N . LEU A 1 748 ? 5.872 -17.729 10.873 1.00 94.44 748 LEU A N 1
ATOM 5934 C CA . LEU A 1 748 ? 6.957 -18.231 10.043 1.00 94.44 748 LEU A CA 1
ATOM 5935 C C . LEU A 1 748 ? 6.471 -18.245 8.589 1.00 94.44 748 LEU A C 1
ATOM 5937 O O . LEU A 1 748 ? 5.488 -18.919 8.276 1.00 94.44 748 LEU A O 1
ATOM 5941 N N . GLY A 1 749 ? 7.114 -17.471 7.714 1.00 90.88 749 GLY A N 1
ATOM 5942 C CA . GLY A 1 749 ? 6.612 -17.187 6.370 1.00 90.88 749 GLY A CA 1
ATOM 5943 C C . GLY A 1 749 ? 7.625 -17.423 5.255 1.00 90.88 749 GLY A C 1
ATOM 5944 O O . GLY A 1 749 ? 8.809 -17.116 5.401 1.00 90.88 749 GLY A O 1
ATOM 5945 N N . THR A 1 750 ? 7.146 -17.930 4.116 1.00 87.75 750 THR A N 1
ATOM 5946 C CA . THR A 1 750 ? 7.923 -17.963 2.865 1.00 87.75 750 THR A CA 1
ATOM 5947 C C . THR A 1 750 ? 7.771 -16.661 2.084 1.00 87.75 750 THR A C 1
ATOM 5949 O O . THR A 1 750 ? 6.692 -16.066 2.138 1.00 87.75 750 THR A O 1
ATOM 5952 N N . ASP A 1 751 ? 8.778 -16.255 1.306 1.00 74.62 751 ASP A N 1
ATOM 5953 C CA . ASP A 1 751 ? 8.723 -15.033 0.476 1.00 74.62 751 ASP A CA 1
ATOM 5954 C C . ASP A 1 751 ? 7.499 -15.002 -0.451 1.00 74.62 751 ASP A C 1
ATOM 5956 O O . ASP A 1 751 ? 6.661 -14.112 -0.303 1.00 74.62 751 ASP A O 1
ATOM 5960 N N . ALA A 1 752 ? 7.333 -16.039 -1.279 1.00 62.97 752 ALA A N 1
ATOM 5961 C CA . ALA A 1 752 ? 6.230 -16.227 -2.231 1.00 62.97 752 ALA A CA 1
ATOM 5962 C C . ALA A 1 752 ? 4.835 -15.997 -1.633 1.00 62.97 752 ALA A C 1
ATOM 5964 O O . ALA A 1 752 ? 3.908 -15.487 -2.257 1.00 62.97 752 ALA A O 1
ATOM 5965 N N . ALA A 1 753 ? 4.672 -16.423 -0.383 1.00 61.19 753 ALA A N 1
ATOM 5966 C CA . ALA A 1 753 ? 3.401 -16.340 0.308 1.00 61.19 753 ALA A CA 1
ATOM 5967 C C . ALA A 1 753 ? 3.197 -14.982 0.959 1.00 61.19 753 ALA A C 1
ATOM 5969 O O . ALA A 1 753 ? 2.066 -14.510 1.011 1.00 61.19 753 ALA A O 1
ATOM 5970 N N . SER A 1 754 ? 4.282 -14.395 1.469 1.00 59.12 754 SER A N 1
ATOM 5971 C CA . SER A 1 754 ? 4.303 -13.235 2.360 1.00 59.12 754 SER A CA 1
ATOM 5972 C C . SER A 1 754 ? 4.391 -11.892 1.636 1.00 59.12 754 SER A C 1
ATOM 5974 O O . SER A 1 754 ? 4.359 -10.830 2.276 1.00 59.12 754 SER A O 1
ATOM 5976 N N . GLU A 1 755 ? 4.440 -11.913 0.305 1.00 61.47 755 GLU A N 1
ATOM 5977 C CA . GLU A 1 755 ? 4.048 -10.765 -0.503 1.00 61.47 755 GLU A CA 1
ATOM 5978 C C . GLU A 1 755 ? 2.620 -10.305 -0.129 1.00 61.47 755 GLU A C 1
ATOM 5980 O O . GLU A 1 755 ? 1.818 -11.040 0.439 1.00 61.47 755 GLU A O 1
ATOM 5985 N N . GLY A 1 756 ? 2.346 -9.006 -0.254 1.00 54.00 756 GLY A N 1
ATOM 5986 C CA . GLY A 1 756 ? 1.136 -8.374 0.308 1.00 54.00 756 GLY A CA 1
ATOM 5987 C C . GLY A 1 756 ? 0.889 -8.374 1.824 1.00 54.00 756 GLY A C 1
ATOM 5988 O O . GLY A 1 756 ? 0.059 -7.598 2.287 1.00 54.00 756 GLY A O 1
ATOM 5989 N N . LEU A 1 757 ? 1.601 -9.154 2.643 1.00 65.44 757 LEU A N 1
ATOM 5990 C CA . LEU A 1 757 ? 1.224 -9.316 4.053 1.00 65.44 757 LEU A CA 1
ATOM 5991 C C . LEU A 1 757 ? 1.432 -8.032 4.887 1.00 65.44 757 LEU A C 1
ATOM 5993 O O . LEU A 1 757 ? 2.525 -7.457 4.895 1.00 65.44 757 LEU A O 1
ATOM 5997 N N . ASN A 1 758 ? 0.383 -7.583 5.591 1.00 66.06 758 ASN A N 1
ATOM 5998 C CA . ASN A 1 758 ? 0.425 -6.417 6.477 1.00 66.06 758 ASN A CA 1
ATOM 5999 C C . ASN A 1 758 ? 0.519 -6.846 7.957 1.00 66.06 758 ASN A C 1
ATOM 6001 O O . ASN A 1 758 ? -0.490 -7.225 8.551 1.00 66.06 758 ASN A O 1
ATOM 6005 N N . LEU A 1 759 ? 1.721 -6.785 8.547 1.00 74.00 759 LEU A N 1
ATOM 6006 C CA . LEU A 1 759 ? 2.015 -7.263 9.913 1.00 74.00 759 LEU A CA 1
ATOM 6007 C C . LEU A 1 759 ? 2.483 -6.150 10.849 1.00 74.00 759 LEU A C 1
ATOM 6009 O O . LEU A 1 759 ? 3.328 -6.362 11.712 1.00 74.00 759 LEU A O 1
ATOM 6013 N N . GLN A 1 760 ? 1.915 -4.956 10.705 1.00 71.44 760 GLN A N 1
ATOM 6014 C CA . GLN A 1 760 ? 2.276 -3.768 11.489 1.00 71.44 760 GLN A CA 1
ATOM 6015 C C . GLN A 1 760 ? 2.139 -3.932 13.013 1.00 71.44 760 GLN A C 1
ATOM 6017 O O . GLN A 1 760 ? 2.653 -3.099 13.748 1.00 71.44 760 GLN A O 1
ATOM 6022 N N . ARG A 1 761 ? 1.465 -4.982 13.504 1.00 78.88 761 ARG A N 1
ATOM 6023 C CA . ARG A 1 761 ? 1.403 -5.308 14.938 1.00 78.88 761 ARG A CA 1
ATOM 6024 C C . ARG A 1 761 ? 2.641 -6.059 15.442 1.00 78.88 761 ARG A C 1
ATOM 6026 O O . ARG A 1 761 ? 2.892 -6.056 16.644 1.00 78.88 761 ARG A O 1
ATOM 6033 N N . LEU A 1 762 ? 3.432 -6.672 14.562 1.00 87.31 762 LEU A N 1
ATOM 6034 C CA . LEU A 1 762 ? 4.698 -7.311 14.927 1.00 87.31 762 LEU A CA 1
ATOM 6035 C C . LEU A 1 762 ? 5.814 -6.261 14.992 1.00 87.31 762 LEU A C 1
ATOM 6037 O O . LEU A 1 762 ? 5.897 -5.368 14.146 1.00 87.31 762 LEU A O 1
ATOM 6041 N N . GLY A 1 763 ? 6.645 -6.351 16.029 1.00 87.81 763 GLY A N 1
ATOM 6042 C CA . GLY A 1 763 ? 7.737 -5.411 16.295 1.00 87.81 763 GLY A CA 1
ATOM 6043 C C . GLY A 1 763 ? 9.110 -5.940 15.901 1.00 87.81 763 GLY A C 1
ATOM 6044 O O . GLY A 1 763 ? 10.058 -5.161 15.832 1.00 87.81 763 GLY A O 1
ATOM 6045 N N . THR A 1 764 ? 9.223 -7.243 15.640 1.00 94.00 764 THR A N 1
ATOM 6046 C CA . THR A 1 764 ? 10.504 -7.893 15.352 1.00 94.00 764 THR A CA 1
ATOM 6047 C C . THR A 1 764 ? 10.436 -8.772 14.101 1.00 94.00 764 THR A C 1
ATOM 6049 O O . THR A 1 764 ? 9.391 -9.351 13.789 1.00 94.00 764 THR A O 1
ATOM 6052 N N . LEU A 1 765 ? 11.545 -8.858 13.365 1.00 94.25 765 LEU A N 1
ATOM 6053 C CA . LEU A 1 765 ? 11.682 -9.673 12.157 1.00 94.25 765 LEU A CA 1
ATOM 6054 C C . LEU A 1 765 ? 13.016 -10.414 12.148 1.00 94.25 765 LEU A C 1
ATOM 6056 O O . LEU A 1 765 ? 14.064 -9.835 12.415 1.00 94.25 765 LEU A O 1
ATOM 6060 N N . VAL A 1 766 ? 12.989 -11.686 11.773 1.00 94.88 766 VAL A N 1
ATOM 6061 C CA . VAL A 1 766 ? 14.184 -12.506 11.579 1.00 94.88 766 VAL A CA 1
ATOM 6062 C C . VAL A 1 766 ? 14.249 -12.945 10.123 1.00 94.88 766 VAL A C 1
ATOM 6064 O O . VAL A 1 766 ? 13.391 -13.681 9.646 1.00 94.88 766 VAL A O 1
ATOM 6067 N N . ASN A 1 767 ? 15.286 -12.520 9.413 1.00 93.12 767 ASN A N 1
ATOM 6068 C CA . ASN A 1 767 ? 15.660 -13.101 8.132 1.00 93.12 767 ASN A CA 1
ATOM 6069 C C . ASN A 1 767 ? 16.481 -14.355 8.413 1.00 93.12 767 ASN A C 1
ATOM 6071 O O . ASN A 1 767 ? 17.669 -14.266 8.721 1.00 93.12 767 ASN A O 1
ATOM 6075 N N . PHE A 1 768 ? 15.824 -15.512 8.343 1.00 93.44 768 PHE A N 1
ATOM 6076 C CA . PHE A 1 768 ? 16.445 -16.808 8.602 1.00 93.44 768 PHE A CA 1
ATOM 6077 C C . PHE A 1 768 ? 17.479 -17.165 7.527 1.00 93.44 768 PHE A C 1
ATOM 6079 O O . PHE A 1 768 ? 18.513 -17.760 7.819 1.00 93.44 768 PHE A O 1
ATOM 6086 N N . ASP A 1 769 ? 17.244 -16.714 6.297 1.00 88.38 769 ASP A N 1
ATOM 6087 C CA . ASP A 1 769 ? 18.227 -16.628 5.216 1.00 88.38 769 ASP A CA 1
ATOM 6088 C C . ASP A 1 769 ? 18.199 -15.247 4.574 1.00 88.38 769 ASP A C 1
ATOM 6090 O O . ASP A 1 769 ? 17.168 -14.567 4.581 1.00 88.38 769 ASP A O 1
ATOM 6094 N N . LEU A 1 770 ? 19.332 -14.841 4.002 1.00 83.44 770 LEU A N 1
ATOM 6095 C CA . LEU A 1 770 ? 19.404 -13.631 3.197 1.00 83.44 770 LEU A CA 1
ATOM 6096 C C . LEU A 1 770 ? 18.966 -13.940 1.759 1.00 83.44 770 LEU A C 1
ATOM 6098 O O . LEU A 1 770 ? 19.513 -14.853 1.134 1.00 83.44 770 LEU A O 1
ATOM 6102 N N . PRO A 1 771 ? 17.988 -13.197 1.213 1.00 75.25 771 PRO A N 1
ATOM 6103 C CA . PRO A 1 771 ? 17.584 -13.382 -0.165 1.00 75.25 771 PRO A CA 1
ATOM 6104 C C . PRO A 1 771 ? 18.668 -12.893 -1.124 1.00 75.25 771 PRO A C 1
ATOM 6106 O O . PRO A 1 771 ? 19.321 -11.874 -0.893 1.00 75.25 771 PRO A O 1
ATOM 6109 N N . TRP A 1 772 ? 18.809 -13.615 -2.235 1.00 67.88 772 TRP A N 1
ATOM 6110 C CA . TRP A 1 772 ? 19.807 -13.339 -3.272 1.00 67.88 772 TRP A CA 1
ATOM 6111 C C . TRP A 1 772 ? 19.454 -12.102 -4.103 1.00 67.88 772 TRP A C 1
ATOM 6113 O O . TRP A 1 772 ? 20.325 -11.481 -4.695 1.00 67.88 772 TRP A O 1
ATOM 6123 N N . ASN A 1 773 ? 18.185 -11.693 -4.124 1.00 67.94 773 ASN A N 1
ATOM 6124 C CA . ASN A 1 773 ? 17.795 -10.377 -4.612 1.00 67.94 773 ASN A CA 1
ATOM 6125 C C . ASN A 1 773 ? 17.633 -9.436 -3.401 1.00 67.94 773 ASN A C 1
ATOM 6127 O O . ASN A 1 773 ? 16.692 -9.613 -2.618 1.00 67.94 773 ASN A O 1
ATOM 6131 N N . PRO A 1 774 ? 18.498 -8.418 -3.232 1.00 67.44 774 PRO A N 1
ATOM 6132 C CA . PRO A 1 774 ? 18.405 -7.492 -2.106 1.00 67.44 774 PRO A CA 1
ATOM 6133 C C . PRO A 1 774 ? 17.077 -6.713 -2.054 1.00 67.44 774 PRO A C 1
ATOM 6135 O O . PRO A 1 774 ? 16.661 -6.283 -0.978 1.00 67.44 774 PRO A O 1
ATOM 6138 N N . SER A 1 775 ? 16.362 -6.587 -3.181 1.00 68.19 775 SER A N 1
ATOM 6139 C CA . SER A 1 775 ? 14.978 -6.098 -3.213 1.00 68.19 775 SER A CA 1
ATOM 6140 C C . SER A 1 775 ? 14.071 -6.854 -2.254 1.00 68.19 775 SER A C 1
ATOM 6142 O O . SER A 1 775 ? 13.295 -6.234 -1.528 1.00 68.19 775 SER A O 1
ATOM 6144 N N . ARG A 1 776 ? 14.182 -8.190 -2.214 1.00 74.56 776 ARG A N 1
ATOM 6145 C CA . ARG A 1 776 ? 13.362 -9.035 -1.339 1.00 74.56 776 ARG A CA 1
ATOM 6146 C C . ARG A 1 776 ? 13.641 -8.715 0.133 1.00 74.56 776 ARG A C 1
ATOM 6148 O O . ARG A 1 776 ? 12.710 -8.680 0.931 1.00 74.56 776 ARG A O 1
ATOM 6155 N N . LEU A 1 777 ? 14.885 -8.388 0.499 1.00 77.00 777 LEU A N 1
ATOM 6156 C CA . LEU A 1 777 ? 15.237 -7.995 1.871 1.00 77.00 777 LEU A CA 1
ATOM 6157 C C . LEU A 1 777 ? 14.526 -6.696 2.289 1.00 77.00 777 LEU A C 1
ATOM 6159 O O . LEU A 1 777 ? 13.928 -6.635 3.365 1.00 77.00 777 LEU A O 1
ATOM 6163 N N . GLU A 1 778 ? 14.529 -5.680 1.420 1.00 74.44 778 GLU A N 1
ATOM 6164 C CA . GLU A 1 778 ? 13.787 -4.433 1.655 1.00 74.44 778 GLU A CA 1
ATOM 6165 C C . GLU A 1 778 ? 12.270 -4.665 1.671 1.00 74.44 778 GLU A C 1
ATOM 6167 O O . GLU A 1 778 ? 11.567 -4.091 2.504 1.00 74.44 778 GLU A O 1
ATOM 6172 N N . GLN A 1 779 ? 11.746 -5.564 0.833 1.00 75.62 779 GLN A N 1
ATOM 6173 C CA . GLN A 1 779 ? 10.335 -5.952 0.873 1.00 75.62 779 GLN A CA 1
ATOM 6174 C C . GLN A 1 779 ? 9.955 -6.656 2.183 1.00 75.62 779 GLN A C 1
ATOM 6176 O O . GLN A 1 779 ? 8.870 -6.380 2.699 1.00 75.62 779 GLN A O 1
ATOM 6181 N N . ARG A 1 780 ? 10.819 -7.528 2.733 1.00 82.62 780 ARG A N 1
ATOM 6182 C CA . ARG A 1 780 ? 10.637 -8.202 4.036 1.00 82.62 780 ARG A CA 1
ATOM 6183 C C . ARG A 1 780 ? 10.649 -7.203 5.188 1.00 82.62 780 ARG A C 1
ATOM 6185 O O . ARG A 1 780 ? 9.696 -7.152 5.963 1.00 82.62 780 ARG A O 1
ATOM 6192 N N . LYS A 1 781 ? 11.671 -6.344 5.261 1.00 82.00 781 LYS A N 1
ATOM 6193 C CA . LYS A 1 781 ? 11.740 -5.220 6.216 1.00 82.00 781 LYS A CA 1
ATOM 6194 C C . LYS A 1 781 ? 10.494 -4.348 6.115 1.00 82.00 781 LYS A C 1
ATOM 6196 O O . LYS A 1 781 ? 9.848 -4.032 7.116 1.00 82.00 781 LYS A O 1
ATOM 6201 N N . GLY A 1 782 ? 10.095 -4.062 4.884 1.00 76.69 782 GLY A N 1
ATOM 6202 C CA . GLY A 1 782 ? 8.876 -3.367 4.552 1.00 76.69 782 GLY A CA 1
ATOM 6203 C C . GLY A 1 782 ? 7.597 -4.104 4.932 1.00 76.69 782 GLY A C 1
ATOM 6204 O O . GLY A 1 782 ? 6.570 -3.545 4.615 1.00 76.69 782 GLY A O 1
ATOM 6205 N N . ARG A 1 783 ? 7.567 -5.290 5.564 1.00 79.25 783 ARG A N 1
ATOM 6206 C CA . ARG A 1 783 ? 6.331 -5.933 6.089 1.00 79.25 783 ARG A CA 1
ATOM 6207 C C . ARG A 1 783 ? 5.963 -5.463 7.491 1.00 79.25 783 ARG A C 1
ATOM 6209 O O . ARG A 1 783 ? 4.777 -5.389 7.811 1.00 79.25 783 ARG A O 1
ATOM 6216 N N . ILE A 1 784 ? 6.973 -5.110 8.286 1.00 79.69 784 ILE A N 1
ATOM 6217 C CA . ILE A 1 784 ? 6.810 -4.573 9.644 1.00 79.69 784 ILE A CA 1
ATOM 6218 C C . ILE A 1 784 ? 7.152 -3.080 9.709 1.00 79.69 784 ILE A C 1
ATOM 6220 O O . ILE A 1 784 ? 6.491 -2.324 10.420 1.00 79.69 784 ILE A O 1
ATOM 6224 N N . GLN A 1 785 ? 8.109 -2.608 8.903 1.00 79.31 785 GLN A N 1
ATOM 6225 C CA . GLN A 1 785 ? 8.419 -1.191 8.760 1.00 79.31 785 GLN A CA 1
ATOM 6226 C C . GLN A 1 785 ? 7.483 -0.576 7.706 1.00 79.31 785 GLN A C 1
ATOM 6228 O O . GLN A 1 785 ? 7.902 -0.226 6.606 1.00 79.31 785 GLN A O 1
ATOM 6233 N N . ARG A 1 786 ? 6.192 -0.431 8.022 1.00 72.88 786 ARG A N 1
ATOM 6234 C CA . ARG A 1 786 ? 5.190 0.219 7.150 1.00 72.88 786 ARG A CA 1
ATOM 6235 C C . ARG A 1 786 ? 4.543 1.416 7.813 1.00 72.88 786 ARG A C 1
ATOM 6237 O O . ARG A 1 786 ? 4.613 1.590 9.029 1.00 72.88 786 ARG A O 1
ATOM 6244 N N . ILE A 1 787 ? 3.873 2.220 6.995 1.00 69.19 787 ILE A N 1
ATOM 6245 C CA . ILE A 1 787 ? 2.983 3.241 7.517 1.00 69.19 787 ILE A CA 1
ATOM 6246 C C . ILE A 1 787 ? 1.811 2.569 8.241 1.00 69.19 787 ILE A C 1
ATOM 6248 O O . ILE A 1 787 ? 1.194 1.663 7.692 1.00 69.19 787 ILE A O 1
ATOM 6252 N N . GLY A 1 788 ? 1.538 3.001 9.473 1.00 67.88 788 GLY A N 1
ATOM 6253 C CA . GLY A 1 788 ? 0.571 2.363 10.374 1.00 67.88 788 GLY A CA 1
ATOM 6254 C C . GLY A 1 788 ? 1.206 1.466 11.444 1.00 67.88 788 GLY A C 1
ATOM 6255 O O . GLY A 1 788 ? 0.509 1.035 12.355 1.00 67.88 788 GLY A O 1
ATOM 6256 N N . GLN A 1 789 ? 2.532 1.268 11.415 1.00 76.62 789 GLN A N 1
ATOM 6257 C CA . GLN A 1 789 ? 3.264 0.662 12.532 1.00 76.62 789 GLN A CA 1
ATOM 6258 C C . GLN A 1 789 ? 2.996 1.444 13.830 1.00 76.62 789 GLN A C 1
ATOM 6260 O O . GLN A 1 789 ? 3.100 2.680 13.868 1.00 76.62 789 GLN A O 1
ATOM 6265 N N . ILE A 1 790 ? 2.599 0.700 14.862 1.00 70.12 790 ILE A N 1
ATOM 6266 C CA . ILE A 1 790 ? 2.194 1.233 16.166 1.00 70.12 790 ILE A CA 1
ATOM 6267 C C . ILE A 1 790 ? 3.397 1.530 17.065 1.00 70.12 790 ILE A C 1
ATOM 6269 O O . ILE A 1 790 ? 3.302 2.396 17.928 1.00 70.12 790 ILE A O 1
ATOM 6273 N N . ARG A 1 791 ? 4.529 0.849 16.840 1.00 78.50 791 ARG A N 1
ATOM 6274 C CA . ARG A 1 791 ? 5.778 1.048 17.584 1.00 78.50 791 ARG A CA 1
ATOM 6275 C C . ARG A 1 791 ? 6.671 2.109 16.939 1.00 78.50 791 ARG A C 1
ATOM 6277 O O . ARG A 1 791 ? 6.725 2.236 15.717 1.00 78.50 791 ARG A O 1
ATOM 6284 N N . ASP A 1 792 ? 7.438 2.808 17.770 1.00 79.19 792 ASP A N 1
ATOM 6285 C CA . ASP A 1 792 ? 8.416 3.808 17.316 1.00 79.19 792 ASP A CA 1
ATOM 6286 C C . ASP A 1 792 ? 9.699 3.175 16.750 1.00 79.19 792 ASP A C 1
ATOM 6288 O O . ASP A 1 792 ? 10.438 3.811 15.993 1.00 79.19 792 ASP A O 1
ATOM 6292 N N . SER A 1 793 ? 9.970 1.915 17.103 1.00 85.94 793 SER A N 1
ATOM 6293 C CA . SER A 1 793 ? 11.103 1.145 16.599 1.00 85.94 793 SER A CA 1
ATOM 6294 C C . SER A 1 793 ? 10.732 -0.299 16.285 1.00 85.94 793 SER A C 1
ATOM 6296 O O . SER A 1 793 ? 9.825 -0.874 16.890 1.00 85.94 793 SER A O 1
ATOM 6298 N N . VAL A 1 794 ? 11.469 -0.881 15.342 1.00 90.06 794 VAL A N 1
ATOM 6299 C CA . VAL A 1 794 ? 11.424 -2.302 15.001 1.00 90.06 794 VAL A CA 1
ATOM 6300 C C . VAL A 1 794 ? 12.823 -2.912 15.020 1.00 90.06 794 VAL A C 1
ATOM 6302 O O . VAL A 1 794 ? 13.801 -2.258 14.650 1.00 90.06 794 VAL A O 1
ATOM 6305 N N . GLU A 1 795 ? 12.899 -4.178 15.418 1.00 93.25 795 GLU A N 1
ATOM 6306 C CA . GLU A 1 795 ? 14.142 -4.951 15.476 1.00 93.25 795 GLU A CA 1
ATOM 6307 C C . GLU A 1 795 ? 14.199 -5.937 14.306 1.00 93.25 795 GLU A C 1
ATOM 6309 O O . GLU A 1 795 ? 13.232 -6.656 14.050 1.00 93.25 795 GLU A O 1
ATOM 6314 N N . ILE A 1 796 ? 15.319 -5.986 13.586 1.00 92.69 796 ILE A N 1
ATOM 6315 C CA . ILE A 1 796 ? 15.507 -6.902 12.457 1.00 92.69 796 ILE A CA 1
ATOM 6316 C C . ILE A 1 796 ? 16.826 -7.648 12.610 1.00 92.69 796 ILE A C 1
ATOM 6318 O O . ILE A 1 796 ? 17.872 -7.019 12.732 1.00 92.69 796 ILE A O 1
ATOM 6322 N N . TYR A 1 797 ? 16.784 -8.978 12.553 1.00 93.31 797 TYR A N 1
ATOM 6323 C CA . TYR A 1 797 ? 17.975 -9.824 12.572 1.00 93.31 797 TYR A CA 1
ATOM 6324 C C . TYR A 1 797 ? 18.233 -10.457 11.204 1.00 93.31 797 TYR A C 1
ATOM 6326 O O . TYR A 1 797 ? 17.371 -11.153 10.670 1.00 93.31 797 TYR A O 1
ATOM 6334 N N . ASN A 1 798 ? 19.434 -10.264 10.668 1.00 91.50 798 ASN A N 1
ATOM 6335 C CA . ASN A 1 798 ? 19.894 -10.786 9.387 1.00 91.50 798 ASN A CA 1
ATOM 6336 C C . ASN A 1 798 ? 20.849 -11.969 9.602 1.00 91.50 798 ASN A C 1
ATOM 6338 O O . ASN A 1 798 ? 22.025 -11.785 9.901 1.00 91.50 798 ASN A O 1
ATOM 6342 N N . MET A 1 799 ? 20.354 -13.206 9.477 1.00 91.19 799 MET A N 1
ATOM 6343 C CA . MET A 1 799 ? 21.176 -14.396 9.723 1.00 91.19 799 MET A CA 1
ATOM 6344 C C . MET A 1 799 ? 22.066 -14.733 8.525 1.00 91.19 799 MET A C 1
ATOM 6346 O O . MET A 1 799 ? 21.570 -15.096 7.459 1.00 91.19 799 MET A O 1
ATOM 6350 N N . ARG A 1 800 ? 23.385 -14.724 8.741 1.00 89.25 800 ARG A N 1
ATOM 6351 C CA . ARG A 1 800 ? 24.401 -15.146 7.764 1.00 89.25 800 ARG A CA 1
ATOM 6352 C C . ARG A 1 800 ? 25.471 -16.018 8.408 1.00 89.25 800 ARG A C 1
ATOM 6354 O O . ARG A 1 800 ? 25.831 -15.811 9.565 1.00 89.25 800 ARG A O 1
ATOM 6361 N N . TYR A 1 801 ? 26.004 -16.971 7.650 1.00 88.94 801 TYR A N 1
ATOM 6362 C CA . TYR A 1 801 ? 27.147 -17.778 8.077 1.00 88.94 801 TYR A CA 1
ATOM 6363 C C . TYR A 1 801 ? 28.469 -17.122 7.675 1.00 88.94 801 TYR A C 1
ATOM 6365 O O . TYR A 1 801 ? 28.678 -16.859 6.492 1.00 88.94 801 TYR A O 1
ATOM 6373 N N . ALA A 1 802 ? 29.387 -16.929 8.620 1.00 87.62 802 ALA A N 1
ATOM 6374 C CA . ALA A 1 802 ? 30.710 -16.367 8.354 1.00 87.62 802 ALA A CA 1
ATOM 6375 C C . ALA A 1 802 ? 31.477 -17.202 7.310 1.00 87.62 802 ALA A C 1
ATOM 6377 O O . ALA A 1 802 ? 31.572 -18.420 7.438 1.00 87.62 802 ALA A O 1
ATOM 6378 N N . GLY A 1 803 ? 32.030 -16.565 6.279 1.00 80.12 803 GLY A N 1
ATOM 6379 C CA . GLY A 1 803 ? 32.754 -17.207 5.177 1.00 80.12 803 GLY A CA 1
ATOM 6380 C C . GLY A 1 803 ? 31.872 -17.868 4.107 1.00 80.12 803 GLY A C 1
ATOM 6381 O O . GLY A 1 803 ? 32.400 -18.399 3.124 1.00 80.12 803 GLY A O 1
ATOM 6382 N N . SER A 1 804 ? 30.545 -17.831 4.249 1.00 81.44 804 SER A N 1
ATOM 6383 C CA . SER A 1 804 ? 29.609 -18.336 3.235 1.00 81.44 804 SER A CA 1
ATOM 6384 C C . SER A 1 804 ? 29.521 -17.415 2.007 1.00 81.44 804 SER A C 1
ATOM 6386 O O . SER A 1 804 ? 30.101 -16.328 1.969 1.00 81.44 804 SER A O 1
ATOM 6388 N N . VAL A 1 805 ? 28.804 -17.852 0.964 1.00 76.81 805 VAL A N 1
ATOM 6389 C CA . VAL A 1 805 ? 28.517 -16.984 -0.194 1.00 76.81 805 VAL A CA 1
ATOM 6390 C C . VAL A 1 805 ? 27.675 -15.780 0.233 1.00 76.81 805 VAL A C 1
ATOM 6392 O O . VAL A 1 805 ? 27.983 -14.668 -0.178 1.00 76.81 805 VAL A O 1
ATOM 6395 N N . GLU A 1 806 ? 26.672 -15.994 1.090 1.00 77.25 806 GLU A N 1
ATOM 6396 C CA . GLU A 1 806 ? 25.795 -14.938 1.618 1.00 77.25 806 GLU A CA 1
ATOM 6397 C C . GLU A 1 806 ? 26.596 -13.855 2.332 1.00 77.25 806 GLU A C 1
ATOM 6399 O O . GLU A 1 806 ? 26.371 -12.670 2.114 1.00 77.25 806 GLU A O 1
ATOM 6404 N N . ASP A 1 807 ? 27.585 -14.270 3.119 1.00 83.00 807 ASP A N 1
ATOM 6405 C CA . ASP A 1 807 ? 28.481 -13.370 3.829 1.00 83.00 807 ASP A CA 1
ATOM 6406 C C . ASP A 1 807 ? 29.370 -12.548 2.886 1.00 83.00 807 ASP A C 1
ATOM 6408 O O . ASP A 1 807 ? 29.434 -11.326 2.980 1.00 83.00 807 ASP A O 1
ATOM 6412 N N . ARG A 1 808 ? 29.989 -13.191 1.887 1.00 79.31 808 ARG A N 1
ATOM 6413 C CA . ARG A 1 808 ? 30.803 -12.472 0.891 1.00 79.31 808 ARG A CA 1
ATOM 6414 C C . ARG A 1 808 ? 29.989 -11.456 0.103 1.00 79.31 808 ARG A C 1
ATOM 6416 O O . ARG A 1 808 ? 30.490 -10.372 -0.197 1.00 79.31 808 ARG A O 1
ATOM 6423 N N . VAL A 1 809 ? 28.758 -11.810 -0.257 1.00 73.81 809 VAL A N 1
ATOM 6424 C CA . VAL A 1 809 ? 27.883 -10.889 -0.974 1.00 73.81 809 VAL A CA 1
ATOM 6425 C C . VAL A 1 809 ? 27.408 -9.769 -0.053 1.00 73.81 809 VAL A C 1
ATOM 6427 O O . VAL A 1 809 ? 27.461 -8.612 -0.458 1.00 73.81 809 VAL A O 1
ATOM 6430 N N . HIS A 1 810 ? 27.034 -10.072 1.192 1.00 75.31 810 HIS A N 1
ATOM 6431 C CA . HIS A 1 810 ? 26.702 -9.061 2.196 1.00 75.31 810 HIS A CA 1
ATOM 6432 C C . HIS A 1 810 ? 27.865 -8.088 2.419 1.00 75.31 810 HIS A C 1
ATOM 6434 O O . HIS A 1 810 ? 27.634 -6.887 2.387 1.00 75.31 810 HIS A O 1
ATOM 6440 N N . ALA A 1 811 ? 29.113 -8.550 2.513 1.00 76.56 811 ALA A N 1
ATOM 6441 C CA . ALA A 1 811 ? 30.285 -7.682 2.656 1.00 76.56 811 ALA A CA 1
ATOM 6442 C C . ALA A 1 811 ? 30.507 -6.761 1.438 1.00 76.56 811 ALA A C 1
ATOM 6444 O O . ALA A 1 811 ? 30.745 -5.563 1.596 1.00 76.56 811 ALA A O 1
ATOM 6445 N N . LEU A 1 812 ? 30.385 -7.296 0.216 1.00 71.38 812 LEU A N 1
ATOM 6446 C CA . LEU A 1 812 ? 30.481 -6.519 -1.031 1.00 71.38 812 LEU A CA 1
ATOM 6447 C C . LEU A 1 812 ? 29.371 -5.478 -1.159 1.00 71.38 812 LEU A C 1
ATOM 6449 O O . LEU A 1 812 ? 29.581 -4.370 -1.656 1.00 71.38 812 LEU A O 1
ATOM 6453 N N . LEU A 1 813 ? 28.167 -5.866 -0.755 1.00 65.81 813 LEU A N 1
ATOM 6454 C CA . LEU A 1 813 ? 26.971 -5.081 -0.956 1.00 65.81 813 LEU A CA 1
ATOM 6455 C C . LEU A 1 813 ? 26.740 -4.088 0.193 1.00 65.81 813 LEU A C 1
ATOM 6457 O O . LEU A 1 813 ? 26.279 -2.989 -0.075 1.00 65.81 813 LEU A O 1
ATOM 6461 N N . SER A 1 814 ? 27.123 -4.373 1.438 1.00 67.00 814 SER A N 1
ATOM 6462 C CA . SER A 1 814 ? 26.822 -3.550 2.627 1.00 67.00 814 SER A CA 1
ATOM 6463 C C . SER A 1 814 ? 27.299 -2.103 2.543 1.00 67.00 814 SER A C 1
ATOM 6465 O O . SER A 1 814 ? 26.617 -1.198 3.028 1.00 67.00 814 SER A O 1
ATOM 6467 N N . GLN A 1 815 ? 28.439 -1.854 1.893 1.00 63.25 815 GLN A N 1
ATOM 6468 C CA . GLN A 1 815 ? 28.983 -0.502 1.767 1.00 63.25 815 GLN A CA 1
ATOM 6469 C C . GLN A 1 815 ? 28.285 0.324 0.672 1.00 63.25 815 GLN A C 1
ATOM 6471 O O . GLN A 1 815 ? 28.246 1.544 0.773 1.00 63.25 815 GLN A O 1
ATOM 6476 N N . ARG A 1 816 ? 27.706 -0.325 -0.351 1.00 67.38 816 ARG A N 1
ATOM 6477 C CA . ARG A 1 816 ? 27.025 0.329 -1.489 1.00 67.38 816 ARG A CA 1
ATOM 6478 C C . ARG A 1 816 ? 25.497 0.227 -1.435 1.00 67.38 816 ARG A C 1
ATOM 6480 O O . ARG A 1 816 ? 24.824 1.074 -2.002 1.00 67.38 816 ARG A O 1
ATOM 6487 N N . LEU A 1 817 ? 24.927 -0.760 -0.748 1.00 61.47 817 LEU A N 1
ATOM 6488 C CA . LEU A 1 817 ? 23.484 -1.015 -0.665 1.00 61.47 817 LEU A CA 1
ATOM 6489 C C . LEU A 1 817 ? 22.735 0.103 0.030 1.00 61.47 817 LEU A C 1
ATOM 6491 O O . LEU A 1 817 ? 21.643 0.446 -0.408 1.00 61.47 817 LEU A O 1
ATOM 6495 N N . LYS A 1 818 ? 23.304 0.659 1.105 1.00 63.62 818 LYS A N 1
ATOM 6496 C CA . LYS A 1 818 ? 22.689 1.796 1.796 1.00 63.62 818 LYS A CA 1
ATOM 6497 C C . LYS A 1 818 ? 22.565 2.981 0.849 1.00 63.62 818 LYS A C 1
ATOM 6499 O O . LYS A 1 818 ? 21.492 3.567 0.778 1.00 63.62 818 LYS A O 1
ATOM 6504 N N . ASP A 1 819 ? 23.606 3.250 0.065 1.00 63.56 819 ASP A N 1
ATOM 6505 C CA . ASP A 1 819 ? 23.587 4.309 -0.941 1.00 63.56 819 ASP A CA 1
ATOM 6506 C C . ASP A 1 819 ? 22.572 3.985 -2.042 1.00 63.56 819 ASP A C 1
ATOM 6508 O O . ASP A 1 819 ? 21.682 4.778 -2.307 1.00 63.56 819 ASP A O 1
ATOM 6512 N N . ILE A 1 820 ? 22.626 2.790 -2.634 1.00 63.00 820 ILE A N 1
ATOM 6513 C CA . ILE A 1 820 ? 21.736 2.380 -3.733 1.00 63.00 820 ILE A CA 1
ATOM 6514 C C . ILE A 1 820 ? 20.262 2.386 -3.298 1.00 63.00 820 ILE A C 1
ATOM 6516 O O . ILE A 1 820 ? 19.414 2.928 -4.002 1.00 63.00 820 ILE A O 1
ATOM 6520 N N . SER A 1 821 ? 19.954 1.831 -2.126 1.00 61.62 821 SER A N 1
ATOM 6521 C CA . SER A 1 821 ? 18.606 1.819 -1.549 1.00 61.62 821 SER A CA 1
ATOM 6522 C C . SER A 1 821 ? 18.134 3.230 -1.183 1.00 61.62 821 SER A C 1
ATOM 6524 O O . SER A 1 821 ? 16.983 3.576 -1.435 1.00 61.62 821 SER A O 1
ATOM 6526 N N . ALA A 1 822 ? 19.015 4.091 -0.661 1.00 63.00 822 ALA A N 1
ATOM 6527 C CA . ALA A 1 822 ? 18.679 5.492 -0.410 1.00 63.00 822 ALA A CA 1
ATOM 6528 C C . ALA A 1 822 ? 18.430 6.278 -1.709 1.00 63.00 822 ALA A C 1
ATOM 6530 O O . ALA A 1 822 ? 17.580 7.167 -1.729 1.00 63.00 822 ALA A O 1
ATOM 6531 N N . LEU A 1 823 ? 19.148 5.947 -2.787 1.00 61.47 823 LEU A N 1
ATOM 6532 C CA . LEU A 1 823 ? 19.023 6.599 -4.088 1.00 61.47 823 LEU A CA 1
ATOM 6533 C C . LEU A 1 823 ? 17.749 6.178 -4.823 1.00 61.47 823 LEU A C 1
ATOM 6535 O O . LEU A 1 823 ? 16.989 7.042 -5.248 1.00 61.47 823 LEU A O 1
ATOM 6539 N N . PHE A 1 824 ? 17.508 4.876 -4.972 1.00 60.41 824 PHE A N 1
ATOM 6540 C CA . PHE A 1 824 ? 16.427 4.339 -5.809 1.00 60.41 824 PHE A CA 1
ATOM 6541 C C . PHE A 1 824 ? 15.228 3.826 -5.004 1.00 60.41 824 PHE A C 1
ATOM 6543 O O . PHE A 1 824 ? 14.283 3.301 -5.578 1.00 60.41 824 PHE A O 1
ATOM 6550 N N . GLY A 1 825 ? 15.254 3.928 -3.673 1.00 58.91 825 GLY A N 1
ATOM 6551 C CA . GLY A 1 825 ? 14.206 3.441 -2.769 1.00 58.91 825 GLY A CA 1
ATOM 6552 C C . GLY A 1 825 ? 14.148 1.914 -2.607 1.00 58.91 825 GLY A C 1
ATOM 6553 O O . GLY A 1 825 ? 13.692 1.430 -1.570 1.00 58.91 825 GLY A O 1
ATOM 6554 N N . GLN A 1 826 ? 14.607 1.170 -3.612 1.00 64.75 826 GLN A N 1
ATOM 6555 C CA . GLN A 1 826 ? 14.772 -0.278 -3.640 1.00 64.75 826 GLN A CA 1
ATOM 6556 C C . GLN A 1 826 ? 16.014 -0.610 -4.474 1.00 64.75 826 GLN A C 1
ATOM 6558 O O . GLN A 1 826 ? 16.513 0.203 -5.252 1.00 64.75 826 GLN A O 1
ATOM 6563 N N . ILE A 1 827 ? 16.541 -1.812 -4.283 1.00 68.50 827 ILE A N 1
ATOM 6564 C CA . ILE A 1 827 ? 17.738 -2.260 -4.977 1.00 68.50 827 ILE A CA 1
ATOM 6565 C C . ILE A 1 827 ? 17.380 -2.715 -6.405 1.00 68.50 827 ILE A C 1
ATOM 6567 O O . ILE A 1 827 ? 16.369 -3.378 -6.595 1.00 68.50 827 ILE A O 1
ATOM 6571 N N . PRO A 1 828 ? 18.157 -2.354 -7.437 1.00 68.75 828 PRO A N 1
ATOM 6572 C CA . PRO A 1 828 ? 17.886 -2.808 -8.797 1.00 68.75 828 PRO A CA 1
ATOM 6573 C C . PRO A 1 828 ? 17.983 -4.334 -8.953 1.00 68.75 828 PRO A C 1
ATOM 6575 O O . PRO A 1 828 ? 18.947 -4.939 -8.484 1.00 68.75 828 PRO A O 1
ATOM 6578 N N . ASP A 1 829 ? 17.057 -4.944 -9.701 1.00 67.88 829 ASP A N 1
ATOM 6579 C CA . ASP A 1 829 ? 17.056 -6.400 -9.955 1.00 67.88 829 ASP A CA 1
ATOM 6580 C C . ASP A 1 829 ? 18.309 -6.888 -10.691 1.00 67.88 829 ASP A C 1
ATOM 6582 O O . ASP A 1 829 ? 18.737 -8.024 -10.520 1.00 67.88 829 ASP A O 1
ATOM 6586 N N . VAL A 1 830 ? 18.974 -6.011 -11.448 1.00 67.31 830 VAL A N 1
ATOM 6587 C CA . VAL A 1 830 ? 20.269 -6.312 -12.082 1.00 67.31 830 VAL A CA 1
ATOM 6588 C C . VAL A 1 830 ? 21.362 -6.724 -11.084 1.00 67.31 830 VAL A C 1
ATOM 6590 O O . VAL A 1 830 ? 22.374 -7.290 -11.493 1.00 67.31 830 VAL A O 1
ATOM 6593 N N . LEU A 1 831 ? 21.196 -6.440 -9.784 1.00 70.44 831 LEU A N 1
ATOM 6594 C CA . LEU A 1 831 ? 22.147 -6.872 -8.761 1.00 70.44 831 LEU A CA 1
ATOM 6595 C C . LEU A 1 831 ? 22.000 -8.351 -8.388 1.00 70.44 831 LEU A C 1
ATOM 6597 O O . LEU A 1 831 ? 22.889 -8.883 -7.730 1.00 70.44 831 LEU A O 1
ATOM 6601 N N . GLU A 1 832 ? 20.953 -9.045 -8.833 1.00 68.94 832 GLU A N 1
ATOM 6602 C CA . GLU A 1 832 ? 20.842 -10.497 -8.665 1.00 68.94 832 GLU A CA 1
ATOM 6603 C C . GLU A 1 832 ? 22.014 -11.238 -9.340 1.00 68.94 832 GLU A C 1
ATOM 6605 O O . GLU A 1 832 ? 22.618 -12.145 -8.759 1.00 68.94 832 GLU A O 1
ATOM 6610 N N . ASP A 1 833 ? 22.450 -10.760 -10.510 1.00 72.31 833 ASP A N 1
ATOM 6611 C CA . ASP A 1 833 ? 23.607 -11.303 -11.229 1.00 72.31 833 ASP A CA 1
ATOM 6612 C C . ASP A 1 833 ? 24.923 -11.151 -10.445 1.00 72.31 833 ASP A C 1
ATOM 6614 O O . ASP A 1 833 ? 25.850 -11.949 -10.619 1.00 72.31 833 ASP A O 1
ATOM 6618 N N . VAL A 1 834 ? 25.037 -10.150 -9.558 1.00 73.88 834 VAL A N 1
ATOM 6619 C CA . VAL A 1 834 ? 26.220 -9.973 -8.692 1.00 73.88 834 VAL A CA 1
ATOM 6620 C C . VAL A 1 834 ? 26.404 -11.208 -7.827 1.00 73.88 834 VAL A C 1
ATOM 6622 O O . VAL A 1 834 ? 27.516 -11.725 -7.737 1.00 73.88 834 VAL A O 1
ATOM 6625 N N . TRP A 1 835 ? 25.325 -11.722 -7.244 1.00 70.94 835 TRP A N 1
ATOM 6626 C CA . TRP A 1 835 ? 25.399 -12.890 -6.383 1.00 70.94 835 TRP A CA 1
ATOM 6627 C C . TRP A 1 835 ? 25.841 -14.138 -7.136 1.00 70.94 835 TRP A C 1
ATOM 6629 O O . TRP A 1 835 ? 26.688 -14.885 -6.643 1.00 70.94 835 TRP A O 1
ATOM 6639 N N . VAL A 1 836 ? 25.307 -14.346 -8.343 1.00 71.12 836 VAL A N 1
ATOM 6640 C CA . VAL A 1 836 ? 25.726 -15.449 -9.218 1.00 71.12 836 VAL A CA 1
ATOM 6641 C C . VAL A 1 836 ? 27.225 -15.345 -9.496 1.00 71.12 836 VAL A C 1
ATOM 6643 O O . VAL A 1 836 ? 27.951 -16.325 -9.343 1.00 71.12 836 VAL A O 1
ATOM 6646 N N . ASN A 1 837 ? 27.719 -14.151 -9.828 1.00 76.38 837 ASN A N 1
ATOM 6647 C CA . ASN A 1 837 ? 29.140 -13.936 -10.096 1.00 76.38 837 ASN A CA 1
ATOM 6648 C C . ASN A 1 837 ? 30.014 -14.193 -8.852 1.00 76.38 837 ASN A C 1
ATOM 6650 O O . ASN A 1 837 ? 31.037 -14.865 -8.963 1.00 76.38 837 ASN A O 1
ATOM 6654 N N . VAL A 1 838 ? 29.598 -13.750 -7.660 1.00 76.69 838 VAL A N 1
ATOM 6655 C CA . VAL A 1 838 ? 30.329 -13.991 -6.398 1.00 76.69 838 VAL A CA 1
ATOM 6656 C C . VAL A 1 838 ? 30.348 -15.470 -6.024 1.00 76.69 838 VAL A C 1
ATOM 6658 O O . VAL A 1 838 ? 31.380 -15.986 -5.590 1.00 76.69 838 VAL A O 1
ATOM 6661 N N . ALA A 1 839 ? 29.233 -16.177 -6.215 1.00 70.12 839 ALA A N 1
ATOM 6662 C CA . ALA A 1 839 ? 29.163 -17.615 -5.986 1.00 70.12 839 ALA A CA 1
ATOM 6663 C C . ALA A 1 839 ? 30.119 -18.387 -6.908 1.00 70.12 839 ALA A C 1
ATOM 6665 O O . ALA A 1 839 ? 30.728 -19.365 -6.485 1.00 70.12 839 ALA A O 1
ATOM 6666 N N . LEU A 1 840 ? 30.301 -17.906 -8.142 1.00 72.06 840 LEU A N 1
ATOM 6667 C CA . LEU A 1 840 ? 31.234 -18.464 -9.124 1.00 72.06 840 LEU A CA 1
ATOM 6668 C C . LEU A 1 840 ? 32.686 -17.994 -8.946 1.00 72.06 840 LEU A C 1
ATOM 6670 O O . LEU A 1 840 ? 33.557 -18.428 -9.699 1.00 72.06 840 LEU A O 1
ATOM 6674 N N . GLY A 1 841 ? 32.960 -17.120 -7.974 1.00 75.12 841 GLY A N 1
ATOM 6675 C CA . GLY A 1 841 ? 34.288 -16.551 -7.736 1.00 75.12 841 GLY A CA 1
ATOM 6676 C C . GLY A 1 841 ? 34.700 -15.439 -8.712 1.00 75.12 841 GLY A C 1
ATOM 6677 O O . GLY A 1 841 ? 35.843 -14.987 -8.659 1.00 75.12 841 GLY A O 1
ATOM 6678 N N . ASP A 1 842 ? 33.799 -14.956 -9.574 1.00 81.06 842 ASP A N 1
ATOM 6679 C CA . ASP A 1 842 ? 34.036 -13.837 -10.500 1.00 81.06 842 ASP A CA 1
ATOM 6680 C C . ASP A 1 842 ? 33.795 -12.482 -9.808 1.00 81.06 842 ASP A C 1
ATOM 6682 O O . ASP A 1 842 ? 32.859 -11.728 -10.097 1.00 81.06 842 ASP A O 1
ATOM 6686 N N . MET A 1 843 ? 34.669 -12.176 -8.848 1.00 79.62 843 MET A N 1
ATOM 6687 C CA . MET A 1 843 ? 34.594 -10.951 -8.045 1.00 79.62 843 MET A CA 1
ATOM 6688 C C . MET A 1 843 ? 34.739 -9.683 -8.895 1.00 79.62 843 MET A C 1
ATOM 6690 O O . MET A 1 843 ? 34.128 -8.661 -8.590 1.00 79.62 843 MET A O 1
ATOM 6694 N N . ALA A 1 844 ? 35.512 -9.739 -9.984 1.00 81.50 844 ALA A N 1
ATOM 6695 C CA . ALA A 1 844 ? 35.730 -8.593 -10.862 1.00 81.50 844 ALA A CA 1
ATOM 6696 C C . ALA A 1 844 ? 34.444 -8.189 -11.600 1.00 81.50 844 ALA A C 1
ATOM 6698 O O . ALA A 1 844 ? 34.120 -7.002 -11.684 1.00 81.50 844 ALA A O 1
ATOM 6699 N N . ARG A 1 845 ? 33.679 -9.165 -12.106 1.00 80.81 845 ARG A N 1
ATOM 6700 C CA . ARG A 1 845 ? 32.400 -8.904 -12.777 1.00 80.81 845 ARG A CA 1
ATOM 6701 C C . ARG A 1 845 ? 31.308 -8.461 -11.806 1.00 80.81 845 ARG A C 1
ATOM 6703 O O . ARG A 1 845 ? 30.537 -7.556 -12.139 1.00 80.81 845 ARG A O 1
ATOM 6710 N N . ALA A 1 846 ? 31.275 -9.047 -10.609 1.00 79.38 846 ALA A N 1
ATOM 6711 C CA . ALA A 1 846 ? 30.402 -8.604 -9.526 1.00 79.38 846 ALA A CA 1
ATOM 6712 C C . ALA A 1 846 ? 30.663 -7.126 -9.181 1.00 79.38 846 ALA A C 1
ATOM 6714 O O . ALA A 1 846 ? 29.745 -6.308 -9.234 1.00 79.38 846 ALA A O 1
ATOM 6715 N N . GLN A 1 847 ? 31.930 -6.763 -8.955 1.00 81.69 847 GLN A N 1
ATOM 6716 C CA . GLN A 1 847 ? 32.333 -5.394 -8.634 1.00 81.69 847 GLN A CA 1
ATOM 6717 C C . GLN A 1 847 ? 32.011 -4.409 -9.765 1.00 81.69 847 GLN A C 1
ATOM 6719 O O . GLN A 1 847 ? 31.460 -3.343 -9.512 1.00 81.69 847 GLN A O 1
ATOM 6724 N N . LYS A 1 848 ? 32.259 -4.788 -11.027 1.00 82.69 848 LYS A N 1
ATOM 6725 C CA . LYS A 1 848 ? 31.913 -3.961 -12.195 1.00 82.69 848 LYS A CA 1
ATOM 6726 C C . LYS A 1 848 ? 30.419 -3.629 -12.259 1.00 82.69 848 LYS A C 1
ATOM 6728 O O . LYS A 1 848 ? 30.062 -2.519 -12.639 1.00 82.69 848 LYS A O 1
ATOM 6733 N N . THR A 1 849 ? 29.559 -4.579 -11.901 1.00 77.31 849 THR A N 1
ATOM 6734 C CA . THR A 1 849 ? 28.100 -4.385 -11.898 1.00 77.31 849 THR A CA 1
ATOM 6735 C C . THR A 1 849 ? 27.678 -3.436 -10.774 1.00 77.31 849 THR A C 1
ATOM 6737 O O . THR A 1 849 ? 26.881 -2.533 -11.007 1.00 77.31 849 THR A O 1
ATOM 6740 N N . ILE A 1 850 ? 28.273 -3.577 -9.584 1.00 76.50 850 ILE A N 1
ATOM 6741 C CA . ILE A 1 850 ? 28.053 -2.664 -8.451 1.00 76.50 850 ILE A CA 1
ATOM 6742 C C . ILE A 1 850 ? 28.526 -1.242 -8.792 1.00 76.50 850 ILE A C 1
ATOM 6744 O O . ILE A 1 850 ? 27.834 -0.268 -8.504 1.00 76.50 850 ILE A O 1
ATOM 6748 N N . ASP A 1 851 ? 29.694 -1.107 -9.420 1.00 78.50 851 ASP A N 1
ATOM 6749 C CA . ASP A 1 851 ? 30.265 0.195 -9.769 1.00 78.50 851 ASP A CA 1
ATOM 6750 C C . ASP A 1 851 ? 29.558 0.887 -10.937 1.00 78.50 851 ASP A C 1
ATOM 6752 O O . ASP A 1 851 ? 29.644 2.111 -11.045 1.00 78.50 851 ASP A O 1
ATOM 6756 N N . ALA A 1 852 ? 28.838 0.134 -11.774 1.00 76.06 852 ALA A N 1
ATOM 6757 C CA . ALA A 1 852 ? 27.978 0.686 -12.816 1.00 76.06 852 ALA A CA 1
ATOM 6758 C C . ALA A 1 852 ? 26.729 1.381 -12.248 1.00 76.06 852 ALA A C 1
ATOM 6760 O O . ALA A 1 852 ? 26.129 2.199 -12.943 1.00 76.06 852 ALA A O 1
ATOM 6761 N N . VAL A 1 853 ? 26.343 1.090 -10.999 1.00 73.75 853 VAL A N 1
ATOM 6762 C CA . VAL A 1 853 ? 25.194 1.741 -10.365 1.00 73.75 853 VAL A CA 1
ATOM 6763 C C . VAL A 1 853 ? 25.549 3.206 -10.053 1.00 73.75 853 VAL A C 1
ATOM 6765 O O . VAL A 1 853 ? 26.580 3.468 -9.412 1.00 73.75 853 VAL A O 1
ATOM 6768 N N . PRO A 1 854 ? 24.719 4.182 -10.474 1.00 67.06 854 PRO A N 1
ATOM 6769 C CA . PRO A 1 854 ? 24.984 5.599 -10.250 1.00 67.06 854 PRO A CA 1
ATOM 6770 C C . PRO A 1 854 ? 25.209 5.943 -8.771 1.00 67.06 854 PRO A C 1
ATOM 6772 O O . PRO A 1 854 ? 24.534 5.426 -7.885 1.00 67.06 854 PRO A O 1
ATOM 6775 N N . ARG A 1 855 ? 26.153 6.856 -8.497 1.00 67.12 855 ARG A N 1
ATOM 6776 C CA . ARG A 1 855 ? 26.457 7.346 -7.133 1.00 67.12 855 ARG A CA 1
ATOM 6777 C C . ARG A 1 855 ? 25.497 8.421 -6.628 1.00 67.12 855 ARG A C 1
ATOM 6779 O O . ARG A 1 855 ? 25.500 8.732 -5.443 1.00 67.12 855 ARG A O 1
ATOM 6786 N N . GLN A 1 856 ? 24.741 9.037 -7.526 1.00 66.62 856 GLN A N 1
ATOM 6787 C CA . GLN A 1 856 ? 23.746 10.054 -7.214 1.00 66.62 856 GLN A CA 1
ATOM 6788 C C . GLN A 1 856 ? 22.488 9.747 -8.008 1.00 66.62 856 GLN A C 1
ATOM 6790 O O . GLN A 1 856 ? 22.561 9.153 -9.087 1.00 66.62 856 GLN A O 1
ATOM 6795 N N . HIS A 1 857 ? 21.341 10.148 -7.467 1.00 65.94 857 HIS A N 1
ATOM 6796 C CA . HIS A 1 857 ? 20.083 9.961 -8.162 1.00 65.94 857 HIS A CA 1
ATOM 6797 C C . HIS A 1 857 ? 20.131 10.833 -9.419 1.00 65.94 857 HIS A C 1
ATOM 6799 O O . HIS A 1 857 ? 20.430 12.026 -9.309 1.00 65.94 857 HIS A O 1
ATOM 6805 N N . PRO A 1 858 ? 19.882 10.263 -10.607 1.00 59.28 858 PRO A N 1
ATOM 6806 C CA . PRO A 1 858 ? 20.110 10.981 -11.855 1.00 59.28 858 PRO A CA 1
ATOM 6807 C C . PRO A 1 858 ? 19.190 12.190 -11.994 1.00 59.28 858 PRO A C 1
ATOM 6809 O O . PRO A 1 858 ? 19.576 13.220 -12.530 1.00 59.28 858 PRO A O 1
ATOM 6812 N N . PHE A 1 859 ? 17.987 12.118 -11.436 1.00 64.81 859 PHE A N 1
ATOM 6813 C CA . PHE A 1 859 ? 17.088 13.260 -11.393 1.00 64.81 859 PHE A CA 1
ATOM 6814 C C . PHE A 1 859 ? 17.307 14.025 -10.091 1.00 64.81 859 PHE A C 1
ATOM 6816 O O . PHE A 1 859 ? 17.271 13.424 -9.015 1.00 64.81 859 PHE A O 1
ATOM 6823 N N . LYS A 1 860 ? 17.484 15.353 -10.153 1.00 54.72 860 LYS A N 1
ATOM 6824 C CA . LYS A 1 860 ? 17.344 16.185 -8.950 1.00 54.72 860 LYS A CA 1
ATOM 6825 C C . LYS A 1 860 ? 15.976 15.875 -8.348 1.00 54.72 860 LYS A C 1
ATOM 6827 O O . LYS A 1 860 ? 14.961 16.179 -8.969 1.00 54.72 860 LYS A O 1
ATOM 6832 N N . LEU A 1 861 ? 15.974 15.230 -7.180 1.00 51.50 861 LEU A N 1
ATOM 6833 C CA . LEU A 1 861 ? 14.785 14.841 -6.426 1.00 51.50 861 LEU A CA 1
ATOM 6834 C C . LEU A 1 861 ? 14.022 16.107 -6.037 1.00 51.50 861 LEU A C 1
ATOM 6836 O O . LEU A 1 861 ? 14.205 16.666 -4.960 1.00 51.50 861 LEU A O 1
ATOM 6840 N N . ARG A 1 862 ? 13.188 16.606 -6.943 1.00 50.22 862 ARG A N 1
ATOM 6841 C CA . ARG A 1 862 ? 12.135 17.542 -6.591 1.00 50.22 862 ARG A CA 1
ATOM 6842 C C . ARG A 1 862 ? 10.895 16.719 -6.374 1.00 50.22 862 ARG A C 1
ATOM 6844 O O . ARG A 1 862 ? 10.122 16.447 -7.283 1.00 50.22 862 ARG A O 1
ATOM 6851 N N . TYR A 1 863 ? 10.800 16.268 -5.133 1.00 52.97 863 TYR A N 1
ATOM 6852 C CA . TYR A 1 863 ? 9.621 15.641 -4.584 1.00 52.97 863 TYR A CA 1
ATOM 6853 C C . TYR A 1 863 ? 8.405 16.499 -4.920 1.00 52.97 863 TYR A C 1
ATOM 6855 O O . TYR A 1 863 ? 8.429 17.718 -4.716 1.00 52.97 863 TYR A O 1
ATOM 6863 N N . HIS A 1 864 ? 7.352 15.870 -5.443 1.00 54.16 864 HIS A N 1
ATOM 6864 C CA . HIS A 1 864 ? 6.064 16.540 -5.536 1.00 54.16 864 HIS A CA 1
ATOM 6865 C C . HIS A 1 864 ? 5.699 17.006 -4.135 1.00 54.16 864 HIS A C 1
ATOM 6867 O O . HIS A 1 864 ? 5.534 16.183 -3.230 1.00 54.16 864 HIS A O 1
ATOM 6873 N N . ARG A 1 865 ? 5.634 18.328 -3.959 1.00 63.25 865 ARG A N 1
ATOM 6874 C CA . ARG A 1 865 ? 5.176 18.935 -2.718 1.00 63.25 865 ARG A CA 1
ATOM 6875 C C . ARG A 1 865 ? 3.817 18.323 -2.415 1.00 63.25 865 ARG A C 1
ATOM 6877 O O . ARG A 1 865 ? 2.895 18.461 -3.212 1.00 63.25 865 ARG A O 1
ATOM 6884 N N . VAL A 1 866 ? 3.726 17.605 -1.301 1.00 70.44 866 VAL A N 1
ATOM 6885 C CA . VAL A 1 866 ? 2.476 16.979 -0.888 1.00 70.44 866 VAL A CA 1
ATOM 6886 C C . VAL A 1 866 ? 1.527 18.103 -0.502 1.00 70.44 866 VAL A C 1
ATOM 6888 O O . VAL A 1 866 ? 1.684 18.732 0.539 1.00 70.44 866 VAL A O 1
ATOM 6891 N N . GLU A 1 867 ? 0.581 18.412 -1.381 1.00 75.19 867 GLU A N 1
ATOM 6892 C CA . GLU A 1 867 ? -0.487 19.345 -1.044 1.00 75.19 867 GLU A CA 1
ATOM 6893 C C . GLU A 1 867 ? -1.496 18.642 -0.145 1.00 75.19 867 GLU A C 1
ATOM 6895 O O . GLU A 1 867 ? -1.831 17.472 -0.360 1.00 75.19 867 GLU A O 1
ATOM 6900 N N . LYS A 1 868 ? -1.989 19.362 0.863 1.00 76.62 868 LYS A N 1
ATOM 6901 C CA . LYS A 1 868 ? -3.017 18.838 1.748 1.00 76.62 868 LYS A CA 1
ATOM 6902 C C . LYS A 1 868 ? -4.310 18.637 0.966 1.00 76.62 868 LYS A C 1
ATOM 6904 O O . LYS A 1 868 ? -4.769 19.520 0.242 1.00 76.62 868 LYS A O 1
ATOM 6909 N N . VAL A 1 869 ? -4.895 17.459 1.130 1.00 83.44 869 VAL A N 1
ATOM 6910 C CA . VAL A 1 869 ? -6.180 17.101 0.543 1.00 83.44 869 VAL A CA 1
ATOM 6911 C C . VAL A 1 869 ? -7.087 16.646 1.684 1.00 83.44 869 VAL A C 1
ATOM 6913 O O . VAL A 1 869 ? -6.866 15.589 2.279 1.00 83.44 869 VAL A O 1
ATOM 6916 N N . GLU A 1 870 ? -8.082 17.470 2.005 1.00 83.25 870 GLU A N 1
ATOM 6917 C CA . GLU A 1 870 ? -8.991 17.267 3.139 1.00 83.25 870 GLU A CA 1
ATOM 6918 C C . GLU A 1 870 ? -10.127 16.313 2.760 1.00 83.25 870 GLU A C 1
ATOM 6920 O O . GLU A 1 870 ? -11.185 16.740 2.305 1.00 83.25 870 GLU A O 1
ATOM 6925 N N . TRP A 1 871 ? -9.917 15.008 2.932 1.00 89.19 871 TRP A N 1
ATOM 6926 C CA . TRP A 1 871 ? -10.951 13.998 2.664 1.00 89.19 871 TRP A CA 1
ATOM 6927 C C . TRP A 1 871 ? -11.748 13.644 3.914 1.00 89.19 871 TRP A C 1
ATOM 6929 O O . TRP A 1 871 ? -12.934 13.344 3.833 1.00 89.19 871 TRP A O 1
ATOM 6939 N N . GLU A 1 872 ? -11.116 13.733 5.079 1.00 85.94 872 GLU A N 1
ATOM 6940 C CA . GLU A 1 872 ? -11.654 13.322 6.375 1.00 85.94 872 GLU A CA 1
ATOM 6941 C C . GLU A 1 872 ? -12.882 14.152 6.781 1.00 85.94 872 GLU A C 1
ATOM 6943 O O . GLU A 1 872 ? -13.773 13.667 7.475 1.00 85.94 872 GLU A O 1
ATOM 6948 N N . SER A 1 873 ? -12.981 15.386 6.281 1.00 86.19 873 SER A N 1
ATOM 6949 C CA . SER A 1 873 ? -14.121 16.276 6.511 1.00 86.19 873 SER A CA 1
ATOM 6950 C C . SER A 1 873 ? -15.261 16.113 5.493 1.00 86.19 873 SER A C 1
ATOM 6952 O O . SER A 1 873 ? -16.310 16.751 5.656 1.00 86.19 873 SER A O 1
ATOM 6954 N N . CYS A 1 874 ? -15.092 15.265 4.467 1.00 91.62 874 CYS A N 1
ATOM 6955 C CA . CYS A 1 874 ? -16.062 15.088 3.390 1.00 91.62 874 CYS A CA 1
ATOM 6956 C C . CYS A 1 874 ? -17.368 14.482 3.911 1.00 91.62 874 CYS A C 1
ATOM 6958 O O . CYS A 1 874 ? -17.436 13.324 4.320 1.00 91.62 874 CYS A O 1
ATOM 6960 N N . ALA A 1 875 ? -18.430 15.283 3.896 1.00 92.56 875 ALA A N 1
ATOM 6961 C CA . ALA A 1 875 ? -19.742 14.853 4.353 1.00 92.56 875 ALA A CA 1
ATOM 6962 C C . ALA A 1 875 ? -20.549 14.131 3.262 1.00 92.56 875 ALA A C 1
ATOM 6964 O O . ALA A 1 875 ? -21.479 13.391 3.579 1.00 92.56 875 ALA A O 1
ATOM 6965 N N . GLN A 1 876 ? -20.213 14.335 1.988 1.00 94.12 876 GLN A N 1
ATOM 6966 C CA . GLN A 1 876 ? -20.872 13.631 0.894 1.00 94.12 876 GLN A CA 1
ATOM 6967 C C . GLN A 1 876 ? -20.390 12.184 0.830 1.00 94.12 876 GLN A C 1
ATOM 6969 O O . GLN A 1 876 ? -19.210 11.907 1.017 1.00 94.12 876 GLN A O 1
ATOM 6974 N N . VAL A 1 877 ? -21.311 11.264 0.563 1.00 93.69 877 VAL A N 1
ATOM 6975 C CA . VAL A 1 877 ? -21.029 9.832 0.449 1.00 93.69 877 VAL A CA 1
ATOM 6976 C C . VAL A 1 877 ? -21.795 9.279 -0.741 1.00 93.69 877 VAL A C 1
ATOM 6978 O O . VAL A 1 877 ? -23.015 9.426 -0.822 1.00 93.69 877 VAL A O 1
ATOM 6981 N N . LEU A 1 878 ? -21.098 8.628 -1.665 1.00 94.75 878 LEU A N 1
ATOM 6982 C CA . LEU A 1 878 ? -21.734 7.912 -2.762 1.00 94.75 878 LEU A CA 1
ATOM 6983 C C . LEU A 1 878 ? -22.393 6.639 -2.221 1.00 94.75 878 LEU A C 1
ATOM 6985 O O . LEU A 1 878 ? -21.787 5.894 -1.451 1.00 94.75 878 LEU A O 1
ATOM 6989 N N . ASN A 1 879 ? -23.643 6.386 -2.608 1.00 94.00 879 ASN A N 1
ATOM 6990 C CA . ASN A 1 879 ? -24.372 5.204 -2.162 1.00 94.00 879 ASN A CA 1
ATOM 6991 C C . ASN A 1 879 ? -23.604 3.917 -2.512 1.00 94.00 879 ASN A C 1
ATOM 6993 O O . ASN A 1 879 ? -23.337 3.647 -3.681 1.00 94.00 879 ASN A O 1
ATOM 6997 N N . SER A 1 880 ? -23.269 3.117 -1.496 1.00 91.56 880 SER A N 1
ATOM 6998 C CA . SER A 1 880 ? -22.418 1.933 -1.654 1.00 91.56 880 SER A CA 1
ATOM 6999 C C . SER A 1 880 ? -23.049 0.843 -2.519 1.00 91.56 880 SER A C 1
ATOM 7001 O O . SER A 1 880 ? -22.336 0.193 -3.280 1.00 91.56 880 SER A O 1
ATOM 7003 N N . VAL A 1 881 ? -24.374 0.668 -2.447 1.00 92.75 881 VAL A N 1
ATOM 7004 C CA . VAL A 1 881 ? -25.107 -0.332 -3.239 1.00 92.75 881 VAL A CA 1
ATOM 7005 C C . VAL A 1 881 ? -25.064 0.035 -4.718 1.00 92.75 881 VAL A C 1
ATOM 7007 O O . VAL A 1 881 ? -24.678 -0.797 -5.534 1.00 92.75 881 VAL A O 1
ATOM 7010 N N . GLU A 1 882 ? -25.390 1.285 -5.049 1.00 93.94 882 GLU A N 1
ATOM 7011 C CA . GLU A 1 882 ? -25.355 1.790 -6.426 1.00 93.94 882 GLU A CA 1
ATOM 7012 C C . GLU A 1 882 ? -23.933 1.736 -7.001 1.00 93.94 882 GLU A C 1
ATOM 7014 O O . GLU A 1 882 ? -23.700 1.179 -8.074 1.00 93.94 882 GLU A O 1
ATOM 7019 N N . ARG A 1 883 ? -22.956 2.235 -6.232 1.00 95.06 883 ARG A N 1
ATOM 7020 C CA . ARG A 1 883 ? -21.526 2.190 -6.564 1.00 95.06 883 ARG A CA 1
ATOM 7021 C C . ARG A 1 883 ? -21.078 0.766 -6.899 1.00 95.06 883 ARG A C 1
ATOM 7023 O O . ARG A 1 883 ? -20.484 0.534 -7.950 1.00 95.06 883 ARG A O 1
ATOM 7030 N N . LYS A 1 884 ? -21.380 -0.199 -6.023 1.00 94.38 884 LYS A N 1
ATOM 7031 C CA . LYS A 1 884 ? -20.984 -1.603 -6.191 1.00 94.38 884 LYS A CA 1
ATOM 7032 C C . LYS A 1 884 ? -21.697 -2.260 -7.370 1.00 94.38 884 LYS A C 1
ATOM 7034 O O . LYS A 1 884 ? -21.052 -2.981 -8.129 1.00 94.38 884 LYS A O 1
ATOM 7039 N N . ALA A 1 885 ? -22.990 -1.995 -7.558 1.00 94.56 885 ALA A N 1
ATOM 7040 C CA . ALA A 1 885 ? -23.759 -2.514 -8.687 1.00 94.56 885 ALA A CA 1
ATOM 7041 C C . ALA A 1 885 ? -23.176 -2.044 -10.027 1.00 94.56 885 ALA A C 1
ATOM 7043 O O . ALA A 1 885 ? -22.945 -2.858 -10.919 1.00 94.56 885 ALA A O 1
ATOM 7044 N N . PHE A 1 886 ? -22.850 -0.756 -10.137 1.00 94.56 886 PHE A N 1
ATOM 7045 C CA . PHE A 1 886 ? -22.242 -0.191 -11.337 1.00 94.56 886 PHE A CA 1
ATOM 7046 C C . PHE A 1 886 ? -20.862 -0.785 -11.633 1.00 94.56 886 PHE A C 1
ATOM 7048 O O . PHE A 1 886 ? -20.581 -1.185 -12.761 1.00 94.56 886 PHE A O 1
ATOM 7055 N N . LEU A 1 887 ? -20.003 -0.912 -10.620 1.00 94.94 887 LEU A N 1
ATOM 7056 C CA . LEU A 1 887 ? -18.667 -1.496 -10.783 1.00 94.94 887 LEU A CA 1
ATOM 7057 C C . LEU A 1 887 ? -18.697 -3.006 -11.074 1.00 94.94 887 LEU A C 1
ATOM 7059 O O . LEU A 1 887 ? -17.760 -3.541 -11.670 1.00 94.94 887 LEU A O 1
ATOM 7063 N N . SER A 1 888 ? -19.795 -3.675 -10.714 1.00 95.75 888 SER A N 1
ATOM 7064 C CA . SER A 1 888 ? -20.040 -5.087 -11.024 1.00 95.75 888 SER A CA 1
ATOM 7065 C C . SER A 1 888 ? -20.479 -5.332 -12.472 1.00 95.75 888 SER A C 1
ATOM 7067 O O . SER A 1 888 ? -20.656 -6.484 -12.861 1.00 95.75 888 SER A O 1
ATOM 7069 N N . THR A 1 889 ? -20.664 -4.285 -13.281 1.00 94.12 889 THR A N 1
ATOM 7070 C CA . THR A 1 889 ? -20.957 -4.443 -14.713 1.00 94.12 889 THR A CA 1
ATOM 7071 C C . THR A 1 889 ? -19.731 -4.964 -15.469 1.00 94.12 889 THR A C 1
ATOM 7073 O O . THR A 1 889 ? -18.600 -4.587 -15.172 1.00 94.12 889 THR A O 1
ATOM 7076 N N . GLY A 1 890 ? -19.936 -5.868 -16.429 1.00 92.62 890 GLY A N 1
ATOM 7077 C CA . GLY A 1 890 ? -18.850 -6.446 -17.224 1.00 92.62 890 GLY A CA 1
ATOM 7078 C C . GLY A 1 890 ? -18.353 -5.533 -18.345 1.00 92.62 890 GLY A C 1
ATOM 7079 O O . GLY A 1 890 ? -18.976 -4.523 -18.671 1.00 92.62 890 GLY A O 1
ATOM 7080 N N . TRP A 1 891 ? -17.231 -5.911 -18.953 1.00 94.75 891 TRP A N 1
ATOM 7081 C CA . TRP A 1 891 ? -16.731 -5.287 -20.176 1.00 94.75 891 TRP A CA 1
ATOM 7082 C C . TRP A 1 891 ? -17.706 -5.560 -21.323 1.00 94.75 891 TRP A C 1
ATOM 7084 O O . TRP A 1 891 ? -18.192 -6.684 -21.480 1.00 94.75 891 TRP A O 1
ATOM 7094 N N . THR A 1 892 ? -17.990 -4.517 -22.100 1.00 75.06 892 THR A N 1
ATOM 7095 C CA . THR A 1 892 ? -18.918 -4.539 -23.239 1.00 75.06 892 THR A CA 1
ATOM 7096 C C . THR A 1 892 ? -18.189 -4.586 -24.563 1.00 75.06 892 THR A C 1
ATOM 7098 O O . THR A 1 892 ? -17.207 -3.817 -24.694 1.00 75.06 892 THR A O 1
#

Mean predicted aligned error: 10.94 Å

Sequence (892 aa):
MNRFSSRRQPLDASFLAPRLAGARSYDRIAGYFSSSILEVAGEALESAQGPIRLICNSGLDAQDVVTAKAAQAALRQEWCGSHPENLGEGAKHRFARLYRFLASRRLEVRVLPDERFGLIHGKAGVITLANGGKTAFMGSANETFSAWKLNYELVWEDDSPDAVAWVQEEFDALWGSLFAVPLAEFVVEDVGRLARREVVHSIEKWREAPEPAAAVIESPVYREHVGLWAHQKHFVKLAFDAHRGPFGARFVLADQVGLGKTLQLAITAELIALTGDKPILVLAPKPLVWQWQDELANLLDLPAAVWDGRQWVDEAGIEHPSAGPESIRKCPRRIGIVSTGLVTRRSEVTDYPAHMDFDCVIVDEAHRARRKNLASGQEYDAAQPNNLLAFVREISPHTRSLLLATATPVQLHPIEAWDLLDALACGSDAVLGAYGAPWRRPRQALELVMGEVPPPVEELVQWEWLRNPFPPATEGVDYRILRQSLRLSDTDAVAPGGAFQNLPAPDRARIGRIFPRFLEGSNPIIRHIVLRTRSYLESEVDPESGEPYLKPVKVNLHGEGDDEAIKLPPFLQDAYVHANEFCRLLGTRTKSGFFRTLLLRRVGSSMEAGRLTAERILQNWVDIEEDDDEEENDLVGQMKTLTPDERAELQRFMRSLEANRERDPKYHIVRDLLVDRRWLESGCIVFSQYFDSIWWLANQLTRELPDEDIGVYAGASRSGIMRKGVFARETREELKAQVRKGRLRLILGTDAASEGLNLQRLGTLVNFDLPWNPSRLEQRKGRIQRIGQIRDSVEIYNMRYAGSVEDRVHALLSQRLKDISALFGQIPDVLEDVWVNVALGDMARAQKTIDAVPRQHPFKLRYHRVEKVEWESCAQVLNSVERKAFLSTGWT

Foldseek 3Di:
DDKDWLVVDQQLVPPPLVLLQQFQEKFKEFLDDDLQLCVRRVVSLVNHDAAYEYEYEDQDDLVLLVFLQSVLFRLLQRLLVVVPLVPDPVCLVSLVSVLVCVVVNSYWYWYAHCVVPNRPQKIKMWIQGNVRQIKIKIWRAGSHPCRRGPDTIMMDIGRDPVRNVVRVVVRCCSCVDSSTHTRHPLSSLVSLLSSLFDADAFLVVCLVPPDLLQLACSFCCNSNHDHAFLQLLLLLVLQQVQLVFQQHAQFEAQEFFQNCPLVSVLSSLLSLLSNDDFAEEEEEAPLCQVVSLVCNCNGRVFKEWEDPVQFTQISVRDTDDDPDLLCLLWHLFSYYYYYCVCQLVVPPSLVNLLPAAGSEYEYEQCLVFAFPPPDPPCLQPDGRTHSSLVSLLSSLLRYRHYYYYHNFCDAQDPSSVLSSLVSSCRNHQLQQFDPPQLSVRVVSLLCDQLVVDDDDQDLLVLCSQCFRQPFACVQDVLSVVVCVQQVNDSNRRGGDSVCLVVGDPVNSVSSNVCSVVCSQDVGSSNSHYFYDFPVQQCPDADPPVRHRSFPAAAEAEACLDLVRAAAQDPLLVQLQVLLLVLLVVVVVVDPDLCSSCVLLQQVFLDLQSSLVVLVCLVVFLPPPDQPPDPVCVVVSVVRRDDDPSSNVSSVSSNVSSVVQVPCIRLLVVVCCVVPVVVLLVQFEEEEDQDLSSLVVSLQVVCVVCQQAKEWEFEPQVPTAIAHNNDTDDDGPVRVLVCLVVVNHRHYYYHLSRCVSAANLSRQEYEHSADDLFQQSVLVRVSNNRHRVRSDSYHYYYHHGHNPGLSNVLSVLCVVQVVQCCVQSSGHRRLLSVLSSCSSVVVNVVSNVSSVSHDSHNSRPPPNDDSDGDPSSSNSNHHDPVNSNVSRSHIRD

Radius of gyration: 31.75 Å; Cα contacts (8 Å, |Δi|>4): 1660; chains: 1; bounding box: 77×82×88 Å

Nearest PDB structures (foldseek):
  8spg-assembly1_A  TM=6.028E-01  e=9.416E-20  Escherichia coli
  8wha-assembly1_K  TM=6.362E-01  e=1.568E-13  Arabidopsis thaliana
  5jxt-assembly1_O  TM=6.879E-01  e=7.671E-05  Thermothelomyces thermophilus ATCC 42464
  5jxt-assembly1_C  TM=6.130E-01  e=2.655E-04  Thermothelomyces thermophilus ATCC 42464
  2gk6-assembly2_B  TM=3.254E-01  e=2.505E-03  Homo sapiens

Secondary structure (DSSP, 8-state):
-EEEETTTS-HIIIIIHHHHTT-SEEEEE-SS--GGGHHHHHHHHHH--S-EEEEEEES--TTGGGSHHHHHHHHHHHHHHT-GGGG-GGGHHHHHHHHHHHHTTSEEEEEEEHHHH-----EEEEEE-TTS-EEEEEES--SSHIIIIIS--EEEEE-SHHHHHHHHHHHHHHHT-TT-EEPPHHHHHHHHHHHH-EEE--HHHHHHS--HHHHHTTSHHHHTS----HHHHHHHHHHHHHHHSTT--EEEE-PPTTS-HHHHHHHHHHHHHHH-SS-EEEEE-TTHHHHHHHHHHHHH----EEE-SSSEEETT--EE--SSGGGGG--SSSEEEEEHHHHHTT-GGGHHHHTS-EEEEEETTGGGS-BS---TT-TTSPP-B-HHHHHHHHHGGGEEEEEEE-S-S-SS-THHHHHHHHHHHTT-HHHH-STT-GGGSHHHHHHHHTTSSPPP-SHHHHHHHHSTTPPPGGG-HHHHHHHHHHT--TT--S--TTHHHHS-HHHHHHHHHHHHHHHHHTSHHHHHEE---HHHHHHSBPTTTSSBSS---EEEEES-STTTSBPPPHHHHHHHHHHHHHHHHHHTT---TTTTTHHHHHHHH-HHHHHHHHHHHHHTSTT---SS-TTSGGGGGG-----HHHHHHHHHHHHHHHTTTT--HHHHHHHIIIIIT-GGGG-EEEEES-HHHHHHHHHHHHHH-TTS-EEEE-STTT-EEEETTEEEE--HHHHHHHHHTTS--EEEEEHHHHTT---TT--EEEESS--SSHHHHHHHHHHHSSTT-SSSEEEEEE--BTTSHHHHHHHHHHHHHHHHHHHHSS--GGGHHHHHHHHTT-HHHHHHHHHHS-SS-SS------------TT--EEE-HHHHHHHHTPPP-

Solvent-accessible surface area (backbone atoms only — not comparable to full-atom values): 46979 Å² total; per-residue (Å²): 114,50,82,47,38,38,90,82,42,57,39,32,74,75,48,52,32,69,52,32,46,42,8,47,30,37,41,35,41,24,50,43,85,49,77,46,29,48,79,63,34,34,72,20,59,67,44,27,75,41,51,32,40,37,39,21,38,41,97,40,52,59,70,34,50,77,34,74,64,32,37,38,52,49,48,42,36,53,53,41,72,65,43,68,83,73,61,50,77,84,40,20,67,44,25,48,50,51,26,53,32,48,75,68,57,40,40,43,48,32,36,33,28,29,77,74,67,44,79,52,75,70,18,33,35,41,38,29,29,65,89,68,52,57,36,15,36,41,36,69,44,42,56,31,39,52,33,40,73,70,41,92,30,45,42,39,37,29,58,48,71,68,51,33,50,53,54,48,51,56,49,49,55,53,64,68,32,92,58,39,40,67,63,33,66,67,54,49,45,43,33,45,16,55,30,59,50,41,78,39,79,45,63,70,68,39,58,79,67,70,56,75,41,22,74,45,61,82,20,38,34,42,38,72,46,93,49,79,52,51,60,43,45,31,48,30,49,53,42,48,56,31,40,74,40,82,74,24,20,56,37,34,44,28,39,19,76,55,71,50,64,68,62,33,51,50,53,36,50,50,56,48,51,68,69,46,89,49,35,30,42,37,32,22,50,67,84,44,40,61,50,52,42,50,46,35,38,67,35,54,62,38,57,29,23,34,48,80,85,68,35,40,32,36,79,86,70,49,74,47,90,50,92,46,60,73,41,70,66,54,30,68,13,33,34,31,32,38,40,44,62,44,42,60,68,66,38,78,48,49,61,58,62,46,75,44,65,26,46,30,39,36,32,47,60,37,60,73,38,36,62,71,61,72,50,93,95,34,70,82,52,87,77,45,58,34,54,44,33,46,49,47,38,58,30,31,57,38,29,45,16,43,39,32,29,24,36,36,53,45,62,61,46,70,58,51,40,49,52,52,47,50,28,57,24,29,81,33,37,64,47,36,19,52,93,87,19,53,54,72,37,61,66,66,37,48,36,46,63,54,59,78,39,81,81,74,85,53,53,69,61,44,42,51,57,46,24,22,30,33,68,56,54,86,84,31,72,71,40,35,51,50,29,60,77,69,68,52,55,90,78,49,32,56,54,65,80,76,49,65,79,75,46,55,70,72,56,51,57,42,50,58,68,42,45,66,56,33,64,71,67,57,30,54,66,62,70,27,44,50,46,48,48,67,67,52,34,39,67,43,59,36,88,85,81,72,42,43,73,32,84,69,63,47,75,49,79,40,43,80,50,85,88,55,31,40,75,62,51,71,56,56,46,55,22,51,52,27,36,50,52,31,21,54,59,53,38,77,79,44,91,56,60,61,75,38,39,47,58,57,55,31,40,62,48,24,60,64,30,24,41,54,50,48,52,44,56,74,73,55,59,82,79,79,79,67,95,77,57,84,86,58,64,80,60,58,80,82,61,69,75,77,51,74,65,46,48,50,29,44,52,51,23,41,52,40,43,64,78,47,72,90,64,54,70,65,57,58,50,54,50,40,44,37,59,79,68,42,34,45,81,44,10,30,39,39,35,26,85,40,60,60,39,42,54,52,50,52,61,54,49,27,71,80,37,47,88,49,57,38,35,37,41,38,53,93,91,64,21,19,37,33,48,68,75,42,80,44,83,41,53,72,65,58,54,51,50,31,32,74,72,64,75,38,40,38,37,34,29,20,50,83,42,49,58,89,51,82,42,37,72,32,35,28,39,32,31,53,29,76,58,70,43,62,40,55,49,55,52,56,51,34,29,37,63,35,84,80,38,57,56,63,52,35,42,35,37,44,46,40,42,50,89,37,64,67,34,54,46,47,64,68,37,60,80,48,44,60,56,43,28,69,57,30,49,39,47,45,75,79,52,34,57,29,46,47,26,49,68,71,66,37,53,68,62,22,48,52,58,60,66,56,39,64,94,59,57,65,59,76,84,69,54,73,77,68,48,87,59,82,42,77,66,51,27,49,31,48,36,65,68,55,55,41,55,60,35,45,37,48,38,129